Protein 6F7H (pdb70)

Foldseek 3Di:
DVLVVLLVLLLQLLLQLQLQLLLQVLQCQLVVNPRHDLLSNLLSNLVSQLVSCVSQPHLVGHDLFLLLLLLCCVVPNDPPVCSVVSLVSSLQSLLVSLVVSCVVCVVSLCVQQVQDAECDDDSHSLPSQAKAFDLVDDLVNLLVLLLALLLVLLLLSVLLVDPVHDDDDDPCRSVVSSVSSSVCCVPRCRGIGPCSGLSSHQSRLVNCCVVRHHDCSQPHNNRNNCSNVVSSNNSSVVSSVVNVVVVVVVD/DCLVVLLVLLLQLLLLLQLQLLLQVCQCLLVVNPRHDLQSNLLSNLVSQLVSQVSQVHLVGHQLFLLLLLLCVVVPNDPPVCSVVSLVSSLQSLLVSLVVSCVVCVVSLCVLQVQDAEPDDPSHSLCSQAKAFDPVDDLVNLLVLQLVLLLVLLLLSCQQPPVVHPHDPPPCNSVVSSVSSSVCCVPRCRGIGHCSGLSSHQSRLVNCCPVPHHPCSQPPNNRNNCSSVVSSNNSSVVSSVVSVVVVVVPPD/DPDPLVVQLVLLLQLLLQLQLQLLLQVLQCQLVVNPRHDLLSNLLSNLVSQLVSCVSQPHLVGHQLFLLLVLLCVVVPVDPPVCSVVSLVSSLQSLLVSLVVSCVVCVVSLCVQCVPQAECDDDRHDLPSQAKAFDPVDDLVRLLVLLLQLLLVLNLLSVLVVPPVDDDDPPPCNSVVSSVSSSVCQVPRCRGIGHCLGLSSHNSSLVNCCPVRHHPVSCPHNNRNSCSSVVSSNNSSVVSSVVNVVVVVVVD/DPDDPDPLVVQLVLLLQLLLQLQLQLLLQVLQCQLVVNPRHDLLSNLLSNLVSQLVSCVSQVHLVGHQLFLLLLLLCVVVPNDPPVCSVVSLVSSLQSLLVSLVVSCVVCVVSLCVQQVQQAECDDDRHSLCSQAKAFDPVDDLVNLLVLLLALLLVLLLLSVQQPDPVDPHDDPPCNSVVSSVSSSVSCVPRCRGIRHPLGLSSHQSSLVNCCPVRHHDVSQPHRPRNSCSSVPSSNNSSVVSSVVSVVVVVVVD

Radius of gyration: 27.77 Å; Cα contacts (8 Å, |Δi|>4): 1904; chains: 4; bounding box: 58×72×71 Å

GO terms:
  GO:0005886 plasma membrane (C, IDA)
  GO:0016324 apical plasma membrane (C, IDA)
  GO:0015793 glycerol transmembrane transport (P, IDA)
  GO:0015250 water channel activity (F, IDA)
  GO:0015254 glycerol channel activity (F, IDA)
  GO:0051289 protein homotetramerization (P, IDA)
  GO:0006833 water transport (P, IDA)
  GO:0005811 lipid droplet (C, EXP)
  GO:0005886 plasma membrane (C, EXP)
  GO:0005886 plasma membrane (C, TAS)
  GO:0005515 protein binding (F, IPI)
  GO:0009636 response to toxic substance (P, IDA)

CATH classification: 1.20.1080.10

Sequence (1012 aa):
SLLARQCLAEFLGVFVLMLLTQGAVAQAVTSGETKGNFFTMFLAGSLAVTIAIYVGGNVSGAHLNPAFSLAMCIVGRLPWVKLPIYILVQLLSAFCASGATYVLYHDALQNYTGGNLTVTGPKETASIFATYPAPYLSLNNGFLDQQVLGTGMLIVGLLAILDRRNKGVPAGLEPVVVGMLILALGLSMGANCGIPLNPARDLGPRLFTYVAGWGPEVFSAGNGWWWVPVVAPLVGATVGTATYQLLVALHHSLLARQCLAEFLGVFVLMLLTQGAVAQAVTSGETKGNFFTMFLAGSLAVTIAIYVGGNVSGAHLNPAFSLAMCIVGRLPWVKLPIYILVQLLSAFCASGATYVLYHDALQNYTGGNLTVTGPKETASIFATYPAPYLSLNNGFLDQVLGTGMLIVGLLAILDRRNKGVPAGLEPVVVGMLILALGLSMGANCGIPLNPARDLGPRLFTYVAGWGPEVFSAGNGWWWVPVVAPLVGATVGTATYQLLVALHHPIRSLLARQCLAEFLGVFVLMLLTQGAVAQAVTSGETKGNFFTMFLAGSLAVTIAIYVGGNVSGAHLNPAFSLAMCIVGRLPWVKLPIYILVQLLSAFCASGATYVLYHDALQNYTGGNLTVTGPKETASIFATYPAPYLSLNNGFLDQVLGTGMLIVGLLAILDRRNKGVPAGLEPVVVGMLILALGLSMGANCGIPLNPARDLGPRLFTYVAGWGPEVFSAGNGWWWVPVVAPLVGATVGTATYQLLVALHHHLRIRSLLARQCLAEFLGVFVLMLLTQGAVAQAVTSGETKGNFFTMFLAGSLAVTIAIYVGGNVSGAHLNPAFSLAMCIVGRLPWVKLPIYILVQLLSAFCASGATYVLYHDALQNYTGGNLTVTGPKETASIFATYPAPYLSLNNGFLDQVLGTGMLIVGLLAILDRRNKGVPAGLEPVVVGMLILALGLSMGANCGIPLNPARDLGPRLFTYVAGWGPEVFSAGNGWWWVPVVAPLVGATVGTATYQLLVALHH

Organism: Homo sapiens (NCBI:txid9606)

B-factor: mean 51.01, std 11.18, range [30.48, 110.35]

Solvent-accessible surface area: 36288 Å² total; per-residue (Å²): 120,117,64,57,132,37,21,52,22,2,58,52,0,1,50,26,13,0,2,0,21,0,0,0,20,0,0,0,31,11,23,55,98,87,78,0,40,31,26,1,46,24,22,0,12,4,16,0,25,5,22,0,19,58,67,6,46,34,8,70,31,10,21,10,10,2,0,6,0,28,0,0,4,63,50,66,114,9,72,147,114,38,24,75,60,9,41,108,24,0,36,94,0,0,70,50,0,0,20,30,0,71,74,0,0,77,13,1,8,104,95,42,15,75,54,92,45,38,7,82,46,135,105,37,0,0,34,0,0,0,12,43,19,19,145,54,10,50,58,126,10,0,54,74,1,0,30,44,0,0,8,30,8,0,39,19,15,7,36,40,29,19,233,182,67,210,34,26,31,85,11,13,33,0,32,12,1,5,40,14,12,17,0,0,0,0,0,0,2,8,0,4,29,22,7,7,11,7,1,24,0,32,0,0,0,67,21,0,97,99,30,52,13,18,98,71,0,50,74,10,31,118,19,1,94,86,0,0,28,58,0,0,50,56,0,0,64,82,2,0,59,57,19,76,86,31,38,36,35,78,176,143,93,53,82,92,54,23,38,23,2,69,42,0,2,52,17,14,0,0,0,20,0,0,1,13,0,0,3,34,8,21,51,112,87,62,0,40,36,28,2,61,23,24,0,13,4,11,0,25,1,15,0,17,31,65,6,43,32,10,65,27,10,19,10,11,3,0,5,0,26,0,0,4,57,54,66,106,11,73,143,125,40,24,90,68,7,52,100,20,0,39,87,0,0,68,50,0,0,19,26,0,62,70,0,0,84,22,0,7,95,92,39,12,67,37,98,40,38,3,106,34,134,109,33,0,0,37,0,0,0,14,40,21,18,146,54,13,48,58,128,11,0,57,69,1,0,30,44,1,0,9,28,10,0,47,19,15,9,36,40,34,23,226,161,61,213,39,23,37,87,9,18,35,0,37,18,2,4,37,16,12,17,0,0,0,0,0,1,1,6,1,4,25,30,5,6,10,8,0,24,0,33,0,0,0,61,21,0,98,102,34,48,14,18,96,90,0,50,73,11,30,121,19,2,90,91,0,0,27,61,0,0,48,56,0,0,60,79,4,0,58,56,25,77,106,38,35,59,104,85,101,176,84,243,58,102,65,37,65,48,22,40,29,2,58,55,0,2,53,25,13,0,2,0,18,0,0,0,23,0,0,0,33,9,23,52,101,86,78,0,41,25,25,1,40,23,23,0,14,4,16,0,25,9,25,0,18,59,68,8,42,36,9,71,26,12,17,11,11,3,0,6,0,28,0,0,3,68,54,62,114,7,71,148,119,39,21,83,62,8,50,108,28,0,39,86,0,0,73,51,0,0,19,30,0,68,75,0,0,83,20,0,5,90,95,37,13,54,40,108,43,56,7,80,46,139,102,41,0,0,32,1,0,1,13,42,22,18,145,53,16,50,55,128,11,0,53,69,0,0,28,42,0,0,8,32,9,0,31,19,15,8,32,45,31,21,238,162,69,207,32,24,31,85,11,12,35,0,23,11,2,3,41,14,12,15,0,0,0,1,0,0,1,10,1,3,25,27,6,5,10,8,0,28,0,31,0,0,1,62,20,0,92,99,29,51,13,18,98,72,1,52,73,12,31,131,19,2,93,89,0,0,28,59,0,0,53,57,0,0,61,81,2,0,64,54,18,91,101,26,31,64,95,74,162,242,102,98,36,184,60,101,62,42,63,48,24,40,28,2,56,52,0,1,53,24,15,0,1,0,22,0,0,0,20,0,0,0,27,10,23,53,105,82,77,0,45,32,29,1,49,27,23,0,14,5,11,0,24,2,13,0,15,34,71,6,42,29,9,74,32,8,29,8,12,2,0,6,0,27,0,2,3,54,56,66,128,9,73,145,122,37,22,83,77,7,45,101,19,0,38,85,0,0,73,49,0,0,21,30,0,64,71,1,0,89,24,0,8,97,94,37,14,63,41,95,44,34,5,85,43,136,95,39,0,0,33,0,0,0,11,38,20,21,146,52,9,47,54,123,12,0,53,74,0,0,30,47,0,0,10,34,8,0,45,18,14,10,35,32,27,22,221,184,63,210,34,22,34,86,10,18,35,0,26,17,1,4,58,15,20,18,1,0,2,0,0,0,0,5,0,2,33,21,8,7,9,9,1,23,0,34,1,0,0,73,21,0,94,104,29,49,12,20,95,73,1,49,71,11,28,114,19,2,90,88,0,0,31,60,0,0,52,56,0,0,59,82,4,0,55,57,26,77,93,38,44,56,67,97,213

Secondary structure (DSSP, 8-state):
-HHHHHHHHHHHHHHHHHHHHHHHHHHHHHTTTSS--HHHHHHHHHHHHHHHHHHTTSTTS---SHHHHHHHHHTTSS-GGGHHHHHHHHHHHHHHHHHHHHHHTHHHHHHHHTT---SSSTT--GGGTS----TT--HHHHHHHHHHHHHHHHHHHHHHH-TTS--S-TT-HHHHHHHHHHHHHHHH-TTT-----HHHHHHHHHHHIIIII-THHHHHHHHGGGHHHHHHHHHHHHHHHHHHHHHHHH-/--HHHHHHHHHHHHHHHHHHHHHHHHHHHHTTTSS--HHHHHHHHHHHHHHHHHHTTSTTS---SHHHHHHHHHTTSS-GGGHHHHHHHHHHHHHHHHHHHHHHTHHHHHHHHTT---SSSTT--GGGTS----TT--HHHHHHHHHHHHHHHHHHHHHHH-TTS--S-TT-HHHHHHHHHHHHHHHH-TTT-----HHHHHHHHHHHIIIII-THHHHHHHHGGGHHHHHHHHHHHHHHHHHHHHHHTT--/---HHHHHHHHHHHHHHHHHHHHHHHHHHHHHTTTSS--HHHHHHHHHHHHHHHHHHTTSTTS---SHHHHHHHHHTTSS-GGGHHHHHHHHHHHHHHHHHHHHHHTHHHHHHHHTT---SSSTT--GGGTS----TT--HHHHHHHHHHHHHHHHHHHHHHH-TTS--SPTT-HHHHHHHHHHHHHHHH-TTT-----HHHHHHHHHHHIIIII-THHHHHHHHGGGHHHHHHHHHHHHHHHHHHHHHHHH-/------HHHHHHHHHHHHHHHHHHHHHHHHHHHHHTTTSS--HHHHHHHHHHHHHHHHHHTTSTTS---SHHHHHHHHHTTSS-GGGHHHHHHHHHHHHHHHHHHHHHHTHHHHHHHHTT---SSSTT--GGGTS----TT--HHHHHHHHHHHHHHHHHHHHHHH-TTS--SPTTTHHHHHHHHHHHHHHHH-TTT-----HHHHHHHHHHHIIIII-THHHHHHHHGGGHHHHHHHHHHHHHHHHHHHHHTTT-

InterPro domains:
  IPR000425 Major intrinsic protein [PF00230] (20-260)
  IPR000425 Major intrinsic protein [PR00783] (22-41)
  IPR000425 Major intrinsic protein [PR00783] (62-86)
  IPR000425 Major intrinsic protein [PR00783] (99-118)
  IPR000425 Major intrinsic protein [PR00783] (162-180)
  IPR000425 Major intrinsic protein [PR00783] (195-217)
  IPR000425 Major intrinsic protein [PR00783] (243-263)
  IPR000425 Major intrinsic protein [TIGR00861] (26-260)
  IPR000425 Major intrinsic protein [cd00333] (22-263)
  IPR022357 Major intrinsic protein, conserved site [PS00221] (80-88)
  IPR023271 Aquaporin-like [G3DSA:1.20.1080.10] (18-268)
  IPR023271 Aquaporin-like [SSF81338] (21-267)
  IPR026252 Aquaporin 10 [PR02022] (125-135)
  IPR026252 Aquaporin 10 [PR02022] (150-159)
  IPR026252 Aquaporin 10 [PR02022] (178-187)
  IPR026252 Aquaporin 10 [PR02022] (251-260)
  IPR026252 Aquaporin 10 [PR02022] (282-292)
  IPR050363 Major Intrinsic Protein/Aquaporin [PTHR43829] (14-271)

Structure (mmCIF, N/CA/C/O backbone):
data_6F7H
#
_entry.id   6F7H
#
_cell.length_a   97.071
_cell.length_b   116.844
_cell.length_c   138.549
_cell.angle_alpha   90.00
_cell.angle_beta   90.00
_cell.angle_gamma   90.00
#
_symmetry.space_group_name_H-M   'P 21 21 21'
#
loop_
_entity.id
_entity.type
_entity.pdbx_description
1 polymer Aquaporin-10
2 non-polymer 'nonyl beta-D-glucopyranoside'
3 non-polymer GLYCEROL
4 water water
#
loop_
_atom_site.group_PDB
_atom_site.id
_atom_site.type_symbol
_atom_site.label_atom_id
_atom_site.label_alt_id
_atom_site.label_comp_id
_atom_site.label_asym_id
_atom_site.label_entity_id
_atom_site.label_seq_id
_atom_site.pdbx_PDB_ins_code
_atom_site.Cartn_x
_atom_site.Cartn_y
_atom_site.Cartn_z
_atom_site.occupancy
_atom_site.B_iso_or_equiv
_atom_site.auth_seq_id
_atom_site.auth_comp_id
_atom_site.auth_asym_id
_atom_site.auth_atom_id
_atom_site.pdbx_PDB_model_num
ATOM 1 N N . SER A 1 18 ? 63.343 102.112 55.318 1.00 68.91 18 SER A N 1
ATOM 2 C CA . SER A 1 18 ? 63.782 101.783 53.960 1.00 66.32 18 SER A CA 1
ATOM 3 C C . SER A 1 18 ? 63.951 100.269 53.800 1.00 62.10 18 SER A C 1
ATOM 4 O O . SER A 1 18 ? 64.764 99.662 54.511 1.00 66.98 18 SER A O 1
ATOM 7 N N . LEU A 1 19 ? 63.178 99.653 52.897 1.00 102.67 19 LEU A N 1
ATOM 8 C CA . LEU A 1 19 ? 63.246 98.201 52.724 1.00 89.84 19 LEU A CA 1
ATOM 9 C C . LEU A 1 19 ? 64.655 97.756 52.343 1.00 80.39 19 LEU A C 1
ATOM 10 O O . LEU A 1 19 ? 65.192 96.792 52.906 1.00 78.10 19 LEU A O 1
ATOM 15 N N . LEU A 1 20 ? 65.269 98.452 51.384 1.00 74.16 20 LEU A N 1
ATOM 16 C CA . LEU A 1 20 ? 66.628 98.120 50.970 1.00 68.90 20 LEU A CA 1
ATOM 17 C C . LEU A 1 20 ? 67.586 98.160 52.157 1.00 67.18 20 LEU A C 1
ATOM 18 O O . LEU A 1 20 ? 68.495 97.329 52.264 1.00 66.02 20 LEU A O 1
ATOM 23 N N . ALA A 1 21 ? 67.410 99.111 53.039 1.00 65.29 21 ALA A N 1
ATOM 24 C CA . ALA A 1 21 ? 68.298 99.190 54.155 1.00 63.86 21 ALA A CA 1
ATOM 25 C C . ALA A 1 21 ? 68.117 97.998 55.065 1.00 60.71 21 ALA A C 1
ATOM 26 O O . ALA A 1 21 ? 69.057 97.483 55.601 1.00 57.87 21 ALA A O 1
ATOM 28 N N . ARG A 1 22 ? 66.891 97.569 55.230 1.00 60.54 22 ARG A N 1
ATOM 29 C CA . ARG A 1 22 ? 66.607 96.446 56.071 1.00 60.77 22 ARG A CA 1
ATOM 30 C C . ARG A 1 22 ? 67.190 95.180 55.475 1.00 61.03 22 ARG A C 1
ATOM 31 O O . ARG A 1 22 ? 67.663 94.313 56.172 1.00 61.35 22 ARG A O 1
ATOM 39 N N . GLN A 1 23 ? 67.136 95.081 54.166 1.00 59.50 23 GLN A N 1
ATOM 40 C CA . GLN A 1 23 ? 67.638 93.922 53.496 1.00 57.43 23 GLN A CA 1
ATOM 41 C C . GLN A 1 23 ? 69.138 93.913 53.602 1.00 55.66 23 GLN A C 1
ATOM 42 O O . GLN A 1 23 ? 69.747 92.886 53.763 1.00 53.00 23 GLN A O 1
ATOM 48 N N . CYS A 1 24 ? 69.724 95.087 53.513 1.00 56.69 24 CYS A N 1
ATOM 49 C CA . CYS A 1 24 ? 71.172 95.224 53.601 1.00 57.21 24 CYS A CA 1
ATOM 50 C C . CYS A 1 24 ? 71.676 94.910 55.004 1.00 55.38 24 CYS A C 1
ATOM 51 O O . CYS A 1 24 ? 72.751 94.317 55.164 1.00 53.73 24 CYS A O 1
ATOM 54 N N . LEU A 1 25 ? 70.916 95.299 56.032 1.00 56.16 25 LEU A N 1
ATOM 55 C CA . LEU A 1 25 ? 71.299 94.953 57.393 1.00 56.58 25 LEU A CA 1
ATOM 56 C C . LEU A 1 25 ? 71.350 93.442 57.556 1.00 55.83 25 LEU A C 1
ATOM 57 O O . LEU A 1 25 ? 72.316 92.901 58.107 1.00 53.78 25 LEU A O 1
ATOM 62 N N . ALA A 1 26 ? 70.329 92.744 57.054 1.00 54.90 26 ALA A N 1
ATOM 63 C CA . ALA A 1 26 ? 70.299 91.289 57.178 1.00 52.30 26 ALA A CA 1
ATOM 64 C C . ALA A 1 26 ? 71.515 90.649 56.510 1.00 48.67 26 ALA A C 1
ATOM 65 O O . ALA A 1 26 ? 72.136 89.744 57.077 1.00 44.68 26 ALA A O 1
ATOM 67 N N . GLU A 1 27 ? 71.860 91.093 55.291 1.00 49.52 27 GLU A N 1
ATOM 68 C CA . GLU A 1 27 ? 73.045 90.544 54.629 1.00 49.25 27 GLU A CA 1
ATOM 69 C C . GLU A 1 27 ? 74.292 90.788 55.475 1.00 49.07 27 GLU A C 1
ATOM 70 O O . GLU A 1 27 ? 75.105 89.884 55.677 1.00 49.85 27 GLU A O 1
ATOM 76 N N . PHE A 1 28 ? 74.467 92.015 55.963 1.00 49.53 28 PHE A N 1
ATOM 77 C CA . PHE A 1 28 ? 75.679 92.349 56.699 1.00 49.15 28 PHE A CA 1
ATOM 78 C C . PHE A 1 28 ? 75.796 91.513 57.973 1.00 50.25 28 PHE A C 1
ATOM 79 O O . PHE A 1 28 ? 76.854 90.942 58.265 1.00 49.40 28 PHE A O 1
ATOM 87 N N . LEU A 1 29 ? 74.708 91.421 58.741 1.00 50.35 29 LEU A N 1
ATOM 88 C CA . LEU A 1 29 ? 74.735 90.643 59.975 1.00 47.76 29 LEU A CA 1
ATOM 89 C C . LEU A 1 29 ? 75.083 89.187 59.702 1.00 44.06 29 LEU A C 1
ATOM 90 O O . LEU A 1 29 ? 75.954 88.614 60.359 1.00 41.84 29 LEU A O 1
ATOM 95 N N . GLY A 1 30 ? 74.406 88.570 58.732 1.00 43.38 30 GLY A N 1
ATOM 96 C CA . GLY A 1 30 ? 74.581 87.142 58.517 1.00 40.22 30 GLY A CA 1
ATOM 97 C C . GLY A 1 30 ? 75.951 86.784 57.968 1.00 39.39 30 GLY A C 1
ATOM 98 O O . GLY A 1 30 ? 76.531 85.764 58.355 1.00 37.78 30 GLY A O 1
ATOM 99 N N . VAL A 1 31 ? 76.460 87.582 57.012 1.00 39.64 31 VAL A N 1
ATOM 100 C CA . VAL A 1 31 ? 77.789 87.332 56.468 1.00 38.95 31 VAL A CA 1
ATOM 101 C C . VAL A 1 31 ? 78.828 87.523 57.557 1.00 42.46 31 VAL A C 1
ATOM 102 O O . VAL A 1 31 ? 79.807 86.772 57.642 1.00 42.14 31 VAL A O 1
ATOM 106 N N . PHE A 1 32 ? 78.610 88.514 58.434 1.00 42.46 32 PHE A N 1
ATOM 107 C CA . PHE A 1 32 ? 79.564 88.778 59.499 1.00 42.13 32 PHE A CA 1
ATOM 108 C C . PHE A 1 32 ? 79.708 87.567 60.415 1.00 41.31 32 PHE A C 1
ATOM 109 O O . PHE A 1 32 ? 80.828 87.132 60.724 1.00 37.93 32 PHE A O 1
ATOM 117 N N . VAL A 1 33 ? 78.582 86.998 60.847 1.00 42.66 33 VAL A N 1
ATOM 118 C CA . VAL A 1 33 ? 78.646 85.836 61.731 1.00 44.33 33 VAL A CA 1
ATOM 119 C C . VAL A 1 33 ? 79.215 84.628 60.995 1.00 44.13 33 VAL A C 1
ATOM 120 O O . VAL A 1 33 ? 80.042 83.884 61.538 1.00 42.88 33 VAL A O 1
ATOM 124 N N . LEU A 1 34 ? 78.768 84.411 59.757 1.00 41.84 34 LEU A N 1
ATOM 125 C CA . LEU A 1 34 ? 79.326 83.364 58.898 1.00 40.32 34 LEU A CA 1
ATOM 126 C C . LEU A 1 34 ? 80.848 83.399 58.878 1.00 36.84 34 LEU A C 1
ATOM 127 O O . LEU A 1 34 ? 81.519 82.383 59.073 1.00 35.08 34 LEU A O 1
ATOM 132 N N . MET A 1 35 ? 81.403 84.580 58.648 1.00 38.57 35 MET A N 1
ATOM 133 C CA . MET A 1 35 ? 82.827 84.742 58.417 1.00 40.76 35 MET A CA 1
ATOM 134 C C . MET A 1 35 ? 83.633 84.622 59.709 1.00 43.43 35 MET A C 1
ATOM 135 O O . MET A 1 35 ? 84.693 83.984 59.728 1.00 42.56 35 MET A O 1
ATOM 140 N N . LEU A 1 36 ? 83.164 85.255 60.783 1.00 43.98 36 LEU A N 1
ATOM 141 C CA . LEU A 1 36 ? 83.783 85.069 62.099 1.00 44.06 36 LEU A CA 1
ATOM 142 C C . LEU A 1 36 ? 83.964 83.590 62.413 1.00 41.71 36 LEU A C 1
ATOM 143 O O . LEU A 1 36 ? 85.074 83.128 62.703 1.00 41.30 36 LEU A O 1
ATOM 148 N N . LEU A 1 37 ? 82.867 82.830 62.385 1.00 40.78 37 LEU A N 1
ATOM 149 C CA . LEU A 1 37 ? 82.942 81.422 62.769 1.00 41.01 37 LEU A CA 1
ATOM 150 C C . LEU A 1 37 ? 83.803 80.626 61.782 1.00 42.57 37 LEU A C 1
ATOM 151 O O . LEU A 1 37 ? 84.573 79.746 62.198 1.00 41.94 37 LEU A O 1
ATOM 156 N N . THR A 1 38 ? 83.664 80.904 60.466 1.00 39.02 38 THR A N 1
ATOM 157 C CA . THR A 1 38 ? 84.440 80.167 59.470 1.00 37.56 38 THR A CA 1
ATOM 158 C C . THR A 1 38 ? 85.921 80.459 59.630 1.00 36.71 38 THR A C 1
ATOM 159 O O . THR A 1 38 ? 86.731 79.535 59.760 1.00 38.61 38 THR A O 1
ATOM 163 N N . GLN A 1 39 ? 86.293 81.742 59.622 1.00 37.18 39 GLN A N 1
ATOM 164 C CA . GLN A 1 39 ? 87.698 82.108 59.764 1.00 39.79 39 GLN A CA 1
ATOM 165 C C . GLN A 1 39 ? 88.238 81.729 61.143 1.00 39.10 39 GLN A C 1
ATOM 166 O O . GLN A 1 39 ? 89.357 81.211 61.263 1.00 35.81 39 GLN A O 1
ATOM 172 N N . GLY A 1 40 ? 87.445 81.949 62.195 1.00 40.66 40 GLY A N 1
ATOM 173 C CA . GLY A 1 40 ? 87.929 81.642 63.532 1.00 39.02 40 GLY A CA 1
ATOM 174 C C . GLY A 1 40 ? 88.370 80.199 63.638 1.00 38.17 40 GLY A C 1
ATOM 175 O O . GLY A 1 40 ? 89.374 79.883 64.299 1.00 36.17 40 GLY A O 1
ATOM 176 N N . ALA A 1 41 ? 87.636 79.296 62.959 1.00 36.21 41 ALA A N 1
ATOM 177 C CA . ALA A 1 41 ? 88.004 77.880 63.031 1.00 35.72 41 ALA A CA 1
ATOM 178 C C . ALA A 1 41 ? 89.335 77.594 62.338 1.00 37.05 41 ALA A C 1
ATOM 179 O O . ALA A 1 41 ? 90.071 76.694 62.763 1.00 38.98 41 ALA A O 1
ATOM 181 N N . VAL A 1 42 ? 89.662 78.323 61.270 1.00 36.56 42 VAL A N 1
ATOM 182 C CA . VAL A 1 42 ? 90.971 78.120 60.647 1.00 37.20 42 VAL A CA 1
ATOM 183 C C . VAL A 1 42 ? 92.064 78.691 61.546 1.00 36.42 42 VAL A C 1
ATOM 184 O O . VAL A 1 42 ? 93.097 78.047 61.781 1.00 37.21 42 VAL A O 1
ATOM 188 N N . ALA A 1 43 ? 91.836 79.895 62.093 1.00 34.94 43 ALA A N 1
ATOM 189 C CA . ALA A 1 43 ? 92.810 80.499 62.990 1.00 34.85 43 ALA A CA 1
ATOM 190 C C . ALA A 1 43 ? 93.064 79.587 64.173 1.00 37.07 43 ALA A C 1
ATOM 191 O O . ALA A 1 43 ? 94.215 79.399 64.583 1.00 40.02 43 ALA A O 1
ATOM 193 N N . GLN A 1 44 ? 92.001 78.966 64.700 1.00 38.45 44 GLN A N 1
ATOM 194 C CA . GLN A 1 44 ? 92.129 78.055 65.843 1.00 38.12 44 GLN A CA 1
ATOM 195 C C . GLN A 1 44 ? 93.029 76.870 65.517 1.00 39.23 44 GLN A C 1
ATOM 196 O O . GLN A 1 44 ? 93.916 76.519 66.302 1.00 41.53 44 GLN A O 1
ATOM 202 N N . ALA A 1 45 ? 92.788 76.228 64.368 1.00 39.23 45 ALA A N 1
ATOM 203 C CA . ALA A 1 45 ? 93.617 75.112 63.904 1.00 40.29 45 ALA A CA 1
ATOM 204 C C . ALA A 1 45 ? 95.048 75.553 63.607 1.00 41.62 45 ALA A C 1
ATOM 205 O O . ALA A 1 45 ? 96.006 74.916 64.056 1.00 44.94 45 ALA A O 1
ATOM 207 N N . VAL A 1 46 ? 95.217 76.629 62.829 1.00 38.80 46 VAL A N 1
ATOM 208 C CA . VAL A 1 46 ? 96.558 77.044 62.424 1.00 40.79 46 VAL A CA 1
ATOM 209 C C . VAL A 1 46 ? 97.372 77.525 63.626 1.00 45.03 46 VAL A C 1
ATOM 210 O O . VAL A 1 46 ? 98.454 76.992 63.921 1.00 48.45 46 VAL A O 1
ATOM 214 N N . THR A 1 47 ? 96.877 78.542 64.342 1.00 45.57 47 THR A N 1
ATOM 215 C CA . THR A 1 47 ? 97.733 79.148 65.374 1.00 44.27 47 THR A CA 1
ATOM 216 C C . THR A 1 47 ? 97.941 78.255 66.582 1.00 46.27 47 THR A C 1
ATOM 217 O O . THR A 1 47 ? 98.765 78.597 67.432 1.00 52.02 47 THR A O 1
ATOM 221 N N . SER A 1 48 ? 97.212 77.151 66.703 1.00 45.42 48 SER A N 1
ATOM 222 C CA . SER A 1 48 ? 97.405 76.212 67.796 1.00 43.56 48 SER A CA 1
ATOM 223 C C . SER A 1 48 ? 98.297 75.034 67.417 1.00 44.27 48 SER A C 1
ATOM 224 O O . SER A 1 48 ? 98.453 74.097 68.206 1.00 44.25 48 SER A O 1
ATOM 227 N N . GLY A 1 49 ? 98.871 75.043 66.230 1.00 42.80 49 GLY A N 1
ATOM 228 C CA . GLY A 1 49 ? 99.647 73.890 65.846 1.00 47.79 49 GLY A CA 1
ATOM 229 C C . GLY A 1 49 ? 98.791 72.676 65.609 1.00 51.66 49 GLY A C 1
ATOM 230 O O . GLY A 1 49 ? 99.284 71.550 65.725 1.00 52.88 49 GLY A O 1
ATOM 231 N N . GLU A 1 50 ? 97.506 72.879 65.279 1.00 49.29 50 GLU A N 1
ATOM 232 C CA . GLU A 1 50 ? 96.518 71.806 65.179 1.00 48.70 50 GLU A CA 1
ATOM 233 C C . GLU A 1 50 ? 96.314 71.054 66.489 1.00 47.87 50 GLU A C 1
ATOM 234 O O . GLU A 1 50 ? 95.896 69.895 66.470 1.00 51.61 50 GLU A O 1
ATOM 240 N N . THR A 1 51 ? 96.597 71.664 67.635 1.00 44.26 51 THR A N 1
ATOM 241 C CA . THR A 1 51 ? 96.222 71.046 68.896 1.00 47.43 51 THR A CA 1
ATOM 242 C C . THR A 1 51 ? 94.806 71.419 69.348 1.00 49.49 51 THR A C 1
ATOM 243 O O . THR A 1 51 ? 94.264 70.746 70.236 1.00 51.64 51 THR A O 1
ATOM 247 N N . LYS A 1 52 ? 94.196 72.423 68.741 1.00 45.95 52 LYS A N 1
ATOM 248 C CA . LYS A 1 52 ? 92.848 72.807 69.089 1.00 44.24 52 LYS A CA 1
ATOM 249 C C . LYS A 1 52 ? 91.920 72.804 67.893 1.00 44.91 52 LYS A C 1
ATOM 250 O O . LYS A 1 52 ? 90.811 73.234 67.994 1.00 43.57 52 LYS A O 1
ATOM 256 N N . GLY A 1 53 ? 92.391 72.300 66.771 1.00 40.69 53 GLY A N 1
ATOM 257 C CA . GLY A 1 53 ? 91.627 72.268 65.527 1.00 36.82 53 GLY A CA 1
ATOM 258 C C . GLY A 1 53 ? 92.440 71.556 64.461 1.00 39.43 53 GLY A C 1
ATOM 259 O O . GLY A 1 53 ? 93.651 71.360 64.596 1.00 40.35 53 GLY A O 1
ATOM 260 N N . ASN A 1 54 ? 91.747 71.136 63.413 1.00 44.21 54 ASN A N 1
ATOM 261 C CA . ASN A 1 54 ? 92.394 70.447 62.289 1.00 43.74 54 ASN A CA 1
ATOM 262 C C . ASN A 1 54 ? 91.461 70.537 61.086 1.00 41.01 54 ASN A C 1
ATOM 263 O O . ASN A 1 54 ? 90.459 71.258 61.119 1.00 39.99 54 ASN A O 1
ATOM 268 N N . PHE A 1 55 ? 91.776 69.781 60.024 1.00 42.15 55 PHE A N 1
ATOM 269 C CA . PHE A 1 55 ? 90.983 69.854 58.795 1.00 41.29 55 PHE A CA 1
ATOM 270 C C . PHE A 1 55 ? 89.507 69.525 59.056 1.00 39.28 55 PHE A C 1
ATOM 271 O O . PHE A 1 55 ? 88.619 70.162 58.479 1.00 41.14 55 PHE A O 1
ATOM 279 N N . PHE A 1 56 ? 89.224 68.539 59.918 1.00 39.65 56 PHE A N 1
ATOM 280 C CA . PHE A 1 56 ? 87.839 68.107 60.149 1.00 42.32 56 PHE A CA 1
ATOM 281 C C . PHE A 1 56 ? 87.031 69.168 60.897 1.00 39.72 56 PHE A C 1
ATOM 282 O O . PHE A 1 56 ? 85.904 69.515 60.515 1.00 38.13 56 PHE A O 1
ATOM 290 N N . THR A 1 57 ? 87.598 69.643 61.991 1.00 36.56 57 THR A N 1
ATOM 291 C CA . THR A 1 57 ? 87.138 70.806 62.742 1.00 37.56 57 THR A CA 1
ATOM 292 C C . THR A 1 57 ? 86.859 72.017 61.840 1.00 37.65 57 THR A C 1
ATOM 293 O O . THR A 1 57 ? 85.830 72.690 61.980 1.00 36.80 57 THR A O 1
ATOM 297 N N . MET A 1 58 ? 87.772 72.321 60.912 1.00 38.24 58 MET A N 1
ATOM 298 C CA . MET A 1 58 ? 87.517 73.434 60.010 1.00 40.56 58 MET A CA 1
ATOM 299 C C . MET A 1 58 ? 86.276 73.165 59.155 1.00 39.84 58 MET A C 1
ATOM 300 O O . MET A 1 58 ? 85.431 74.050 58.986 1.00 37.82 58 MET A O 1
ATOM 305 N N . PHE A 1 59 ? 86.144 71.946 58.613 1.00 38.99 59 PHE A N 1
ATOM 306 C CA . PHE A 1 59 ? 84.975 71.662 57.783 1.00 37.94 59 PHE A CA 1
ATOM 307 C C . PHE A 1 59 ? 83.707 71.672 58.631 1.00 39.56 59 PHE A C 1
ATOM 308 O O . PHE A 1 59 ? 82.668 72.195 58.194 1.00 39.85 59 PHE A O 1
ATOM 316 N N . LEU A 1 60 ? 83.768 71.107 59.854 1.00 37.50 60 LEU A N 1
ATOM 317 C CA . LEU A 1 60 ? 82.559 71.060 60.674 1.00 37.22 60 LEU A CA 1
ATOM 318 C C . LEU A 1 60 ? 82.170 72.455 61.132 1.00 36.67 60 LEU A C 1
ATOM 319 O O . LEU A 1 60 ? 80.998 72.840 61.053 1.00 38.32 60 LEU A O 1
ATOM 324 N N . ALA A 1 61 ? 83.136 73.241 61.588 1.00 36.12 61 ALA A N 1
ATOM 325 C CA . ALA A 1 61 ? 82.783 74.588 62.018 1.00 37.37 61 ALA A CA 1
ATOM 326 C C . ALA A 1 61 ? 82.306 75.435 60.838 1.00 37.05 61 ALA A C 1
ATOM 327 O O . ALA A 1 61 ? 81.402 76.275 60.995 1.00 37.83 61 ALA A O 1
ATOM 329 N N . GLY A 1 62 ? 82.859 75.192 59.646 1.00 34.75 62 GLY A N 1
ATOM 330 C CA . GLY A 1 62 ? 82.340 75.845 58.451 1.00 33.76 62 GLY A CA 1
ATOM 331 C C . GLY A 1 62 ? 80.887 75.491 58.174 1.00 35.50 62 GLY A C 1
ATOM 332 O O . GLY A 1 62 ? 80.061 76.361 57.857 1.00 37.48 62 GLY A O 1
ATOM 333 N N . SER A 1 63 ? 80.523 74.227 58.355 1.00 33.55 63 SER A N 1
ATOM 334 C CA . SER A 1 63 ? 79.130 73.911 58.109 1.00 34.55 63 SER A CA 1
ATOM 335 C C . SER A 1 63 ? 78.222 74.428 59.239 1.00 37.60 63 SER A C 1
ATOM 336 O O . SER A 1 63 ? 77.096 74.869 58.970 1.00 39.41 63 SER A O 1
ATOM 339 N N . LEU A 1 64 ? 78.701 74.457 60.496 1.00 36.42 64 LEU A N 1
ATOM 340 C CA . LEU A 1 64 ? 77.896 75.067 61.554 1.00 35.44 64 LEU A CA 1
ATOM 341 C C . LEU A 1 64 ? 77.802 76.580 61.377 1.00 35.46 64 LEU A C 1
ATOM 342 O O . LEU A 1 64 ? 76.776 77.173 61.713 1.00 36.47 64 LEU A O 1
ATOM 347 N N . ALA A 1 65 ? 78.862 77.226 60.882 1.00 36.85 65 ALA A N 1
ATOM 348 C CA . ALA A 1 65 ? 78.785 78.660 60.585 1.00 40.85 65 ALA A CA 1
ATOM 349 C C . ALA A 1 65 ? 77.650 78.979 59.603 1.00 40.47 65 ALA A C 1
ATOM 350 O O . ALA A 1 65 ? 76.959 80.002 59.740 1.00 41.09 65 ALA A O 1
ATOM 352 N N . VAL A 1 66 ? 77.466 78.139 58.583 1.00 39.55 66 VAL A N 1
ATOM 353 C CA . VAL A 1 66 ? 76.402 78.394 57.622 1.00 39.82 66 VAL A CA 1
ATOM 354 C C . VAL A 1 66 ? 75.042 78.238 58.292 1.00 40.23 66 VAL A C 1
ATOM 355 O O . VAL A 1 66 ? 74.146 79.074 58.123 1.00 37.62 66 VAL A O 1
ATOM 359 N N . THR A 1 67 ? 74.879 77.176 59.085 1.00 42.99 67 THR A N 1
ATOM 360 C CA . THR A 1 67 ? 73.620 76.983 59.796 1.00 44.36 67 THR A CA 1
ATOM 361 C C . THR A 1 67 ? 73.274 78.208 60.631 1.00 45.58 67 THR A C 1
ATOM 362 O O . THR A 1 67 ? 72.144 78.703 60.598 1.00 47.32 67 THR A O 1
ATOM 366 N N . ILE A 1 68 ? 74.244 78.720 61.378 1.00 43.91 68 ILE A N 1
ATOM 367 C CA . ILE A 1 68 ? 73.952 79.807 62.310 1.00 45.59 68 ILE A CA 1
ATOM 368 C C . ILE A 1 68 ? 73.697 81.096 61.545 1.00 44.38 68 ILE A C 1
ATOM 369 O O . ILE A 1 68 ? 72.756 81.840 61.858 1.00 43.77 68 ILE A O 1
ATOM 374 N N . ALA A 1 69 ? 74.532 81.379 60.529 1.00 42.16 69 ALA A N 1
ATOM 375 C CA . ALA A 1 69 ? 74.363 82.596 59.737 1.00 44.21 69 ALA A CA 1
ATOM 376 C C . ALA A 1 69 ? 73.018 82.612 59.019 1.00 44.05 69 ALA A C 1
ATOM 377 O O . ALA A 1 69 ? 72.376 83.668 58.911 1.00 45.05 69 ALA A O 1
ATOM 379 N N . ILE A 1 70 ? 72.568 81.456 58.524 1.00 42.63 70 ILE A N 1
ATOM 380 C CA . ILE A 1 70 ? 71.277 81.427 57.829 1.00 41.78 70 ILE A CA 1
ATOM 381 C C . ILE A 1 70 ? 70.144 81.756 58.798 1.00 41.41 70 ILE A C 1
ATOM 382 O O . ILE A 1 70 ? 69.198 82.469 58.435 1.00 41.98 70 ILE A O 1
ATOM 387 N N . TYR A 1 71 ? 70.235 81.258 60.044 1.00 40.77 71 TYR A N 1
ATOM 388 C CA . TYR A 1 71 ? 69.312 81.647 61.116 1.00 41.88 71 TYR A CA 1
ATOM 389 C C . TYR A 1 71 ? 69.364 83.148 61.381 1.00 43.46 71 TYR A C 1
ATOM 390 O O . TYR A 1 71 ? 68.327 83.808 61.513 1.00 47.91 71 TYR A O 1
ATOM 399 N N . VAL A 1 72 ? 70.570 83.686 61.544 1.00 42.29 72 VAL A N 1
ATOM 400 C CA . VAL A 1 72 ? 70.749 85.115 61.776 1.00 44.00 72 VAL A CA 1
ATOM 401 C C . VAL A 1 72 ? 70.077 85.926 60.674 1.00 46.46 72 VAL A C 1
ATOM 402 O O . VAL A 1 72 ? 69.476 86.978 60.925 1.00 46.05 72 VAL A O 1
ATOM 406 N N . GLY A 1 73 ? 70.183 85.461 59.436 1.00 47.11 73 GLY A N 1
ATOM 407 C CA . GLY A 1 73 ? 69.593 86.176 58.329 1.00 47.35 73 GLY A CA 1
ATOM 408 C C . GLY A 1 73 ? 6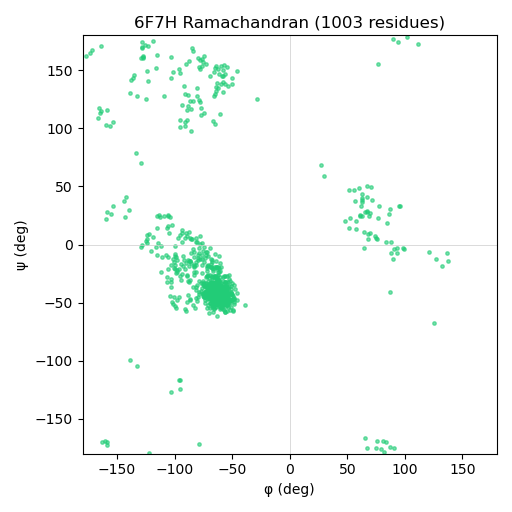8.120 85.939 58.126 1.00 47.07 73 GLY A C 1
ATOM 409 O O . GLY A 1 73 ? 67.545 86.433 57.151 1.00 47.49 73 GLY A O 1
ATOM 410 N N . GLY A 1 74 ? 67.470 85.201 59.021 1.00 45.47 74 GLY A N 1
ATOM 411 C CA . GLY A 1 74 ? 66.057 84.934 58.853 1.00 43.66 74 GLY A CA 1
ATOM 412 C C . GLY A 1 74 ? 65.747 83.729 58.000 1.00 44.74 74 GLY A C 1
ATOM 413 O O . GLY A 1 74 ? 64.703 83.703 57.330 1.00 45.74 74 GLY A O 1
ATOM 414 N N . ASN A 1 75 ? 66.627 82.722 58.004 1.00 43.82 75 ASN A N 1
ATOM 415 C CA . ASN A 1 75 ? 66.383 81.453 57.338 1.00 44.76 75 ASN A CA 1
ATOM 416 C C . ASN A 1 75 ? 66.641 81.572 55.832 1.00 45.71 75 ASN A C 1
ATOM 417 O O . ASN A 1 75 ? 67.114 82.610 55.334 1.00 44.15 75 ASN A O 1
ATOM 422 N N . VAL A 1 76 ? 66.358 80.488 55.111 1.00 45.68 76 VAL A N 1
ATOM 423 C CA . VAL A 1 76 ? 66.744 80.408 53.708 1.00 42.74 76 VAL A CA 1
ATOM 424 C C . VAL A 1 76 ? 65.993 81.451 52.902 1.00 46.45 76 VAL A C 1
ATOM 425 O O . VAL A 1 76 ? 66.553 82.062 51.983 1.00 50.35 76 VAL A O 1
ATOM 429 N N . SER A 1 77 ? 64.724 81.697 53.251 1.00 44.67 77 SER A N 1
ATOM 430 C CA . SER A 1 77 ? 63.928 82.727 52.598 1.00 46.67 77 SER A CA 1
ATOM 431 C C . SER A 1 77 ? 64.291 84.140 53.039 1.00 48.95 77 SER A C 1
ATOM 432 O O . SER A 1 77 ? 63.687 85.081 52.530 1.00 51.84 77 SER A O 1
ATOM 435 N N . GLY A 1 78 ? 65.262 84.291 53.918 1.00 49.23 78 GLY A N 1
ATOM 436 C CA . GLY A 1 78 ? 65.680 85.593 54.358 1.00 49.25 78 GLY A CA 1
ATOM 437 C C . GLY A 1 78 ? 66.853 86.128 53.591 1.00 49.73 78 GLY A C 1
ATOM 438 O O . GLY A 1 78 ? 66.773 86.353 52.422 1.00 51.08 78 GLY A O 1
ATOM 439 N N . ALA A 1 79 ? 67.956 86.336 54.270 1.00 50.67 79 ALA A N 1
ATOM 440 C CA . ALA A 1 79 ? 69.139 86.847 53.633 1.00 54.73 79 ALA A CA 1
ATOM 441 C C . ALA A 1 79 ? 69.830 85.821 52.743 1.00 56.72 79 ALA A C 1
ATOM 442 O O . ALA A 1 79 ? 69.684 84.649 52.918 1.00 70.03 79 ALA A O 1
ATOM 444 N N . HIS A 1 80 ? 70.579 86.301 51.770 1.00 54.37 80 HIS A N 1
ATOM 445 C CA . HIS A 1 80 ? 71.274 85.458 50.821 1.00 50.78 80 HIS A CA 1
ATOM 446 C C . HIS A 1 80 ? 72.622 85.019 51.313 1.00 47.14 80 HIS A C 1
ATOM 447 O O . HIS A 1 80 ? 72.952 83.872 51.231 1.00 46.95 80 HIS A O 1
ATOM 454 N N . LEU A 1 81 ? 73.388 85.971 51.814 1.00 45.55 81 LEU A N 1
ATOM 455 C CA . LEU A 1 81 ? 74.709 85.742 52.399 1.00 45.44 81 LEU A CA 1
ATOM 456 C C . LEU A 1 81 ? 75.782 85.351 51.391 1.00 46.79 81 LEU A C 1
ATOM 457 O O . LEU A 1 81 ? 76.889 84.979 51.804 1.00 45.60 81 LEU A O 1
ATOM 462 N N . ASN A 1 82 ? 75.499 85.455 50.076 1.00 46.79 82 ASN A N 1
ATOM 463 C CA . ASN A 1 82 ? 76.297 84.822 49.034 1.00 44.31 82 ASN A CA 1
ATOM 464 C C . ASN A 1 82 ? 75.954 85.439 47.679 1.00 44.04 82 ASN A C 1
ATOM 465 O O . ASN A 1 82 ? 74.818 85.323 47.209 1.00 44.81 82 ASN A O 1
ATOM 470 N N . PRO A 1 83 ? 76.900 86.122 47.033 1.00 41.70 83 PRO A N 1
ATOM 471 C CA . PRO A 1 83 ? 76.632 86.635 45.670 1.00 39.88 83 PRO A CA 1
ATOM 472 C C . PRO A 1 83 ? 76.095 85.562 44.724 1.00 44.06 83 PRO A C 1
ATOM 473 O O . PRO A 1 83 ? 75.189 85.830 43.912 1.00 42.60 83 PRO A O 1
ATOM 477 N N . ALA A 1 84 ? 76.612 84.332 44.836 1.00 44.63 84 ALA A N 1
ATOM 478 C CA . ALA A 1 84 ? 76.096 83.245 44.014 1.00 45.22 84 ALA A CA 1
ATOM 479 C C . ALA A 1 84 ? 74.599 83.049 44.237 1.00 43.61 84 ALA A C 1
ATOM 480 O O . ALA A 1 84 ? 73.827 82.934 43.274 1.00 40.59 84 ALA A O 1
ATOM 482 N N . PHE A 1 85 ? 74.161 83.024 45.504 1.00 41.04 85 PHE A N 1
ATOM 483 C CA . PHE A 1 85 ? 72.734 82.847 45.734 1.00 41.64 85 PHE A CA 1
ATOM 484 C C . PHE A 1 85 ? 71.951 84.088 45.305 1.00 43.22 85 PHE A C 1
ATOM 485 O O . PHE A 1 85 ? 70.811 83.980 44.814 1.00 42.98 85 PHE A O 1
ATOM 493 N N . SER A 1 86 ? 72.542 85.275 45.462 1.00 42.86 86 SER A N 1
ATOM 494 C CA . SER A 1 86 ? 71.858 86.472 44.997 1.00 46.34 86 SER A CA 1
ATOM 495 C C . SER A 1 86 ? 71.628 86.412 43.490 1.00 50.50 86 SER A C 1
ATOM 496 O O . SER A 1 86 ? 70.540 86.736 43.006 1.00 51.13 86 SER A O 1
ATOM 499 N N . LEU A 1 87 ? 72.653 86.003 42.736 1.00 50.88 87 LEU A N 1
ATOM 500 C CA . LEU A 1 87 ? 72.503 85.803 41.302 1.00 48.33 87 LEU A CA 1
ATOM 501 C C . LEU A 1 87 ? 71.345 84.852 41.014 1.00 46.86 87 LEU A C 1
ATOM 502 O O . LEU A 1 87 ? 70.437 85.183 40.245 1.00 46.48 87 LEU A O 1
ATOM 507 N N . ALA A 1 88 ? 71.325 83.695 41.686 1.00 46.90 88 ALA A N 1
ATOM 508 C CA . ALA A 1 88 ? 70.213 82.751 41.548 1.00 48.50 88 ALA A CA 1
ATOM 509 C C . ALA A 1 88 ? 68.849 83.416 41.761 1.00 52.20 88 ALA A C 1
ATOM 510 O O . ALA A 1 88 ? 67.892 83.135 41.017 1.00 53.49 88 ALA A O 1
ATOM 512 N N . MET A 1 89 ? 68.737 84.295 42.771 1.00 49.95 89 MET A N 1
ATOM 513 C CA . MET A 1 89 ? 67.470 84.988 43.020 1.00 49.85 89 MET A CA 1
ATOM 514 C C . MET A 1 89 ? 67.107 85.951 41.884 1.00 51.81 89 MET A C 1
ATOM 515 O O . MET A 1 89 ? 65.933 86.070 41.513 1.00 52.34 89 MET A O 1
ATOM 520 N N . CYS A 1 90 ? 68.092 86.665 41.333 1.00 51.04 90 CYS A N 1
ATOM 521 C CA . CYS A 1 90 ? 67.819 87.492 40.165 1.00 53.05 90 CYS A CA 1
ATOM 522 C C . CYS A 1 90 ? 67.337 86.647 38.990 1.00 54.45 90 CYS A C 1
ATOM 523 O O . CYS A 1 90 ? 66.380 87.021 38.302 1.00 57.03 90 CYS A O 1
ATOM 526 N N . ILE A 1 91 ? 67.978 85.496 38.759 1.00 53.02 91 ILE A N 1
ATOM 527 C CA . ILE A 1 91 ? 67.608 84.646 37.633 1.00 53.45 91 ILE A CA 1
ATOM 528 C C . ILE A 1 91 ? 66.148 84.211 37.738 1.00 54.00 91 ILE A C 1
ATOM 529 O O . ILE A 1 91 ? 65.412 84.241 36.750 1.00 53.10 91 ILE A O 1
ATOM 534 N N . VAL A 1 92 ? 65.700 83.807 38.934 1.00 53.43 92 VAL A N 1
ATOM 535 C CA . VAL A 1 92 ? 64.330 83.323 39.100 1.00 52.58 92 VAL A CA 1
ATOM 536 C C . VAL A 1 92 ? 63.349 84.453 39.354 1.00 55.75 92 VAL A C 1
ATOM 537 O O . VAL A 1 92 ? 62.157 84.195 39.554 1.00 59.70 92 VAL A O 1
ATOM 541 N N . GLY A 1 93 ? 63.787 85.701 39.310 1.00 55.46 93 GLY A N 1
ATOM 542 C CA . GLY A 1 93 ? 62.851 86.796 39.410 1.00 56.68 93 GLY A CA 1
ATOM 543 C C . GLY A 1 93 ? 62.546 87.234 40.816 1.00 59.90 93 GLY A C 1
ATOM 544 O O . GLY A 1 93 ? 61.741 88.149 41.002 1.00 63.09 93 GLY A O 1
ATOM 545 N N . ARG A 1 94 ? 63.181 86.631 41.814 1.00 59.44 94 ARG A N 1
ATOM 546 C CA . ARG A 1 94 ? 62.883 86.948 43.198 1.00 57.98 94 ARG A CA 1
ATOM 547 C C . ARG A 1 94 ? 63.691 88.130 43.734 1.00 57.35 94 ARG A C 1
ATOM 548 O O . ARG A 1 94 ? 63.328 88.675 44.777 1.00 59.57 94 ARG A O 1
ATOM 556 N N . LEU A 1 95 ? 64.756 88.568 43.047 1.00 55.92 95 LEU A N 1
ATOM 557 C CA . LEU A 1 95 ? 65.488 89.780 43.435 1.00 56.90 95 LEU A CA 1
ATOM 558 C C . LEU A 1 95 ? 65.723 90.675 42.223 1.00 58.88 95 LEU A C 1
ATOM 559 O O . LEU A 1 95 ? 66.298 90.223 41.223 1.00 59.36 95 LEU A O 1
ATOM 564 N N . PRO A 1 96 ? 65.358 91.950 42.284 1.00 60.27 96 PRO A N 1
ATOM 565 C CA . PRO A 1 96 ? 65.514 92.810 41.101 1.00 59.96 96 PRO A CA 1
ATOM 566 C C . PRO A 1 96 ? 66.979 92.982 40.705 1.00 59.55 96 PRO A C 1
ATOM 567 O O . PRO A 1 96 ? 67.855 93.215 41.542 1.00 59.66 96 PRO A O 1
ATOM 571 N N . TRP A 1 97 ? 67.236 92.871 39.399 1.00 59.49 97 TRP A N 1
ATOM 572 C CA . TRP A 1 97 ? 68.595 92.985 38.871 1.00 58.79 97 TRP A CA 1
ATOM 573 C C . TRP A 1 97 ? 69.306 94.237 39.371 1.00 59.82 97 TRP A C 1
ATOM 574 O O . TRP A 1 97 ? 70.524 94.215 39.597 1.00 58.43 97 TRP A O 1
ATOM 585 N N . VAL A 1 98 ? 68.572 95.343 39.527 1.00 61.51 98 VAL A N 1
ATOM 586 C CA . VAL A 1 98 ? 69.193 96.590 39.969 1.00 64.06 98 VAL A CA 1
ATOM 587 C C . VAL A 1 98 ? 69.701 96.506 41.410 1.00 65.43 98 VAL A C 1
ATOM 588 O O . VAL A 1 98 ? 70.589 97.283 41.802 1.00 67.19 98 VAL A O 1
ATOM 592 N N . LYS A 1 99 ? 69.163 95.594 42.215 1.00 63.07 99 LYS A N 1
ATOM 593 C CA . LYS A 1 99 ? 69.642 95.437 43.578 1.00 61.19 99 LYS A CA 1
ATOM 594 C C . LYS A 1 99 ? 70.836 94.497 43.693 1.00 59.22 99 LYS A C 1
ATOM 595 O O . LYS A 1 99 ? 71.482 94.479 44.750 1.00 60.37 99 LYS A O 1
ATOM 601 N N . LEU A 1 100 ? 71.136 93.713 42.651 1.00 55.16 100 LEU A N 1
ATOM 602 C CA . LEU A 1 100 ? 72.203 92.717 42.758 1.00 52.36 100 LEU A CA 1
ATOM 603 C C . LEU A 1 100 ? 73.548 93.339 43.114 1.00 54.91 100 LEU A C 1
ATOM 604 O O . LEU A 1 100 ? 74.242 92.804 43.993 1.00 56.86 100 LEU A O 1
ATOM 609 N N . PRO A 1 101 ? 73.991 94.419 42.476 1.00 56.08 101 PRO A N 1
ATOM 610 C CA . PRO A 1 101 ? 75.267 95.014 42.892 1.00 55.41 101 PRO A CA 1
ATOM 611 C C . PRO A 1 101 ? 75.269 95.457 44.345 1.00 55.85 101 PRO A C 1
ATOM 612 O O . PRO A 1 101 ? 76.291 95.315 45.026 1.00 55.09 101 PRO A O 1
ATOM 616 N N . ILE A 1 102 ? 74.151 95.994 44.842 1.00 55.84 102 ILE A N 1
ATOM 617 C CA . ILE A 1 102 ? 74.111 96.455 46.224 1.00 57.55 102 ILE A CA 1
ATOM 618 C C . ILE A 1 102 ? 74.300 95.280 47.174 1.00 58.36 102 ILE A C 1
ATOM 619 O O . ILE A 1 102 ? 75.104 95.345 48.109 1.00 58.13 102 ILE A O 1
ATOM 624 N N . TYR A 1 103 ? 73.565 94.186 46.952 1.00 58.26 103 TYR A N 1
ATOM 625 C CA . TYR A 1 103 ? 73.740 93.010 47.804 1.00 57.15 103 TYR A CA 1
ATOM 626 C C . TYR A 1 103 ? 75.194 92.561 47.807 1.00 57.10 103 TYR A C 1
ATOM 627 O O . TYR A 1 103 ? 75.808 92.398 48.870 1.00 56.07 103 TYR A O 1
ATOM 636 N N . ILE A 1 104 ? 75.764 92.360 46.616 1.00 55.30 104 ILE A N 1
ATOM 637 C CA . ILE A 1 104 ? 77.134 91.874 46.534 1.00 52.28 104 ILE A CA 1
ATOM 638 C C . ILE A 1 104 ? 78.081 92.847 47.225 1.00 52.70 104 ILE A C 1
ATOM 639 O O . ILE A 1 104 ? 79.004 92.436 47.937 1.00 53.19 104 ILE A O 1
ATOM 644 N N . LEU A 1 105 ? 77.847 94.148 47.058 1.00 52.35 105 LEU A N 1
ATOM 645 C CA . LEU A 1 105 ? 78.659 95.136 47.754 1.00 55.93 105 LEU A CA 1
ATOM 646 C C . LEU A 1 105 ? 78.585 94.935 49.267 1.00 55.10 105 LEU A C 1
ATOM 647 O O . LEU A 1 105 ? 79.614 94.892 49.951 1.00 51.88 105 LEU A O 1
ATOM 652 N N . VAL A 1 106 ? 77.364 94.808 49.805 1.00 54.72 106 VAL A N 1
ATOM 653 C CA . VAL A 1 106 ? 77.207 94.631 51.242 1.00 53.79 106 VAL A CA 1
ATOM 654 C C . VAL A 1 106 ? 77.863 93.332 51.691 1.00 52.70 106 VAL A C 1
ATOM 655 O O . VAL A 1 106 ? 78.622 93.314 52.665 1.00 52.44 106 VAL A O 1
ATOM 659 N N . GLN A 1 107 ? 77.613 92.232 50.972 1.00 50.28 107 GLN A N 1
ATOM 660 C CA . GLN A 1 107 ? 78.206 90.955 51.361 1.00 46.03 107 GLN A CA 1
ATOM 661 C C . GLN A 1 107 ? 79.732 91.029 51.365 1.00 48.29 107 GLN A C 1
ATOM 662 O O . GLN A 1 107 ? 80.388 90.451 52.243 1.00 50.43 107 GLN A O 1
ATOM 668 N N . LEU A 1 108 ? 80.315 91.756 50.409 1.00 48.73 108 LEU A N 1
ATOM 669 C CA . LEU A 1 108 ? 81.768 91.904 50.340 1.00 47.57 108 LEU A CA 1
ATOM 670 C C . LEU A 1 108 ? 82.309 92.688 51.526 1.00 47.72 108 LEU A C 1
ATOM 671 O O . LEU A 1 108 ? 83.293 92.282 52.167 1.00 43.59 108 LEU A O 1
ATOM 676 N N . LEU A 1 109 ? 81.715 93.859 51.768 1.00 49.37 109 LEU A N 1
ATOM 677 C CA . LEU A 1 109 ? 82.064 94.699 52.906 1.00 54.70 109 LEU A CA 1
ATOM 678 C C . LEU A 1 109 ? 81.962 93.932 54.224 1.00 55.26 109 LEU A C 1
ATOM 679 O O . LEU A 1 109 ? 82.823 94.069 55.107 1.00 56.05 109 LEU A O 1
ATOM 684 N N . SER A 1 110 ? 80.895 93.151 54.389 1.00 52.07 110 SER A N 1
ATOM 685 C CA . SER A 1 110 ? 80.715 92.414 55.628 1.00 50.93 110 SER A CA 1
ATOM 686 C C . SER A 1 110 ? 81.841 91.409 55.824 1.00 48.65 110 SER A C 1
ATOM 687 O O . SER A 1 110 ? 82.419 91.309 56.913 1.00 47.65 110 SER A O 1
ATOM 690 N N . ALA A 1 111 ? 82.187 90.679 54.765 1.00 44.32 111 ALA A N 1
ATOM 691 C CA . ALA A 1 111 ? 83.281 89.716 54.853 1.00 42.78 111 ALA A CA 1
ATOM 692 C C . ALA A 1 111 ? 84.617 90.407 55.122 1.00 45.21 111 ALA A C 1
ATOM 693 O O . ALA A 1 111 ? 85.443 89.900 55.895 1.00 44.64 111 ALA A O 1
ATOM 695 N N . PHE A 1 112 ? 84.856 91.553 54.473 1.00 45.99 112 PHE A N 1
ATOM 696 C CA . PHE A 1 112 ? 86.015 92.381 54.799 1.00 45.98 112 PHE A CA 1
ATOM 697 C C . PHE A 1 112 ? 86.040 92.722 56.296 1.00 46.98 112 PHE A C 1
ATOM 698 O O . PHE A 1 112 ? 87.066 92.547 56.961 1.00 44.25 112 PHE A O 1
ATOM 706 N N . CYS A 1 113 ? 84.894 93.154 56.853 1.00 49.13 113 CYS A N 1
ATOM 707 C CA . CYS A 1 113 ? 84.849 93.580 58.258 1.00 51.01 113 CYS A CA 1
ATOM 708 C C . CYS A 1 113 ? 85.019 92.412 59.217 1.00 50.42 113 CYS A C 1
ATOM 709 O O . CYS A 1 113 ? 85.666 92.556 60.255 1.00 52.48 113 CYS A O 1
ATOM 712 N N . ALA A 1 114 ? 84.426 91.260 58.910 1.00 49.21 114 ALA A N 1
ATOM 713 C CA . ALA A 1 114 ? 84.583 90.105 59.787 1.00 45.81 114 ALA A CA 1
ATOM 714 C C . ALA A 1 114 ? 86.034 89.650 59.840 1.00 43.88 114 ALA A C 1
ATOM 715 O O . ALA A 1 114 ? 86.497 89.160 60.876 1.00 43.56 114 ALA A O 1
ATOM 717 N N . SER A 1 115 ? 86.759 89.795 58.729 1.00 41.81 115 SER A N 1
ATOM 718 C CA . SER A 1 115 ? 88.182 89.466 58.720 1.00 41.64 115 SER A CA 1
ATOM 719 C C . SER A 1 115 ? 88.947 90.343 59.711 1.00 41.99 115 SER A C 1
ATOM 720 O O . SER A 1 115 ? 89.893 89.883 60.361 1.00 39.39 115 SER A O 1
ATOM 723 N N . GLY A 1 116 ? 88.572 91.623 59.803 1.00 41.92 116 GLY A N 1
ATOM 724 C CA . GLY A 1 116 ? 89.148 92.478 60.825 1.00 42.75 116 GLY A CA 1
ATOM 725 C C . GLY A 1 116 ? 88.833 91.980 62.221 1.00 44.14 116 GLY A C 1
ATOM 726 O O . GLY A 1 116 ? 89.720 91.887 63.072 1.00 46.02 116 GLY A O 1
ATOM 727 N N . ALA A 1 117 ? 87.557 91.648 62.476 1.00 42.20 117 ALA A N 1
ATOM 728 C CA . ALA A 1 117 ? 87.183 91.091 63.773 1.00 39.78 117 ALA A CA 1
ATOM 729 C C . ALA A 1 117 ? 87.986 89.830 64.071 1.00 40.26 117 ALA A C 1
ATOM 730 O O . ALA A 1 117 ? 88.484 89.654 65.189 1.00 40.03 117 ALA A O 1
ATOM 732 N N . THR A 1 118 ? 88.129 88.941 63.078 1.00 40.46 118 THR A N 1
ATOM 733 C CA . THR A 1 118 ? 88.939 87.736 63.256 1.00 40.14 118 THR A CA 1
ATOM 734 C C . THR A 1 118 ? 90.383 88.073 63.609 1.00 42.47 118 THR A C 1
ATOM 735 O O . THR A 1 118 ? 90.996 87.422 64.460 1.00 43.19 118 THR A O 1
ATOM 739 N N . TYR A 1 119 ? 90.966 89.026 62.882 1.00 42.26 119 TYR A N 1
ATOM 740 C CA . TYR A 1 119 ? 92.329 89.467 63.141 1.00 43.66 119 TYR A CA 1
ATOM 741 C C . TYR A 1 119 ? 92.485 89.950 64.576 1.00 44.97 119 TYR A C 1
ATOM 742 O O . TYR A 1 119 ? 93.502 89.676 65.228 1.00 45.29 119 TYR A O 1
ATOM 751 N N . VAL A 1 120 ? 91.483 90.670 65.086 1.00 45.04 120 VAL A N 1
ATOM 752 C CA . VAL A 1 120 ? 91.568 91.162 66.454 1.00 46.78 120 VAL A CA 1
ATOM 753 C C . VAL A 1 120 ? 91.321 90.028 67.446 1.00 44.15 120 VAL A C 1
ATOM 754 O O . VAL A 1 120 ? 92.032 89.898 68.448 1.00 42.24 120 VAL A O 1
ATOM 758 N N . LEU A 1 121 ? 90.323 89.181 67.176 1.00 41.15 121 LEU A N 1
ATOM 759 C CA . LEU A 1 121 ? 90.060 88.061 68.069 1.00 38.65 121 LEU A CA 1
ATOM 760 C C . LEU A 1 121 ? 91.304 87.189 68.234 1.00 41.59 121 LEU A C 1
ATOM 761 O O . LEU A 1 121 ? 91.609 86.721 69.339 1.00 41.75 121 LEU A O 1
ATOM 766 N N . TYR A 1 122 ? 92.060 86.990 67.157 1.00 40.24 122 TYR A N 1
ATOM 767 C CA . TYR A 1 122 ? 93.200 86.087 67.187 1.00 38.35 122 TYR A CA 1
ATOM 768 C C . TYR A 1 122 ? 94.519 86.840 67.200 1.00 41.72 122 TYR A C 1
ATOM 769 O O . TYR A 1 122 ? 95.543 86.310 66.765 1.00 44.07 122 TYR A O 1
ATOM 778 N N . HIS A 1 123 ? 94.518 88.079 67.696 1.00 43.05 123 HIS A N 1
ATOM 779 C CA . HIS A 1 123 ? 95.724 88.888 67.564 1.00 42.49 123 HIS A CA 1
ATOM 780 C C . HIS A 1 123 ? 96.900 88.225 68.266 1.00 42.62 123 HIS A C 1
ATOM 781 O O . HIS A 1 123 ? 97.932 87.946 67.637 1.00 40.50 123 HIS A O 1
ATOM 788 N N . ASP A 1 124 ? 96.747 87.917 69.566 1.00 42.66 124 ASP A N 1
ATOM 789 C CA . ASP A 1 124 ? 97.863 87.339 70.310 1.00 41.43 124 ASP A CA 1
ATOM 790 C C . ASP A 1 124 ? 98.287 85.991 69.731 1.00 40.82 124 ASP A C 1
ATOM 791 O O . ASP A 1 124 ? 99.489 85.729 69.597 1.00 40.51 124 ASP A O 1
ATOM 796 N N . ALA A 1 125 ? 97.318 85.118 69.393 1.00 39.23 125 ALA A N 1
ATOM 797 C CA . ALA A 1 125 ? 97.656 83.830 68.776 1.00 39.31 125 ALA A CA 1
ATOM 798 C C . ALA A 1 125 ? 98.402 84.011 67.442 1.00 40.20 125 ALA A C 1
ATOM 799 O O . ALA A 1 125 ? 99.356 83.273 67.145 1.00 40.33 125 ALA A O 1
ATOM 801 N N . LEU A 1 126 ? 97.983 84.980 66.624 1.00 39.87 126 LEU A N 1
ATOM 802 C CA . LEU A 1 126 ? 98.660 85.214 65.349 1.00 41.06 126 LEU A CA 1
ATOM 803 C C . LEU A 1 126 ? 100.084 85.710 65.580 1.00 43.22 126 LEU A C 1
ATOM 804 O O . LEU A 1 126 ? 101.039 85.253 64.929 1.00 42.83 126 LEU A O 1
ATOM 809 N N . GLN A 1 127 ? 100.235 86.653 66.514 1.00 43.84 127 GLN A N 1
ATOM 810 C CA . GLN A 1 127 ? 101.544 87.189 66.844 1.00 46.59 127 GLN A CA 1
ATOM 811 C C . GLN A 1 127 ? 102.448 86.093 67.387 1.00 45.89 127 GLN A C 1
ATOM 812 O O . GLN A 1 127 ? 103.632 86.014 67.043 1.00 49.20 127 GLN A O 1
ATOM 818 N N . ASN A 1 128 ? 101.888 85.210 68.199 1.00 43.89 128 ASN A N 1
ATOM 819 C CA . ASN A 1 128 ? 102.666 84.141 68.793 1.00 43.89 128 ASN A CA 1
ATOM 820 C C . ASN A 1 128 ? 103.121 83.144 67.743 1.00 42.88 128 ASN A C 1
ATOM 821 O O . ASN A 1 128 ? 104.232 82.609 67.824 1.00 42.73 128 ASN A O 1
ATOM 826 N N . TYR A 1 129 ? 102.248 82.844 66.786 1.00 42.20 129 TYR A N 1
ATOM 827 C CA . TYR A 1 129 ? 102.565 81.873 65.745 1.00 42.73 129 TYR A CA 1
ATOM 828 C C . TYR A 1 129 ? 103.570 82.413 64.732 1.00 42.73 129 TYR A C 1
ATOM 829 O O . TYR A 1 129 ? 104.369 81.646 64.189 1.00 46.70 129 TYR A O 1
ATOM 838 N N . THR A 1 130 ? 103.531 83.715 64.429 1.00 40.18 130 THR A N 1
ATOM 839 C CA . THR A 1 130 ? 104.301 84.258 63.302 1.00 40.67 130 THR A CA 1
ATOM 840 C C . THR A 1 130 ? 105.470 85.153 63.703 1.00 42.11 130 THR A C 1
ATOM 841 O O . THR A 1 130 ? 106.284 85.506 62.831 1.00 40.43 130 THR A O 1
ATOM 845 N N . GLY A 1 131 ? 105.563 85.550 64.979 1.00 40.79 131 GLY A N 1
ATOM 846 C CA . GLY A 1 131 ? 106.492 86.597 65.353 1.00 43.18 131 GLY A CA 1
ATOM 847 C C . GLY A 1 131 ? 106.265 87.898 64.619 1.00 45.78 131 GLY A C 1
ATOM 848 O O . GLY A 1 131 ? 107.128 88.776 64.658 1.00 47.50 131 GLY A O 1
ATOM 849 N N . GLY A 1 132 ? 105.122 88.051 63.945 1.00 46.39 132 GLY A N 1
ATOM 850 C CA . GLY A 1 132 ? 104.828 89.221 63.148 1.00 46.57 132 GLY A CA 1
ATOM 851 C C . GLY A 1 132 ? 105.079 89.063 61.663 1.00 47.78 132 GLY A C 1
ATOM 852 O O . GLY A 1 132 ? 104.822 90.009 60.909 1.00 48.98 132 GLY A O 1
ATOM 853 N N . ASN A 1 133 ? 105.589 87.908 61.224 1.00 47.65 133 ASN A N 1
ATOM 854 C CA . ASN A 1 133 ? 105.881 87.618 59.809 1.00 46.66 133 ASN A CA 1
ATOM 855 C C . ASN A 1 133 ? 104.627 87.086 59.102 1.00 43.77 133 ASN A C 1
ATOM 856 O O . ASN A 1 133 ? 104.321 85.897 59.175 1.00 43.21 133 ASN A O 1
ATOM 861 N N . LEU A 1 134 ? 103.904 87.951 58.396 1.00 45.95 134 LEU A N 1
ATOM 862 C CA . LEU A 1 134 ? 102.671 87.563 57.701 1.00 45.59 134 LEU A CA 1
ATOM 863 C C . LEU A 1 134 ? 102.987 87.092 56.276 1.00 47.47 134 LEU A C 1
ATOM 864 O O . LEU A 1 134 ? 103.457 87.877 55.442 1.00 48.87 134 LEU A O 1
ATOM 869 N N . THR A 1 135 ? 102.718 85.814 55.996 1.00 46.22 135 THR A N 1
ATOM 870 C CA . THR A 1 135 ? 103.074 85.203 54.724 1.00 47.65 135 THR A CA 1
ATOM 871 C C . THR A 1 135 ? 101.869 84.495 54.112 1.00 47.90 135 THR A C 1
ATOM 872 O O . THR A 1 135 ? 100.881 84.162 54.789 1.00 46.03 135 THR A O 1
ATOM 876 N N . VAL A 1 136 ? 101.977 84.273 52.803 1.00 46.53 136 VAL A N 1
ATOM 877 C CA . VAL A 1 136 ? 100.928 83.646 52.012 1.00 46.52 136 VAL A CA 1
ATOM 878 C C . VAL A 1 136 ? 101.256 82.188 51.708 1.00 46.72 136 VAL A C 1
ATOM 879 O O . VAL A 1 136 ? 100.372 81.327 51.719 1.00 48.07 136 VAL A O 1
ATOM 883 N N . THR A 1 137 ? 102.522 81.890 51.472 1.00 46.37 137 THR A N 1
ATOM 884 C CA . THR A 1 137 ? 102.979 80.532 51.230 1.00 50.72 137 THR A CA 1
ATOM 885 C C . THR A 1 137 ? 104.044 80.211 52.257 1.00 53.60 137 THR A C 1
ATOM 886 O O . THR A 1 137 ? 104.490 81.078 53.008 1.00 57.42 137 THR A O 1
ATOM 890 N N . GLY A 1 138 ? 104.447 78.952 52.301 1.00 54.52 138 GLY A N 1
ATOM 891 C CA . GLY A 1 138 ? 105.446 78.535 53.256 1.00 55.36 138 GLY A CA 1
ATOM 892 C C . GLY A 1 138 ? 104.814 77.988 54.510 1.00 55.05 138 GLY A C 1
ATOM 893 O O . GLY A 1 138 ? 103.594 78.063 54.706 1.00 51.43 138 GLY A O 1
ATOM 894 N N . PRO A 1 139 ? 105.660 77.459 55.406 1.00 57.02 139 PRO A N 1
ATOM 895 C CA . PRO A 1 139 ? 105.157 76.673 56.550 1.00 53.27 139 PRO A CA 1
ATOM 896 C C . PRO A 1 139 ? 104.452 77.473 57.635 1.00 54.79 139 PRO A C 1
ATOM 897 O O . PRO A 1 139 ? 103.740 76.860 58.443 1.00 56.87 139 PRO A O 1
ATOM 901 N N . LYS A 1 140 ? 104.650 78.788 57.738 1.00 53.52 140 LYS A N 1
ATOM 902 C CA . LYS A 1 140 ? 103.961 79.563 58.770 1.00 53.57 140 LYS A CA 1
ATOM 903 C C . LYS A 1 140 ? 102.940 80.535 58.186 1.00 48.40 140 LYS A C 1
ATOM 904 O O . LYS A 1 140 ? 102.603 81.538 58.823 1.00 48.10 140 LYS A O 1
ATOM 910 N N . GLU A 1 141 ? 102.439 80.256 56.990 1.00 43.77 141 GLU A N 1
ATOM 911 C CA . GLU A 1 141 ? 101.577 81.213 56.317 1.00 46.37 141 GLU A CA 1
ATOM 912 C C . GLU A 1 141 ? 100.252 81.304 57.049 1.00 44.96 141 GLU A C 1
ATOM 913 O O . GLU A 1 141 ? 99.750 80.309 57.557 1.00 47.67 141 GLU A O 1
ATOM 919 N N . THR A 1 142 ? 99.679 82.503 57.079 1.00 42.71 142 THR A N 1
ATOM 920 C CA . THR A 1 142 ? 98.403 82.756 57.735 1.00 40.82 142 THR A CA 1
ATOM 921 C C . THR A 1 142 ? 97.393 83.379 56.785 1.00 39.93 142 THR A C 1
ATOM 922 O O . THR A 1 142 ? 96.291 83.730 57.208 1.00 39.61 142 THR A O 1
ATOM 926 N N . ALA A 1 143 ? 97.738 83.516 55.498 1.00 41.61 143 ALA A N 1
ATOM 927 C CA . ALA A 1 143 ? 96.786 84.080 54.554 1.00 39.81 143 ALA A CA 1
ATOM 928 C C . ALA A 1 143 ? 95.535 83.216 54.441 1.00 39.94 143 ALA A C 1
ATOM 929 O O . ALA A 1 143 ? 94.436 83.743 54.266 1.00 40.13 143 ALA A O 1
ATOM 931 N N . SER A 1 144 ? 95.667 81.903 54.577 1.00 39.37 144 SER A N 1
ATOM 932 C CA . SER A 1 144 ? 94.517 81.040 54.360 1.00 39.84 144 SER A CA 1
ATOM 933 C C . SER A 1 144 ? 93.584 80.965 55.559 1.00 39.92 144 SER A C 1
ATOM 934 O O . SER A 1 144 ? 92.598 80.235 55.500 1.00 38.95 144 SER A O 1
ATOM 937 N N . ILE A 1 145 ? 93.859 81.699 56.639 1.00 43.26 145 ILE A N 1
ATOM 938 C CA . ILE A 1 145 ? 92.862 81.872 57.688 1.00 41.18 145 ILE A CA 1
ATOM 939 C C . ILE A 1 145 ? 91.676 82.648 57.130 1.00 43.01 145 ILE A C 1
ATOM 940 O O . ILE A 1 145 ? 90.515 82.380 57.480 1.00 42.77 145 ILE A O 1
ATOM 945 N N . PHE A 1 146 ? 91.940 83.601 56.233 1.00 43.91 146 PHE A N 1
ATOM 946 C CA . PHE A 1 146 ? 90.938 84.555 55.778 1.00 44.29 146 PHE A CA 1
ATOM 947 C C . PHE A 1 146 ? 90.298 84.174 54.448 1.00 45.80 146 PHE A C 1
ATOM 948 O O . PHE A 1 146 ? 89.068 84.190 54.345 1.00 43.49 146 PHE A O 1
ATOM 956 N N . ALA A 1 147 ? 91.100 83.809 53.439 1.00 46.19 147 ALA A N 1
ATOM 957 C CA . ALA A 1 147 ? 90.599 83.455 52.119 1.00 47.16 147 ALA A CA 1
ATOM 958 C C . ALA A 1 147 ? 91.175 82.099 51.711 1.00 49.42 147 ALA A C 1
ATOM 959 O O . ALA A 1 147 ? 92.097 81.586 52.346 1.00 51.64 147 ALA A O 1
ATOM 961 N N . THR A 1 148 ? 90.645 81.516 50.632 1.00 49.06 148 THR A N 1
ATOM 962 C CA . THR A 1 148 ? 91.066 80.186 50.210 1.00 49.13 148 THR A CA 1
ATOM 963 C C . THR A 1 148 ? 92.234 80.242 49.226 1.00 47.80 148 THR A C 1
ATOM 964 O O . THR A 1 148 ? 92.453 81.238 48.528 1.00 48.74 148 THR A O 1
ATOM 968 N N . TYR A 1 149 ? 92.998 79.140 49.196 1.00 45.80 149 TYR A N 1
ATOM 969 C CA . TYR A 1 149 ? 94.115 78.885 48.291 1.00 45.87 149 TYR A CA 1
ATOM 970 C C . TYR A 1 149 ? 94.004 77.433 47.837 1.00 47.54 149 TYR A C 1
ATOM 971 O O . TYR A 1 149 ? 93.576 76.574 48.618 1.00 47.09 149 TYR A O 1
ATOM 980 N N . PRO A 1 150 ? 94.308 77.141 46.571 1.00 44.55 150 PRO A N 1
ATOM 981 C CA . PRO A 1 150 ? 94.137 75.778 46.052 1.00 43.89 150 PRO A CA 1
ATOM 982 C C . PRO A 1 150 ? 95.251 74.859 46.537 1.00 44.10 150 PRO A C 1
ATOM 983 O O . PRO A 1 150 ? 96.341 75.302 46.869 1.00 43.14 150 PRO A O 1
ATOM 987 N N . ALA A 1 151 ? 94.983 73.553 46.499 1.00 44.80 151 ALA A N 1
ATOM 988 C CA . ALA A 1 151 ? 96.041 72.581 46.732 1.00 44.13 151 ALA A CA 1
ATOM 989 C C . ALA A 1 151 ? 97.176 72.774 45.724 1.00 48.07 151 ALA A C 1
ATOM 990 O O . ALA A 1 151 ? 96.945 73.211 44.598 1.00 49.26 151 ALA A O 1
ATOM 992 N N . PRO A 1 152 ? 98.415 72.446 46.105 1.00 48.04 152 PRO A N 1
ATOM 993 C CA . PRO A 1 152 ? 99.549 72.655 45.184 1.00 48.19 152 PRO A CA 1
ATOM 994 C C . PRO A 1 152 ? 99.411 71.965 43.840 1.00 50.91 152 PRO A C 1
ATOM 995 O O . PRO A 1 152 ? 99.926 72.486 42.846 1.00 54.36 152 PRO A O 1
ATOM 999 N N . TYR A 1 153 ? 98.751 70.806 43.769 1.00 49.76 153 TYR A N 1
ATOM 1000 C CA . TYR A 1 153 ? 98.638 70.082 42.506 1.00 51.35 153 TYR A CA 1
ATOM 1001 C C . TYR A 1 153 ? 97.556 70.651 41.583 1.00 52.25 153 TYR A C 1
ATOM 1002 O O . TYR A 1 153 ? 97.463 70.233 40.425 1.00 55.14 153 TYR A O 1
ATOM 1011 N N . LEU A 1 154 ? 96.731 71.579 42.051 1.00 49.97 154 LEU A N 1
ATOM 1012 C CA . LEU A 1 154 ? 95.477 71.896 41.364 1.00 49.79 154 LEU A CA 1
ATOM 1013 C C . LEU A 1 154 ? 95.684 72.903 40.229 1.00 48.91 154 LEU A C 1
ATOM 1014 O O . LEU A 1 154 ? 96.125 74.030 40.465 1.00 48.01 154 LEU A O 1
ATOM 1019 N N . SER A 1 155 ? 95.287 72.531 39.016 1.00 50.94 155 SER A N 1
ATOM 1020 C CA . SER A 1 155 ? 95.245 73.476 37.897 1.00 50.10 155 SER A CA 1
ATOM 1021 C C . SER A 1 155 ? 94.042 74.423 38.018 1.00 49.89 155 SER A C 1
ATOM 1022 O O . SER A 1 155 ? 93.050 74.118 38.685 1.00 48.42 155 SER A O 1
ATOM 1025 N N . LEU A 1 156 ? 94.148 75.589 37.365 1.00 49.75 156 LEU A N 1
ATOM 1026 C CA . LEU A 1 156 ? 93.011 76.507 37.272 1.00 50.53 156 LEU A CA 1
ATOM 1027 C C . LEU A 1 156 ? 91.767 75.820 36.698 1.00 49.88 156 LEU A C 1
ATOM 1028 O O . LEU A 1 156 ? 90.649 76.039 37.178 1.00 49.21 156 LEU A O 1
ATOM 1033 N N . ASN A 1 157 ? 91.934 75.000 35.655 1.00 47.98 157 ASN A N 1
ATOM 1034 C CA . ASN A 1 157 ? 90.772 74.342 35.059 1.00 50.32 157 ASN A CA 1
ATOM 1035 C C . ASN A 1 157 ? 90.098 73.396 36.059 1.00 48.16 157 ASN A C 1
ATOM 1036 O O . ASN A 1 157 ? 88.872 73.378 36.189 1.00 43.52 157 ASN A O 1
ATOM 1041 N N . ASN A 1 158 ? 90.883 72.557 36.736 1.00 48.96 158 ASN A N 1
ATOM 1042 C CA . ASN A 1 158 ? 90.294 71.623 37.690 1.00 45.36 158 ASN A CA 1
ATOM 1043 C C . ASN A 1 158 ? 89.658 72.382 38.846 1.00 44.28 158 ASN A C 1
ATOM 1044 O O . ASN A 1 158 ? 88.532 72.060 39.266 1.00 43.24 158 ASN A O 1
ATOM 1049 N N . GLY A 1 159 ? 90.353 73.420 39.354 1.00 43.71 159 GLY A N 1
ATOM 1050 C CA . GLY A 1 159 ? 89.783 74.256 40.411 1.00 38.39 159 GLY A CA 1
ATOM 1051 C C . GLY A 1 159 ? 88.502 74.955 39.974 1.00 42.93 159 GLY A C 1
ATOM 1052 O O . GLY A 1 159 ? 87.553 75.079 40.750 1.00 42.81 159 GLY A O 1
ATOM 1053 N N . PHE A 1 160 ? 88.443 75.395 38.705 1.00 45.38 160 PHE A N 1
ATOM 1054 C CA . PHE A 1 160 ? 87.238 76.049 38.204 1.00 45.21 160 PHE A CA 1
ATOM 1055 C C . PHE A 1 160 ? 86.076 75.062 38.166 1.00 45.01 160 PHE A C 1
ATOM 1056 O O . PHE A 1 160 ? 84.956 75.379 38.594 1.00 44.44 160 PHE A O 1
ATOM 1064 N N . LEU A 1 161 ? 86.359 73.852 37.750 1.00 43.04 161 LEU A N 1
ATOM 1065 C CA . LEU A 1 161 ? 85.364 72.835 37.710 1.00 45.08 161 LEU A CA 1
ATOM 1066 C C . LEU A 1 161 ? 84.851 72.459 39.088 1.00 45.25 161 LEU A C 1
ATOM 1067 O O . LEU A 1 161 ? 83.687 72.251 39.269 1.00 45.43 161 LEU A O 1
ATOM 1072 N N . ASP A 1 162 ? 85.744 72.390 40.054 1.00 43.52 162 ASP A N 1
ATOM 1073 C CA . ASP A 1 162 ? 85.410 72.033 41.412 1.00 43.90 162 ASP A CA 1
ATOM 1074 C C . ASP A 1 162 ? 84.357 72.947 42.031 1.00 43.13 162 ASP A C 1
ATOM 1075 O O . ASP A 1 162 ? 83.435 72.477 42.640 1.00 41.03 162 ASP A O 1
ATOM 1080 N N . GLN A 1 163 ? 84.498 74.249 41.859 1.00 43.36 163 GLN A N 1
ATOM 1081 C CA A GLN A 1 163 ? 83.744 75.231 42.357 0.50 43.01 163 GLN A CA 1
ATOM 1082 C CA B GLN A 1 163 ? 83.759 75.257 42.333 0.50 43.03 163 GLN A CA 1
ATOM 1083 C C . GLN A 1 163 ? 82.472 76.004 41.434 1.00 42.77 163 GLN A C 1
ATOM 1084 O O . GLN A 1 163 ? 81.813 75.317 42.147 1.00 42.37 163 GLN A O 1
ATOM 1095 N N . VAL A 1 164 ? 82.438 75.193 40.261 1.00 42.00 164 VAL A N 1
ATOM 1096 C CA . VAL A 1 164 ? 81.193 75.152 39.492 1.00 43.07 164 VAL A CA 1
ATOM 1097 C C . VAL A 1 164 ? 80.305 74.044 40.027 1.00 43.93 164 VAL A C 1
ATOM 1098 O O . VAL A 1 164 ? 79.116 74.250 40.300 1.00 46.94 164 VAL A O 1
ATOM 1102 N N . LEU A 1 165 ? 80.874 72.847 40.188 1.00 41.00 165 LEU A N 1
ATOM 1103 C CA . LEU A 1 165 ? 80.082 71.710 40.641 1.00 44.90 165 LEU A CA 1
ATOM 1104 C C . LEU A 1 165 ? 79.594 71.917 42.073 1.00 48.17 165 LEU A C 1
ATOM 1105 O O . LEU A 1 165 ? 78.394 71.823 42.348 1.00 49.76 165 LEU A O 1
ATOM 1110 N N . GLY A 1 166 ? 80.521 72.191 42.999 1.00 45.64 166 GLY A N 1
ATOM 1111 C CA . GLY A 1 166 ? 80.139 72.377 44.388 1.00 43.05 166 GLY A CA 1
ATOM 1112 C C . GLY A 1 166 ? 79.084 73.449 44.565 1.00 40.85 166 GLY A C 1
ATOM 1113 O O . GLY A 1 166 ? 78.100 73.247 45.281 1.00 38.08 166 GLY A O 1
ATOM 1114 N N . THR A 1 167 ? 79.270 74.606 43.904 1.00 41.94 167 THR A N 1
ATOM 1115 C CA . THR A 1 167 ? 78.327 75.706 44.094 1.00 42.24 167 THR A CA 1
ATOM 1116 C C . THR A 1 167 ? 76.998 75.416 43.410 1.00 42.48 167 THR A C 1
ATOM 1117 O O . THR A 1 167 ? 75.955 75.834 43.903 1.00 42.99 167 THR A O 1
ATOM 1121 N N . GLY A 1 168 ? 77.017 74.713 42.278 1.00 43.23 168 GLY A N 1
ATOM 1122 C CA . GLY A 1 168 ? 75.767 74.339 41.641 1.00 42.71 168 GLY A CA 1
ATOM 1123 C C . GLY A 1 168 ? 74.984 73.346 42.479 1.00 42.57 168 GLY A C 1
ATOM 1124 O O . GLY A 1 168 ? 73.753 73.415 42.557 1.00 41.59 168 GLY A O 1
ATOM 1125 N N . MET A 1 169 ? 75.678 72.394 43.099 1.00 43.13 169 MET A N 1
ATOM 1126 C CA . MET A 1 169 ? 74.995 71.510 44.040 1.00 47.72 169 MET A CA 1
ATOM 1127 C C . MET A 1 169 ? 74.390 72.312 45.183 1.00 47.02 169 MET A C 1
ATOM 1128 O O . MET A 1 169 ? 73.178 72.247 45.427 1.00 47.06 169 MET A O 1
ATOM 1133 N N . LEU A 1 170 ? 75.207 73.133 45.846 1.00 43.02 170 LEU A N 1
ATOM 1134 C CA . LEU A 1 170 ? 74.666 73.991 46.892 1.00 44.02 170 LEU A CA 1
ATOM 1135 C C . LEU A 1 170 ? 73.408 74.723 46.418 1.00 44.06 170 LEU A C 1
ATOM 1136 O O . LEU A 1 170 ? 72.359 74.656 47.070 1.00 43.86 170 LEU A O 1
ATOM 1141 N N . ILE A 1 171 ? 73.485 75.382 45.250 1.00 42.17 171 ILE A N 1
ATOM 1142 C CA . ILE A 1 171 ? 72.405 76.253 44.785 1.00 40.92 171 ILE A CA 1
ATOM 1143 C C . ILE A 1 171 ? 71.141 75.449 44.510 1.00 41.60 171 ILE A C 1
ATOM 1144 O O . ILE A 1 171 ? 70.022 75.908 44.771 1.00 43.71 171 ILE A O 1
ATOM 1149 N N . VAL A 1 172 ? 71.290 74.246 43.960 1.00 40.99 172 VAL A N 1
ATOM 1150 C CA . VAL A 1 172 ? 70.107 73.445 43.696 1.00 43.27 172 VAL A CA 1
ATOM 1151 C C . VAL A 1 172 ? 69.483 73.017 45.006 1.00 44.20 172 VAL A C 1
ATOM 1152 O O . VAL A 1 172 ? 68.252 72.983 45.134 1.00 46.22 172 VAL A O 1
ATOM 1156 N N . GLY A 1 173 ? 70.316 72.739 46.018 1.00 41.60 173 GLY A N 1
ATOM 1157 C CA . GLY A 1 173 ? 69.781 72.379 47.319 1.00 40.59 173 GLY A CA 1
ATOM 1158 C C . GLY A 1 173 ? 69.040 73.527 47.989 1.00 40.55 173 GLY A C 1
ATOM 1159 O O . GLY A 1 173 ? 67.933 73.352 48.509 1.00 42.66 173 GLY A O 1
ATOM 1160 N N . LEU A 1 174 ? 69.648 74.713 47.986 1.00 39.83 174 LEU A N 1
ATOM 1161 C CA . LEU A 1 174 ? 69.009 75.913 48.518 1.00 40.22 174 LEU A CA 1
ATOM 1162 C C . LEU A 1 174 ? 67.697 76.218 47.808 1.00 42.45 174 LEU A C 1
ATOM 1163 O O . LEU A 1 174 ? 66.691 76.518 48.456 1.00 45.04 174 LEU A O 1
ATOM 1168 N N . LEU A 1 175 ? 67.690 76.186 46.466 1.00 42.61 175 LEU A N 1
ATOM 1169 C CA . LEU A 1 175 ? 66.459 76.508 45.746 1.00 42.91 175 LEU A CA 1
ATOM 1170 C C . LEU A 1 175 ? 65.363 75.504 46.061 1.00 42.49 175 LEU A C 1
ATOM 1171 O O . LEU A 1 175 ? 64.185 75.871 46.160 1.00 45.14 175 LEU A O 1
ATOM 1176 N N . ALA A 1 176 ? 65.721 74.225 46.169 1.00 41.03 176 ALA A N 1
ATOM 1177 C CA . ALA A 1 176 ? 64.719 73.215 46.490 1.00 42.89 176 ALA A CA 1
ATOM 1178 C C . ALA A 1 176 ? 64.194 73.379 47.925 1.00 44.07 176 ALA A C 1
ATOM 1179 O O . ALA A 1 176 ? 63.023 73.094 48.196 1.00 43.26 176 ALA A O 1
ATOM 1181 N N . ILE A 1 177 ? 65.041 73.853 48.843 1.00 46.30 177 ILE A N 1
ATOM 1182 C CA . ILE A 1 177 ? 64.580 74.133 50.201 1.00 49.94 177 ILE A CA 1
ATOM 1183 C C . ILE A 1 177 ? 63.720 75.387 50.227 1.00 52.24 177 ILE A C 1
ATOM 1184 O O . ILE A 1 177 ? 62.629 75.389 50.795 1.00 53.29 177 ILE A O 1
ATOM 1189 N N . LEU A 1 178 ? 64.158 76.420 49.552 1.00 53.17 178 LEU A N 1
ATOM 1190 C CA . LEU A 1 178 ? 63.409 77.639 49.480 1.00 51.72 178 LEU A CA 1
ATOM 1191 C C . LEU A 1 178 ? 62.053 77.457 48.826 1.00 55.48 178 LEU A C 1
ATOM 1192 O O . LEU A 1 178 ? 61.120 78.138 49.163 1.00 57.83 178 LEU A O 1
ATOM 1197 N N . ASP A 1 179 ? 61.955 76.537 47.889 1.00 56.18 179 ASP A N 1
ATOM 1198 C CA . ASP A 1 179 ? 60.721 76.280 47.181 1.00 56.35 179 ASP A CA 1
ATOM 1199 C C . ASP A 1 179 ? 59.652 75.714 48.082 1.00 59.14 179 ASP A C 1
ATOM 1200 O O . ASP A 1 179 ? 59.697 74.569 48.457 1.00 56.60 179 ASP A O 1
ATOM 1205 N N . ARG A 1 180 ? 58.679 76.545 48.407 1.00 64.24 180 ARG A N 1
ATOM 1206 C CA . ARG A 1 180 ? 57.588 76.171 49.285 1.00 65.81 180 ARG A CA 1
ATOM 1207 C C . ARG A 1 180 ? 56.711 75.046 48.808 1.00 64.70 180 ARG A C 1
ATOM 1208 O O . ARG A 1 180 ? 56.032 74.450 49.599 1.00 62.98 180 ARG A O 1
ATOM 1216 N N . ARG A 1 181 ? 56.710 74.749 47.525 1.00 62.88 181 ARG A N 1
ATOM 1217 C CA . ARG A 1 181 ? 55.867 73.665 47.054 1.00 60.84 181 ARG A CA 1
ATOM 1218 C C . ARG A 1 181 ? 56.479 72.288 47.193 1.00 55.98 181 ARG A C 1
ATOM 1219 O O . ARG A 1 181 ? 55.866 71.293 46.914 1.00 53.46 181 ARG A O 1
ATOM 1227 N N . ASN A 1 182 ? 57.716 72.286 47.640 1.00 56.52 182 ASN A N 1
ATOM 1228 C CA . ASN A 1 182 ? 58.451 71.069 47.838 1.00 61.31 182 ASN A CA 1
ATOM 1229 C C . ASN A 1 182 ? 58.239 70.634 49.244 1.00 67.08 182 ASN A C 1
ATOM 1230 O O . ASN A 1 182 ? 58.241 71.436 50.135 1.00 66.64 182 ASN A O 1
ATOM 1235 N N . LYS A 1 183 ? 58.005 69.361 49.448 1.00 76.41 183 LYS A N 1
ATOM 1236 C CA . LYS A 1 183 ? 57.865 68.876 50.789 1.00 80.91 183 LYS A CA 1
ATOM 1237 C C . LYS A 1 183 ? 59.289 68.467 51.019 1.00 82.74 183 LYS A C 1
ATOM 1238 O O . LYS A 1 183 ? 59.837 67.657 50.283 1.00 85.92 183 LYS A O 1
ATOM 1244 N N . GLY A 1 184 ? 59.927 69.056 52.004 1.00 79.36 184 GLY A N 1
ATOM 1245 C CA . GLY A 1 184 ? 61.302 68.704 52.214 1.00 77.28 184 GLY A CA 1
ATOM 1246 C C . GLY A 1 184 ? 61.619 68.562 53.654 1.00 76.07 184 GLY A C 1
ATOM 1247 O O . GLY A 1 184 ? 61.366 67.557 54.253 1.00 82.18 184 GLY A O 1
ATOM 1248 N N . VAL A 1 185 ? 62.203 69.596 54.194 1.00 68.57 185 VAL A N 1
ATOM 1249 C CA . VAL A 1 185 ? 62.572 69.603 55.564 1.00 65.34 185 VAL A CA 1
ATOM 1250 C C . VAL A 1 185 ? 61.578 70.429 56.319 1.00 57.79 185 VAL A C 1
ATOM 1251 O O . VAL A 1 185 ? 60.881 71.243 55.767 1.00 53.20 185 VAL A O 1
ATOM 1255 N N . PRO A 1 186 ? 61.535 70.237 57.610 1.00 57.31 186 PRO A N 1
ATOM 1256 C CA . PRO A 1 186 ? 60.565 70.925 58.437 1.00 56.63 186 PRO A CA 1
ATOM 1257 C C . PRO A 1 186 ? 60.833 72.333 58.851 1.00 54.30 186 PRO A C 1
ATOM 1258 O O . PRO A 1 186 ? 61.920 72.688 59.197 1.00 50.37 186 PRO A O 1
ATOM 1262 N N . ALA A 1 187 ? 59.810 73.150 58.735 1.00 57.15 187 ALA A N 1
ATOM 1263 C CA . ALA A 1 187 ? 59.848 74.468 59.284 1.00 55.05 187 ALA A CA 1
ATOM 1264 C C . ALA A 1 187 ? 60.719 74.631 60.489 1.00 49.54 187 ALA A C 1
ATOM 1265 O O . ALA A 1 187 ? 60.584 73.951 61.459 1.00 48.38 187 ALA A O 1
ATOM 1267 N N . GLY A 1 188 ? 61.624 75.574 60.383 1.00 47.94 188 GLY A N 1
ATOM 1268 C CA . GLY A 1 188 ? 62.512 75.924 61.473 1.00 43.56 188 GLY A CA 1
ATOM 1269 C C . GLY A 1 188 ? 63.798 75.129 61.545 1.00 43.16 188 GLY A C 1
ATOM 1270 O O . GLY A 1 188 ? 64.660 75.454 62.382 1.00 43.60 188 GLY A O 1
ATOM 1271 N N . LEU A 1 189 ? 63.959 74.095 60.713 1.00 42.71 189 LEU A N 1
ATOM 1272 C CA . LEU A 1 189 ? 65.183 73.291 60.654 1.00 41.40 189 LEU A CA 1
ATOM 1273 C C . LEU A 1 189 ? 65.931 73.425 59.332 1.00 41.67 189 LEU A C 1
ATOM 1274 O O . LEU A 1 189 ? 66.964 72.751 59.151 1.00 41.21 189 LEU A O 1
ATOM 1279 N N . GLU A 1 190 ? 65.443 74.248 58.392 1.00 40.53 190 GLU A N 1
ATOM 1280 C CA . GLU A 1 190 ? 66.097 74.334 57.080 1.00 40.08 190 GLU A CA 1
ATOM 1281 C C . GLU A 1 190 ? 67.570 74.697 57.185 1.00 42.73 190 GLU A C 1
ATOM 1282 O O . GLU A 1 190 ? 68.379 74.100 56.448 1.00 43.07 190 GLU A O 1
ATOM 1288 N N . PRO A 1 191 ? 67.989 75.621 58.069 1.00 43.50 191 PRO A N 1
ATOM 1289 C CA . PRO A 1 191 ? 69.425 75.937 58.157 1.00 42.78 191 PRO A CA 1
ATOM 1290 C C . PRO A 1 191 ? 70.245 74.762 58.640 1.00 41.71 191 PRO A C 1
ATOM 1291 O O . PRO A 1 191 ? 71.438 74.663 58.308 1.00 41.70 191 PRO A O 1
ATOM 1295 N N . VAL A 1 192 ? 69.637 73.859 59.409 1.00 40.05 192 VAL A N 1
ATOM 1296 C CA . VAL A 1 192 ? 70.358 72.677 59.885 1.00 40.00 192 VAL A CA 1
ATOM 1297 C C . VAL A 1 192 ? 70.650 71.731 58.728 1.00 43.73 192 VAL A C 1
ATOM 1298 O O . VAL A 1 192 ? 71.767 71.217 58.601 1.00 45.77 192 VAL A O 1
ATOM 1302 N N . VAL A 1 193 ? 69.673 71.514 57.838 1.00 45.94 193 VAL A N 1
ATOM 1303 C CA . VAL A 1 193 ? 69.923 70.635 56.704 1.00 43.58 193 VAL A CA 1
ATOM 1304 C C . VAL A 1 193 ? 70.907 71.282 55.733 1.00 39.85 193 VAL A C 1
ATOM 1305 O O . VAL A 1 193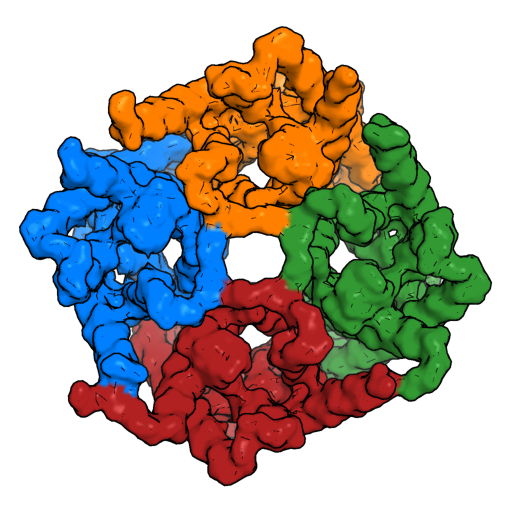 ? 71.750 70.600 55.136 1.00 37.11 193 VAL A O 1
ATOM 1309 N N . VAL A 1 194 ? 70.838 72.605 55.579 1.00 38.25 194 VAL A N 1
ATOM 1310 C CA . VAL A 1 194 ? 71.843 73.261 54.759 1.00 35.63 194 VAL A CA 1
ATOM 1311 C C . VAL A 1 194 ? 73.223 73.008 55.345 1.00 36.92 194 VAL A C 1
ATOM 1312 O O . VAL A 1 194 ? 74.170 72.710 54.609 1.00 37.10 194 VAL A O 1
ATOM 1316 N N . GLY A 1 195 ? 73.345 73.086 56.688 1.00 38.44 195 GLY A N 1
ATOM 1317 C CA . GLY A 1 195 ? 74.608 72.779 57.336 1.00 36.03 195 GLY A CA 1
ATOM 1318 C C . GLY A 1 195 ? 75.084 71.370 57.034 1.00 37.79 195 GLY A C 1
ATOM 1319 O O . GLY A 1 195 ? 76.270 71.151 56.760 1.00 37.88 195 GLY A O 1
ATOM 1320 N N . MET A 1 196 ? 74.160 70.399 57.052 1.00 37.75 196 MET A N 1
ATOM 1321 C CA . MET A 1 196 ? 74.497 69.034 56.642 1.00 39.03 196 MET A CA 1
ATOM 1322 C C . MET A 1 196 ? 75.099 68.996 55.239 1.00 39.14 196 MET A C 1
ATOM 1323 O O . MET A 1 196 ? 76.092 68.289 54.999 1.00 40.30 196 MET A O 1
ATOM 1328 N N . LEU A 1 197 ? 74.500 69.731 54.291 1.00 38.59 197 LEU A N 1
ATOM 1329 C CA . LEU A 1 197 ? 75.005 69.720 52.913 1.00 39.58 197 LEU A CA 1
ATOM 1330 C C . LEU A 1 197 ? 76.390 70.356 52.839 1.00 39.26 197 LEU A C 1
ATOM 1331 O O . LEU A 1 197 ? 77.279 69.867 52.129 1.00 39.08 197 LEU A O 1
ATOM 1336 N N . ILE A 1 198 ? 76.592 71.444 53.581 1.00 37.78 198 ILE A N 1
ATOM 1337 C CA . ILE A 1 198 ? 77.901 72.085 53.621 1.00 38.58 198 ILE A CA 1
ATOM 1338 C C . ILE A 1 198 ? 78.945 71.109 54.144 1.00 39.64 198 ILE A C 1
ATOM 1339 O O . ILE A 1 198 ? 80.058 71.030 53.614 1.00 40.04 198 ILE A O 1
ATOM 1344 N N . LEU A 1 199 ? 78.596 70.349 55.193 1.00 37.78 199 LEU A N 1
ATOM 1345 C CA . LEU A 1 199 ? 79.506 69.348 55.749 1.00 38.21 199 LEU A CA 1
ATOM 1346 C C . LEU A 1 199 ? 79.827 68.279 54.712 1.00 40.14 199 LEU A C 1
ATOM 1347 O O . LEU A 1 199 ? 80.993 67.883 54.536 1.00 38.73 199 LEU A O 1
ATOM 1352 N N . ALA A 1 200 ? 78.778 67.754 54.063 1.00 37.99 200 ALA A N 1
ATOM 1353 C CA . ALA A 1 200 ? 78.961 66.763 53.009 1.00 35.61 200 ALA A CA 1
ATOM 1354 C C . ALA A 1 200 ? 79.865 67.306 51.904 1.00 34.87 200 ALA A C 1
ATOM 1355 O O . ALA A 1 200 ? 80.849 66.668 51.509 1.00 37.18 200 ALA A O 1
ATOM 1357 N N . LEU A 1 201 ? 79.578 68.504 51.417 1.00 36.04 201 LEU A N 1
ATOM 1358 C CA . LEU A 1 201 ? 80.450 69.061 50.394 1.00 38.38 201 LEU A CA 1
ATOM 1359 C C . LEU A 1 201 ? 81.874 69.230 50.926 1.00 40.02 201 LEU A C 1
ATOM 1360 O O . LEU A 1 201 ? 82.844 69.006 50.188 1.00 33.88 201 LEU A O 1
ATOM 1365 N N . GLY A 1 202 ? 82.020 69.640 52.201 1.00 36.18 202 GLY A N 1
ATOM 1366 C CA . GLY A 1 202 ? 83.353 69.899 52.728 1.00 35.54 202 GLY A CA 1
ATOM 1367 C C . GLY A 1 202 ? 84.201 68.638 52.798 1.00 37.86 202 GLY A C 1
ATOM 1368 O O . GLY A 1 202 ? 85.398 68.654 52.472 1.00 35.65 202 GLY A O 1
ATOM 1369 N N . LEU A 1 203 ? 83.571 67.511 53.164 1.00 38.42 203 LEU A N 1
ATOM 1370 C CA . LEU A 1 203 ? 84.246 66.239 53.346 1.00 38.73 203 LEU A CA 1
ATOM 1371 C C . LEU A 1 203 ? 84.388 65.449 52.046 1.00 43.41 203 LEU A C 1
ATOM 1372 O O . LEU A 1 203 ? 85.211 64.534 51.987 1.00 45.74 203 LEU A O 1
ATOM 1377 N N . SER A 1 204 ? 83.642 65.796 50.993 1.00 44.78 204 SER A N 1
ATOM 1378 C CA . SER A 1 204 ? 83.700 65.082 49.718 1.00 44.57 204 SER A CA 1
ATOM 1379 C C . SER A 1 204 ? 84.292 65.889 48.585 1.00 43.98 204 SER A C 1
ATOM 1380 O O . SER A 1 204 ? 84.762 65.291 47.610 1.00 45.31 204 SER A O 1
ATOM 1383 N N . MET A 1 205 ? 84.251 67.223 48.673 1.00 44.04 205 MET A N 1
ATOM 1384 C CA . MET A 1 205 ? 84.706 68.128 47.616 1.00 47.03 205 MET A CA 1
ATOM 1385 C C . MET A 1 205 ? 85.451 69.317 48.197 1.00 47.30 205 MET A C 1
ATOM 1386 O O . MET A 1 205 ? 85.421 70.411 47.622 1.00 48.78 205 MET A O 1
ATOM 1391 N N . GLY A 1 206 ? 86.111 69.128 49.332 1.00 43.06 206 GLY A N 1
ATOM 1392 C CA . GLY A 1 206 ? 86.760 70.250 49.969 1.00 44.25 206 GLY A CA 1
ATOM 1393 C C . GLY A 1 206 ? 88.260 70.203 49.809 1.00 44.30 206 GLY A C 1
ATOM 1394 O O . GLY A 1 206 ? 88.931 71.191 50.080 1.00 46.66 206 GLY A O 1
ATOM 1395 N N . ALA A 1 207 ? 88.788 69.075 49.334 1.00 43.73 207 ALA A N 1
ATOM 1396 C CA . ALA A 1 207 ? 90.236 68.879 49.298 1.00 46.41 207 ALA A CA 1
ATOM 1397 C C . ALA A 1 207 ? 90.931 69.744 48.243 1.00 48.06 207 ALA A C 1
ATOM 1398 O O . ALA A 1 207 ? 92.072 70.165 48.451 1.00 49.10 207 ALA A O 1
ATOM 1400 N N . ASN A 1 208 ? 90.299 69.962 47.080 1.00 49.45 208 ASN A N 1
ATOM 1401 C CA . ASN A 1 208 ? 90.962 70.705 46.004 1.00 47.88 208 ASN A CA 1
ATOM 1402 C C . ASN A 1 208 ? 91.239 72.146 46.425 1.00 48.58 208 ASN A C 1
ATOM 1403 O O . ASN A 1 208 ? 92.339 72.680 46.199 1.00 48.12 208 ASN A O 1
ATOM 1408 N N . CYS A 1 209 ? 90.246 72.800 47.031 1.00 47.25 209 CYS A N 1
ATOM 1409 C CA . CYS A 1 209 ? 90.463 74.208 47.369 1.00 51.54 209 CYS A CA 1
ATOM 1410 C C . CYS A 1 209 ? 89.528 74.723 48.455 1.00 50.86 209 CYS A C 1
ATOM 1411 O O . CYS A 1 209 ? 89.322 75.940 48.518 1.00 53.03 209 CYS A O 1
ATOM 1414 N N . GLY A 1 210 ? 88.945 73.867 49.290 1.00 48.26 210 GLY A N 1
ATOM 1415 C CA . GLY A 1 210 ? 88.264 74.342 50.474 1.00 51.50 210 GLY A CA 1
ATOM 1416 C C . GLY A 1 210 ? 86.885 74.953 50.299 1.00 53.30 210 GLY A C 1
ATOM 1417 O O . GLY A 1 210 ? 86.541 75.869 51.058 1.00 54.62 210 GLY A O 1
ATOM 1418 N N . ILE A 1 211 ? 86.090 74.472 49.337 1.00 48.42 211 ILE A N 1
ATOM 1419 C CA . ILE A 1 211 ? 84.686 74.868 49.134 1.00 44.84 211 ILE A CA 1
ATOM 1420 C C . ILE A 1 211 ? 84.408 76.305 49.576 1.00 40.30 211 ILE A C 1
ATOM 1421 O O . ILE A 1 211 ? 83.572 76.543 50.460 1.00 36.65 211 ILE A O 1
ATOM 1426 N N . PRO A 1 212 ? 85.090 77.298 49.011 1.00 39.68 212 PRO A N 1
ATOM 1427 C CA . PRO A 1 212 ? 84.665 78.675 49.295 1.00 42.05 212 PRO A CA 1
ATOM 1428 C C . PRO A 1 212 ? 83.183 78.865 48.977 1.00 44.49 212 PRO A C 1
ATOM 1429 O O . PRO A 1 212 ? 82.431 79.317 49.838 1.00 43.56 212 PRO A O 1
ATOM 1433 N N . LEU A 1 213 ? 82.734 78.503 47.762 1.00 48.35 213 LEU A N 1
ATOM 1434 C CA . LEU A 1 213 ? 81.320 78.393 47.393 1.00 46.26 213 LEU A CA 1
ATOM 1435 C C . LEU A 1 213 ? 80.607 79.734 47.357 1.00 46.12 213 LEU A C 1
ATOM 1436 O O . LEU A 1 213 ? 79.385 79.782 47.190 1.00 48.96 213 LEU A O 1
ATOM 1441 N N . ASN A 1 214 ? 81.331 80.815 47.471 1.00 45.21 214 ASN A N 1
ATOM 1442 C CA . ASN A 1 214 ? 80.768 82.083 47.880 1.00 45.27 214 ASN A CA 1
ATOM 1443 C C . ASN A 1 214 ? 81.811 83.148 47.585 1.00 48.76 214 ASN A C 1
ATOM 1444 O O . ASN A 1 214 ? 82.859 83.209 48.245 1.00 47.10 214 ASN A O 1
ATOM 1449 N N . PRO A 1 215 ? 81.571 83.986 46.576 1.00 46.25 215 PRO A N 1
ATOM 1450 C CA . PRO A 1 215 ? 82.621 84.923 46.162 1.00 46.91 215 PRO A CA 1
ATOM 1451 C C . PRO A 1 215 ? 82.891 86.002 47.180 1.00 44.94 215 PRO A C 1
ATOM 1452 O O . PRO A 1 215 ? 84.037 86.446 47.292 1.00 45.24 215 PRO A O 1
ATOM 1456 N N . ALA A 1 216 ? 81.878 86.460 47.917 1.00 45.70 216 ALA A N 1
ATOM 1457 C CA . ALA A 1 216 ? 82.149 87.428 48.974 1.00 44.02 216 ALA A CA 1
ATOM 1458 C C . ALA A 1 216 ? 82.965 86.791 50.091 1.00 44.06 216 ALA A C 1
ATOM 1459 O O . ALA A 1 216 ? 83.934 87.386 50.568 1.00 45.25 216 ALA A O 1
ATOM 1461 N N . ARG A 1 217 ? 82.614 85.563 50.483 1.00 44.82 217 ARG A N 1
ATOM 1462 C CA . ARG A 1 217 ? 83.375 84.821 51.484 1.00 46.29 217 ARG A CA 1
ATOM 1463 C C . ARG A 1 217 ? 84.856 84.748 51.132 1.00 48.45 217 ARG A C 1
ATOM 1464 O O . ARG A 1 217 ? 85.708 84.597 52.024 1.00 45.29 217 ARG A O 1
ATOM 1472 N N . ASP A 1 218 ? 85.185 84.829 49.840 1.00 47.51 218 ASP A N 1
ATOM 1473 C CA . ASP A 1 218 ? 86.576 84.668 49.447 1.00 48.62 218 ASP A CA 1
ATOM 1474 C C . ASP A 1 218 ? 87.263 85.987 49.095 1.00 51.45 218 ASP A C 1
ATOM 1475 O O . ASP A 1 218 ? 88.403 86.227 49.530 1.00 52.16 218 ASP A O 1
ATOM 1480 N N . LEU A 1 219 ? 86.591 86.855 48.328 1.00 47.27 219 LEU A N 1
ATOM 1481 C CA . LEU A 1 219 ? 87.245 88.078 47.864 1.00 46.18 219 LEU A CA 1
ATOM 1482 C C . LEU A 1 219 ? 87.332 89.132 48.965 1.00 44.64 219 LEU A C 1
ATOM 1483 O O . LEU A 1 219 ? 88.345 89.830 49.078 1.00 43.38 219 LEU A O 1
ATOM 1488 N N . GLY A 1 220 ? 86.284 89.279 49.769 1.00 46.02 220 GLY A N 1
ATOM 1489 C CA . GLY A 1 220 ? 86.285 90.246 50.846 1.00 46.45 220 GLY A CA 1
ATOM 1490 C C . GLY A 1 220 ? 87.477 90.069 51.769 1.00 45.27 220 GLY A C 1
ATOM 1491 O O . GLY A 1 220 ? 88.242 91.010 52.013 1.00 47.28 220 GLY A O 1
ATOM 1492 N N . PRO A 1 221 ? 87.682 88.838 52.260 1.00 43.06 221 PRO A N 1
ATOM 1493 C CA . PRO A 1 221 ? 88.840 88.589 53.142 1.00 43.33 221 PRO A CA 1
ATOM 1494 C C . PRO A 1 221 ? 90.176 88.655 52.414 1.00 44.88 221 PRO A C 1
ATOM 1495 O O . PRO A 1 221 ? 91.176 89.106 53.004 1.00 44.28 221 PRO A O 1
ATOM 1499 N N . ARG A 1 222 ? 90.232 88.226 51.145 1.00 43.24 222 ARG A N 1
ATOM 1500 C CA . ARG A 1 222 ? 91.483 88.372 50.410 1.00 43.51 222 ARG A CA 1
ATOM 1501 C C . ARG A 1 222 ? 91.884 89.836 50.343 1.00 44.02 222 ARG A C 1
ATOM 1502 O O . ARG A 1 222 ? 93.049 90.189 50.593 1.00 46.31 222 ARG A O 1
ATOM 1510 N N . LEU A 1 223 ? 90.919 90.709 50.040 1.00 43.61 223 LEU A N 1
ATOM 1511 C CA . LEU A 1 223 ? 91.206 92.137 50.032 1.00 45.40 223 LEU A CA 1
ATOM 1512 C C . LEU A 1 223 ? 91.652 92.598 51.413 1.00 47.71 223 LEU A C 1
ATOM 1513 O O . LEU A 1 223 ? 92.584 93.401 51.535 1.00 47.98 223 LEU A O 1
ATOM 1518 N N . PHE A 1 224 ? 91.015 92.080 52.475 1.00 48.54 224 PHE A N 1
ATOM 1519 C CA . PHE A 1 224 ? 91.467 92.431 53.817 1.00 46.49 224 PHE A CA 1
ATOM 1520 C C . PHE A 1 224 ? 92.938 92.086 54.009 1.00 44.05 224 PHE A C 1
ATOM 1521 O O . PHE A 1 224 ? 93.724 92.922 54.456 1.00 47.19 224 PHE A O 1
ATOM 1529 N N . THR A 1 225 ? 93.339 90.863 53.661 1.00 43.11 225 THR A N 1
ATOM 1530 C CA . THR A 1 225 ? 94.741 90.490 53.848 1.00 44.73 225 THR A CA 1
ATOM 1531 C C . THR A 1 225 ? 95.671 91.240 52.889 1.00 47.83 225 THR A C 1
ATOM 1532 O O . THR A 1 225 ? 96.857 91.440 53.200 1.00 47.28 225 THR A O 1
ATOM 1536 N N . TYR A 1 226 ? 95.168 91.669 51.728 1.00 47.23 226 TYR A N 1
ATOM 1537 C CA . TYR A 1 226 ? 96.015 92.475 50.865 1.00 47.79 226 TYR A CA 1
ATOM 1538 C C . TYR A 1 226 ? 96.444 93.751 51.570 1.00 51.11 226 TYR A C 1
ATOM 1539 O O . TYR A 1 226 ? 97.606 94.157 51.480 1.00 55.79 226 TYR A O 1
ATOM 1548 N N . VAL A 1 227 ? 95.535 94.397 52.292 1.00 49.24 227 VAL A N 1
ATOM 1549 C CA . VAL A 1 227 ? 95.857 95.703 52.847 1.00 48.47 227 VAL A CA 1
ATOM 1550 C C . VAL A 1 227 ? 96.272 95.647 54.313 1.00 48.50 227 VAL A C 1
ATOM 1551 O O . VAL A 1 227 ? 96.757 96.657 54.843 1.00 49.08 227 VAL A O 1
ATOM 1555 N N . ALA A 1 228 ? 96.097 94.514 54.983 1.00 47.20 228 ALA A N 1
ATOM 1556 C CA . ALA A 1 228 ? 96.336 94.416 56.414 1.00 48.59 228 ALA A CA 1
ATOM 1557 C C . ALA A 1 228 ? 97.663 93.745 56.743 1.00 51.00 228 ALA A C 1
ATOM 1558 O O . ALA A 1 228 ? 97.862 93.335 57.886 1.00 52.98 228 ALA A O 1
ATOM 1560 N N . GLY A 1 229 ? 98.581 93.641 55.774 1.00 50.92 229 GLY A N 1
ATOM 1561 C CA . GLY A 1 229 ? 99.908 93.133 56.071 1.00 50.31 229 GLY A CA 1
ATOM 1562 C C . GLY A 1 229 ? 100.433 91.985 55.228 1.00 50.72 229 GLY A C 1
ATOM 1563 O O . GLY A 1 229 ? 101.624 91.676 55.299 1.00 52.13 229 GLY A O 1
ATOM 1564 N N . TRP A 1 230 ? 99.579 91.331 54.443 1.00 50.57 230 TRP A N 1
ATOM 1565 C CA . TRP A 1 230 ? 100.017 90.168 53.682 1.00 49.19 230 TRP A CA 1
ATOM 1566 C C . TRP A 1 230 ? 100.471 90.527 52.269 1.00 50.30 230 TRP A C 1
ATOM 1567 O O . TRP A 1 230 ? 101.272 89.791 51.683 1.00 50.19 230 TRP A O 1
ATOM 1578 N N . GLY A 1 231 ? 99.979 91.630 51.709 1.00 50.83 231 GLY A N 1
ATOM 1579 C CA . GLY A 1 231 ? 100.522 92.168 50.482 1.00 51.56 231 GLY A CA 1
ATOM 1580 C C . GLY A 1 231 ? 99.984 91.540 49.205 1.00 52.37 231 GLY A C 1
ATOM 1581 O O . GLY A 1 231 ? 99.038 90.745 49.218 1.00 50.39 231 GLY A O 1
ATOM 1582 N N . PRO A 1 232 ? 100.619 91.868 48.066 1.00 50.58 232 PRO A N 1
ATOM 1583 C CA . PRO A 1 232 ? 100.062 91.449 46.775 1.00 47.78 232 PRO A CA 1
ATOM 1584 C C . PRO A 1 232 ? 100.124 89.963 46.533 1.00 47.07 232 PRO A C 1
ATOM 1585 O O . PRO A 1 232 ? 99.351 89.467 45.711 1.00 47.84 232 PRO A O 1
ATOM 1589 N N . GLU A 1 233 ? 100.971 89.215 47.236 1.00 49.02 233 GLU A N 1
ATOM 1590 C CA . GLU A 1 233 ? 101.019 87.788 46.946 1.00 51.31 233 GLU A CA 1
ATOM 1591 C C . GLU A 1 233 ? 99.677 87.083 47.174 1.00 49.89 233 GLU A C 1
ATOM 1592 O O . GLU A 1 233 ? 99.497 85.963 46.677 1.00 49.63 233 GLU A O 1
ATOM 1598 N N . VAL A 1 234 ? 98.725 87.702 47.885 1.00 47.34 234 VAL A N 1
ATOM 1599 C CA . VAL A 1 234 ? 97.416 87.063 48.021 1.00 47.52 234 VAL A CA 1
ATOM 1600 C C . VAL A 1 234 ? 96.700 86.989 46.677 1.00 46.84 234 VAL A C 1
ATOM 1601 O O . VAL A 1 234 ? 95.786 86.170 46.526 1.00 46.99 234 VAL A O 1
ATOM 1605 N N . PHE A 1 235 ? 97.099 87.815 45.691 1.00 46.16 235 PHE A N 1
ATOM 1606 C CA . PHE A 1 235 ? 96.519 87.799 44.348 1.00 49.32 235 PHE A CA 1
ATOM 1607 C C . PHE A 1 235 ? 97.347 87.032 43.325 1.00 52.53 235 PHE A C 1
ATOM 1608 O O . PHE A 1 235 ? 96.782 86.548 42.344 1.00 57.19 235 PHE A O 1
ATOM 1616 N N . SER A 1 236 ? 98.651 86.890 43.524 1.00 52.37 236 SER A N 1
ATOM 1617 C CA . SER A 1 236 ? 99.437 86.084 42.607 1.00 52.96 236 SER A CA 1
ATOM 1618 C C . SER A 1 236 ? 99.568 84.631 43.049 1.00 52.70 236 SER A C 1
ATOM 1619 O O . SER A 1 236 ? 99.899 83.779 42.219 1.00 56.99 236 SER A O 1
ATOM 1622 N N . ALA A 1 237 ? 99.317 84.324 44.317 1.00 49.75 237 ALA A N 1
ATOM 1623 C CA . ALA A 1 237 ? 99.512 82.960 44.807 1.00 47.75 237 ALA A CA 1
ATOM 1624 C C . ALA A 1 237 ? 98.593 81.975 44.085 1.00 47.88 237 ALA A C 1
ATOM 1625 O O . ALA A 1 237 ? 97.474 82.313 43.672 1.00 44.54 237 ALA A O 1
ATOM 1627 N N . GLY A 1 238 ? 99.061 80.733 43.994 1.00 48.21 238 GLY A N 1
ATOM 1628 C CA . GLY A 1 238 ? 98.293 79.679 43.357 1.00 50.77 238 GLY A CA 1
ATOM 1629 C C . GLY A 1 238 ? 98.027 79.942 41.891 1.00 52.99 238 GLY A C 1
ATOM 1630 O O . GLY A 1 238 ? 96.930 79.658 41.411 1.00 51.66 238 GLY A O 1
ATOM 1631 N N . ASN A 1 239 ? 99.000 80.511 41.173 1.00 57.39 239 ASN A N 1
ATOM 1632 C CA . ASN A 1 239 ? 98.842 80.848 39.754 1.00 60.05 239 ASN A CA 1
ATOM 1633 C C . ASN A 1 239 ? 97.706 81.845 39.536 1.00 57.41 239 ASN A C 1
ATOM 1634 O O . ASN A 1 239 ? 96.857 81.657 38.662 1.00 57.49 239 ASN A O 1
ATOM 1639 N N . GLY A 1 240 ? 97.697 82.918 40.326 1.00 53.54 240 GLY A N 1
ATOM 1640 C CA . GLY A 1 240 ? 96.634 83.906 40.181 1.00 52.08 240 GLY A CA 1
ATOM 1641 C C . GLY A 1 240 ? 95.276 83.363 40.582 1.00 50.69 240 GLY A C 1
ATOM 1642 O O . GLY A 1 240 ? 94.265 83.664 39.940 1.00 48.25 240 GLY A O 1
ATOM 1643 N N . TRP A 1 241 ? 95.230 82.586 41.661 1.00 49.87 241 TRP A N 1
ATOM 1644 C CA . TRP A 1 241 ? 94.033 81.841 41.998 1.00 48.45 241 TRP A CA 1
ATOM 1645 C C . TRP A 1 241 ? 92.830 82.736 42.299 1.00 48.63 241 TRP A C 1
ATOM 1646 O O . TRP A 1 241 ? 91.691 82.275 42.168 1.00 49.90 241 TRP A O 1
ATOM 1657 N N . TRP A 1 242 ? 93.051 84.007 42.648 1.00 46.24 242 TRP A N 1
ATOM 1658 C CA . TRP A 1 242 ? 92.020 84.811 43.307 1.00 44.35 242 TRP A CA 1
ATOM 1659 C C . TRP A 1 242 ? 90.690 84.831 42.559 1.00 47.54 242 TRP A C 1
ATOM 1660 O O . TRP A 1 242 ? 89.630 84.904 43.192 1.00 47.22 242 TRP A O 1
ATOM 1671 N N . TRP A 1 243 ? 90.716 84.817 41.209 1.00 46.30 243 TRP A N 1
ATOM 1672 C CA . TRP A 1 243 ? 89.481 85.058 40.468 1.00 45.62 243 TRP A CA 1
ATOM 1673 C C . TRP A 1 243 ? 88.626 83.805 40.326 1.00 44.89 243 TRP A C 1
ATOM 1674 O O . TRP A 1 243 ? 87.428 83.915 40.044 1.00 45.42 243 TRP A O 1
ATOM 1685 N N . VAL A 1 244 ? 89.187 82.622 40.528 1.00 42.28 244 VAL A N 1
ATOM 1686 C CA . VAL A 1 244 ? 88.394 81.399 40.408 1.00 44.57 244 VAL A CA 1
ATOM 1687 C C . VAL A 1 244 ? 87.267 81.355 41.449 1.00 46.36 244 VAL A C 1
ATOM 1688 O O . VAL A 1 244 ? 86.111 81.122 41.068 1.00 46.71 244 VAL A O 1
ATOM 1692 N N . PRO A 1 245 ? 87.532 81.571 42.746 1.00 46.04 245 PRO A N 1
ATOM 1693 C CA . PRO A 1 245 ? 86.423 81.594 43.736 1.00 44.96 245 PRO A CA 1
ATOM 1694 C C . PRO A 1 245 ? 85.435 82.726 43.515 1.00 46.68 245 PRO A C 1
ATOM 1695 O O . PRO A 1 245 ? 84.361 82.725 44.128 1.00 48.66 245 PRO A O 1
ATOM 1699 N N . VAL A 1 246 ? 85.780 83.719 42.706 1.00 47.44 246 VAL A N 1
ATOM 1700 C CA . VAL A 1 246 ? 84.825 84.743 42.323 1.00 45.57 246 VAL A CA 1
ATOM 1701 C C . VAL A 1 246 ? 83.943 84.261 41.174 1.00 46.60 246 VAL A C 1
ATOM 1702 O O . VAL A 1 246 ? 82.714 84.272 41.279 1.00 47.98 246 VAL A O 1
ATOM 1706 N N . VAL A 1 247 ? 84.558 83.810 40.069 1.00 45.66 247 VAL A N 1
ATOM 1707 C CA . VAL A 1 247 ? 83.832 83.545 38.815 1.00 43.60 247 VAL A CA 1
ATOM 1708 C C . VAL A 1 247 ? 83.126 82.190 38.858 1.00 44.23 247 VAL A C 1
ATOM 1709 O O . VAL A 1 247 ? 81.938 82.083 38.535 1.00 44.45 247 VAL A O 1
ATOM 1713 N N . ALA A 1 248 ? 83.841 81.133 39.261 1.00 43.35 248 ALA A N 1
ATOM 1714 C CA . ALA A 1 248 ? 83.266 79.787 39.237 1.00 43.03 248 ALA A CA 1
ATOM 1715 C C . ALA A 1 248 ? 81.967 79.665 40.026 1.00 44.51 248 ALA A C 1
ATOM 1716 O O . ALA A 1 248 ? 80.998 79.117 39.483 1.00 48.38 248 ALA A O 1
ATOM 1718 N N . PRO A 1 249 ? 81.868 80.113 41.284 1.00 42.24 249 PRO A N 1
ATOM 1719 C CA . PRO A 1 249 ? 80.563 80.038 41.961 1.00 41.03 249 PRO A CA 1
ATOM 1720 C C . PRO A 1 249 ? 79.444 80.744 41.199 1.00 43.53 249 PRO A C 1
ATOM 1721 O O . PRO A 1 249 ? 78.291 80.291 41.250 1.00 44.08 249 PRO A O 1
ATOM 1725 N N . LEU A 1 250 ? 79.744 81.849 40.501 1.00 43.83 250 LEU A N 1
ATOM 1726 C CA . LEU A 1 250 ? 78.717 82.516 39.711 1.00 47.54 250 LEU A CA 1
ATOM 1727 C C . LEU A 1 250 ? 78.269 81.641 38.539 1.00 48.58 250 LEU A C 1
ATOM 1728 O O . LEU A 1 250 ? 77.067 81.533 38.258 1.00 45.96 250 LEU A O 1
ATOM 1733 N N . VAL A 1 251 ? 79.223 80.994 37.858 1.00 50.50 251 VAL A N 1
ATOM 1734 C CA . VAL A 1 251 ? 78.887 80.005 36.835 1.00 49.37 251 VAL A CA 1
ATOM 1735 C C . VAL A 1 251 ? 78.101 78.849 37.447 1.00 48.19 251 VAL A C 1
ATOM 1736 O O . VAL A 1 251 ? 77.097 78.390 36.883 1.00 46.53 251 VAL A O 1
ATOM 1740 N N . GLY A 1 252 ? 78.502 78.400 38.642 1.00 48.07 252 GLY A N 1
ATOM 1741 C CA . GLY A 1 252 ? 77.782 77.303 39.279 1.00 45.31 252 GLY A CA 1
ATOM 1742 C C . GLY A 1 252 ? 76.357 77.648 39.646 1.00 45.41 252 GLY A C 1
ATOM 1743 O O . GLY A 1 252 ? 75.470 76.794 39.582 1.00 45.46 252 GLY A O 1
ATOM 1744 N N . ALA A 1 253 ? 76.115 78.901 40.034 1.00 46.24 253 ALA A N 1
ATOM 1745 C CA . ALA A 1 253 ? 74.769 79.334 40.382 1.00 45.99 253 ALA A CA 1
ATOM 1746 C C . ALA A 1 253 ? 73.868 79.416 39.148 1.00 49.30 253 ALA A C 1
ATOM 1747 O O . ALA A 1 253 ? 72.670 79.104 39.224 1.00 50.41 253 ALA A O 1
ATOM 1749 N N . THR A 1 254 ? 74.418 79.867 38.013 1.00 48.26 254 THR A N 1
ATOM 1750 C CA . THR A 1 254 ? 73.639 79.945 36.782 1.00 48.50 254 THR A CA 1
ATOM 1751 C C . THR A 1 254 ? 73.228 78.556 36.318 1.00 48.13 254 THR A C 1
ATOM 1752 O O . THR A 1 254 ? 72.047 78.291 36.062 1.00 49.93 254 THR A O 1
ATOM 1756 N N . VAL A 1 255 ? 74.200 77.649 36.236 1.00 48.13 255 VAL A N 1
ATOM 1757 C CA . VAL A 1 255 ? 73.936 76.279 35.820 1.00 50.34 255 VAL A CA 1
ATOM 1758 C C . VAL A 1 255 ? 73.023 75.574 36.819 1.00 50.04 255 VAL A C 1
ATOM 1759 O O . VAL A 1 255 ? 72.137 74.798 36.434 1.00 50.82 255 VAL A O 1
ATOM 1763 N N . GLY A 1 256 ? 73.224 75.827 38.117 1.00 45.84 256 GLY A N 1
ATOM 1764 C CA . GLY A 1 256 ? 72.349 75.241 39.121 1.00 40.33 256 GLY A CA 1
ATOM 1765 C C . GLY A 1 256 ? 70.939 75.798 39.074 1.00 39.64 256 GLY A C 1
ATOM 1766 O O . GLY A 1 256 ? 69.961 75.061 39.226 1.00 40.30 256 GLY A O 1
ATOM 1767 N N . THR A 1 257 ? 70.802 77.104 38.873 1.00 38.78 257 THR A N 1
ATOM 1768 C CA . THR A 1 257 ? 69.452 77.633 38.759 1.00 42.64 257 THR A CA 1
ATOM 1769 C C . THR A 1 257 ? 68.738 77.077 37.524 1.00 46.60 257 THR A C 1
ATOM 1770 O O . THR A 1 257 ? 67.558 76.714 37.595 1.00 48.91 257 THR A O 1
ATOM 1774 N N . ALA A 1 258 ? 69.429 77.021 36.383 1.00 44.68 258 ALA A N 1
ATOM 1775 C CA . ALA A 1 258 ? 68.826 76.455 35.174 1.00 47.54 258 ALA A CA 1
ATOM 1776 C C . ALA A 1 258 ? 68.426 75.002 35.386 1.00 49.02 258 ALA A C 1
ATOM 1777 O O . ALA A 1 258 ? 67.331 74.589 34.990 1.00 51.21 258 ALA A O 1
ATOM 1779 N N . THR A 1 259 ? 69.310 74.210 35.998 1.00 47.51 259 THR A N 1
ATOM 1780 C CA . THR A 1 259 ? 68.982 72.823 36.299 1.00 46.68 259 THR A CA 1
ATOM 1781 C C . THR A 1 259 ? 67.729 72.738 37.154 1.00 47.66 259 THR A C 1
ATOM 1782 O O . THR A 1 259 ? 66.837 71.918 36.890 1.00 48.44 259 THR A O 1
ATOM 1786 N N . TYR A 1 260 ? 67.644 73.584 38.188 1.00 46.41 260 TYR A N 1
ATOM 1787 C CA . TYR A 1 260 ? 66.501 73.518 39.091 1.00 44.77 260 TYR A CA 1
ATOM 1788 C C . TYR A 1 260 ? 65.219 73.950 38.383 1.00 46.24 260 TYR A C 1
ATOM 1789 O O . TYR A 1 260 ? 64.182 73.290 38.507 1.00 48.66 260 TYR A O 1
ATOM 1798 N N . GLN A 1 261 ? 65.263 75.078 37.669 1.00 46.67 261 GLN A N 1
ATOM 1799 C CA . GLN A 1 261 ? 64.116 75.497 36.864 1.00 49.41 261 GLN A CA 1
ATOM 1800 C C . GLN A 1 261 ? 63.686 74.405 35.886 1.00 47.88 261 GLN A C 1
ATOM 1801 O O . GLN A 1 261 ? 62.489 74.168 35.706 1.00 49.71 261 GLN A O 1
ATOM 1807 N N . LEU A 1 262 ? 64.638 73.725 35.246 1.00 46.26 262 LEU A N 1
ATOM 1808 C CA . LEU A 1 262 ? 64.250 72.660 34.324 1.00 47.97 262 LEU A CA 1
ATOM 1809 C C . LEU A 1 262 ? 63.538 71.540 35.082 1.00 48.12 262 LEU A C 1
ATOM 1810 O O . LEU A 1 262 ? 62.444 71.097 34.682 1.00 50.08 262 LEU A O 1
ATOM 1815 N N . LEU A 1 263 ? 64.135 71.085 36.195 1.00 42.15 263 LEU A N 1
ATOM 1816 C CA . LEU A 1 263 ? 63.518 70.018 36.984 1.00 43.46 263 LEU A CA 1
ATOM 1817 C C . LEU A 1 263 ? 62.095 70.389 37.389 1.00 44.17 263 LEU A C 1
ATOM 1818 O O . LEU A 1 263 ? 61.185 69.558 37.330 1.00 46.42 263 LEU A O 1
ATOM 1823 N N . VAL A 1 264 ? 61.886 71.632 37.811 1.00 42.29 264 VAL A N 1
ATOM 1824 C CA . VAL A 1 264 ? 60.533 72.058 38.118 1.00 44.78 264 VAL A CA 1
ATOM 1825 C C . VAL A 1 264 ? 59.658 71.952 36.879 1.00 45.95 264 VAL A C 1
ATOM 1826 O O . VAL A 1 264 ? 58.513 71.494 36.954 1.00 45.01 264 VAL A O 1
ATOM 1830 N N . ALA A 1 265 ? 60.176 72.380 35.716 1.00 46.24 265 ALA A N 1
ATOM 1831 C CA . ALA A 1 265 ? 59.333 72.356 34.518 1.00 45.86 265 ALA A CA 1
ATOM 1832 C C . ALA A 1 265 ? 58.997 70.915 34.129 1.00 48.49 265 ALA A C 1
ATOM 1833 O O . ALA A 1 265 ? 57.900 70.640 33.639 1.00 51.59 265 ALA A O 1
ATOM 1835 N N . LEU A 1 266 ? 59.896 69.994 34.365 1.00 47.44 266 LEU A N 1
ATOM 1836 C CA . LEU A 1 266 ? 59.608 68.640 34.012 1.00 48.27 266 LEU A CA 1
ATOM 1837 C C . LEU A 1 266 ? 58.591 68.036 34.933 1.00 53.23 266 LEU A C 1
ATOM 1838 O O . LEU A 1 266 ? 58.000 67.037 34.618 1.00 52.47 266 LEU A O 1
ATOM 1843 N N . HIS A 1 267 ? 58.396 68.643 36.089 1.00 58.68 267 HIS A N 1
ATOM 1844 C CA . HIS A 1 267 ? 57.488 68.079 37.062 1.00 65.77 267 HIS A CA 1
ATOM 1845 C C . HIS A 1 267 ? 56.129 68.721 37.181 1.00 80.58 267 HIS A C 1
ATOM 1846 O O . HIS A 1 267 ? 55.233 68.122 37.703 1.00 94.15 267 HIS A O 1
ATOM 1853 N N . HIS A 1 268 ? 55.981 69.927 36.672 1.00 86.19 268 HIS A N 1
ATOM 1854 C CA . HIS A 1 268 ? 54.712 70.638 36.656 1.00 88.63 268 HIS A CA 1
ATOM 1855 C C . HIS A 1 268 ? 54.881 72.105 36.354 1.00 89.09 268 HIS A C 1
ATOM 1856 O O . HIS A 1 268 ? 54.900 72.490 35.198 1.00 90.68 268 HIS A O 1
ATOM 1863 N N . SER B 1 18 ? 54.387 80.208 95.656 1.00 66.50 18 SER B N 1
ATOM 1864 C CA . SER B 1 18 ? 55.722 80.785 95.425 1.00 68.23 18 SER B CA 1
ATOM 1865 C C . SER B 1 18 ? 56.688 79.753 94.823 1.00 65.00 18 SER B C 1
ATOM 1866 O O . SER B 1 18 ? 56.880 78.665 95.375 1.00 71.48 18 SER B O 1
ATOM 1869 N N . LEU B 1 19 ? 57.311 80.094 93.700 1.00 94.21 19 LEU B N 1
ATOM 1870 C CA . LEU B 1 19 ? 58.139 79.137 92.987 1.00 81.27 19 LEU B CA 1
ATOM 1871 C C . LEU B 1 19 ? 59.640 79.404 93.132 1.00 69.79 19 LEU B C 1
ATOM 1872 O O . LEU B 1 19 ? 60.434 78.804 92.407 1.00 64.50 19 LEU B O 1
ATOM 1877 N N . LEU B 1 20 ? 60.050 80.251 94.081 1.00 66.19 20 LEU B N 1
ATOM 1878 C CA . LEU B 1 20 ? 61.477 80.520 94.254 1.00 61.54 20 LEU B CA 1
ATOM 1879 C C . LEU B 1 20 ? 62.266 79.244 94.537 1.00 58.53 20 LEU B C 1
ATOM 1880 O O . LEU B 1 20 ? 63.357 79.046 93.991 1.00 55.42 20 LEU B O 1
ATOM 1885 N N . ALA B 1 21 ? 61.746 78.370 95.400 1.00 58.01 21 ALA B N 1
ATOM 1886 C CA . ALA B 1 21 ? 62.508 77.173 95.736 1.00 54.32 21 ALA B CA 1
ATOM 1887 C C . ALA B 1 21 ? 62.616 76.237 94.526 1.00 51.01 21 ALA B C 1
ATOM 1888 O O . ALA B 1 21 ? 63.688 75.672 94.264 1.00 49.70 21 ALA B O 1
ATOM 1890 N N . ARG B 1 22 ? 61.533 76.089 93.755 1.00 49.66 22 ARG B N 1
ATOM 1891 C CA . ARG B 1 22 ? 61.592 75.264 92.545 1.00 49.69 22 ARG B CA 1
ATOM 1892 C C . ARG B 1 22 ? 62.506 75.873 91.484 1.00 47.15 22 ARG B C 1
ATOM 1893 O O . ARG B 1 22 ? 63.195 75.147 90.756 1.00 46.42 22 ARG B O 1
ATOM 1901 N N . GLN B 1 23 ? 62.511 77.198 91.369 1.00 46.40 23 GLN B N 1
ATOM 1902 C CA . GLN B 1 23 ? 63.421 77.846 90.439 1.00 47.37 23 GLN B CA 1
ATOM 1903 C C . GLN B 1 23 ? 64.869 77.587 90.824 1.00 48.40 23 GLN B C 1
ATOM 1904 O O . GLN B 1 23 ? 65.718 77.393 89.949 1.00 49.27 23 GLN B O 1
ATOM 1910 N N . CYS B 1 24 ? 65.157 77.572 92.142 1.00 47.82 24 CYS B N 1
ATOM 1911 C CA . CYS B 1 24 ? 66.498 77.300 92.652 1.00 45.80 24 CYS B CA 1
ATOM 1912 C C . CYS B 1 24 ? 66.895 75.854 92.430 1.00 44.12 24 CYS B C 1
ATOM 1913 O O . CYS B 1 24 ? 68.064 75.561 92.132 1.00 43.42 24 CYS B O 1
ATOM 1916 N N . LEU B 1 25 ? 65.945 74.935 92.612 1.00 41.68 25 LEU B N 1
ATOM 1917 C CA . LEU B 1 25 ? 66.224 73.528 92.371 1.00 43.29 25 LEU B CA 1
ATOM 1918 C C . LEU B 1 25 ? 66.589 73.286 90.905 1.00 45.83 25 LEU B C 1
ATOM 1919 O O . LEU B 1 25 ? 67.513 72.524 90.604 1.00 48.27 25 LEU B O 1
ATOM 1924 N N . ALA B 1 26 ? 65.871 73.932 89.981 1.00 44.59 26 ALA B N 1
ATOM 1925 C CA . ALA B 1 26 ? 66.141 73.750 88.559 1.00 44.90 26 ALA B CA 1
ATOM 1926 C C . ALA B 1 26 ? 67.520 74.288 88.202 1.00 44.73 26 ALA B C 1
ATOM 1927 O O . ALA B 1 26 ? 68.279 73.635 87.474 1.00 42.94 26 ALA B O 1
ATOM 1929 N N . GLU B 1 27 ? 67.869 75.479 88.720 1.00 43.32 27 GLU B N 1
ATOM 1930 C CA . GLU B 1 27 ? 69.222 75.985 88.520 1.00 42.62 27 GLU B CA 1
ATOM 1931 C C . GLU B 1 27 ? 70.233 74.964 89.023 1.00 43.92 27 GLU B C 1
ATOM 1932 O O . GLU B 1 27 ? 71.222 74.676 88.355 1.00 41.86 27 GLU B O 1
ATOM 1938 N N . PHE B 1 28 ? 69.990 74.399 90.208 1.00 45.89 28 PHE B N 1
ATOM 1939 C CA . PHE B 1 28 ? 70.983 73.526 90.822 1.00 44.24 28 PHE B CA 1
ATOM 1940 C C . PHE B 1 28 ? 71.150 72.241 90.021 1.00 41.38 28 PHE B C 1
ATOM 1941 O O . PHE B 1 28 ? 72.276 71.817 89.744 1.00 39.43 28 PHE B O 1
ATOM 1949 N N . LEU B 1 29 ? 70.032 71.597 89.671 1.00 43.57 29 LEU B N 1
ATOM 1950 C CA . LEU B 1 29 ? 70.068 70.383 88.856 1.00 48.06 29 LEU B CA 1
ATOM 1951 C C . LEU B 1 29 ? 70.773 70.610 87.518 1.00 44.72 29 LEU B C 1
ATOM 1952 O O . LEU B 1 29 ? 71.651 69.832 87.129 1.00 42.18 29 LEU B O 1
ATOM 1957 N N . GLY B 1 30 ? 70.365 71.650 86.783 1.00 44.51 30 GLY B N 1
ATOM 1958 C CA . GLY B 1 30 ? 70.900 71.857 85.448 1.00 41.26 30 GLY B CA 1
ATOM 1959 C C . GLY B 1 30 ? 72.385 72.150 85.476 1.00 44.23 30 GLY B C 1
ATOM 1960 O O . GLY B 1 30 ? 73.169 71.528 84.758 1.00 42.06 30 GLY B O 1
ATOM 1961 N N . VAL B 1 31 ? 72.802 73.084 86.342 1.00 43.94 31 VAL B N 1
ATOM 1962 C CA . VAL B 1 31 ? 74.224 73.386 86.426 1.00 41.78 31 VAL B CA 1
ATOM 1963 C C . VAL B 1 31 ? 74.990 72.118 86.787 1.00 42.19 31 VAL B C 1
ATOM 1964 O O . VAL B 1 31 ? 76.112 71.876 86.300 1.00 37.85 31 VAL B O 1
ATOM 1968 N N . PHE B 1 32 ? 74.390 71.287 87.649 1.00 41.29 32 PHE B N 1
ATOM 1969 C CA . PHE B 1 32 ? 75.109 70.124 88.147 1.00 41.73 32 PHE B CA 1
ATOM 1970 C C . PHE B 1 32 ? 75.381 69.136 87.015 1.00 39.70 32 PHE B C 1
ATOM 1971 O O . PHE B 1 32 ? 76.512 68.670 86.848 1.00 38.40 32 PHE B O 1
ATOM 1979 N N . VAL B 1 33 ? 74.360 68.822 86.211 1.00 40.23 33 VAL B N 1
ATOM 1980 C CA . VAL B 1 33 ? 74.580 67.997 85.018 1.00 43.46 33 VAL B CA 1
ATOM 1981 C C . VAL B 1 33 ? 75.550 68.684 84.055 1.00 41.07 33 VAL B C 1
ATOM 1982 O O . VAL B 1 33 ? 76.459 68.051 83.503 1.00 38.98 33 VAL B O 1
ATOM 1986 N N . LEU B 1 34 ? 75.372 69.991 83.842 1.00 42.86 34 LEU B N 1
ATOM 1987 C CA . LEU B 1 34 ? 76.275 70.757 82.977 1.00 42.32 34 LEU B CA 1
ATOM 1988 C C . LEU B 1 34 ? 77.732 70.527 83.343 1.00 43.52 34 LEU B C 1
ATOM 1989 O O . LEU B 1 34 ? 78.576 70.280 82.476 1.00 46.54 34 LEU B O 1
ATOM 1994 N N . MET B 1 35 ? 78.045 70.616 84.635 1.00 42.47 35 MET B N 1
ATOM 1995 C CA . MET B 1 35 ? 79.427 70.636 85.081 1.00 38.12 35 MET B CA 1
ATOM 1996 C C . MET B 1 35 ? 80.038 69.239 85.093 1.00 37.60 35 MET B C 1
ATOM 1997 O O . MET B 1 35 ? 81.194 69.069 84.677 1.00 38.56 35 MET B O 1
ATOM 2002 N N . LEU B 1 36 ? 79.286 68.240 85.574 1.00 34.86 36 LEU B N 1
ATOM 2003 C CA . LEU B 1 36 ? 79.744 66.852 85.536 1.00 37.98 36 LEU B CA 1
ATOM 2004 C C . LEU B 1 36 ? 80.177 66.466 84.125 1.00 39.74 36 LEU B C 1
ATOM 2005 O O . LEU B 1 36 ? 81.317 66.035 83.902 1.00 43.19 36 LEU B O 1
ATOM 2010 N N . LEU B 1 37 ? 79.260 66.618 83.153 1.00 36.29 37 LEU B N 1
ATOM 2011 C CA . LEU B 1 37 ? 79.590 66.272 81.772 1.00 37.81 37 LEU B CA 1
ATOM 2012 C C . LEU B 1 37 ? 80.764 67.110 81.262 1.00 36.74 37 LEU B C 1
ATOM 2013 O O . LEU B 1 37 ? 81.711 66.575 80.691 1.00 38.48 37 LEU B O 1
ATOM 2018 N N . THR B 1 38 ? 80.751 68.416 81.503 1.00 36.61 38 THR B N 1
ATOM 2019 C CA . THR B 1 38 ? 81.815 69.259 80.965 1.00 36.05 38 THR B CA 1
ATOM 2020 C C . THR B 1 38 ? 83.165 68.895 81.566 1.00 39.91 38 THR B C 1
ATOM 2021 O O . THR B 1 38 ? 84.138 68.650 80.836 1.00 40.13 38 THR B O 1
ATOM 2025 N N . GLN B 1 39 ? 83.255 68.883 82.909 1.00 40.69 39 GLN B N 1
ATOM 2026 C CA . GLN B 1 39 ? 84.530 68.620 83.564 1.00 38.37 39 GLN B CA 1
ATOM 2027 C C . GLN B 1 39 ? 84.977 67.183 83.316 1.00 37.31 39 GLN B C 1
ATOM 2028 O O . GLN B 1 39 ? 86.177 66.919 83.122 1.00 39.10 39 GLN B O 1
ATOM 2034 N N . GLY B 1 40 ? 84.032 66.236 83.351 1.00 35.73 40 GLY B N 1
ATOM 2035 C CA . GLY B 1 40 ? 84.399 64.846 83.139 1.00 35.51 40 GLY B CA 1
ATOM 2036 C C . GLY B 1 40 ? 85.121 64.653 81.824 1.00 37.77 40 GLY B C 1
ATOM 2037 O O . GLY B 1 40 ? 86.101 63.903 81.742 1.00 40.67 40 GLY B O 1
ATOM 2038 N N . ALA B 1 41 ? 84.661 65.349 80.781 1.00 35.71 41 ALA B N 1
ATOM 2039 C CA . ALA B 1 41 ? 85.263 65.172 79.462 1.00 37.99 41 ALA B CA 1
ATOM 2040 C C . ALA B 1 41 ? 86.702 65.683 79.456 1.00 39.25 41 ALA B C 1
ATOM 2041 O O . ALA B 1 41 ? 87.569 65.076 78.824 1.00 39.23 41 ALA B O 1
ATOM 2043 N N . VAL B 1 42 ? 86.982 66.777 80.185 1.00 38.33 42 VAL B N 1
ATOM 2044 C CA . VAL B 1 42 ? 88.369 67.239 80.318 1.00 36.72 42 VAL B CA 1
ATOM 2045 C C . VAL B 1 42 ? 89.179 66.211 81.097 1.00 39.22 42 VAL B C 1
ATOM 2046 O O . VAL B 1 42 ? 90.290 65.829 80.695 1.00 40.50 42 VAL B O 1
ATOM 2050 N N . ALA B 1 43 ? 88.618 65.726 82.221 1.00 37.25 43 ALA B N 1
ATOM 2051 C CA . ALA B 1 43 ? 89.353 64.762 83.039 1.00 38.55 43 ALA B CA 1
ATOM 2052 C C . ALA B 1 43 ? 89.633 63.487 82.252 1.00 42.31 43 ALA B C 1
ATOM 2053 O O . ALA B 1 43 ? 90.723 62.906 82.355 1.00 45.31 43 ALA B O 1
ATOM 2055 N N . GLN B 1 44 ? 88.648 63.026 81.480 1.00 40.27 44 GLN B N 1
ATOM 2056 C CA . GLN B 1 44 ? 88.831 61.841 80.648 1.00 41.15 44 GLN B CA 1
ATOM 2057 C C . GLN B 1 44 ? 89.969 62.036 79.657 1.00 40.52 44 GLN B C 1
ATOM 2058 O O . GLN B 1 44 ? 90.816 61.149 79.492 1.00 42.58 44 GLN B O 1
ATOM 2064 N N . ALA B 1 45 ? 90.006 63.199 78.996 1.00 39.70 45 ALA B N 1
ATOM 2065 C CA . ALA B 1 45 ? 91.082 63.497 78.044 1.00 41.13 45 ALA B CA 1
ATOM 2066 C C . ALA B 1 45 ? 92.441 63.614 78.748 1.00 43.92 45 ALA B C 1
ATOM 2067 O O . ALA B 1 45 ? 93.399 62.914 78.393 1.00 46.05 45 ALA B O 1
ATOM 2069 N N . VAL B 1 46 ? 92.546 64.498 79.748 1.00 42.64 46 VAL B N 1
ATOM 2070 C CA . VAL B 1 46 ? 93.841 64.760 80.390 1.00 45.81 46 VAL B CA 1
ATOM 2071 C C . VAL B 1 46 ? 94.370 63.489 81.042 1.00 48.62 46 VAL B C 1
ATOM 2072 O O . VAL B 1 46 ? 95.550 63.115 80.919 1.00 49.49 46 VAL B O 1
ATOM 2076 N N . THR B 1 47 ? 93.488 62.813 81.755 1.00 48.49 47 THR B N 1
ATOM 2077 C CA . THR B 1 47 ? 93.876 61.748 82.656 1.00 49.05 47 THR B CA 1
ATOM 2078 C C . THR B 1 47 ? 94.218 60.475 81.899 1.00 47.39 47 THR B C 1
ATOM 2079 O O . THR B 1 47 ? 94.991 59.649 82.391 1.00 47.29 47 THR B O 1
ATOM 2083 N N . SER B 1 48 ? 93.674 60.308 80.693 1.00 45.08 48 SER B N 1
ATOM 2084 C CA . SER B 1 48 ? 93.978 59.138 79.892 1.00 44.85 48 SER B CA 1
ATOM 2085 C C . SER B 1 48 ? 95.190 59.359 79.011 1.00 47.56 48 SER B C 1
ATOM 2086 O O . SER B 1 48 ? 95.500 58.496 78.179 1.00 52.85 48 SER B O 1
ATOM 2089 N N . GLY B 1 49 ? 95.884 60.483 79.177 1.00 45.25 49 GLY B N 1
ATOM 2090 C CA . GLY B 1 49 ? 96.952 60.835 78.256 1.00 42.25 49 GLY B CA 1
ATOM 2091 C C . GLY B 1 49 ? 96.411 61.008 76.856 1.00 47.41 49 GLY B C 1
ATOM 2092 O O . GLY B 1 49 ? 97.093 60.670 75.883 1.00 48.10 49 GLY B O 1
ATOM 2093 N N . GLU B 1 50 ? 95.174 61.500 76.735 1.00 51.04 50 GLU B N 1
ATOM 2094 C CA . GLU B 1 50 ? 94.503 61.690 75.439 1.00 54.38 50 GLU B CA 1
ATOM 2095 C C . GLU B 1 50 ? 94.287 60.384 74.676 1.00 51.78 50 GLU B C 1
ATOM 2096 O O . GLU B 1 50 ? 94.169 60.401 73.464 1.00 51.20 50 GLU B O 1
ATOM 2102 N N . THR B 1 51 ? 94.225 59.245 75.366 1.00 52.67 51 THR B N 1
ATOM 2103 C CA . THR B 1 51 ? 93.814 57.982 74.753 1.00 48.49 51 THR B CA 1
ATOM 2104 C C . THR B 1 51 ? 92.307 57.755 74.778 1.00 47.72 51 THR B C 1
ATOM 2105 O O . THR B 1 51 ? 91.823 56.894 74.037 1.00 49.40 51 THR B O 1
ATOM 2109 N N . LYS B 1 52 ? 91.552 58.464 75.633 1.00 45.07 52 LYS B N 1
ATOM 2110 C CA . LYS B 1 52 ? 90.092 58.355 75.664 1.00 46.23 52 LYS B CA 1
ATOM 2111 C C . LYS B 1 52 ? 89.401 59.694 75.442 1.00 44.62 52 LYS B C 1
ATOM 2112 O O . LYS B 1 52 ? 88.188 59.789 75.645 1.00 45.73 52 LYS B O 1
ATOM 2118 N N . GLY B 1 53 ? 90.143 60.733 75.079 1.00 44.03 53 GLY B N 1
ATOM 2119 C CA . GLY B 1 53 ? 89.571 62.054 74.839 1.00 41.74 53 GLY B CA 1
ATOM 2120 C C . GLY B 1 53 ? 90.666 62.952 74.295 1.00 43.05 53 GLY B C 1
ATOM 2121 O O . GLY B 1 53 ? 91.856 62.621 74.366 1.00 42.79 53 GLY B O 1
ATOM 2122 N N . ASN B 1 54 ? 90.239 64.084 73.723 1.00 40.62 54 ASN B N 1
ATOM 2123 C CA . ASN B 1 54 ? 91.181 65.078 73.204 1.00 40.93 54 ASN B CA 1
ATOM 2124 C C . ASN B 1 54 ? 90.468 66.423 73.123 1.00 40.24 54 ASN B C 1
ATOM 2125 O O . ASN B 1 54 ? 89.346 66.583 73.623 1.00 41.02 54 ASN B O 1
ATOM 2130 N N . PHE B 1 55 ? 91.141 67.410 72.517 1.00 42.01 55 PHE B N 1
ATOM 2131 C CA . PHE B 1 55 ? 90.534 68.728 72.348 1.00 42.37 55 PHE B CA 1
ATOM 2132 C C . PHE B 1 55 ? 89.147 68.618 71.727 1.00 38.94 55 PHE B C 1
ATOM 2133 O O . PHE B 1 55 ? 88.218 69.312 72.149 1.00 36.61 55 PHE B O 1
ATOM 2141 N N . PHE B 1 56 ? 88.978 67.727 70.742 1.00 41.09 56 PHE B N 1
ATOM 2142 C CA . PHE B 1 56 ? 87.710 67.694 70.012 1.00 40.89 56 PHE B CA 1
ATOM 2143 C C . PHE B 1 56 ? 86.600 67.063 70.832 1.00 38.09 56 PHE B C 1
ATOM 2144 O O . PHE B 1 56 ? 85.480 67.590 70.866 1.00 36.29 56 PHE B O 1
ATOM 2152 N N . THR B 1 57 ? 86.875 65.936 71.486 1.00 37.64 57 THR B N 1
ATOM 2153 C CA . THR B 1 57 ? 85.858 65.370 72.373 1.00 39.13 57 THR B CA 1
ATOM 2154 C C . THR B 1 57 ? 85.558 66.300 73.549 1.00 39.31 57 THR B C 1
ATOM 2155 O O . THR B 1 57 ? 84.439 66.295 74.069 1.00 41.05 57 THR B O 1
ATOM 2159 N N . MET B 1 58 ? 86.517 67.118 73.969 1.00 39.29 58 MET B N 1
ATOM 2160 C CA . MET B 1 58 ? 86.211 68.077 75.033 1.00 39.25 58 MET B CA 1
ATOM 2161 C C . MET B 1 58 ? 85.217 69.126 74.548 1.00 38.71 58 MET B C 1
ATOM 2162 O O . MET B 1 58 ? 84.217 69.410 75.226 1.00 39.24 58 MET B O 1
ATOM 2167 N N . PHE B 1 59 ? 85.472 69.709 73.365 1.00 36.61 59 PHE B N 1
ATOM 2168 C CA . PHE B 1 59 ? 84.522 70.663 72.784 1.00 37.06 59 PHE B CA 1
ATOM 2169 C C . PHE B 1 59 ? 83.164 70.005 72.490 1.00 37.57 59 PHE B C 1
ATOM 2170 O O . PHE B 1 59 ? 82.105 70.603 72.723 1.00 36.71 59 PHE B O 1
ATOM 2178 N N . LEU B 1 60 ? 83.166 68.782 71.952 1.00 37.75 60 LEU B N 1
ATOM 2179 C CA . LEU B 1 60 ? 81.891 68.130 71.669 1.00 36.62 60 LEU B CA 1
ATOM 2180 C C . LEU B 1 60 ? 81.165 67.758 72.968 1.00 37.00 60 LEU B C 1
ATOM 2181 O O . LEU B 1 60 ? 79.945 67.952 73.095 1.00 38.23 60 LEU B O 1
ATOM 2186 N N . ALA B 1 61 ? 81.895 67.227 73.947 1.00 35.91 61 ALA B N 1
ATOM 2187 C CA . ALA B 1 61 ? 81.252 66.916 75.222 1.00 35.35 61 ALA B CA 1
ATOM 2188 C C . ALA B 1 61 ? 80.656 68.172 75.862 1.00 37.11 61 ALA B C 1
ATOM 2189 O O . ALA B 1 61 ? 79.552 68.132 76.415 1.00 36.88 61 ALA B O 1
ATOM 2191 N N . GLY B 1 62 ? 81.358 69.311 75.789 1.00 39.03 62 GLY B N 1
ATOM 2192 C CA . GLY B 1 62 ? 80.777 70.525 76.349 1.00 37.19 62 GLY B CA 1
ATOM 2193 C C . GLY B 1 62 ? 79.500 70.945 75.652 1.00 38.81 62 GLY B C 1
ATOM 2194 O O . GLY B 1 62 ? 78.607 71.528 76.281 1.00 40.75 62 GLY B O 1
ATOM 2195 N N . SER B 1 63 ? 79.397 70.657 74.342 1.00 36.82 63 SER B N 1
ATOM 2196 C CA . SER B 1 63 ? 78.166 70.901 73.583 1.00 36.12 63 SER B CA 1
ATOM 2197 C C . SER B 1 63 ? 77.046 70.007 74.048 1.00 34.21 63 SER B C 1
ATOM 2198 O O . SER B 1 63 ? 75.921 70.467 74.237 1.00 35.60 63 SER B O 1
ATOM 2201 N N . LEU B 1 64 ? 77.305 68.698 74.086 1.00 33.14 64 LEU B N 1
ATOM 2202 C CA . LEU B 1 64 ? 76.299 67.768 74.563 1.00 35.33 64 LEU B CA 1
ATOM 2203 C C . LEU B 1 64 ? 75.856 68.144 75.962 1.00 37.95 64 LEU B C 1
ATOM 2204 O O . LEU B 1 64 ? 74.664 68.111 76.267 1.00 42.66 64 LEU B O 1
ATOM 2209 N N . ALA B 1 65 ? 76.804 68.520 76.824 1.00 35.75 65 ALA B N 1
ATOM 2210 C CA . ALA B 1 65 ? 76.457 68.859 78.195 1.00 36.86 65 ALA B CA 1
ATOM 2211 C C . ALA B 1 65 ? 75.446 70.004 78.243 1.00 38.67 65 ALA B C 1
ATOM 2212 O O . ALA B 1 65 ? 74.478 69.956 79.022 1.00 40.89 65 ALA B O 1
ATOM 2214 N N . VAL B 1 66 ? 75.634 71.031 77.404 1.00 34.74 66 VAL B N 1
ATOM 2215 C CA . VAL B 1 66 ? 74.697 72.150 77.411 1.00 35.16 66 VAL B CA 1
ATOM 2216 C C . VAL B 1 66 ? 73.324 71.686 76.937 1.00 36.15 66 VAL B C 1
ATOM 2217 O O . VAL B 1 66 ? 72.297 72.076 77.496 1.00 38.21 66 VAL B O 1
ATOM 2221 N N . THR B 1 67 ? 73.281 70.836 75.906 1.00 36.75 67 THR B N 1
ATOM 2222 C CA . THR B 1 67 ? 72.005 70.310 75.425 1.00 35.08 67 THR B CA 1
ATOM 2223 C C . THR B 1 67 ? 71.299 69.508 76.508 1.00 37.44 67 THR B C 1
ATOM 2224 O O . THR B 1 67 ? 70.106 69.714 76.763 1.00 39.59 67 THR B O 1
ATOM 2228 N N . ILE B 1 68 ? 72.013 68.559 77.138 1.00 38.17 68 ILE B N 1
ATOM 2229 C CA . ILE B 1 68 ? 71.406 67.754 78.205 1.00 40.58 68 ILE B CA 1
ATOM 2230 C C . ILE B 1 68 ? 70.951 68.649 79.367 1.00 37.62 68 ILE B C 1
ATOM 2231 O O . ILE B 1 68 ? 69.800 68.571 79.814 1.00 37.37 68 ILE B O 1
ATOM 2236 N N . ALA B 1 69 ? 71.834 69.539 79.847 1.00 35.24 69 ALA B N 1
ATOM 2237 C CA . ALA B 1 69 ? 71.488 70.386 81.002 1.00 34.21 69 ALA B CA 1
ATOM 2238 C C . ALA B 1 69 ? 70.277 71.269 80.731 1.00 36.09 69 ALA B C 1
ATOM 2239 O O . ALA B 1 69 ? 69.494 71.549 81.639 1.00 38.32 69 ALA B O 1
ATOM 2241 N N . ILE B 1 70 ? 70.118 71.747 79.503 1.00 36.33 70 ILE B N 1
ATOM 2242 C CA . ILE B 1 70 ? 68.991 72.620 79.205 1.00 37.51 70 ILE B CA 1
ATOM 2243 C C . ILE B 1 70 ? 67.675 71.831 79.158 1.00 38.44 70 ILE B C 1
ATOM 2244 O O . ILE B 1 70 ? 66.630 72.327 79.592 1.00 40.54 70 ILE B O 1
ATOM 2249 N N . TYR B 1 71 ? 67.678 70.625 78.579 1.00 36.45 71 TYR B N 1
ATOM 2250 C CA . TYR B 1 71 ? 66.507 69.756 78.719 1.00 38.43 71 TYR B CA 1
ATOM 2251 C C . TYR B 1 71 ? 66.164 69.553 80.196 1.00 40.80 71 TYR B C 1
ATOM 2252 O O . TYR B 1 71 ? 65.005 69.676 80.602 1.00 39.41 71 TYR B O 1
ATOM 2261 N N . VAL B 1 72 ? 67.182 69.225 81.002 1.00 37.84 72 VAL B N 1
ATOM 2262 C CA . VAL B 1 72 ? 66.990 68.957 82.417 1.00 40.63 72 VAL B CA 1
ATOM 2263 C C . VAL B 1 72 ? 66.388 70.177 83.107 1.00 43.42 72 VAL B C 1
ATOM 2264 O O . VAL B 1 72 ? 65.496 70.053 83.945 1.00 41.59 72 VAL B O 1
ATOM 2268 N N . GLY B 1 73 ? 66.846 71.371 82.748 1.00 43.53 73 GLY B N 1
ATOM 2269 C CA . GLY B 1 73 ? 66.336 72.595 83.322 1.00 42.21 73 GLY B CA 1
ATOM 2270 C C . GLY B 1 73 ? 65.009 73.070 82.792 1.00 43.46 73 GLY B C 1
ATOM 2271 O O . GLY B 1 73 ? 64.561 74.160 83.164 1.00 44.31 73 GLY B O 1
ATOM 2272 N N . GLY B 1 74 ? 64.343 72.270 81.958 1.00 42.63 74 GLY B N 1
ATOM 2273 C CA . GLY B 1 74 ? 63.068 72.662 81.397 1.00 44.15 74 GLY B CA 1
ATOM 2274 C C . GLY B 1 74 ? 63.158 73.480 80.125 1.00 44.97 74 GLY B C 1
ATOM 2275 O O . GLY B 1 74 ? 62.240 74.262 79.832 1.00 45.33 74 GLY B O 1
ATOM 2276 N N . ASN B 1 75 ? 64.238 73.329 79.355 1.00 43.28 75 ASN B N 1
ATOM 2277 C CA . ASN B 1 75 ? 64.355 73.979 78.053 1.00 41.10 75 ASN B CA 1
ATOM 2278 C C . ASN B 1 75 ? 64.803 75.421 78.233 1.00 41.60 75 ASN B C 1
ATOM 2279 O O . ASN B 1 75 ? 65.067 75.854 79.363 1.00 42.54 75 ASN B O 1
ATOM 2284 N N . VAL B 1 76 ? 64.933 76.159 77.132 1.00 40.36 76 VAL B N 1
ATOM 2285 C CA . VAL B 1 76 ? 65.554 77.484 77.180 1.00 40.45 76 VAL B CA 1
ATOM 2286 C C . VAL B 1 76 ? 64.753 78.443 78.048 1.00 41.59 76 VAL B C 1
ATOM 2287 O O . VAL B 1 76 ? 65.325 79.339 78.680 1.00 42.83 76 VAL B O 1
ATOM 2291 N N . SER B 1 77 ? 63.433 78.271 78.128 1.00 42.34 77 SER B N 1
ATOM 2292 C CA . SER B 1 77 ? 62.642 79.154 78.971 1.00 42.76 77 SER B CA 1
ATOM 2293 C C . SER B 1 77 ? 62.605 78.690 80.429 1.00 43.03 77 SER B C 1
ATOM 2294 O O . SER B 1 77 ? 61.936 79.330 81.246 1.00 40.50 77 SER B O 1
ATOM 2297 N N . GLY B 1 78 ? 63.344 77.633 80.777 1.00 45.33 78 GLY B N 1
ATOM 2298 C CA . GLY B 1 78 ? 63.414 77.129 82.146 1.00 46.16 78 GLY B CA 1
ATOM 2299 C C . GLY B 1 78 ? 64.599 77.676 82.923 1.00 45.59 78 GLY B C 1
ATOM 2300 O O . GLY B 1 78 ? 64.766 78.897 83.008 1.00 47.77 78 GLY B O 1
ATOM 2301 N N . ALA B 1 79 ? 65.437 76.793 83.476 1.00 42.53 79 ALA B N 1
ATOM 2302 C CA . ALA B 1 79 ? 66.604 77.212 84.249 1.00 40.04 79 ALA B CA 1
ATOM 2303 C C . ALA B 1 79 ? 67.562 78.022 83.389 1.00 42.97 79 ALA B C 1
ATOM 2304 O O . ALA B 1 79 ? 67.728 77.758 82.194 1.00 44.58 79 ALA B O 1
ATOM 2306 N N . HIS B 1 80 ? 68.238 78.985 84.028 1.00 42.46 80 HIS B N 1
ATOM 2307 C CA . HIS B 1 80 ? 69.180 79.851 83.330 1.00 43.33 80 HIS B CA 1
ATOM 2308 C C . HIS B 1 80 ? 70.543 79.185 83.143 1.00 44.46 80 HIS B C 1
ATOM 2309 O O . HIS B 1 80 ? 71.136 79.256 82.052 1.00 43.61 80 HIS B O 1
ATOM 2316 N N . LEU B 1 81 ? 71.062 78.564 84.209 1.00 42.20 81 LEU B N 1
ATOM 2317 C CA . LEU B 1 81 ? 72.275 77.749 84.218 1.00 43.79 81 LEU B CA 1
ATOM 2318 C C . LEU B 1 81 ? 73.547 78.568 84.140 1.00 43.30 81 LEU B C 1
ATOM 2319 O O . LEU B 1 81 ? 74.618 77.985 84.031 1.00 43.56 81 LEU B O 1
ATOM 2324 N N . ASN B 1 82 ? 73.463 79.905 84.191 1.00 42.71 82 ASN B N 1
ATOM 2325 C CA . ASN B 1 82 ? 74.568 80.762 83.757 1.00 39.90 82 ASN B CA 1
ATOM 2326 C C . ASN B 1 82 ? 74.315 82.179 84.253 1.00 40.60 82 ASN B C 1
ATOM 2327 O O . ASN B 1 82 ? 73.296 82.790 83.886 1.00 42.24 82 ASN B O 1
ATOM 2332 N N . PRO B 1 83 ? 75.196 82.710 85.114 1.00 37.71 83 PRO B N 1
ATOM 2333 C CA . PRO B 1 83 ? 75.005 84.077 85.620 1.00 36.73 83 PRO B CA 1
ATOM 2334 C C . PRO B 1 83 ? 74.829 85.082 84.526 1.00 41.44 83 PRO B C 1
ATOM 2335 O O . PRO B 1 83 ? 74.098 86.063 84.707 1.00 42.95 83 PRO B O 1
ATOM 2339 N N . ALA B 1 84 ? 75.485 84.857 83.374 1.00 42.38 84 ALA B N 1
ATOM 2340 C CA . ALA B 1 84 ? 75.396 85.783 82.257 1.00 40.42 84 ALA B CA 1
ATOM 2341 C C . ALA B 1 84 ? 74.015 85.745 81.616 1.00 38.14 84 ALA B C 1
ATOM 2342 O O . ALA B 1 84 ? 73.492 86.786 81.208 1.00 39.90 84 ALA B O 1
ATOM 2344 N N . PHE B 1 85 ? 73.406 84.564 81.500 1.00 34.50 85 PHE B N 1
ATOM 2345 C CA . PHE B 1 85 ? 72.024 84.546 81.024 1.00 37.51 85 PHE B CA 1
ATOM 2346 C C . PHE B 1 85 ? 71.067 85.151 82.057 1.00 40.33 85 PHE B C 1
ATOM 2347 O O . PHE B 1 85 ? 70.138 85.880 81.696 1.00 43.79 85 PHE B O 1
ATOM 2355 N N . SER B 1 86 ? 71.275 84.868 83.346 1.00 39.97 86 SER B N 1
ATOM 2356 C CA . SER B 1 86 ? 70.438 85.483 84.382 1.00 41.60 86 SER B CA 1
ATOM 2357 C C . SER B 1 86 ? 70.513 87.004 84.317 1.00 41.54 86 SER B C 1
ATOM 2358 O O . SER B 1 86 ? 69.488 87.690 84.395 1.00 44.90 86 SER B O 1
ATOM 2361 N N . LEU B 1 87 ? 71.730 87.550 84.197 1.00 39.61 87 LEU B N 1
ATOM 2362 C CA . LEU B 1 87 ? 71.880 88.987 83.977 1.00 39.68 87 LEU B CA 1
ATOM 2363 C C . LEU B 1 87 ? 71.060 89.456 82.771 1.00 37.73 87 LEU B C 1
ATOM 2364 O O . LEU B 1 87 ? 70.386 90.490 82.830 1.00 39.30 87 LEU B O 1
ATOM 2369 N N . ALA B 1 88 ? 71.109 88.708 81.668 1.00 35.14 88 ALA B N 1
ATOM 2370 C CA . ALA B 1 88 ? 70.338 89.084 80.487 1.00 37.87 88 ALA B CA 1
ATOM 2371 C C . ALA B 1 88 ? 68.843 89.033 80.776 1.00 42.01 88 ALA B C 1
ATOM 2372 O O . ALA B 1 88 ? 68.091 89.914 80.336 1.00 45.45 88 ALA B O 1
ATOM 2374 N N . MET B 1 89 ? 68.397 88.028 81.533 1.00 41.25 89 MET B N 1
ATOM 2375 C CA . MET B 1 89 ? 66.985 87.982 81.915 1.00 44.97 89 MET B CA 1
ATOM 2376 C C . MET B 1 89 ? 66.569 89.206 82.735 1.00 47.13 89 MET B C 1
ATOM 2377 O O . MET B 1 89 ? 65.467 89.734 82.541 1.00 47.56 89 MET B O 1
ATOM 2382 N N . CYS B 1 90 ? 67.442 89.701 83.635 1.00 45.57 90 CYS B N 1
ATOM 2383 C CA . CYS B 1 90 ? 67.108 90.940 84.342 1.00 45.87 90 CYS B CA 1
ATOM 2384 C C . CYS B 1 90 ? 67.027 92.129 83.386 1.00 44.70 90 CYS B C 1
ATOM 2385 O O . CYS B 1 90 ? 66.063 92.897 83.416 1.00 46.36 90 CYS B O 1
ATOM 2388 N N . ILE B 1 91 ? 68.043 92.322 82.547 1.00 44.37 91 ILE B N 1
ATOM 2389 C CA . ILE B 1 91 ? 68.031 93.477 81.649 1.00 44.87 91 ILE B CA 1
ATOM 2390 C C . ILE B 1 91 ? 66.727 93.528 80.842 1.00 45.49 91 ILE B C 1
ATOM 2391 O O . ILE B 1 91 ? 66.107 94.585 80.698 1.00 44.14 91 ILE B O 1
ATOM 2396 N N . VAL B 1 92 ? 66.309 92.397 80.263 1.00 45.57 92 VAL B N 1
ATOM 2397 C CA . VAL B 1 92 ? 65.093 92.421 79.453 1.00 45.74 92 VAL B CA 1
ATOM 2398 C C . VAL B 1 92 ? 63.834 92.341 80.292 1.00 46.62 92 VAL B C 1
ATOM 2399 O O . VAL B 1 92 ? 62.737 92.323 79.730 1.00 47.18 92 VAL B O 1
ATOM 2403 N N . GLY B 1 93 ? 63.946 92.304 81.616 1.00 45.78 93 GLY B N 1
ATOM 2404 C CA . GLY B 1 93 ? 62.777 92.416 82.466 1.00 46.15 93 GLY B CA 1
ATOM 2405 C C . GLY B 1 93 ? 62.051 91.116 82.708 1.00 49.30 93 GLY B C 1
ATOM 2406 O O . GLY B 1 93 ? 60.870 91.139 83.074 1.00 50.07 93 GLY B O 1
ATOM 2407 N N . ARG B 1 94 ? 62.701 89.978 82.477 1.00 50.56 94 ARG B N 1
ATOM 2408 C CA . ARG B 1 94 ? 62.075 88.692 82.758 1.00 50.49 94 ARG B CA 1
ATOM 2409 C C . ARG B 1 94 ? 62.429 88.135 84.135 1.00 53.43 94 ARG B C 1
ATOM 2410 O O . ARG B 1 94 ? 61.615 87.410 84.722 1.00 58.26 94 ARG B O 1
ATOM 2418 N N . LEU B 1 95 ? 63.624 88.436 84.664 1.00 50.39 95 LEU B N 1
ATOM 2419 C CA . LEU B 1 95 ? 63.936 88.090 86.046 1.00 48.47 95 LEU B CA 1
ATOM 2420 C C . LEU B 1 95 ? 63.992 89.351 86.888 1.00 50.27 95 LEU B C 1
ATOM 2421 O O . LEU B 1 95 ? 64.681 90.309 86.512 1.00 51.80 95 LEU B O 1
ATOM 2426 N N . PRO B 1 96 ? 63.258 89.401 88.003 1.00 49.62 96 PRO B N 1
ATOM 2427 C CA . PRO B 1 96 ? 63.424 90.505 88.959 1.00 50.60 96 PRO B CA 1
ATOM 2428 C C . PRO B 1 96 ? 64.876 90.668 89.390 1.00 51.08 96 PRO B C 1
ATOM 2429 O O . PRO B 1 96 ? 65.562 89.692 89.704 1.00 52.20 96 PRO B O 1
ATOM 2433 N N . TRP B 1 97 ? 65.339 91.920 89.442 1.00 50.96 97 TRP B N 1
ATOM 2434 C CA . TRP B 1 97 ? 66.704 92.173 89.909 1.00 53.02 97 TRP B CA 1
ATOM 2435 C C . TRP B 1 97 ? 66.980 91.548 91.280 1.00 52.71 97 TRP B C 1
ATOM 2436 O O . TRP B 1 97 ? 68.076 91.024 91.509 1.00 49.60 97 TRP B O 1
ATOM 2447 N N . VAL B 1 98 ? 66.006 91.567 92.198 1.00 54.82 98 VAL B N 1
ATOM 2448 C CA . VAL B 1 98 ? 66.286 91.024 93.525 1.00 58.15 98 VAL B CA 1
ATOM 2449 C C . VAL B 1 98 ? 66.498 89.517 93.519 1.00 56.74 98 VAL B C 1
ATOM 2450 O O . VAL B 1 98 ? 67.055 88.985 94.477 1.00 57.60 98 VAL B O 1
ATOM 2454 N N . LYS B 1 99 ? 66.124 88.808 92.463 1.00 55.43 99 LYS B N 1
ATOM 2455 C CA . LYS B 1 99 ? 66.440 87.388 92.437 1.00 52.53 99 LYS B CA 1
ATOM 2456 C C . LYS B 1 99 ? 67.818 87.091 91.851 1.00 48.66 99 LYS B C 1
ATOM 2457 O O . LYS B 1 99 ? 68.324 85.979 92.040 1.00 48.36 99 LYS B O 1
ATOM 2463 N N . LEU B 1 100 ? 68.447 88.057 91.175 1.00 46.56 100 LEU B N 1
ATOM 2464 C CA . LEU B 1 100 ? 69.723 87.786 90.519 1.00 45.63 100 LEU B CA 1
ATOM 2465 C C . LEU B 1 100 ? 70.774 87.253 91.489 1.00 47.26 100 LEU B C 1
ATOM 2466 O O . LEU B 1 100 ? 71.435 86.254 91.155 1.00 46.75 100 LEU B O 1
ATOM 2471 N N . PRO B 1 101 ? 70.976 87.831 92.686 1.00 46.63 101 PRO B N 1
ATOM 2472 C CA . PRO B 1 101 ? 71.982 87.258 93.601 1.00 47.27 101 PRO B CA 1
ATOM 2473 C C . PRO B 1 101 ? 71.650 85.842 94.056 1.00 46.25 101 PRO B C 1
ATOM 2474 O O . PRO B 1 101 ? 72.569 85.051 94.279 1.00 44.61 101 PRO B O 1
ATOM 2478 N N . ILE B 1 102 ? 70.372 85.475 94.152 1.00 46.61 102 ILE B N 1
ATOM 2479 C CA . ILE B 1 102 ? 70.027 84.108 94.535 1.00 47.03 102 ILE B CA 1
ATOM 2480 C C . ILE B 1 102 ? 70.399 83.125 93.427 1.00 46.05 102 ILE B C 1
ATOM 2481 O O . ILE B 1 102 ? 71.055 82.108 93.677 1.00 48.58 102 ILE B O 1
ATOM 2486 N N . TYR B 1 103 ? 69.987 83.411 92.193 1.00 43.02 103 TYR B N 1
ATOM 2487 C CA . TYR B 1 103 ? 70.314 82.529 91.060 1.00 43.42 103 TYR B CA 1
ATOM 2488 C C . TYR B 1 103 ? 71.822 82.326 90.915 1.00 41.79 103 TYR B C 1
ATOM 2489 O O . TYR B 1 103 ? 72.298 81.198 90.743 1.00 41.72 103 TYR B O 1
ATOM 2498 N N . ILE B 1 104 ? 72.586 83.415 90.949 1.00 40.50 104 ILE B N 1
ATOM 2499 C CA . ILE B 1 104 ? 74.029 83.318 90.779 1.00 39.46 104 ILE B CA 1
ATOM 2500 C C . ILE B 1 104 ? 74.636 82.487 91.910 1.00 44.28 104 ILE B C 1
ATOM 2501 O O . ILE B 1 104 ? 75.483 81.612 91.675 1.00 42.49 104 ILE B O 1
ATOM 2506 N N . LEU B 1 105 ? 74.176 82.716 93.149 1.00 45.84 105 LEU B N 1
ATOM 2507 C CA . LEU B 1 105 ? 74.672 81.929 94.281 1.00 49.11 105 LEU B CA 1
ATOM 2508 C C . LEU B 1 105 ? 74.362 80.446 94.097 1.00 45.90 105 LEU B C 1
ATOM 2509 O O . LEU B 1 105 ? 75.236 79.603 94.313 1.00 45.17 105 LEU B O 1
ATOM 2514 N N . VAL B 1 106 ? 73.134 80.107 93.672 1.00 41.05 106 VAL B N 1
ATOM 2515 C CA . VAL B 1 106 ? 72.799 78.702 93.473 1.00 40.26 106 VAL B CA 1
ATOM 2516 C C . VAL B 1 106 ? 73.635 78.102 92.343 1.00 41.91 106 VAL B C 1
ATOM 2517 O O . VAL B 1 106 ? 74.162 76.988 92.464 1.00 41.92 106 VAL B O 1
ATOM 2521 N N . GLN B 1 107 ? 73.796 78.850 91.244 1.00 42.10 107 GLN B N 1
ATOM 2522 C CA . GLN B 1 107 ? 74.613 78.392 90.127 1.00 42.09 107 GLN B CA 1
ATOM 2523 C C . GLN B 1 107 ? 76.061 78.175 90.559 1.00 43.31 107 GLN B C 1
ATOM 2524 O O . GLN B 1 107 ? 76.682 77.164 90.207 1.00 41.34 107 GLN B O 1
ATOM 2530 N N . LEU B 1 108 ? 76.598 79.102 91.348 1.00 44.94 108 LEU B N 1
ATOM 2531 C CA . LEU B 1 108 ? 77.971 78.990 91.829 1.00 45.79 108 LEU B CA 1
ATOM 2532 C C . LEU B 1 108 ? 78.143 77.785 92.761 1.00 45.94 108 LEU B C 1
ATOM 2533 O O . LEU B 1 108 ? 79.131 77.041 92.667 1.00 45.11 108 LEU B O 1
ATOM 2538 N N . LEU B 1 109 ? 77.158 77.544 93.627 1.00 44.28 109 LEU B N 1
ATOM 2539 C CA . LEU B 1 109 ? 77.244 76.433 94.568 1.00 45.49 109 LEU B CA 1
ATOM 2540 C C . LEU B 1 109 ? 77.131 75.088 93.843 1.00 43.40 109 LEU B C 1
ATOM 2541 O O . LEU B 1 109 ? 77.886 74.149 94.126 1.00 41.59 109 LEU B O 1
ATOM 2546 N N . SER B 1 110 ? 76.196 74.980 92.895 1.00 42.50 110 SER B N 1
ATOM 2547 C CA . SER B 1 110 ? 76.066 73.738 92.133 1.00 44.79 110 SER B CA 1
ATOM 2548 C C . SER B 1 110 ? 77.348 73.411 91.359 1.00 41.93 110 SER B C 1
ATOM 2549 O O . SER B 1 110 ? 77.808 72.264 91.366 1.00 38.96 110 SER B O 1
ATOM 2552 N N . ALA B 1 111 ? 77.953 74.412 90.708 1.00 39.88 111 ALA B N 1
ATOM 2553 C CA . ALA B 1 111 ? 79.210 74.179 89.999 1.00 37.87 111 ALA B CA 1
ATOM 2554 C C . ALA B 1 111 ? 80.317 73.724 90.955 1.00 41.52 111 ALA B C 1
ATOM 2555 O O . ALA B 1 111 ? 81.118 72.836 90.612 1.00 43.56 111 ALA B O 1
ATOM 2557 N N . PHE B 1 112 ? 80.380 74.324 92.157 1.00 40.84 112 PHE B N 1
ATOM 2558 C CA . PHE B 1 112 ? 81.345 73.907 93.180 1.00 41.86 112 PHE B CA 1
ATOM 2559 C C . PHE B 1 112 ? 81.106 72.458 93.620 1.00 43.00 112 PHE B C 1
ATOM 2560 O O . PHE B 1 112 ? 82.048 71.657 93.685 1.00 45.80 112 PHE B O 1
ATOM 2568 N N . CYS B 1 113 ? 79.854 72.097 93.903 1.00 39.74 113 CYS B N 1
ATOM 2569 C CA . CYS B 1 113 ? 79.544 70.716 94.276 1.00 43.20 113 CYS B CA 1
ATOM 2570 C C . CYS B 1 113 ? 79.831 69.737 93.140 1.00 42.63 113 CYS B C 1
ATOM 2571 O O . CYS B 1 113 ? 80.406 68.668 93.370 1.00 44.17 113 CYS B O 1
ATOM 2574 N N . ALA B 1 114 ? 79.413 70.062 91.908 1.00 38.62 114 ALA B N 1
ATOM 2575 C CA . ALA B 1 114 ? 79.701 69.159 90.793 1.00 37.35 114 ALA B CA 1
ATOM 2576 C C . ALA B 1 114 ? 81.206 68.928 90.630 1.00 40.36 114 ALA B C 1
ATOM 2577 O O . ALA B 1 114 ? 81.625 67.834 90.216 1.00 40.13 114 ALA B O 1
ATOM 2579 N N . SER B 1 115 ? 82.041 69.926 90.962 1.00 42.57 115 SER B N 1
ATOM 2580 C CA . SER B 1 115 ? 83.487 69.700 90.892 1.00 39.91 115 SER B CA 1
ATOM 2581 C C . SER B 1 115 ? 83.906 68.665 91.921 1.00 40.79 115 SER B C 1
ATOM 2582 O O . SER B 1 115 ? 84.763 67.820 91.650 1.00 41.09 115 SER B O 1
ATOM 2585 N N . GLY B 1 116 ? 83.274 68.686 93.098 1.00 41.47 116 GLY B N 1
ATOM 2586 C CA . GLY B 1 116 ? 83.518 67.626 94.067 1.00 38.02 116 GLY B CA 1
ATOM 2587 C C . GLY B 1 116 ? 83.178 66.263 93.501 1.00 38.86 116 GLY B C 1
ATOM 2588 O O . GLY B 1 116 ? 83.929 65.303 93.681 1.00 41.34 116 GLY B O 1
ATOM 2589 N N . ALA B 1 117 ? 82.035 66.160 92.809 1.00 38.50 117 ALA B N 1
ATOM 2590 C CA . ALA B 1 117 ? 81.636 64.891 92.208 1.00 40.15 117 ALA B CA 1
ATOM 2591 C C . ALA B 1 117 ? 82.650 64.422 91.164 1.00 42.69 117 ALA B C 1
ATOM 2592 O O . ALA B 1 117 ? 83.004 63.234 91.125 1.00 41.27 117 ALA B O 1
ATOM 2594 N N . THR B 1 118 ? 83.122 65.341 90.299 1.00 42.83 118 THR B N 1
ATOM 2595 C CA . THR B 1 118 ? 84.149 64.998 89.309 1.00 40.97 118 THR B CA 1
ATOM 2596 C C . THR B 1 118 ? 85.413 64.480 89.979 1.00 43.88 118 THR B C 1
ATOM 2597 O O . THR B 1 118 ? 86.016 63.483 89.540 1.00 44.15 118 THR B O 1
ATOM 2601 N N . TYR B 1 119 ? 85.874 65.199 90.998 1.00 44.37 119 TYR B N 1
ATOM 2602 C CA . TYR B 1 119 ? 87.042 64.759 91.740 1.00 48.16 119 TYR B CA 1
ATOM 2603 C C . TYR B 1 119 ? 86.874 63.324 92.257 1.00 46.59 119 TYR B C 1
ATOM 2604 O O . TYR B 1 119 ? 87.789 62.500 92.137 1.00 45.26 119 TYR B O 1
ATOM 2613 N N . VAL B 1 120 ? 85.699 62.995 92.800 1.00 44.98 120 VAL B N 1
ATOM 2614 C CA . VAL B 1 120 ? 85.474 61.643 93.308 1.00 45.88 120 VAL B CA 1
ATOM 2615 C C . VAL B 1 120 ? 85.388 60.644 92.161 1.00 42.46 120 VAL B C 1
ATOM 2616 O O . VAL B 1 120 ? 86.003 59.576 92.203 1.00 41.48 120 VAL B O 1
ATOM 2620 N N . LEU B 1 121 ? 84.617 60.974 91.131 1.00 41.63 121 LEU B N 1
ATOM 2621 C CA . LEU B 1 121 ? 84.547 60.146 89.929 1.00 44.44 121 LEU B CA 1
ATOM 2622 C C . LEU B 1 121 ? 85.942 59.782 89.412 1.00 42.93 121 LEU B C 1
ATOM 2623 O O . LEU B 1 121 ? 86.210 58.621 89.095 1.00 39.97 121 LEU B O 1
ATOM 2628 N N . TYR B 1 122 ? 86.849 60.764 89.325 1.00 43.44 122 TYR B N 1
ATOM 2629 C CA . TYR B 1 122 ? 88.168 60.554 88.731 1.00 45.63 122 TYR B CA 1
ATOM 2630 C C . TYR B 1 122 ? 89.282 60.435 89.763 1.00 49.43 122 TYR B C 1
ATOM 2631 O O . TYR B 1 122 ? 90.458 60.649 89.437 1.00 52.68 122 TYR B O 1
ATOM 2640 N N . HIS B 1 123 ? 88.937 60.056 90.989 1.00 49.32 123 HIS B N 1
ATOM 2641 C CA . HIS B 1 123 ? 89.912 59.970 92.069 1.00 51.00 123 HIS B CA 1
ATOM 2642 C C . HIS B 1 123 ? 91.110 59.088 91.697 1.00 49.64 123 HIS B C 1
ATOM 2643 O O . HIS B 1 123 ? 92.265 59.531 91.746 1.00 49.68 123 HIS B O 1
ATOM 2650 N N . ASP B 1 124 ? 90.858 57.824 91.333 1.00 47.18 124 ASP B N 1
ATOM 2651 C CA . ASP B 1 124 ? 91.970 56.932 91.012 1.00 46.11 124 ASP B CA 1
ATOM 2652 C C . ASP B 1 124 ? 92.759 57.442 89.800 1.00 48.13 124 ASP B C 1
ATOM 2653 O O . ASP B 1 124 ? 93.990 57.345 89.780 1.00 48.74 124 ASP B O 1
ATOM 2658 N N . ALA B 1 125 ? 92.066 58.014 88.788 1.00 46.32 125 ALA B N 1
ATOM 2659 C CA . ALA B 1 125 ? 92.749 58.471 87.572 1.00 48.26 125 ALA B CA 1
ATOM 2660 C C . ALA B 1 125 ? 93.608 59.704 87.838 1.00 49.17 125 ALA B C 1
ATOM 2661 O O . ALA B 1 125 ? 94.696 59.844 87.271 1.00 47.70 125 ALA B O 1
ATOM 2663 N N . LEU B 1 126 ? 93.120 60.618 88.675 1.00 53.08 126 LEU B N 1
ATOM 2664 C CA . LEU B 1 126 ? 93.931 61.754 89.108 1.00 52.16 126 LEU B CA 1
ATOM 2665 C C . LEU B 1 126 ? 95.198 61.284 89.795 1.00 52.68 126 LEU B C 1
ATOM 2666 O O . LEU B 1 126 ? 96.302 61.735 89.462 1.00 52.56 126 LEU B O 1
ATOM 2671 N N . GLN B 1 127 ? 95.062 60.367 90.757 1.00 55.95 127 GLN B N 1
ATOM 2672 C CA . GLN B 1 127 ? 96.241 59.876 91.462 1.00 58.32 127 GLN B CA 1
ATOM 2673 C C . GLN B 1 127 ? 97.198 59.203 90.498 1.00 55.79 127 GLN B C 1
ATOM 2674 O O . GLN B 1 127 ? 98.412 59.359 90.620 1.00 58.33 127 GLN B O 1
ATOM 2680 N N . ASN B 1 128 ? 96.677 58.434 89.545 1.00 52.02 128 ASN B N 1
ATOM 2681 C CA . ASN B 1 128 ? 97.553 57.777 88.575 1.00 52.76 128 ASN B CA 1
ATOM 2682 C C . ASN B 1 128 ? 98.208 58.792 87.643 1.00 53.69 128 ASN B C 1
ATOM 2683 O O . ASN B 1 128 ? 99.381 58.657 87.290 1.00 55.65 128 ASN B O 1
ATOM 2688 N N . TYR B 1 129 ? 97.470 59.817 87.231 1.00 52.51 129 TYR B N 1
ATOM 2689 C CA . TYR B 1 129 ? 98.065 60.828 86.370 1.00 51.60 129 TYR B CA 1
ATOM 2690 C C . TYR B 1 129 ? 99.069 61.682 87.122 1.00 52.83 129 TYR B C 1
ATOM 2691 O O . TYR B 1 129 ? 100.095 62.073 86.565 1.00 55.47 129 TYR B O 1
ATOM 2700 N N . THR B 1 130 ? 98.791 62.007 88.378 1.00 53.86 130 THR B N 1
ATOM 2701 C CA . THR B 1 130 ? 99.540 63.050 89.056 1.00 57.29 130 THR B CA 1
ATOM 2702 C C . THR B 1 130 ? 100.496 62.533 90.120 1.00 60.72 130 THR B C 1
ATOM 2703 O O . THR B 1 130 ? 101.265 63.333 90.665 1.00 62.29 130 THR B O 1
ATOM 2707 N N . GLY B 1 131 ? 100.436 61.243 90.461 1.00 61.33 131 GLY B N 1
ATOM 2708 C CA . GLY B 1 131 ? 101.102 60.710 91.640 1.00 59.88 131 GLY B CA 1
ATOM 2709 C C . GLY B 1 131 ? 100.781 61.450 92.924 1.00 59.89 131 GLY B C 1
ATOM 2710 O O . GLY B 1 131 ? 101.556 61.405 93.869 1.00 64.10 131 GLY B O 1
ATOM 2711 N N . GLY B 1 132 ? 99.650 62.141 92.980 1.00 60.46 132 GLY B N 1
ATOM 2712 C CA . GLY B 1 132 ? 99.276 62.918 94.140 1.00 59.26 132 GLY B CA 1
ATOM 2713 C C . GLY B 1 132 ? 99.682 64.378 94.089 1.00 62.03 132 GLY B C 1
ATOM 2714 O O . GLY B 1 132 ? 99.277 65.153 94.973 1.00 63.58 132 GLY B O 1
ATOM 2715 N N . ASN B 1 133 ? 100.454 64.786 93.081 1.00 61.87 133 ASN B N 1
ATOM 2716 C CA . ASN B 1 133 ? 100.929 66.161 92.969 1.00 65.19 133 ASN B CA 1
ATOM 2717 C C . ASN B 1 133 ? 99.917 67.004 92.176 1.00 63.17 133 ASN B C 1
ATOM 2718 O O . ASN B 1 133 ? 99.799 66.872 90.947 1.00 59.20 133 ASN B O 1
ATOM 2723 N N . LEU B 1 134 ? 99.191 67.883 92.886 1.00 59.59 134 LEU B N 1
ATOM 2724 C CA . LEU B 1 134 ? 98.122 68.686 92.306 1.00 54.57 134 LEU B CA 1
ATOM 2725 C C . LEU B 1 134 ? 98.663 70.056 91.914 1.00 57.10 134 LEU B C 1
ATOM 2726 O O . LEU B 1 134 ? 98.937 70.893 92.786 1.00 59.55 134 LEU B O 1
ATOM 2731 N N . THR B 1 135 ? 98.820 70.281 90.629 1.00 53.22 135 THR B N 1
ATOM 2732 C CA . THR B 1 135 ? 99.363 71.534 90.180 1.00 51.36 135 THR B CA 1
ATOM 2733 C C . THR B 1 135 ? 98.526 72.282 89.172 1.00 50.34 135 THR B C 1
ATOM 2734 O O . THR B 1 135 ? 97.575 71.793 88.648 1.00 48.66 135 THR B O 1
ATOM 2738 N N . VAL B 1 136 ? 98.954 73.493 88.918 1.00 51.32 136 VAL B N 1
ATOM 2739 C CA . VAL B 1 136 ? 98.397 74.397 87.968 1.00 51.70 136 VAL B CA 1
ATOM 2740 C C . VAL B 1 136 ? 99.615 74.677 87.105 1.00 56.41 136 VAL B C 1
ATOM 2741 O O . VAL B 1 136 ? 100.706 74.782 87.625 1.00 57.97 136 VAL B O 1
ATOM 2745 N N . THR B 1 137 ? 99.487 74.783 85.802 1.00 60.03 137 THR B N 1
ATOM 2746 C CA . THR B 1 137 ? 100.671 75.108 84.952 1.00 62.29 137 THR B CA 1
ATOM 2747 C C . THR B 1 137 ? 101.682 74.101 84.352 1.00 66.14 137 THR B C 1
ATOM 2748 O O . THR B 1 137 ? 102.082 74.313 83.214 1.00 68.08 137 THR B O 1
ATOM 2752 N N . GLY B 1 138 ? 102.122 73.063 85.050 1.00 67.84 138 GLY B N 1
ATOM 2753 C CA . GLY B 1 138 ? 103.100 72.158 84.450 1.00 72.19 138 GLY B CA 1
ATOM 2754 C C . GLY B 1 138 ? 102.623 71.109 83.463 1.00 72.69 138 GLY B C 1
ATOM 2755 O O . GLY B 1 138 ? 101.483 71.119 83.056 1.00 70.98 138 GLY B O 1
ATOM 2756 N N . PRO B 1 139 ? 103.511 70.204 83.069 1.00 72.33 139 PRO B N 1
ATOM 2757 C CA . PRO B 1 139 ? 103.125 69.074 82.209 1.00 70.32 139 PRO B CA 1
ATOM 2758 C C . PRO B 1 139 ? 102.126 68.095 82.840 1.00 67.44 139 PRO B C 1
ATOM 2759 O O . PRO B 1 139 ? 101.494 67.338 82.094 1.00 69.33 139 PRO B O 1
ATOM 2763 N N . LYS B 1 140 ? 101.967 68.060 84.164 1.00 62.25 140 LYS B N 1
ATOM 2764 C CA . LYS B 1 140 ? 100.947 67.218 84.787 1.00 59.05 140 LYS B CA 1
ATOM 2765 C C . LYS B 1 140 ? 99.868 68.048 85.470 1.00 54.11 140 LYS B C 1
ATOM 2766 O O . LYS B 1 140 ? 99.224 67.599 86.421 1.00 52.34 140 LYS B O 1
ATOM 2772 N N . GLU B 1 141 ? 99.684 69.268 85.012 1.00 54.00 141 GLU B N 1
ATOM 2773 C CA . GLU B 1 141 ? 98.708 70.170 85.592 1.00 53.46 141 GLU B CA 1
ATOM 2774 C C . GLU B 1 141 ? 97.298 69.587 85.438 1.00 50.21 141 GLU B C 1
ATOM 2775 O O . GLU B 1 141 ? 96.929 69.088 84.370 1.00 50.28 141 GLU B O 1
ATOM 2781 N N . THR B 1 142 ? 96.505 69.634 86.513 1.00 47.18 142 THR B N 1
ATOM 2782 C CA . THR B 1 142 ? 95.128 69.146 86.474 1.00 43.25 142 THR B CA 1
ATOM 2783 C C . THR B 1 142 ? 94.128 70.199 86.918 1.00 40.90 142 THR B C 1
ATOM 2784 O O . THR B 1 142 ? 92.933 69.902 87.026 1.00 39.62 142 THR B O 1
ATOM 2788 N N . ALA B 1 143 ? 94.584 71.413 87.214 1.00 43.33 143 ALA B N 1
ATOM 2789 C CA . ALA B 1 143 ? 93.655 72.456 87.613 1.00 41.85 143 ALA B CA 1
ATOM 2790 C C . ALA B 1 143 ? 92.663 72.778 86.501 1.00 40.59 143 ALA B C 1
ATOM 2791 O O . ALA B 1 143 ? 91.504 73.106 86.789 1.00 43.96 143 ALA B O 1
ATOM 2793 N N . SER B 1 144 ? 93.077 72.674 85.227 1.00 39.42 144 SER B N 1
ATOM 2794 C CA . SER B 1 144 ? 92.173 73.057 84.137 1.00 42.72 144 SER B CA 1
ATOM 2795 C C . SER B 1 144 ? 91.120 71.992 83.844 1.00 42.44 144 SER B C 1
ATOM 2796 O O . SER B 1 144 ? 90.274 72.202 82.963 1.00 41.08 144 SER B O 1
ATOM 2799 N N . ILE B 1 145 ? 91.129 70.872 84.579 1.00 43.55 145 ILE B N 1
ATOM 2800 C CA . ILE B 1 145 ? 89.980 69.973 84.546 1.00 43.17 145 ILE B CA 1
ATOM 2801 C C . ILE B 1 145 ? 88.735 70.706 85.033 1.00 41.78 145 ILE B C 1
ATOM 2802 O O . ILE B 1 145 ? 87.623 70.528 84.496 1.00 42.26 145 ILE B O 1
ATOM 2807 N N . PHE B 1 146 ? 88.911 71.595 86.009 1.00 39.67 146 PHE B N 1
ATOM 2808 C CA . PHE B 1 146 ? 87.786 72.182 86.713 1.00 37.54 146 PHE B CA 1
ATOM 2809 C C . PHE B 1 146 ? 87.427 73.572 86.213 1.00 37.82 146 PHE B C 1
ATOM 2810 O O . PHE B 1 146 ? 86.260 73.822 85.907 1.00 40.02 146 PHE B O 1
ATOM 2818 N N . ALA B 1 147 ? 88.389 74.479 86.153 1.00 40.37 147 ALA B N 1
ATOM 2819 C CA . ALA B 1 147 ? 88.206 75.845 85.682 1.00 42.66 147 ALA B CA 1
ATOM 2820 C C . ALA B 1 147 ? 89.090 76.069 84.450 1.00 43.41 147 ALA B C 1
ATOM 2821 O O . ALA B 1 147 ? 89.886 75.203 84.067 1.00 44.17 147 ALA B O 1
ATOM 2823 N N . THR B 1 148 ? 88.971 77.244 83.834 1.00 40.34 148 THR B N 1
ATOM 2824 C CA . THR B 1 148 ? 89.665 77.521 82.582 1.00 43.23 148 THR B CA 1
ATOM 2825 C C . THR B 1 148 ? 90.882 78.398 82.801 1.00 46.96 148 THR B C 1
ATOM 2826 O O . THR B 1 148 ? 90.876 79.308 83.641 1.00 50.49 148 THR B O 1
ATOM 2830 N N . TYR B 1 149 ? 91.925 78.113 82.031 1.00 46.81 149 TYR B N 1
ATOM 2831 C CA . TYR B 1 149 ? 93.131 78.910 82.030 1.00 47.98 149 TYR B CA 1
ATOM 2832 C C . TYR B 1 149 ? 93.429 79.377 80.607 1.00 50.07 149 TYR B C 1
ATOM 2833 O O . TYR B 1 149 ? 93.058 78.712 79.638 1.00 51.34 149 TYR B O 1
ATOM 2842 N N . PRO B 1 150 ? 94.048 80.537 80.451 1.00 48.17 150 PRO B N 1
ATOM 2843 C CA . PRO B 1 150 ? 94.292 81.068 79.109 1.00 44.57 150 PRO B CA 1
ATOM 2844 C C . PRO B 1 150 ? 95.490 80.397 78.466 1.00 45.94 150 PRO B C 1
ATOM 2845 O O . PRO B 1 150 ? 96.318 79.777 79.126 1.00 47.32 150 PRO B O 1
ATOM 2849 N N . ALA B 1 151 ? 95.546 80.503 77.144 1.00 45.79 151 ALA B N 1
ATOM 2850 C CA . ALA B 1 151 ? 96.725 80.074 76.425 1.00 45.23 151 ALA B CA 1
ATOM 2851 C C . ALA B 1 151 ? 97.908 80.877 76.940 1.00 44.36 151 ALA B C 1
ATOM 2852 O O . ALA B 1 151 ? 97.757 82.063 77.242 1.00 47.47 151 ALA B O 1
ATOM 2854 N N . PRO B 1 152 ? 99.091 80.284 77.021 1.00 43.49 152 PRO B N 1
ATOM 2855 C CA . PRO B 1 152 ? 100.281 81.039 77.482 1.00 44.48 152 PRO B CA 1
ATOM 2856 C C . PRO B 1 152 ? 100.519 82.353 76.748 1.00 47.26 152 PRO B C 1
ATOM 2857 O O . PRO B 1 152 ? 101.092 83.275 77.346 1.00 47.96 152 PRO B O 1
ATOM 2861 N N . TYR B 1 153 ? 100.162 82.460 75.454 1.00 45.38 153 TYR B N 1
ATOM 2862 C CA . TYR B 1 153 ? 100.412 83.695 74.716 1.00 46.01 153 TYR B CA 1
ATOM 2863 C C . TYR B 1 153 ? 99.361 84.776 75.012 1.00 46.40 153 TYR B C 1
ATOM 2864 O O . TYR B 1 153 ? 99.580 85.946 74.689 1.00 50.80 153 TYR B O 1
ATOM 2873 N N . LEU B 1 154 ? 98.256 84.441 75.666 1.00 41.62 154 LEU B N 1
ATOM 2874 C CA . LEU B 1 154 ? 97.091 85.323 75.688 1.00 43.24 154 LEU B CA 1
ATOM 2875 C C . LEU B 1 154 ? 97.266 86.470 76.678 1.00 49.15 154 LEU B C 1
ATOM 2876 O O . LEU B 1 154 ? 97.514 86.238 77.863 1.00 50.88 154 LEU B O 1
ATOM 2881 N N . SER B 1 155 ? 97.136 87.707 76.204 1.00 51.56 155 SER B N 1
ATOM 2882 C CA . SER B 1 155 ? 97.077 88.856 77.102 1.00 48.63 155 SER B CA 1
ATOM 2883 C C . SER B 1 155 ? 95.691 88.962 77.707 1.00 48.63 155 SER B C 1
ATOM 2884 O O . SER B 1 155 ? 94.716 88.439 77.164 1.00 48.12 155 SER B O 1
ATOM 2887 N N . LEU B 1 156 ? 95.603 89.654 78.847 1.00 51.11 156 LEU B N 1
ATOM 2888 C CA . LEU B 1 156 ? 94.303 89.833 79.486 1.00 48.69 156 LEU B CA 1
ATOM 2889 C C . LEU B 1 156 ? 93.344 90.592 78.568 1.00 45.40 156 LEU B C 1
ATOM 2890 O O . LEU B 1 156 ? 92.150 90.274 78.514 1.00 43.55 156 LEU B O 1
ATOM 2895 N N . ASN B 1 157 ? 93.850 91.572 77.814 1.00 45.36 157 ASN B N 1
ATOM 2896 C CA . ASN B 1 157 ? 93.019 92.275 76.837 1.00 47.78 157 ASN B CA 1
ATOM 2897 C C . ASN B 1 157 ? 92.399 91.309 75.823 1.00 46.91 157 ASN B C 1
ATOM 2898 O O . ASN B 1 157 ? 91.178 91.291 75.632 1.00 43.92 157 ASN B O 1
ATOM 2903 N N . ASN B 1 158 ? 93.229 90.522 75.131 1.00 47.38 158 ASN B N 1
ATOM 2904 C CA . ASN B 1 158 ? 92.686 89.588 74.146 1.00 43.25 158 ASN B CA 1
ATOM 2905 C C . ASN B 1 158 ? 91.719 88.608 74.801 1.00 42.02 158 ASN B C 1
ATOM 2906 O O . ASN B 1 158 ? 90.645 88.323 74.253 1.00 41.93 158 ASN B O 1
ATOM 2911 N N . GLY B 1 159 ? 92.053 88.110 75.993 1.00 42.94 159 GLY B N 1
ATOM 2912 C CA . GLY B 1 159 ? 91.177 87.139 76.628 1.00 39.15 159 GLY B CA 1
ATOM 2913 C C . GLY B 1 159 ? 89.837 87.745 77.013 1.00 41.74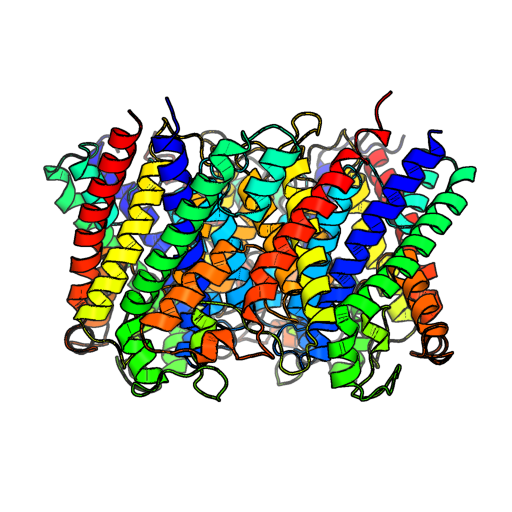 159 GLY B C 1
ATOM 2914 O O . GLY B 1 159 ? 88.787 87.101 76.884 1.00 42.81 159 GLY B O 1
ATOM 2915 N N . PHE B 1 160 ? 89.857 88.989 77.487 1.00 41.92 160 PHE B N 1
ATOM 2916 C CA . PHE B 1 160 ? 88.624 89.703 77.796 1.00 42.33 160 PHE B CA 1
ATOM 2917 C C . PHE B 1 160 ? 87.761 89.865 76.542 1.00 39.76 160 PHE B C 1
ATOM 2918 O O . PHE B 1 160 ? 86.563 89.537 76.549 1.00 40.42 160 PHE B O 1
ATOM 2926 N N . LEU B 1 161 ? 88.355 90.348 75.444 1.00 39.95 161 LEU B N 1
ATOM 2927 C CA . LEU B 1 161 ? 87.582 90.487 74.208 1.00 42.77 161 LEU B CA 1
ATOM 2928 C C . LEU B 1 161 ? 87.057 89.136 73.722 1.00 43.99 161 LEU B C 1
ATOM 2929 O O . LEU B 1 161 ? 85.898 89.022 73.299 1.00 43.46 161 LEU B O 1
ATOM 2934 N N . ASP B 1 162 ? 87.845 88.096 73.833 1.00 43.97 162 ASP B N 1
ATOM 2935 C CA . ASP B 1 162 ? 87.411 86.779 73.438 1.00 44.65 162 ASP B CA 1
ATOM 2936 C C . ASP B 1 162 ? 86.145 86.307 74.161 1.00 43.38 162 ASP B C 1
ATOM 2937 O O . ASP B 1 162 ? 85.268 85.747 73.561 1.00 42.42 162 ASP B O 1
ATOM 2942 N N . GLN B 1 163 ? 86.061 86.550 75.452 1.00 41.95 163 GLN B N 1
ATOM 2943 C CA . GLN B 1 163 ? 84.909 86.146 76.224 1.00 42.33 163 GLN B CA 1
ATOM 2944 C C . GLN B 1 163 ? 83.705 87.052 76.017 1.00 40.25 163 GLN B C 1
ATOM 2945 O O . GLN B 1 163 ? 82.603 86.607 76.040 1.00 38.40 163 GLN B O 1
ATOM 2951 N N . VAL B 1 164 ? 83.952 88.328 75.797 1.00 39.32 164 VAL B N 1
ATOM 2952 C CA . VAL B 1 164 ? 82.906 89.274 75.555 1.00 37.70 164 VAL B CA 1
ATOM 2953 C C . VAL B 1 164 ? 82.208 88.912 74.264 1.00 39.36 164 VAL B C 1
ATOM 2954 O O . VAL B 1 164 ? 81.022 88.961 74.198 1.00 41.36 164 VAL B O 1
ATOM 2958 N N . LEU B 1 165 ? 82.966 88.547 73.250 1.00 41.06 165 LEU B N 1
ATOM 2959 C CA . LEU B 1 165 ? 82.405 88.195 71.945 1.00 42.36 165 LEU B CA 1
ATOM 2960 C C . LEU B 1 165 ? 81.676 86.855 71.996 1.00 43.10 165 LEU B C 1
ATOM 2961 O O . LEU B 1 165 ? 80.501 86.756 71.607 1.00 45.42 165 LEU B O 1
ATOM 2966 N N . GLY B 1 166 ? 82.341 85.817 72.511 1.00 41.58 166 GLY B N 1
ATOM 2967 C CA . GLY B 1 166 ? 81.688 84.520 72.612 1.00 39.39 166 GLY B CA 1
ATOM 2968 C C . GLY B 1 166 ? 80.414 84.567 73.440 1.00 40.73 166 GLY B C 1
ATOM 2969 O O . GLY B 1 166 ? 79.364 84.061 73.023 1.00 39.97 166 GLY B O 1
ATOM 2970 N N . THR B 1 167 ? 80.489 85.149 74.645 1.00 39.62 167 THR B N 1
ATOM 2971 C CA . THR B 1 167 ? 79.288 85.191 75.472 1.00 40.49 167 THR B CA 1
ATOM 2972 C C . THR B 1 167 ? 78.217 86.042 74.809 1.00 40.38 167 THR B C 1
ATOM 2973 O O . THR B 1 167 ? 77.039 85.661 74.808 1.00 42.42 167 THR B O 1
ATOM 2977 N N . GLY B 1 168 ? 78.609 87.196 74.240 1.00 37.83 168 GLY B N 1
ATOM 2978 C CA . GLY B 1 168 ? 77.652 88.011 73.511 1.00 39.02 168 GLY B CA 1
ATOM 2979 C C . GLY B 1 168 ? 76.953 87.234 72.406 1.00 41.97 168 GLY B C 1
ATOM 2980 O O . GLY B 1 168 ? 75.743 87.367 72.205 1.00 46.60 168 GLY B O 1
ATOM 2981 N N . MET B 1 169 ? 77.690 86.383 71.703 1.00 40.62 169 MET B N 1
ATOM 2982 C CA . MET B 1 169 ? 77.057 85.605 70.648 1.00 40.60 169 MET B CA 1
ATOM 2983 C C . MET B 1 169 ? 76.122 84.562 71.237 1.00 41.03 169 MET B C 1
ATOM 2984 O O . MET B 1 169 ? 75.015 84.354 70.729 1.00 41.67 169 MET B O 1
ATOM 2989 N N . LEU B 1 170 ? 76.542 83.901 72.313 1.00 40.94 170 LEU B N 1
ATOM 2990 C CA . LEU B 1 170 ? 75.674 82.914 72.941 1.00 40.65 170 LEU B CA 1
ATOM 2991 C C . LEU B 1 170 ? 74.363 83.560 73.377 1.00 42.25 170 LEU B C 1
ATOM 2992 O O . LEU B 1 170 ? 73.277 82.987 73.199 1.00 42.26 170 LEU B O 1
ATOM 2997 N N . ILE B 1 171 ? 74.459 84.762 73.946 1.00 42.59 171 ILE B N 1
ATOM 2998 C CA . ILE B 1 171 ? 73.307 85.411 74.564 1.00 43.05 171 ILE B CA 1
ATOM 2999 C C . ILE B 1 171 ? 72.332 85.894 73.490 1.00 44.78 171 ILE B C 1
ATOM 3000 O O . ILE B 1 171 ? 71.115 85.701 73.607 1.00 46.37 171 ILE B O 1
ATOM 3005 N N . VAL B 1 172 ? 72.852 86.487 72.402 1.00 40.84 172 VAL B N 1
ATOM 3006 C CA . VAL B 1 172 ? 71.987 86.867 71.290 1.00 36.52 172 VAL B CA 1
ATOM 3007 C C . VAL B 1 172 ? 71.267 85.637 70.770 1.00 40.53 172 VAL B C 1
ATOM 3008 O O . VAL B 1 172 ? 70.061 85.675 70.483 1.00 42.37 172 VAL B O 1
ATOM 3012 N N . GLY B 1 173 ? 71.985 84.515 70.664 1.00 42.60 173 GLY B N 1
ATOM 3013 C CA . GLY B 1 173 ? 71.346 83.289 70.214 1.00 40.32 173 GLY B CA 1
ATOM 3014 C C . GLY B 1 173 ? 70.236 82.836 71.149 1.00 40.14 173 GLY B C 1
ATOM 3015 O O . GLY B 1 173 ? 69.148 82.463 70.702 1.00 39.25 173 GLY B O 1
ATOM 3016 N N . LEU B 1 174 ? 70.485 82.894 72.468 1.00 39.46 174 LEU B N 1
ATOM 3017 C CA . LEU B 1 174 ? 69.473 82.449 73.421 1.00 39.24 174 LEU B CA 1
ATOM 3018 C C . LEU B 1 174 ? 68.283 83.396 73.433 1.00 40.02 174 LEU B C 1
ATOM 3019 O O . LEU B 1 174 ? 67.135 82.948 73.516 1.00 40.89 174 LEU B O 1
ATOM 3024 N N . LEU B 1 175 ? 68.538 84.708 73.342 1.00 38.55 175 LEU B N 1
ATOM 3025 C CA . LEU B 1 175 ? 67.440 85.664 73.273 1.00 39.84 175 LEU B CA 1
ATOM 3026 C C . LEU B 1 175 ? 66.555 85.396 72.062 1.00 40.64 175 LEU B C 1
ATOM 3027 O O . LEU B 1 175 ? 65.317 85.410 72.178 1.00 38.54 175 LEU B O 1
ATOM 3032 N N . ALA B 1 176 ? 67.177 85.152 70.887 1.00 38.56 176 ALA B N 1
ATOM 3033 C CA . ALA B 1 176 ? 66.410 84.992 69.654 1.00 39.54 176 ALA B CA 1
ATOM 3034 C C . ALA B 1 176 ? 65.553 83.732 69.718 1.00 42.17 176 ALA B C 1
ATOM 3035 O O . ALA B 1 176 ? 64.410 83.731 69.252 1.00 44.42 176 ALA B O 1
ATOM 3037 N N . ILE B 1 177 ? 66.101 82.652 70.279 1.00 44.39 177 ILE B N 1
ATOM 3038 C CA . ILE B 1 177 ? 65.346 81.417 70.485 1.00 46.08 177 ILE B CA 1
ATOM 3039 C C . ILE B 1 177 ? 64.186 81.645 71.444 1.00 44.86 177 ILE B C 1
ATOM 3040 O O . ILE B 1 177 ? 63.085 81.134 71.232 1.00 45.31 177 ILE B O 1
ATOM 3045 N N . LEU B 1 178 ? 64.428 82.377 72.536 1.00 45.59 178 LEU B N 1
ATOM 3046 C CA . LEU B 1 178 ? 63.411 82.578 73.568 1.00 44.24 178 LEU B CA 1
ATOM 3047 C C . LEU B 1 178 ? 62.304 83.531 73.105 1.00 46.18 178 LEU B C 1
ATOM 3048 O O . LEU B 1 178 ? 61.163 83.434 73.562 1.00 45.14 178 LEU B O 1
ATOM 3053 N N . ASP B 1 179 ? 62.621 84.446 72.192 1.00 48.58 179 ASP B N 1
ATOM 3054 C CA . ASP B 1 179 ? 61.732 85.548 71.852 1.00 48.23 179 ASP B CA 1
ATOM 3055 C C . ASP B 1 179 ? 60.620 85.020 70.947 1.00 48.58 179 ASP B C 1
ATOM 3056 O O . ASP B 1 179 ? 60.868 84.653 69.796 1.00 47.71 179 ASP B O 1
ATOM 3061 N N . ARG B 1 180 ? 59.391 84.980 71.465 1.00 50.91 180 ARG B N 1
ATOM 3062 C CA . ARG B 1 180 ? 58.287 84.361 70.738 1.00 49.82 180 ARG B CA 1
ATOM 3063 C C . ARG B 1 180 ? 57.818 85.183 69.537 1.00 46.40 180 ARG B C 1
ATOM 3064 O O . ARG B 1 180 ? 56.957 84.710 68.793 1.00 44.81 180 ARG B O 1
ATOM 3072 N N . ARG B 1 181 ? 58.344 86.397 69.338 1.00 46.36 181 ARG B N 1
ATOM 3073 C CA . ARG B 1 181 ? 58.096 87.117 68.095 1.00 49.28 181 ARG B CA 1
ATOM 3074 C C . ARG B 1 181 ? 58.898 86.546 66.927 1.00 55.43 181 ARG B C 1
ATOM 3075 O O . ARG B 1 181 ? 58.594 86.865 65.772 1.00 59.89 181 ARG B O 1
ATOM 3083 N N . ASN B 1 182 ? 59.916 85.725 67.186 1.00 52.53 182 ASN B N 1
ATOM 3084 C CA . ASN B 1 182 ? 60.581 85.048 66.086 1.00 51.50 182 ASN B CA 1
ATOM 3085 C C . ASN B 1 182 ? 59.833 83.755 65.806 1.00 53.39 182 ASN B C 1
ATOM 3086 O O . ASN B 1 182 ? 59.095 83.254 66.655 1.00 55.45 182 ASN B O 1
ATOM 3091 N N . LYS B 1 183 ? 59.994 83.244 64.583 1.00 53.76 183 LYS B N 1
ATOM 3092 C CA . LYS B 1 183 ? 59.242 82.066 64.156 1.00 56.69 183 LYS B CA 1
ATOM 3093 C C . LYS B 1 183 ? 59.670 80.824 64.923 1.00 56.37 183 LYS B C 1
ATOM 3094 O O . LYS B 1 183 ? 58.888 79.875 65.066 1.00 56.10 183 LYS B O 1
ATOM 3100 N N . GLY B 1 184 ? 60.905 80.792 65.395 1.00 54.02 184 GLY B N 1
ATOM 3101 C CA . GLY B 1 184 ? 61.304 79.738 66.294 1.00 53.28 184 GLY B CA 1
ATOM 3102 C C . GLY B 1 184 ? 61.869 78.507 65.615 1.00 56.07 184 GLY B C 1
ATOM 3103 O O . GLY B 1 184 ? 61.950 78.366 64.388 1.00 53.05 184 GLY B O 1
ATOM 3104 N N . VAL B 1 185 ? 62.279 77.591 66.482 1.00 56.79 185 VAL B N 1
ATOM 3105 C CA . VAL B 1 185 ? 62.903 76.327 66.124 1.00 53.69 185 VAL B CA 1
ATOM 3106 C C . VAL B 1 185 ? 61.894 75.305 66.629 1.00 51.39 185 VAL B C 1
ATOM 3107 O O . VAL B 1 185 ? 61.125 75.631 67.538 1.00 54.76 185 VAL B O 1
ATOM 3111 N N . PRO B 1 186 ? 61.773 74.114 66.054 1.00 50.11 186 PRO B N 1
ATOM 3112 C CA . PRO B 1 186 ? 60.661 73.248 66.468 1.00 46.34 186 PRO B CA 1
ATOM 3113 C C . PRO B 1 186 ? 60.696 73.008 67.977 1.00 48.71 186 PRO B C 1
ATOM 3114 O O . PRO B 1 186 ? 61.763 72.972 68.607 1.00 49.87 186 PRO B O 1
ATOM 3118 N N . ALA B 1 187 ? 59.498 72.879 68.550 1.00 48.17 187 ALA B N 1
ATOM 3119 C CA . ALA B 1 187 ? 59.355 72.768 69.990 1.00 49.32 187 ALA B CA 1
ATOM 3120 C C . ALA B 1 187 ? 60.022 71.482 70.458 1.00 51.29 187 ALA B C 1
ATOM 3121 O O . ALA B 1 187 ? 59.812 70.414 69.868 1.00 53.57 187 ALA B O 1
ATOM 3123 N N . GLY B 1 188 ? 60.844 71.589 71.508 1.00 45.93 188 GLY B N 1
ATOM 3124 C CA . GLY B 1 188 ? 61.564 70.440 72.023 1.00 45.13 188 GLY B CA 1
ATOM 3125 C C . GLY B 1 188 ? 62.856 70.138 71.298 1.00 47.34 188 GLY B C 1
ATOM 3126 O O . GLY B 1 188 ? 63.514 69.148 71.633 1.00 50.25 188 GLY B O 1
ATOM 3127 N N . LEU B 1 189 ? 63.242 70.953 70.305 1.00 44.03 189 LEU B N 1
ATOM 3128 C CA . LEU B 1 189 ? 64.588 70.910 69.738 1.00 42.61 189 LEU B CA 1
ATOM 3129 C C . LEU B 1 189 ? 65.420 72.156 70.049 1.00 41.20 189 LEU B C 1
ATOM 3130 O O . LEU B 1 189 ? 66.592 72.224 69.647 1.00 39.42 189 LEU B O 1
ATOM 3135 N N . GLU B 1 190 ? 64.862 73.138 70.759 1.00 42.68 190 GLU B N 1
ATOM 3136 C CA . GLU B 1 190 ? 65.663 74.291 71.165 1.00 42.04 190 GLU B CA 1
ATOM 3137 C C . GLU B 1 190 ? 66.980 73.875 71.793 1.00 40.71 190 GLU B C 1
ATOM 3138 O O . GLU B 1 190 ? 68.023 74.421 71.394 1.00 39.83 190 GLU B O 1
ATOM 3144 N N . PRO B 1 191 ? 67.012 72.919 72.737 1.00 37.44 191 PRO B N 1
ATOM 3145 C CA . PRO B 1 191 ? 68.288 72.583 73.399 1.00 36.93 191 PRO B CA 1
ATOM 3146 C C . PRO B 1 191 ? 69.325 72.039 72.438 1.00 39.45 191 PRO B C 1
ATOM 3147 O O . PRO B 1 191 ? 70.518 72.342 72.599 1.00 38.09 191 PRO B O 1
ATOM 3151 N N . VAL B 1 192 ? 68.897 71.252 71.433 1.00 38.64 192 VAL B N 1
ATOM 3152 C CA . VAL B 1 192 ? 69.824 70.698 70.443 1.00 38.68 192 VAL B CA 1
ATOM 3153 C C . VAL B 1 192 ? 70.447 71.817 69.612 1.00 39.03 192 VAL B C 1
ATOM 3154 O O . VAL B 1 192 ? 71.649 71.802 69.325 1.00 39.42 192 VAL B O 1
ATOM 3158 N N . VAL B 1 193 ? 69.664 72.836 69.271 1.00 38.12 193 VAL B N 1
ATOM 3159 C CA . VAL B 1 193 ? 70.214 73.924 68.463 1.00 41.88 193 VAL B CA 1
ATOM 3160 C C . VAL B 1 193 ? 71.183 74.775 69.280 1.00 39.12 193 VAL B C 1
ATOM 3161 O O . VAL B 1 193 ? 72.187 75.284 68.747 1.00 38.55 193 VAL B O 1
ATOM 3165 N N . VAL B 1 194 ? 70.883 74.981 70.571 1.00 37.88 194 VAL B N 1
ATOM 3166 C CA . VAL B 1 194 ? 71.840 75.670 71.449 1.00 40.08 194 VAL B CA 1
ATOM 3167 C C . VAL B 1 194 ? 73.154 74.905 71.507 1.00 39.55 194 VAL B C 1
ATOM 3168 O O . VAL B 1 194 ? 74.230 75.495 71.399 1.00 40.54 194 VAL B O 1
ATOM 3172 N N . GLY B 1 195 ? 73.086 73.585 71.680 1.00 39.22 195 GLY B N 1
ATOM 3173 C CA . GLY B 1 195 ? 74.291 72.771 71.665 1.00 38.70 195 GLY B CA 1
ATOM 3174 C C . GLY B 1 195 ? 75.119 72.936 70.399 1.00 39.92 195 GLY B C 1
ATOM 3175 O O . GLY B 1 195 ? 76.359 72.925 70.464 1.00 38.42 195 GLY B O 1
ATOM 3176 N N . MET B 1 196 ? 74.456 73.094 69.230 1.00 39.44 196 MET B N 1
ATOM 3177 C CA . MET B 1 196 ? 75.195 73.321 67.974 1.00 38.88 196 MET B CA 1
ATOM 3178 C C . MET B 1 196 ? 75.917 74.666 67.982 1.00 34.64 196 MET B C 1
ATOM 3179 O O . MET B 1 196 ? 77.009 74.786 67.422 1.00 35.04 196 MET B O 1
ATOM 3184 N N . LEU B 1 197 ? 75.314 75.691 68.597 1.00 36.00 197 LEU B N 1
ATOM 3185 C CA . LEU B 1 197 ? 75.986 76.982 68.773 1.00 35.98 197 LEU B CA 1
ATOM 3186 C C . LEU B 1 197 ? 77.209 76.854 69.677 1.00 36.71 197 LEU B C 1
ATOM 3187 O O . LEU B 1 197 ? 78.264 77.451 69.402 1.00 38.01 197 LEU B O 1
ATOM 3192 N N . ILE B 1 198 ? 77.078 76.088 70.778 1.00 35.97 198 ILE B N 1
ATOM 3193 C CA . ILE B 1 198 ? 78.200 75.905 71.697 1.00 34.37 198 ILE B CA 1
ATOM 3194 C C . ILE B 1 198 ? 79.311 75.148 70.997 1.00 35.63 198 ILE B C 1
ATOM 3195 O O . ILE B 1 198 ? 80.497 75.463 71.161 1.00 37.51 198 ILE B O 1
ATOM 3200 N N . LEU B 1 199 ? 78.946 74.158 70.171 1.00 31.29 199 LEU B N 1
ATOM 3201 C CA . LEU B 1 199 ? 79.967 73.457 69.403 1.00 31.24 199 LEU B CA 1
ATOM 3202 C C . LEU B 1 199 ? 80.634 74.419 68.424 1.00 36.52 199 LEU B C 1
ATOM 3203 O O . LEU B 1 199 ? 81.862 74.416 68.267 1.00 36.22 199 LEU B O 1
ATOM 3208 N N . ALA B 1 200 ? 79.844 75.290 67.797 1.00 34.05 200 ALA B N 1
ATOM 3209 C CA . ALA B 1 200 ? 80.430 76.198 66.826 1.00 35.49 200 ALA B CA 1
ATOM 3210 C C . ALA B 1 200 ? 81.362 77.178 67.532 1.00 34.12 200 ALA B C 1
ATOM 3211 O O . ALA B 1 200 ? 82.480 77.453 67.054 1.00 35.62 200 ALA B O 1
ATOM 3213 N N . LEU B 1 201 ? 80.930 77.693 68.684 1.00 35.14 201 LEU B N 1
ATOM 3214 C CA . LEU B 1 201 ? 81.784 78.603 69.445 1.00 33.18 201 LEU B CA 1
ATOM 3215 C C . LEU B 1 201 ? 83.057 77.906 69.899 1.00 33.98 201 LEU B C 1
ATOM 3216 O O . LEU B 1 201 ? 84.139 78.493 69.841 1.00 34.94 201 LEU B O 1
ATOM 3221 N N . GLY B 1 202 ? 82.963 76.635 70.305 1.00 35.70 202 GLY B N 1
ATOM 3222 C CA . GLY B 1 202 ? 84.159 75.941 70.783 1.00 36.24 202 GLY B CA 1
ATOM 3223 C C . GLY B 1 202 ? 85.189 75.684 69.690 1.00 36.26 202 GLY B C 1
ATOM 3224 O O . GLY B 1 202 ? 86.407 75.715 69.941 1.00 32.74 202 GLY B O 1
ATOM 3225 N N . LEU B 1 203 ? 84.719 75.418 68.463 1.00 32.83 203 LEU B N 1
ATOM 3226 C CA . LEU B 1 203 ? 85.623 75.105 67.358 1.00 34.76 203 LEU B CA 1
ATOM 3227 C C . LEU B 1 203 ? 86.190 76.351 66.682 1.00 38.14 203 LEU B C 1
ATOM 3228 O O . LEU B 1 203 ? 87.267 76.270 66.082 1.00 39.78 203 LEU B O 1
ATOM 3233 N N . SER B 1 204 ? 85.510 77.500 66.788 1.00 36.84 204 SER B N 1
ATOM 3234 C CA . SER B 1 204 ? 85.929 78.722 66.110 1.00 36.23 204 SER B CA 1
ATOM 3235 C C . SER B 1 204 ? 86.592 79.719 67.044 1.00 40.52 204 SER B C 1
ATOM 3236 O O . SER B 1 204 ? 87.423 80.519 66.595 1.00 42.73 204 SER B O 1
ATOM 3239 N N . MET B 1 205 ? 86.216 79.721 68.324 1.00 41.01 205 MET B N 1
ATOM 3240 C CA . MET B 1 205 ? 86.819 80.622 69.286 1.00 43.57 205 MET B CA 1
ATOM 3241 C C . MET B 1 205 ? 86.994 79.944 70.647 1.00 41.87 205 MET B C 1
ATOM 3242 O O . MET B 1 205 ? 86.799 80.567 71.691 1.00 43.71 205 MET B O 1
ATOM 3247 N N . GLY B 1 206 ? 87.413 78.679 70.658 1.00 40.58 206 GLY B N 1
ATOM 3248 C CA . GLY B 1 206 ? 87.726 77.996 71.908 1.00 44.46 206 GLY B CA 1
ATOM 3249 C C . GLY B 1 206 ? 89.213 77.973 72.248 1.00 47.98 206 GLY B C 1
ATOM 3250 O O . GLY B 1 206 ? 89.580 77.687 73.387 1.00 52.24 206 GLY B O 1
ATOM 3251 N N . ALA B 1 207 ? 90.074 78.317 71.280 1.00 44.88 207 ALA B N 1
ATOM 3252 C CA . ALA B 1 207 ? 91.523 78.149 71.449 1.00 43.42 207 ALA B CA 1
ATOM 3253 C C . ALA B 1 207 ? 92.136 79.135 72.446 1.00 42.05 207 ALA B C 1
ATOM 3254 O O . ALA B 1 207 ? 93.169 78.828 73.049 1.00 45.68 207 ALA B O 1
ATOM 3256 N N . ASN B 1 208 ? 91.589 80.323 72.559 1.00 39.53 208 ASN B N 1
ATOM 3257 C CA . ASN B 1 208 ? 92.155 81.312 73.430 1.00 40.50 208 ASN B CA 1
ATOM 3258 C C . ASN B 1 208 ? 92.101 80.971 74.896 1.00 43.51 208 ASN B C 1
ATOM 3259 O O . ASN B 1 208 ? 93.092 81.073 75.568 1.00 44.85 208 ASN B O 1
ATOM 3264 N N . CYS B 1 209 ? 90.952 80.556 75.393 1.00 45.14 209 CYS B N 1
ATOM 3265 C CA . CYS B 1 209 ? 90.848 80.223 76.799 1.00 51.99 209 CYS B CA 1
ATOM 3266 C C . CYS B 1 209 ? 89.753 79.257 77.108 1.00 51.18 209 CYS B C 1
ATOM 3267 O O . CYS B 1 209 ? 89.255 79.219 78.195 1.00 51.01 209 CYS B O 1
ATOM 3270 N N . GLY B 1 210 ? 89.405 78.461 76.135 1.00 49.42 210 GLY B N 1
ATOM 3271 C CA . GLY B 1 210 ? 88.340 77.529 76.302 1.00 50.64 210 GLY B CA 1
ATOM 3272 C C . GLY B 1 210 ? 87.208 78.479 76.073 1.00 53.81 210 GLY B C 1
ATOM 3273 O O . GLY B 1 210 ? 87.384 79.593 75.640 1.00 56.09 210 GLY B O 1
ATOM 3274 N N . ILE B 1 211 ? 86.018 78.065 76.354 1.00 48.95 211 ILE B N 1
ATOM 3275 C CA . ILE B 1 211 ? 84.928 78.972 76.150 1.00 47.74 211 ILE B CA 1
ATOM 3276 C C . ILE B 1 211 ? 84.167 78.834 77.406 1.00 43.19 211 ILE B C 1
ATOM 3277 O O . ILE B 1 211 ? 83.211 78.123 77.445 1.00 41.29 211 ILE B O 1
ATOM 3282 N N . PRO B 1 212 ? 84.686 79.529 78.485 1.00 42.75 212 PRO B N 1
ATOM 3283 C CA . PRO B 1 212 ? 83.897 79.399 79.710 1.00 41.40 212 PRO B CA 1
ATOM 3284 C C . PRO B 1 212 ? 82.475 79.912 79.433 1.00 42.24 212 PRO B C 1
ATOM 3285 O O . PRO B 1 212 ? 81.555 79.179 79.682 1.00 40.38 212 PRO B O 1
ATOM 3289 N N . LEU B 1 213 ? 82.314 81.122 78.909 1.00 41.49 213 LEU B N 1
ATOM 3290 C CA . LEU B 1 213 ? 80.981 81.612 78.556 1.00 41.84 213 LEU B CA 1
ATOM 3291 C C . LEU B 1 213 ? 80.037 81.783 79.766 1.00 42.23 213 LEU B C 1
ATOM 3292 O O . LEU B 1 213 ? 78.896 82.249 79.614 1.00 42.36 213 LEU B O 1
ATOM 3297 N N . ASN B 1 214 ? 80.507 81.420 80.979 1.00 39.92 214 ASN B N 1
ATOM 3298 C CA . ASN B 1 214 ? 79.623 81.201 82.125 1.00 40.29 214 ASN B CA 1
ATOM 3299 C C . ASN B 1 214 ? 80.402 81.457 83.419 1.00 41.69 214 ASN B C 1
ATOM 3300 O O . ASN B 1 214 ? 81.251 80.641 83.797 1.00 42.13 214 ASN B O 1
ATOM 3305 N N . PRO B 1 215 ? 80.169 82.579 84.111 1.00 36.96 215 PRO B N 1
ATOM 3306 C CA . PRO B 1 215 ? 80.962 82.8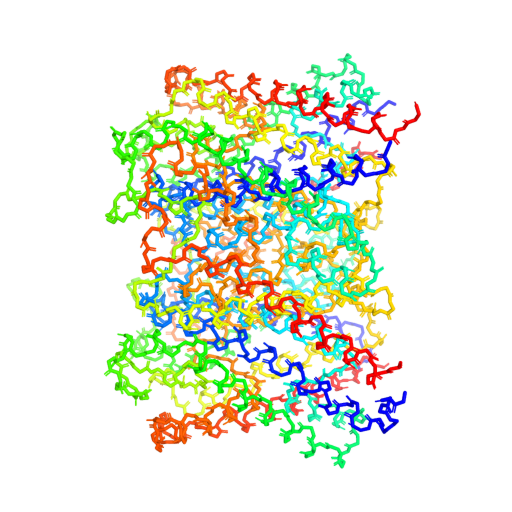56 85.335 1.00 41.65 215 PRO B CA 1
ATOM 3307 C C . PRO B 1 215 ? 80.890 81.765 86.389 1.00 43.66 215 PRO B C 1
ATOM 3308 O O . PRO B 1 215 ? 81.891 81.527 87.083 1.00 45.59 215 PRO B O 1
ATOM 3312 N N . ALA B 1 216 ? 79.734 81.124 86.562 1.00 42.73 216 ALA B N 1
ATOM 3313 C CA . ALA B 1 216 ? 79.629 80.114 87.610 1.00 43.66 216 ALA B CA 1
ATOM 3314 C C . ALA B 1 216 ? 80.370 78.845 87.221 1.00 42.94 216 ALA B C 1
ATOM 3315 O O . ALA B 1 216 ? 80.995 78.206 88.069 1.00 43.90 216 ALA B O 1
ATOM 3317 N N . ARG B 1 217 ? 80.340 78.491 85.942 1.00 40.41 217 ARG B N 1
ATOM 3318 C CA . ARG B 1 217 ? 81.072 77.327 85.464 1.00 39.02 217 ARG B CA 1
ATOM 3319 C C . ARG B 1 217 ? 82.582 77.505 85.632 1.00 39.80 217 ARG B C 1
ATOM 3320 O O . ARG B 1 217 ? 83.337 76.524 85.588 1.00 39.32 217 ARG B O 1
ATOM 3328 N N . ASP B 1 218 ? 83.045 78.738 85.781 1.00 36.62 218 ASP B N 1
ATOM 3329 C CA . ASP B 1 218 ? 84.460 78.920 85.982 1.00 40.09 218 ASP B CA 1
ATOM 3330 C C . ASP B 1 218 ? 84.830 79.188 87.432 1.00 42.00 218 ASP B C 1
ATOM 3331 O O . ASP B 1 218 ? 85.763 78.571 87.942 1.00 46.73 218 ASP B O 1
ATOM 3336 N N . LEU B 1 219 ? 84.151 80.130 88.088 1.00 40.00 219 LEU B N 1
ATOM 3337 C CA . LEU B 1 219 ? 84.571 80.522 89.429 1.00 39.83 219 LEU B CA 1
ATOM 3338 C C . LEU B 1 219 ? 84.225 79.443 90.460 1.00 42.56 219 LEU B C 1
ATOM 3339 O O . LEU B 1 219 ? 85.030 79.149 91.353 1.00 42.93 219 LEU B O 1
ATOM 3344 N N . GLY B 1 220 ? 83.041 78.838 90.353 1.00 42.24 220 GLY B N 1
ATOM 3345 C CA . GLY B 1 220 ? 82.657 77.768 91.247 1.00 40.64 220 GLY B CA 1
ATOM 3346 C C . GLY B 1 220 ? 83.738 76.708 91.363 1.00 41.36 220 GLY B C 1
ATOM 3347 O O . GLY B 1 220 ? 84.225 76.393 92.452 1.00 43.98 220 GLY B O 1
ATOM 3348 N N . PRO B 1 221 ? 84.137 76.133 90.227 1.00 38.48 221 PRO B N 1
ATOM 3349 C CA . PRO B 1 221 ? 85.162 75.086 90.278 1.00 37.29 221 PRO B CA 1
ATOM 3350 C C . PRO B 1 221 ? 86.540 75.613 90.636 1.00 37.54 221 PRO B C 1
ATOM 3351 O O . PRO B 1 221 ? 87.351 74.869 91.207 1.00 40.05 221 PRO B O 1
ATOM 3355 N N . ARG B 1 222 ? 86.853 76.866 90.309 1.00 35.13 222 ARG B N 1
ATOM 3356 C CA . ARG B 1 222 ? 88.146 77.385 90.726 1.00 37.31 222 ARG B CA 1
ATOM 3357 C C . ARG B 1 222 ? 88.219 77.481 92.257 1.00 39.64 222 ARG B C 1
ATOM 3358 O O . ARG B 1 222 ? 89.238 77.120 92.861 1.00 41.90 222 ARG B O 1
ATOM 3366 N N . LEU B 1 223 ? 87.132 77.934 92.893 1.00 39.86 223 LEU B N 1
ATOM 3367 C CA . LEU B 1 223 ? 87.046 77.903 94.353 1.00 44.40 223 LEU B CA 1
ATOM 3368 C C . LEU B 1 223 ? 87.205 76.489 94.871 1.00 41.64 223 LEU B C 1
ATOM 3369 O O . LEU B 1 223 ? 87.904 76.267 95.847 1.00 40.70 223 LEU B O 1
ATOM 3374 N N . PHE B 1 224 ? 86.603 75.511 94.204 1.00 40.21 224 PHE B N 1
ATOM 3375 C CA . PHE B 1 224 ? 86.769 74.151 94.687 1.00 41.16 224 PHE B CA 1
ATOM 3376 C C . PHE B 1 224 ? 88.240 73.739 94.662 1.00 42.68 224 PHE B C 1
ATOM 3377 O O . PHE B 1 224 ? 88.771 73.239 95.671 1.00 43.01 224 PHE B O 1
ATOM 3385 N N . THR B 1 225 ? 88.927 73.953 93.521 1.00 39.41 225 THR B N 1
ATOM 3386 C CA . THR B 1 225 ? 90.335 73.554 93.457 1.00 43.19 225 THR B CA 1
ATOM 3387 C C . THR B 1 225 ? 91.192 74.355 94.425 1.00 44.27 225 THR B C 1
ATOM 3388 O O . THR B 1 225 ? 92.217 73.851 94.902 1.00 46.11 225 THR B O 1
ATOM 3392 N N . TYR B 1 226 ? 90.795 75.593 94.736 1.00 45.32 226 TYR B N 1
ATOM 3393 C CA . TYR B 1 226 ? 91.516 76.357 95.746 1.00 47.48 226 TYR B CA 1
ATOM 3394 C C . TYR B 1 226 ? 91.534 75.622 97.080 1.00 48.59 226 TYR B C 1
ATOM 3395 O O . TYR B 1 226 ? 92.589 75.521 97.725 1.00 49.88 226 TYR B O 1
ATOM 3404 N N . VAL B 1 227 ? 90.382 75.090 97.513 1.00 47.56 227 VAL B N 1
ATOM 3405 C CA . VAL B 1 227 ? 90.340 74.463 98.837 1.00 50.73 227 VAL B CA 1
ATOM 3406 C C . VAL B 1 227 ? 90.566 72.955 98.794 1.00 52.01 227 VAL B C 1
ATOM 3407 O O . VAL B 1 227 ? 90.853 72.358 99.834 1.00 52.27 227 VAL B O 1
ATOM 3411 N N . ALA B 1 228 ? 90.445 72.313 97.629 1.00 51.41 228 ALA B N 1
ATOM 3412 C CA . ALA B 1 228 ? 90.542 70.859 97.590 1.00 51.57 228 ALA B CA 1
ATOM 3413 C C . ALA B 1 228 ? 91.940 70.353 97.250 1.00 53.81 228 ALA B C 1
ATOM 3414 O O . ALA B 1 228 ? 92.115 69.148 97.042 1.00 56.63 228 ALA B O 1
ATOM 3416 N N . GLY B 1 229 ? 92.938 71.226 97.197 1.00 52.51 229 GLY B N 1
ATOM 3417 C CA . GLY B 1 229 ? 94.292 70.731 97.072 1.00 53.32 229 GLY B CA 1
ATOM 3418 C C . GLY B 1 229 ? 95.212 71.445 96.098 1.00 53.65 229 GLY B C 1
ATOM 3419 O O . GLY B 1 229 ? 96.409 71.139 96.068 1.00 56.69 229 GLY B O 1
ATOM 3420 N N . TRP B 1 230 ? 94.701 72.385 95.294 1.00 48.12 230 TRP B N 1
ATOM 3421 C CA . TRP B 1 230 ? 95.577 73.022 94.312 1.00 49.31 230 TRP B CA 1
ATOM 3422 C C . TRP B 1 230 ? 96.165 74.338 94.813 1.00 51.20 230 TRP B C 1
ATOM 3423 O O . TRP B 1 230 ? 97.241 74.749 94.355 1.00 49.56 230 TRP B O 1
ATOM 3434 N N . GLY B 1 231 ? 95.480 75.024 95.722 1.00 53.13 231 GLY B N 1
ATOM 3435 C CA . GLY B 1 231 ? 96.077 76.158 96.377 1.00 57.27 231 GLY B CA 1
ATOM 3436 C C . GLY B 1 231 ? 95.893 77.455 95.619 1.00 57.45 231 GLY B C 1
ATOM 3437 O O . GLY B 1 231 ? 95.207 77.531 94.596 1.00 53.78 231 GLY B O 1
ATOM 3438 N N . PRO B 1 232 ? 96.532 78.513 96.131 1.00 58.26 232 PRO B N 1
ATOM 3439 C CA . PRO B 1 232 ? 96.258 79.869 95.625 1.00 54.64 232 PRO B CA 1
ATOM 3440 C C . PRO B 1 232 ? 96.737 80.107 94.198 1.00 52.05 232 PRO B C 1
ATOM 3441 O O . PRO B 1 232 ? 96.345 81.113 93.597 1.00 49.20 232 PRO B O 1
ATOM 3445 N N . GLU B 1 233 ? 97.551 79.217 93.638 1.00 54.81 233 GLU B N 1
ATOM 3446 C CA . GLU B 1 233 ? 97.975 79.378 92.256 1.00 58.15 233 GLU B CA 1
ATOM 3447 C C . GLU B 1 233 ? 96.782 79.507 91.311 1.00 55.09 233 GLU B C 1
ATOM 3448 O O . GLU B 1 233 ? 96.877 80.208 90.295 1.00 53.38 233 GLU B O 1
ATOM 3454 N N . VAL B 1 234 ? 95.660 78.846 91.622 1.00 51.02 234 VAL B N 1
ATOM 3455 C CA . VAL B 1 234 ? 94.531 78.893 90.714 1.00 49.84 234 VAL B CA 1
ATOM 3456 C C . VAL B 1 234 ? 94.065 80.320 90.523 1.00 48.87 234 VAL B C 1
ATOM 3457 O O . VAL B 1 234 ? 93.358 80.601 89.551 1.00 48.35 234 VAL B O 1
ATOM 3461 N N . PHE B 1 235 ? 94.421 81.231 91.444 1.00 48.05 235 PHE B N 1
ATOM 3462 C CA . PHE B 1 235 ? 94.066 82.640 91.304 1.00 49.50 235 PHE B CA 1
ATOM 3463 C C . PHE B 1 235 ? 95.187 83.523 90.771 1.00 52.72 235 PHE B C 1
ATOM 3464 O O . PHE B 1 235 ? 94.899 84.618 90.278 1.00 56.61 235 PHE B O 1
ATOM 3472 N N . SER B 1 236 ? 96.447 83.109 90.875 1.00 49.75 236 SER B N 1
ATOM 3473 C CA . SER B 1 236 ? 97.500 83.935 90.321 1.00 49.24 236 SER B CA 1
ATOM 3474 C C . SER B 1 236 ? 97.939 83.480 88.934 1.00 48.36 236 SER B C 1
ATOM 3475 O O . SER B 1 236 ? 98.529 84.280 88.190 1.00 50.87 236 SER B O 1
ATOM 3478 N N . ALA B 1 237 ? 97.692 82.221 88.575 1.00 46.47 237 ALA B N 1
ATOM 3479 C CA . ALA B 1 237 ? 98.080 81.733 87.251 1.00 47.62 237 ALA B CA 1
ATOM 3480 C C . ALA B 1 237 ? 97.447 82.588 86.153 1.00 48.00 237 ALA B C 1
ATOM 3481 O O . ALA B 1 237 ? 96.397 83.210 86.348 1.00 47.81 237 ALA B O 1
ATOM 3483 N N . GLY B 1 238 ? 98.096 82.600 84.992 1.00 47.52 238 GLY B N 1
ATOM 3484 C CA . GLY B 1 238 ? 97.624 83.358 83.839 1.00 48.07 238 GLY B CA 1
ATOM 3485 C C . GLY B 1 238 ? 97.581 84.855 84.053 1.00 51.44 238 GLY B C 1
ATOM 3486 O O . GLY B 1 238 ? 96.658 85.515 83.573 1.00 51.10 238 GLY B O 1
ATOM 3487 N N . ASN B 1 239 ? 98.543 85.409 84.787 1.00 55.94 239 ASN B N 1
ATOM 3488 C CA . ASN B 1 239 ? 98.511 86.824 85.168 1.00 58.67 239 ASN B CA 1
ATOM 3489 C C . ASN B 1 239 ? 97.222 87.183 85.910 1.00 54.67 239 ASN B C 1
ATOM 3490 O O . ASN B 1 239 ? 96.574 88.196 85.631 1.00 53.82 239 ASN B O 1
ATOM 3495 N N . GLY B 1 240 ? 96.850 86.353 86.880 1.00 52.32 240 GLY B N 1
ATOM 3496 C CA . GLY B 1 240 ? 95.645 86.641 87.633 1.00 50.32 240 GLY B CA 1
ATOM 3497 C C . GLY B 1 240 ? 94.427 86.503 86.745 1.00 47.86 240 GLY B C 1
ATOM 3498 O O . GLY B 1 240 ? 93.566 87.380 86.692 1.00 49.74 240 GLY B O 1
ATOM 3499 N N . TRP B 1 241 ? 94.354 85.378 86.048 1.00 45.24 241 TRP B N 1
ATOM 3500 C CA . TRP B 1 241 ? 93.356 85.191 85.003 1.00 44.59 241 TRP B CA 1
ATOM 3501 C C . TRP B 1 241 ? 91.937 85.155 85.569 1.00 45.26 241 TRP B C 1
ATOM 3502 O O . TRP B 1 241 ? 90.984 85.569 84.889 1.00 44.39 241 TRP B O 1
ATOM 3513 N N . TRP B 1 242 ? 91.798 84.726 86.831 1.00 43.41 242 TRP B N 1
ATOM 3514 C CA . TRP B 1 242 ? 90.524 84.225 87.354 1.00 42.70 242 TRP B CA 1
ATOM 3515 C C . TRP B 1 242 ? 89.375 85.210 87.175 1.00 40.45 242 TRP B C 1
ATOM 3516 O O . TRP B 1 242 ? 88.222 84.785 87.066 1.00 41.41 242 TRP B O 1
ATOM 3527 N N . TRP B 1 243 ? 89.623 86.521 87.248 1.00 40.77 243 TRP B N 1
ATOM 3528 C CA . TRP B 1 243 ? 88.481 87.440 87.165 1.00 41.75 243 TRP B CA 1
ATOM 3529 C C . TRP B 1 243 ? 87.930 87.605 85.745 1.00 43.87 243 TRP B C 1
ATOM 3530 O O . TRP B 1 243 ? 86.786 88.043 85.595 1.00 46.25 243 TRP B O 1
ATOM 3541 N N . VAL B 1 244 ? 88.686 87.243 84.709 1.00 42.73 244 VAL B N 1
ATOM 3542 C CA . VAL B 1 244 ? 88.257 87.450 83.323 1.00 39.59 244 VAL B CA 1
ATOM 3543 C C . VAL B 1 244 ? 87.038 86.593 82.996 1.00 41.12 244 VAL B C 1
ATOM 3544 O O . VAL B 1 244 ? 86.056 87.118 82.456 1.00 40.05 244 VAL B O 1
ATOM 3548 N N . PRO B 1 245 ? 87.043 85.281 83.273 1.00 43.86 245 PRO B N 1
ATOM 3549 C CA . PRO B 1 245 ? 85.820 84.492 83.037 1.00 40.28 245 PRO B CA 1
ATOM 3550 C C . PRO B 1 245 ? 84.665 84.902 83.924 1.00 40.68 245 PRO B C 1
ATOM 3551 O O . PRO B 1 245 ? 83.533 84.440 83.699 1.00 42.04 245 PRO B O 1
ATOM 3555 N N . VAL B 1 246 ? 84.891 85.776 84.897 1.00 40.79 246 VAL B N 1
ATOM 3556 C CA . VAL B 1 246 ? 83.795 86.271 85.716 1.00 45.05 246 VAL B CA 1
ATOM 3557 C C . VAL B 1 246 ? 83.220 87.539 85.099 1.00 46.46 246 VAL B C 1
ATOM 3558 O O . VAL B 1 246 ? 82.011 87.615 84.853 1.00 47.70 246 VAL B O 1
ATOM 3562 N N . VAL B 1 247 ? 84.075 88.545 84.873 1.00 44.28 247 VAL B N 1
ATOM 3563 C CA . VAL B 1 247 ? 83.606 89.838 84.382 1.00 42.61 247 VAL B CA 1
ATOM 3564 C C . VAL B 1 247 ? 83.322 89.818 82.863 1.00 41.77 247 VAL B C 1
ATOM 3565 O O . VAL B 1 247 ? 82.330 90.402 82.400 1.00 41.60 247 VAL B O 1
ATOM 3569 N N . ALA B 1 248 ? 84.171 89.170 82.061 1.00 38.40 248 ALA B N 1
ATOM 3570 C CA . ALA B 1 248 ? 83.992 89.282 80.611 1.00 41.27 248 ALA B CA 1
ATOM 3571 C C . ALA B 1 248 ? 82.665 88.707 80.137 1.00 42.25 248 ALA B C 1
ATOM 3572 O O . ALA B 1 248 ? 82.003 89.354 79.305 1.00 43.80 248 ALA B O 1
ATOM 3574 N N . PRO B 1 249 ? 82.212 87.535 80.599 1.00 41.73 249 PRO B N 1
ATOM 3575 C CA . PRO B 1 249 ? 80.878 87.058 80.163 1.00 43.58 249 PRO B CA 1
ATOM 3576 C C . PRO B 1 249 ? 79.730 87.976 80.585 1.00 45.27 249 PRO B C 1
ATOM 3577 O O . PRO B 1 249 ? 78.732 88.095 79.858 1.00 46.51 249 PRO B O 1
ATOM 3581 N N . LEU B 1 250 ? 79.852 88.639 81.736 1.00 43.65 250 LEU B N 1
ATOM 3582 C CA . LEU B 1 250 ? 78.825 89.579 82.162 1.00 43.42 250 LEU B CA 1
ATOM 3583 C C . LEU B 1 250 ? 78.769 90.791 81.241 1.00 43.71 250 LEU B C 1
ATOM 3584 O O . LEU B 1 250 ? 77.683 91.269 80.900 1.00 43.83 250 LEU B O 1
ATOM 3589 N N . VAL B 1 251 ? 79.932 91.334 80.870 1.00 44.09 251 VAL B N 1
ATOM 3590 C CA . VAL B 1 251 ? 79.956 92.413 79.886 1.00 44.21 251 VAL B CA 1
ATOM 3591 C C . VAL B 1 251 ? 79.396 91.918 78.545 1.00 44.34 251 VAL B C 1
ATOM 3592 O O . VAL B 1 251 ? 78.635 92.623 77.876 1.00 42.66 251 VAL B O 1
ATOM 3596 N N . GLY B 1 252 ? 79.734 90.686 78.157 1.00 46.42 252 GLY B N 1
ATOM 3597 C CA . GLY B 1 252 ? 79.193 90.128 76.924 1.00 46.85 252 GLY B CA 1
ATOM 3598 C C . GLY B 1 252 ? 77.683 89.961 76.964 1.00 47.80 252 GLY B C 1
ATOM 3599 O O . GLY B 1 252 ? 76.991 90.249 75.981 1.00 45.88 252 GLY B O 1
ATOM 3600 N N . ALA B 1 253 ? 77.1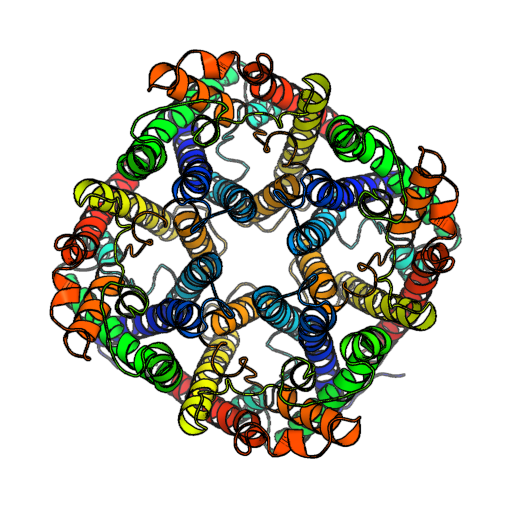46 89.525 78.112 1.00 45.63 253 ALA B N 1
ATOM 3601 C CA . ALA B 1 253 ? 75.695 89.425 78.258 1.00 43.01 253 ALA B CA 1
ATOM 3602 C C . ALA B 1 253 ? 75.043 90.787 78.075 1.00 42.52 253 ALA B C 1
ATOM 3603 O O . ALA B 1 253 ? 74.016 90.915 77.398 1.00 43.62 253 ALA B O 1
ATOM 3605 N N . THR B 1 254 ? 75.611 91.804 78.720 1.00 42.42 254 THR B N 1
ATOM 3606 C CA . THR B 1 254 ? 75.097 93.164 78.632 1.00 45.00 254 THR B CA 1
ATOM 3607 C C . THR B 1 254 ? 75.180 93.688 77.201 1.00 46.09 254 THR B C 1
ATOM 3608 O O . THR B 1 254 ? 74.223 94.276 76.692 1.00 49.87 254 THR B O 1
ATOM 3612 N N . VAL B 1 255 ? 76.315 93.473 76.528 1.00 44.42 255 VAL B N 1
ATOM 3613 C CA . VAL B 1 255 ? 76.477 94.025 75.187 1.00 47.65 255 VAL B CA 1
ATOM 3614 C C . VAL B 1 255 ? 75.616 93.249 74.193 1.00 49.78 255 VAL B C 1
ATOM 3615 O O . VAL B 1 255 ? 74.992 93.834 73.302 1.00 51.89 255 VAL B O 1
ATOM 3619 N N . GLY B 1 256 ? 75.560 91.920 74.330 1.00 47.44 256 GLY B N 1
ATOM 3620 C CA . GLY B 1 256 ? 74.708 91.143 73.449 1.00 44.50 256 GLY B CA 1
ATOM 3621 C C . GLY B 1 256 ? 73.241 91.503 73.609 1.00 46.16 256 GLY B C 1
ATOM 3622 O O . GLY B 1 256 ? 72.518 91.663 72.608 1.00 45.03 256 GLY B O 1
ATOM 3623 N N . THR B 1 257 ? 72.784 91.652 74.872 1.00 40.81 257 THR B N 1
ATOM 3624 C CA . THR B 1 257 ? 71.387 91.979 75.140 1.00 41.22 257 THR B CA 1
ATOM 3625 C C . THR B 1 257 ? 71.029 93.346 74.571 1.00 42.90 257 THR B C 1
ATOM 3626 O O . THR B 1 257 ? 69.971 93.520 73.958 1.00 45.84 257 THR B O 1
ATOM 3630 N N . ALA B 1 258 ? 71.875 94.345 74.824 1.00 42.67 258 ALA B N 1
ATOM 3631 C CA . ALA B 1 258 ? 71.618 95.669 74.276 1.00 43.14 258 ALA B CA 1
ATOM 3632 C C . ALA B 1 258 ? 71.580 95.626 72.754 1.00 43.96 258 ALA B C 1
ATOM 3633 O O . ALA B 1 258 ? 70.799 96.350 72.136 1.00 48.12 258 ALA B O 1
ATOM 3635 N N . THR B 1 259 ? 72.391 94.758 72.139 1.00 42.06 259 THR B N 1
ATOM 3636 C CA . THR B 1 259 ? 72.392 94.617 70.683 1.00 44.26 259 THR B CA 1
ATOM 3637 C C . THR B 1 259 ? 71.135 93.911 70.187 1.00 45.96 259 THR B C 1
ATOM 3638 O O . THR B 1 259 ? 70.507 94.352 69.216 1.00 46.50 259 THR B O 1
ATOM 3642 N N . TYR B 1 260 ? 70.756 92.793 70.819 1.00 45.31 260 TYR B N 1
ATOM 3643 C CA . TYR B 1 260 ? 69.507 92.156 70.422 1.00 43.72 260 TYR B CA 1
ATOM 3644 C C . TYR B 1 260 ? 68.331 93.126 70.545 1.00 46.43 260 TYR B C 1
ATOM 3645 O O . TYR B 1 260 ? 67.492 93.200 69.637 1.00 44.74 260 TYR B O 1
ATOM 3654 N N . GLN B 1 261 ? 68.284 93.929 71.624 1.00 43.64 261 GLN B N 1
ATOM 3655 C CA . GLN B 1 261 ? 67.147 94.839 71.811 1.00 44.21 261 GLN B CA 1
ATOM 3656 C C . GLN B 1 261 ? 67.172 96.004 70.817 1.00 48.89 261 GLN B C 1
ATOM 3657 O O . GLN B 1 261 ? 66.115 96.450 70.345 1.00 51.28 261 GLN B O 1
ATOM 3663 N N . LEU B 1 262 ? 68.352 96.534 70.500 1.00 49.32 262 LEU B N 1
ATOM 3664 C CA . LEU B 1 262 ? 68.411 97.541 69.449 1.00 52.02 262 LEU B CA 1
ATOM 3665 C C . LEU B 1 262 ? 67.930 96.952 68.119 1.00 52.92 262 LEU B C 1
ATOM 3666 O O . LEU B 1 262 ? 67.097 97.547 67.426 1.00 54.05 262 LEU B O 1
ATOM 3671 N N . LEU B 1 263 ? 68.451 95.798 67.759 1.00 50.56 263 LEU B N 1
ATOM 3672 C CA . LEU B 1 263 ? 68.008 95.140 66.572 1.00 51.54 263 LEU B CA 1
ATOM 3673 C C . LEU B 1 263 ? 66.807 94.579 67.228 1.00 53.08 263 LEU B C 1
ATOM 3674 O O . LEU B 1 263 ? 66.941 93.977 68.274 1.00 55.58 263 LEU B O 1
ATOM 3679 N N . VAL B 1 264 ? 65.653 94.781 66.644 1.00 51.96 264 VAL B N 1
ATOM 3680 C CA . VAL B 1 264 ? 64.353 94.363 67.154 1.00 52.45 264 VAL B CA 1
ATOM 3681 C C . VAL B 1 264 ? 63.666 95.691 67.125 1.00 54.33 264 VAL B C 1
ATOM 3682 O O . VAL B 1 264 ? 62.784 95.894 66.347 1.00 57.67 264 VAL B O 1
ATOM 3686 N N . ALA B 1 265 ? 64.101 96.599 67.972 1.00 49.49 265 ALA B N 1
ATOM 3687 C CA . ALA B 1 265 ? 63.527 97.916 67.986 1.00 49.61 265 ALA B CA 1
ATOM 3688 C C . ALA B 1 265 ? 63.637 98.491 66.595 1.00 55.18 265 ALA B C 1
ATOM 3689 O O . ALA B 1 265 ? 62.746 99.153 66.143 1.00 59.47 265 ALA B O 1
ATOM 3691 N N . LEU B 1 266 ? 64.735 98.218 65.916 1.00 57.96 266 LEU B N 1
ATOM 3692 C CA . LEU B 1 266 ? 64.898 98.719 64.576 1.00 62.86 266 LEU B CA 1
ATOM 3693 C C . LEU B 1 266 ? 63.883 98.201 63.585 1.00 65.87 266 LEU B C 1
ATOM 3694 O O . LEU B 1 266 ? 63.708 98.775 62.540 1.00 67.37 266 LEU B O 1
ATOM 3699 N N . HIS B 1 267 ? 63.240 97.100 63.908 1.00 69.61 267 HIS B N 1
ATOM 3700 C CA . HIS B 1 267 ? 62.271 96.497 63.033 1.00 76.12 267 HIS B CA 1
ATOM 3701 C C . HIS B 1 267 ? 60.868 96.731 63.532 1.00 93.16 267 HIS B C 1
ATOM 3702 O O . HIS B 1 267 ? 59.940 96.094 63.096 1.00 107.20 267 HIS B O 1
ATOM 3709 N N . HIS B 1 268 ? 60.714 97.667 64.441 1.00 80.00 268 HIS B N 1
ATOM 3710 C CA . HIS B 1 268 ? 59.408 97.992 64.952 1.00 80.00 268 HIS B CA 1
ATOM 3711 C C . HIS B 1 268 ? 59.164 99.454 64.702 1.00 80.00 268 HIS B C 1
ATOM 3712 O O . HIS B 1 268 ? 60.009 100.127 64.138 1.00 80.00 268 HIS B O 1
ATOM 3719 N N . PRO B 1 269 ? 57.949 99.951 65.144 1.00 80.00 269 PRO B N 1
ATOM 3720 C CA . PRO B 1 269 ? 57.740 101.378 64.874 1.00 80.00 269 PRO B CA 1
ATOM 3721 C C . PRO B 1 269 ? 58.355 102.268 65.940 1.00 80.00 269 PRO B C 1
ATOM 3722 O O . PRO B 1 269 ? 58.340 101.870 67.097 1.00 80.00 269 PRO B O 1
ATOM 3726 N N . ILE C 1 16 ? 51.305 35.264 68.153 1.00 60.24 16 ILE C N 1
ATOM 3727 C CA . ILE C 1 16 ? 51.634 35.088 69.562 1.00 60.23 16 ILE C CA 1
ATOM 3728 C C . ILE C 1 16 ? 50.527 35.688 70.428 1.00 59.13 16 ILE C C 1
ATOM 3729 O O . ILE C 1 16 ? 50.409 36.913 70.510 1.00 66.33 16 ILE C O 1
ATOM 3734 N N . ARG C 1 17 ? 49.685 34.861 71.047 1.00 107.96 17 ARG C N 1
ATOM 3735 C CA . ARG C 1 17 ? 48.639 35.429 71.883 1.00 98.74 17 ARG C CA 1
ATOM 3736 C C . ARG C 1 17 ? 49.143 35.813 73.271 1.00 89.88 17 ARG C C 1
ATOM 3737 O O . ARG C 1 17 ? 48.491 36.616 73.943 1.00 89.16 17 ARG C O 1
ATOM 3745 N N . SER C 1 18 ? 50.295 35.294 73.697 1.00 83.45 18 SER C N 1
ATOM 3746 C CA . SER C 1 18 ? 50.802 35.518 75.051 1.00 78.98 18 SER C CA 1
ATOM 3747 C C . SER C 1 18 ? 51.439 36.901 75.188 1.00 74.16 18 SER C C 1
ATOM 3748 O O . SER C 1 18 ? 52.402 37.224 74.478 1.00 72.15 18 SER C O 1
ATOM 3751 N N . LEU C 1 19 ? 50.923 37.703 76.127 1.00 71.00 19 LEU C N 1
ATOM 3752 C CA . LEU C 1 19 ? 51.482 39.034 76.355 1.00 67.20 19 LEU C CA 1
ATOM 3753 C C . LEU C 1 19 ? 52.929 38.952 76.822 1.00 65.50 19 LEU C C 1
ATOM 3754 O O . LEU C 1 19 ? 53.788 39.731 76.376 1.00 65.20 19 LEU C O 1
ATOM 3759 N N . LEU C 1 20 ? 53.214 38.026 77.735 1.00 63.98 20 LEU C N 1
ATOM 3760 C CA . LEU C 1 20 ? 54.583 37.851 78.197 1.00 61.78 20 LEU C CA 1
ATOM 3761 C C . LEU C 1 20 ? 55.492 37.401 77.056 1.00 60.11 20 LEU C C 1
ATOM 3762 O O . LEU C 1 20 ? 56.636 37.865 76.943 1.00 57.56 20 LEU C O 1
ATOM 3767 N N . ALA C 1 21 ? 54.994 36.511 76.194 1.00 61.03 21 ALA C N 1
ATOM 3768 C CA . ALA C 1 21 ? 55.733 36.121 74.993 1.00 60.14 21 ALA C CA 1
ATOM 3769 C C . ALA C 1 21 ? 56.138 37.336 74.155 1.00 58.21 21 ALA C C 1
ATOM 3770 O O . ALA C 1 21 ? 57.308 37.480 73.777 1.00 55.28 21 ALA C O 1
ATOM 3772 N N . ARG C 1 22 ? 55.185 38.217 73.832 1.00 59.78 22 ARG C N 1
ATOM 3773 C CA . ARG C 1 22 ? 55.535 39.361 72.988 1.00 59.49 22 ARG C CA 1
ATOM 3774 C C . ARG C 1 22 ? 56.512 40.288 73.702 1.00 59.99 22 ARG C C 1
ATOM 3775 O O . ARG C 1 22 ? 57.413 40.855 73.072 1.00 61.53 22 ARG C O 1
ATOM 3783 N N . GLN C 1 23 ? 56.369 40.433 75.020 1.00 59.23 23 GLN C N 1
ATOM 3784 C CA . GLN C 1 23 ? 57.286 41.284 75.767 1.00 57.14 23 GLN C CA 1
ATOM 3785 C C . GLN C 1 23 ? 58.694 40.706 75.765 1.00 54.91 23 GLN C C 1
ATOM 3786 O O . GLN C 1 23 ? 59.678 41.441 75.589 1.00 54.08 23 GLN C O 1
ATOM 3792 N N . CYS C 1 24 ? 58.811 39.391 75.925 1.00 51.90 24 CYS C N 1
ATOM 3793 C CA . CYS C 1 24 ? 60.129 38.783 75.865 1.00 53.81 24 CYS C CA 1
ATOM 3794 C C . CYS C 1 24 ? 60.750 38.932 74.478 1.00 54.82 24 CYS C C 1
ATOM 3795 O O . CYS C 1 24 ? 61.945 39.234 74.359 1.00 52.85 24 CYS C O 1
ATOM 3798 N N . LEU C 1 25 ? 59.952 38.741 73.416 1.00 55.32 25 LEU C N 1
ATOM 3799 C CA . LEU C 1 25 ? 60.473 38.917 72.066 1.00 53.35 25 LEU C CA 1
ATOM 3800 C C . LEU C 1 25 ? 61.035 40.320 71.879 1.00 52.84 25 LEU C C 1
ATOM 3801 O O . LEU C 1 25 ? 62.103 40.499 71.277 1.00 53.09 25 LEU C O 1
ATOM 3806 N N . ALA C 1 26 ? 60.333 41.328 72.392 1.00 52.66 26 ALA C N 1
ATOM 3807 C CA . ALA C 1 26 ? 60.805 42.698 72.233 1.00 51.63 26 ALA C CA 1
ATOM 3808 C C . ALA C 1 26 ? 62.148 42.893 72.924 1.00 54.10 26 ALA C C 1
ATOM 3809 O O . ALA C 1 26 ? 63.045 43.551 72.385 1.00 54.16 26 ALA C O 1
ATOM 3811 N N . GLU C 1 27 ? 62.304 42.326 74.129 1.00 55.31 27 GLU C N 1
ATOM 3812 C CA . GLU C 1 27 ? 63.563 42.458 74.852 1.00 53.06 27 GLU C CA 1
ATOM 3813 C C . GLU C 1 27 ? 64.696 41.766 74.101 1.00 49.82 27 GLU C C 1
ATOM 3814 O O . GLU C 1 27 ? 65.811 42.294 74.017 1.00 47.86 27 GLU C O 1
ATOM 3820 N N . PHE C 1 28 ? 64.437 40.566 73.571 1.00 49.21 28 PHE C N 1
ATOM 3821 C CA . PHE C 1 28 ? 65.480 39.842 72.848 1.00 51.15 28 PHE C CA 1
ATOM 3822 C C . PHE C 1 28 ? 65.948 40.626 71.626 1.00 49.16 28 PHE C C 1
ATOM 3823 O O . PHE C 1 28 ? 67.155 40.801 71.410 1.00 47.01 28 PHE C O 1
ATOM 3831 N N . LEU C 1 29 ? 64.998 41.128 70.835 1.00 48.82 29 LEU C N 1
ATOM 3832 C CA . LEU C 1 29 ? 65.337 41.804 69.592 1.00 49.48 29 LEU C CA 1
ATOM 3833 C C . LEU C 1 29 ? 66.074 43.102 69.869 1.00 48.07 29 LEU C C 1
ATOM 3834 O O . LEU C 1 29 ? 67.119 43.375 69.272 1.00 49.30 29 LEU C O 1
ATOM 3839 N N . GLY C 1 30 ? 65.557 43.908 70.795 1.00 47.94 30 GLY C N 1
ATOM 3840 C CA . GLY C 1 30 ? 66.238 45.150 71.141 1.00 45.02 30 GLY C CA 1
ATOM 3841 C C . GLY C 1 30 ? 67.657 44.938 71.646 1.00 44.05 30 GLY C C 1
ATOM 3842 O O . GLY C 1 30 ? 68.586 45.628 71.227 1.00 43.05 30 GLY C O 1
ATOM 3843 N N . VAL C 1 31 ? 67.844 43.994 72.571 1.00 47.66 31 VAL C N 1
ATOM 3844 C CA . VAL C 1 31 ? 69.171 43.804 73.144 1.00 48.38 31 VAL C CA 1
ATOM 3845 C C . VAL C 1 31 ? 70.120 43.251 72.099 1.00 49.10 31 VAL C C 1
ATOM 3846 O O . VAL C 1 31 ? 71.321 43.577 72.088 1.00 47.59 31 VAL C O 1
ATOM 3850 N N . PHE C 1 32 ? 69.605 42.376 71.228 1.00 49.79 32 PHE C N 1
ATOM 3851 C CA . PHE C 1 32 ? 70.431 41.777 70.184 1.00 48.77 32 PHE C CA 1
ATOM 3852 C C . PHE C 1 32 ? 71.014 42.852 69.268 1.00 48.33 32 PHE C C 1
ATOM 3853 O O . PHE C 1 32 ? 72.219 42.860 68.978 1.00 49.01 32 PHE C O 1
ATOM 3861 N N . VAL C 1 33 ? 70.180 43.798 68.839 1.00 46.24 33 VAL C N 1
ATOM 3862 C CA . VAL C 1 33 ? 70.669 44.872 67.987 1.00 46.99 33 VAL C CA 1
ATOM 3863 C C . VAL C 1 33 ? 71.637 45.759 68.757 1.00 44.64 33 VAL C C 1
ATOM 3864 O O . VAL C 1 33 ? 72.688 46.159 68.236 1.00 43.41 33 VAL C O 1
ATOM 3868 N N . LEU C 1 34 ? 71.302 46.081 70.005 1.00 45.85 34 LEU C N 1
ATOM 3869 C CA . LEU C 1 34 ? 72.191 46.890 70.832 1.00 42.98 34 LEU C CA 1
ATOM 3870 C C . LEU C 1 34 ? 73.583 46.284 70.865 1.00 42.85 34 LEU C C 1
ATOM 3871 O O . LEU C 1 34 ? 74.588 46.986 70.714 1.00 43.44 34 LEU C O 1
ATOM 3876 N N . MET C 1 35 ? 73.655 44.970 71.084 1.00 43.69 35 MET C N 1
ATOM 3877 C CA . MET C 1 35 ? 74.935 44.317 71.299 1.00 44.94 35 MET C CA 1
ATOM 3878 C C . MET C 1 35 ? 75.714 44.175 70.000 1.00 46.87 35 MET C C 1
ATOM 3879 O O . MET C 1 35 ? 76.921 44.439 69.970 1.00 45.78 35 MET C O 1
ATOM 3884 N N . LEU C 1 36 ? 75.049 43.739 68.918 1.00 48.97 36 LEU C N 1
ATOM 3885 C CA . LEU C 1 36 ? 75.740 43.625 67.630 1.00 49.81 36 LEU C CA 1
ATOM 3886 C C . LEU C 1 36 ? 76.447 44.931 67.297 1.00 46.56 36 LEU C C 1
ATOM 3887 O O . LEU C 1 36 ? 77.646 44.954 66.994 1.00 44.06 36 LEU C O 1
ATOM 3892 N N . LEU C 1 37 ? 75.711 46.039 67.382 1.00 45.09 37 LEU C N 1
ATOM 3893 C CA . LEU C 1 37 ? 76.273 47.325 66.993 1.00 42.88 37 LEU C CA 1
ATOM 3894 C C . LEU C 1 37 ? 77.352 47.779 67.973 1.00 44.80 37 LEU C C 1
ATOM 3895 O O . LEU C 1 37 ? 78.367 48.352 67.563 1.00 47.19 37 LEU C O 1
ATOM 3900 N N . THR C 1 38 ? 77.154 47.516 69.267 1.00 43.03 38 THR C N 1
ATOM 3901 C CA . THR C 1 38 ? 78.088 47.980 70.295 1.00 43.02 38 THR C CA 1
ATOM 3902 C C . THR C 1 38 ? 79.411 47.224 70.200 1.00 43.55 38 THR C C 1
ATOM 3903 O O . THR C 1 38 ? 80.481 47.830 70.019 1.00 44.70 38 THR C O 1
ATOM 3907 N N . GLN C 1 39 ? 79.343 45.887 70.333 1.00 41.73 39 GLN C N 1
ATOM 3908 C CA . GLN C 1 39 ? 80.509 45.028 70.151 1.00 43.23 39 GLN C CA 1
ATOM 3909 C C . GLN C 1 39 ? 81.105 45.175 68.750 1.00 42.85 39 GLN C C 1
ATOM 3910 O O . GLN C 1 39 ? 82.333 45.155 68.579 1.00 40.43 39 GLN C O 1
ATOM 3916 N N . GLY C 1 40 ? 80.244 45.320 67.733 1.00 42.14 40 GLY C N 1
ATOM 3917 C CA . GLY C 1 40 ? 80.742 45.418 66.372 1.00 42.85 40 GLY C CA 1
ATOM 3918 C C . GLY C 1 40 ? 81.769 46.519 66.231 1.00 43.31 40 GLY C C 1
ATOM 3919 O O . GLY C 1 40 ? 82.816 46.335 65.605 1.00 46.96 40 GLY C O 1
ATOM 3920 N N . ALA C 1 41 ? 81.486 47.676 66.838 1.00 39.90 41 ALA C N 1
ATOM 3921 C CA . ALA C 1 41 ? 82.395 48.817 66.785 1.00 39.58 41 ALA C CA 1
ATOM 3922 C C . ALA C 1 41 ? 83.711 48.560 67.525 1.00 41.10 41 ALA C C 1
ATOM 3923 O O . ALA C 1 41 ? 84.759 49.066 67.106 1.00 42.76 41 ALA C O 1
ATOM 3925 N N . VAL C 1 42 ? 83.687 47.806 68.629 1.00 38.77 42 VAL C N 1
ATOM 3926 C CA . VAL C 1 42 ? 84.943 47.474 69.295 1.00 40.99 42 VAL C CA 1
ATOM 3927 C C . VAL C 1 42 ? 85.761 46.502 68.435 1.00 41.74 42 VAL C C 1
ATOM 3928 O O . VAL C 1 42 ? 86.973 46.668 68.273 1.00 42.86 42 VAL C O 1
ATOM 3932 N N . ALA C 1 43 ? 85.121 45.485 67.847 1.00 41.67 43 ALA C N 1
ATOM 3933 C CA . ALA C 1 43 ? 85.862 44.595 66.957 1.00 41.87 43 ALA C CA 1
ATOM 3934 C C . ALA C 1 43 ? 86.456 45.363 65.771 1.00 46.96 43 ALA C C 1
ATOM 3935 O O . ALA C 1 43 ? 87.582 45.075 65.321 1.00 47.73 43 ALA C O 1
ATOM 3937 N N . GLN C 1 44 ? 85.695 46.328 65.226 1.00 45.23 44 GLN C N 1
ATOM 3938 C CA . GLN C 1 44 ? 86.184 47.089 64.080 1.00 44.77 44 GLN C CA 1
ATOM 3939 C C . GLN C 1 44 ? 87.425 47.873 64.464 1.00 45.37 44 GLN C C 1
ATOM 3940 O O . GLN C 1 44 ? 88.377 47.981 63.677 1.00 48.03 44 GLN C O 1
ATOM 3946 N N . ALA C 1 45 ? 87.425 48.444 65.668 1.00 41.78 45 ALA C N 1
ATOM 3947 C CA . ALA C 1 45 ? 88.573 49.231 66.093 1.00 44.78 45 ALA C CA 1
ATOM 3948 C C . ALA C 1 45 ? 89.760 48.331 66.428 1.00 47.66 45 ALA C C 1
ATOM 3949 O O . ALA C 1 45 ? 90.892 48.617 66.023 1.00 49.25 45 ALA C O 1
ATOM 3951 N N . VAL C 1 46 ? 89.515 47.228 67.140 1.00 45.50 46 VAL C N 1
ATOM 3952 C CA . VAL C 1 46 ? 90.614 46.401 67.623 1.00 47.11 46 VAL C CA 1
ATOM 3953 C C . VAL C 1 46 ? 91.229 45.610 66.482 1.00 49.91 46 VAL C C 1
ATOM 3954 O O . VAL C 1 46 ? 92.447 45.631 66.282 1.00 53.82 46 VAL C O 1
ATOM 3958 N N . THR C 1 47 ? 90.408 44.916 65.702 1.00 50.46 47 THR C N 1
ATOM 3959 C CA . THR C 1 47 ? 90.989 44.016 64.708 1.00 51.60 47 THR C CA 1
ATOM 3960 C C . THR C 1 47 ? 91.540 44.745 63.479 1.00 55.03 47 THR C C 1
ATOM 3961 O O . THR C 1 47 ? 92.245 44.124 62.680 1.00 61.09 47 THR C O 1
ATOM 3965 N N . SER C 1 48 ? 91.237 46.030 63.296 1.00 52.04 48 SER C N 1
ATOM 3966 C CA . SER C 1 48 ? 91.853 46.851 62.262 1.00 49.38 48 SER C CA 1
ATOM 3967 C C . SER C 1 48 ? 93.106 47.562 62.744 1.00 51.89 48 SER C C 1
ATOM 3968 O O . SER C 1 48 ? 93.647 48.386 62.008 1.00 50.36 48 SER C O 1
ATOM 3971 N N . GLY C 1 49 ? 93.554 47.290 63.966 1.00 55.55 49 GLY C N 1
ATOM 3972 C CA . GLY C 1 49 ? 94.650 48.068 64.525 1.00 56.80 49 GLY C CA 1
ATOM 3973 C C . GLY C 1 49 ? 94.341 49.544 64.555 1.00 58.79 49 GLY C C 1
ATOM 3974 O O . GLY C 1 49 ? 95.214 50.375 64.273 1.00 61.26 49 GLY C O 1
ATOM 3975 N N . GLU C 1 50 ? 93.085 49.888 64.853 1.00 57.26 50 GLU C N 1
ATOM 3976 C CA . GLU C 1 50 ? 92.602 51.274 64.919 1.00 54.50 50 GLU C CA 1
ATOM 3977 C C . GLU C 1 50 ? 92.723 52.031 63.591 1.00 51.26 50 GLU C C 1
ATOM 3978 O O . GLU C 1 50 ? 92.774 53.260 63.574 1.00 50.19 50 GLU C O 1
ATOM 3984 N N . THR C 1 51 ? 92.730 51.332 62.459 1.00 51.39 51 THR C N 1
ATOM 3985 C CA . THR C 1 51 ? 92.626 52.010 61.174 1.00 53.45 51 THR C CA 1
ATOM 3986 C C . THR C 1 51 ? 91.186 52.130 60.675 1.00 56.07 51 THR C C 1
ATOM 3987 O O . THR C 1 51 ? 90.934 52.908 59.744 1.00 58.32 51 THR C O 1
ATOM 3991 N N . LYS C 1 52 ? 90.250 51.456 61.317 1.00 53.70 52 LYS C N 1
ATOM 3992 C CA . LYS C 1 52 ? 88.866 51.572 60.939 1.00 53.68 52 LYS C CA 1
ATOM 3993 C C . LYS C 1 52 ? 87.975 52.008 62.084 1.00 53.08 52 LYS C C 1
ATOM 3994 O O . LYS C 1 52 ? 86.795 52.135 61.909 1.00 50.57 52 LYS C O 1
ATOM 4000 N N . GLY C 1 53 ? 88.554 52.243 63.246 1.00 51.25 53 GLY C N 1
ATOM 4001 C CA . GLY C 1 53 ? 87.843 52.710 64.429 1.00 49.19 53 GLY C CA 1
ATOM 4002 C C . GLY C 1 53 ? 88.843 53.055 65.515 1.00 50.51 53 GLY C C 1
ATOM 4003 O O . GLY C 1 53 ? 90.026 52.718 65.415 1.00 51.26 53 GLY C O 1
ATOM 4004 N N . ASN C 1 54 ? 88.356 53.742 66.558 1.00 48.04 54 ASN C N 1
ATOM 4005 C CA . ASN C 1 54 ? 89.174 54.131 67.724 1.00 46.10 54 ASN C CA 1
ATOM 4006 C C . ASN C 1 54 ? 88.251 54.403 68.917 1.00 43.40 54 ASN C C 1
ATOM 4007 O O . ASN C 1 54 ? 87.048 54.132 68.860 1.00 44.09 54 ASN C O 1
ATOM 4012 N N . PHE C 1 55 ? 88.808 54.960 70.004 1.00 45.03 55 PHE C N 1
ATOM 4013 C CA . PHE C 1 55 ? 87.998 55.186 71.209 1.00 45.29 55 PHE C CA 1
ATOM 4014 C C . PHE C 1 55 ? 86.750 56.035 70.895 1.00 43.38 55 PHE C C 1
ATOM 4015 O O . PHE C 1 55 ? 85.667 55.775 71.433 1.00 44.38 55 PHE C O 1
ATOM 4023 N N . PHE C 1 56 ? 86.888 57.054 70.038 1.00 39.00 56 PHE C N 1
ATOM 4024 C CA . PHE C 1 56 ? 85.768 57.948 69.743 1.00 42.14 56 PHE C CA 1
ATOM 4025 C C . PHE C 1 56 ? 84.658 57.222 68.980 1.00 42.81 56 PHE C C 1
ATOM 4026 O O . PHE C 1 56 ? 83.477 57.300 69.328 1.00 44.46 56 PHE C O 1
ATOM 4034 N N . THR C 1 57 ? 85.035 56.572 67.894 1.00 40.91 57 THR C N 1
ATOM 4035 C CA . THR C 1 57 ? 84.191 55.635 67.158 1.00 40.75 57 THR C CA 1
ATOM 4036 C C . THR C 1 57 ? 83.458 54.641 68.070 1.00 40.54 57 THR C C 1
ATOM 4037 O O . THR C 1 57 ? 82.256 54.395 67.901 1.00 41.67 57 THR C O 1
ATOM 4041 N N . MET C 1 58 ? 84.169 54.021 69.013 1.00 38.34 58 MET C N 1
ATOM 4042 C CA . MET C 1 58 ? 83.493 53.074 69.905 1.00 39.94 58 MET C CA 1
ATOM 4043 C C . MET C 1 58 ? 82.423 53.783 70.741 1.00 40.11 58 MET C C 1
ATOM 4044 O O . MET C 1 58 ? 81.293 53.284 70.883 1.00 40.07 58 MET C O 1
ATOM 4049 N N . PHE C 1 59 ? 82.736 54.975 71.252 1.00 39.23 59 PHE C N 1
ATOM 4050 C CA . PHE C 1 59 ? 81.744 55.710 72.036 1.00 40.14 59 PHE C CA 1
ATOM 4051 C C . PHE C 1 59 ? 80.573 56.141 71.160 1.00 40.77 59 PHE C C 1
ATOM 4052 O O . PHE C 1 59 ? 79.403 55.956 71.526 1.00 42.06 59 PHE C O 1
ATOM 4060 N N . LEU C 1 60 ? 80.872 56.719 69.993 1.00 39.87 60 LEU C N 1
ATOM 4061 C CA . LEU C 1 60 ? 79.821 57.174 69.076 1.00 36.98 60 LEU C CA 1
ATOM 4062 C C . LEU C 1 60 ? 78.936 56.014 68.632 1.00 37.50 60 LEU C C 1
ATOM 4063 O O . LEU C 1 60 ? 77.711 56.130 68.624 1.00 41.18 60 LEU C O 1
ATOM 4068 N N . ALA C 1 61 ? 79.541 54.895 68.219 1.00 39.02 61 ALA C N 1
ATOM 4069 C CA . ALA C 1 61 ? 78.732 53.757 67.783 1.00 39.63 61 ALA C CA 1
ATOM 4070 C C . ALA C 1 61 ? 77.950 53.176 68.951 1.00 39.44 61 ALA C C 1
ATOM 4071 O O . ALA C 1 61 ? 76.799 52.740 68.786 1.00 37.41 61 ALA C O 1
ATOM 4073 N N . GLY C 1 62 ? 78.543 53.195 70.148 1.00 39.70 62 GLY C N 1
ATOM 4074 C CA . GLY C 1 62 ? 77.794 52.782 71.313 1.00 35.98 62 GLY C CA 1
ATOM 4075 C C . GLY C 1 62 ? 76.563 53.637 71.509 1.00 37.23 62 GLY C C 1
ATOM 4076 O O . GLY C 1 62 ? 75.476 53.130 71.788 1.00 39.85 62 GLY C O 1
ATOM 4077 N N . SER C 1 63 ? 76.691 54.941 71.309 1.00 37.24 63 SER C N 1
ATOM 4078 C CA . SER C 1 63 ? 75.502 55.749 71.546 1.00 40.89 63 SER C CA 1
ATOM 4079 C C . SER C 1 63 ? 74.488 55.594 70.410 1.00 39.93 63 SER C C 1
ATOM 4080 O O . SER C 1 63 ? 73.268 55.631 70.652 1.00 40.47 63 SER C O 1
ATOM 4083 N N . LEU C 1 64 ? 74.966 55.359 69.184 1.00 37.77 64 LEU C N 1
ATOM 4084 C CA . LEU C 1 64 ? 74.052 55.105 68.071 1.00 37.32 64 LEU C CA 1
ATOM 4085 C C . LEU C 1 64 ? 73.356 53.770 68.240 1.00 37.37 64 LEU C C 1
ATOM 4086 O O . LEU C 1 64 ? 72.174 53.635 67.904 1.00 37.81 64 LEU C O 1
ATOM 4091 N N . ALA C 1 65 ? 74.081 52.766 68.750 1.00 37.32 65 ALA C N 1
ATOM 4092 C CA . ALA C 1 65 ? 73.472 51.460 68.985 1.00 38.59 65 ALA C CA 1
ATOM 4093 C C . ALA C 1 65 ? 72.298 51.575 69.935 1.00 39.84 65 ALA C C 1
ATOM 4094 O O . ALA C 1 65 ? 71.284 50.876 69.783 1.00 39.01 65 ALA C O 1
ATOM 4096 N N . VAL C 1 66 ? 72.423 52.439 70.944 1.00 42.49 66 VAL C N 1
ATOM 4097 C CA . VAL C 1 66 ? 71.356 52.516 71.929 1.00 40.91 66 VAL C CA 1
ATOM 4098 C C . VAL C 1 66 ? 70.122 53.149 71.304 1.00 37.92 66 VAL C C 1
ATOM 4099 O O . VAL C 1 66 ? 69.003 52.649 71.475 1.00 37.45 66 VAL C O 1
ATOM 4103 N N . THR C 1 67 ? 70.294 54.219 70.528 1.00 38.75 67 THR C N 1
ATOM 4104 C CA . THR C 1 67 ? 69.092 54.812 69.950 1.00 40.83 67 THR C CA 1
ATOM 4105 C C . THR C 1 67 ? 68.456 53.870 68.928 1.00 43.11 67 THR C C 1
ATOM 4106 O O . THR C 1 67 ? 67.225 53.766 68.862 1.00 43.56 67 THR C O 1
ATOM 4110 N N . ILE C 1 68 ? 69.263 53.123 68.167 1.00 43.50 68 ILE C N 1
ATOM 4111 C CA . ILE C 1 68 ? 68.670 52.167 67.234 1.00 42.11 68 ILE C CA 1
ATOM 4112 C C . ILE C 1 68 ? 67.958 51.063 67.989 1.00 43.62 68 ILE C C 1
ATOM 4113 O O . ILE C 1 68 ? 66.829 50.688 67.645 1.00 45.36 68 ILE C O 1
ATOM 4118 N N . ALA C 1 69 ? 68.606 50.508 69.019 1.00 44.20 69 ALA C N 1
ATOM 4119 C CA . ALA C 1 69 ? 67.978 49.419 69.756 1.00 44.64 69 ALA C CA 1
ATOM 4120 C C . ALA C 1 69 ? 66.730 49.900 70.476 1.00 44.57 69 ALA C C 1
ATOM 4121 O O . ALA C 1 69 ? 65.761 49.145 70.603 1.00 43.28 69 ALA C O 1
ATOM 4123 N N . ILE C 1 70 ? 66.721 51.153 70.938 1.00 45.13 70 ILE C N 1
ATOM 4124 C CA . ILE C 1 70 ? 65.532 51.642 71.630 1.00 44.93 70 ILE C CA 1
ATOM 4125 C C . ILE C 1 70 ? 64.373 51.801 70.651 1.00 46.61 70 ILE C C 1
ATOM 4126 O O . ILE C 1 70 ? 63.210 51.555 71.006 1.00 45.49 70 ILE C O 1
ATOM 4131 N N . TYR C 1 71 ? 64.667 52.228 69.405 1.00 43.79 71 TYR C N 1
ATOM 4132 C CA . TYR C 1 71 ? 63.649 52.191 68.356 1.00 43.09 71 TYR C CA 1
ATOM 4133 C C . TYR C 1 71 ? 63.166 50.764 68.148 1.00 44.95 71 TYR C C 1
ATOM 4134 O O . TYR C 1 71 ? 61.964 50.489 68.162 1.00 48.68 71 TYR C O 1
ATOM 4143 N N . VAL C 1 72 ? 64.105 49.841 67.958 1.00 44.06 72 VAL C N 1
ATOM 4144 C CA . VAL C 1 72 ? 63.767 48.439 67.750 1.00 47.24 72 VAL C CA 1
ATOM 4145 C C . VAL C 1 72 ? 62.799 47.967 68.828 1.00 49.01 72 VAL C C 1
ATOM 4146 O O . VAL C 1 72 ? 61.807 47.286 68.541 1.00 48.81 72 VAL C O 1
ATOM 4150 N N . GLY C 1 73 ? 63.059 48.342 70.085 1.00 48.83 73 GLY C N 1
ATOM 4151 C CA . GLY C 1 73 ? 62.229 47.930 71.214 1.00 47.49 73 GLY C CA 1
ATOM 4152 C C . GLY C 1 73 ? 60.876 48.609 71.286 1.00 47.94 73 GLY C C 1
ATOM 4153 O O . GLY C 1 73 ? 60.029 48.181 72.079 1.00 48.91 73 GLY C O 1
ATOM 4154 N N . GLY C 1 74 ? 60.637 49.616 70.453 1.00 46.66 74 GLY C N 1
ATOM 4155 C CA . GLY C 1 74 ? 59.406 50.366 70.532 1.00 46.31 74 GLY C CA 1
ATOM 4156 C C . GLY C 1 74 ? 59.484 51.636 71.348 1.00 44.51 74 GLY C C 1
ATOM 4157 O O . GLY C 1 74 ? 58.477 52.014 71.975 1.00 41.83 74 GLY C O 1
ATOM 4158 N N . ASN C 1 75 ? 60.641 52.312 71.338 1.00 41.44 75 ASN C N 1
ATOM 4159 C CA . ASN C 1 75 ? 60.860 53.572 72.028 1.00 41.53 75 ASN C CA 1
ATOM 4160 C C . ASN C 1 75 ? 60.998 53.359 73.544 1.00 44.09 75 ASN C C 1
ATOM 4161 O O . ASN C 1 75 ? 60.994 52.216 74.035 1.00 41.31 75 ASN C O 1
ATOM 4166 N N . VAL C 1 76 ? 61.107 54.460 74.288 1.00 44.05 76 VAL C N 1
ATOM 4167 C CA . VAL C 1 76 ? 61.460 54.335 75.698 1.00 46.76 76 VAL C CA 1
ATOM 4168 C C . VAL C 1 76 ? 60.348 53.660 76.494 1.00 46.52 76 VAL C C 1
ATOM 4169 O O . VAL C 1 76 ? 60.627 53.004 77.502 1.00 48.50 76 VAL C O 1
ATOM 4173 N N . SER C 1 77 ? 59.089 53.782 76.057 1.00 44.56 77 SER C N 1
ATOM 4174 C CA . SER C 1 77 ? 57.957 53.136 76.708 1.00 49.84 77 SER C CA 1
ATOM 4175 C C . SER C 1 77 ? 57.720 51.724 76.202 1.00 52.34 77 SER C C 1
ATOM 4176 O O . SER C 1 77 ? 56.673 51.141 76.505 1.00 55.55 77 SER C O 1
ATOM 4179 N N . GLY C 1 78 ? 58.651 51.174 75.429 1.00 51.01 78 GLY C N 1
ATOM 4180 C CA . GLY C 1 78 ? 58.572 49.797 74.990 1.00 48.81 78 GLY C CA 1
ATOM 4181 C C . GLY C 1 78 ? 59.503 48.903 75.783 1.00 47.78 78 GLY C C 1
ATOM 4182 O O . GLY C 1 78 ? 59.450 48.903 77.005 1.00 50.08 78 GLY C O 1
ATOM 4183 N N . ALA C 1 79 ? 60.356 48.139 75.108 1.00 49.55 79 ALA C N 1
ATOM 4184 C CA . ALA C 1 79 ? 61.260 47.225 75.804 1.00 49.96 79 ALA C CA 1
ATOM 4185 C C . ALA C 1 79 ? 62.255 47.976 76.696 1.00 48.64 79 ALA C C 1
ATOM 4186 O O . ALA C 1 79 ? 62.584 49.144 76.462 1.00 48.82 79 ALA C O 1
ATOM 4188 N N . HIS C 1 80 ? 62.722 47.288 77.738 1.00 45.43 80 HIS C N 1
ATOM 4189 C CA . HIS C 1 80 ? 63.619 47.886 78.723 1.00 44.87 80 HIS C CA 1
ATOM 4190 C C . HIS C 1 80 ? 65.077 47.748 78.328 1.00 42.87 80 HIS C C 1
ATOM 4191 O O . HIS C 1 80 ? 65.850 48.698 78.482 1.00 42.83 80 HIS C O 1
ATOM 4198 N N . LEU C 1 81 ? 65.486 46.573 77.846 1.00 44.25 81 LEU C N 1
ATOM 4199 C CA . LEU C 1 81 ? 66.802 46.384 77.237 1.00 47.54 81 LEU C CA 1
ATOM 4200 C C . LEU C 1 81 ? 67.942 46.357 78.255 1.00 49.65 81 LEU C C 1
ATOM 4201 O O . LEU C 1 81 ? 69.126 46.341 77.858 1.00 51.56 81 LEU C O 1
ATOM 4206 N N . ASN C 1 82 ? 67.635 46.352 79.542 1.00 45.99 82 ASN C N 1
ATOM 4207 C CA . ASN C 1 82 ? 68.637 46.679 80.545 1.00 46.04 82 ASN C CA 1
ATOM 4208 C C . ASN C 1 82 ? 68.114 46.232 81.901 1.00 45.45 82 ASN C C 1
ATOM 4209 O O . ASN C 1 82 ? 67.102 46.776 82.374 1.00 43.80 82 ASN C O 1
ATOM 4214 N N . PRO C 1 83 ? 68.747 45.227 82.541 1.00 47.36 83 PRO C N 1
ATOM 4215 C CA . PRO C 1 83 ? 68.308 44.828 83.904 1.00 45.41 83 PRO C CA 1
ATOM 4216 C C . PRO C 1 83 ? 68.124 46.015 84.828 1.00 44.08 83 PRO C C 1
ATOM 4217 O O . PRO C 1 83 ? 67.162 46.045 85.603 1.00 44.83 83 PRO C O 1
ATOM 4221 N N . ALA C 1 84 ? 69.000 47.017 84.725 1.00 42.95 84 ALA C N 1
ATOM 4222 C CA . ALA C 1 84 ? 68.902 48.200 85.577 1.00 45.42 84 ALA C CA 1
ATOM 4223 C C . ALA C 1 84 ? 67.608 48.980 85.325 1.00 47.72 84 ALA C C 1
ATOM 4224 O O . ALA C 1 84 ? 66.989 49.502 86.267 1.00 48.86 84 ALA C O 1
ATOM 4226 N N . PHE C 1 85 ? 67.201 49.111 84.060 1.00 45.21 85 PHE C N 1
ATOM 4227 C CA . PHE C 1 85 ? 65.986 49.866 83.774 1.00 46.14 85 PHE C CA 1
ATOM 4228 C C . PHE C 1 85 ? 64.742 49.078 84.176 1.00 45.82 85 PHE C C 1
ATOM 4229 O O . PHE C 1 85 ? 63.745 49.660 84.624 1.00 47.75 85 PHE C O 1
ATOM 4237 N N . SER C 1 86 ? 64.775 47.759 84.006 1.00 43.70 86 SER C N 1
ATOM 4238 C CA . SER C 1 86 ? 63.666 46.935 84.463 1.00 47.51 86 SER C CA 1
ATOM 4239 C C . SER C 1 86 ? 63.513 47.000 85.986 1.00 48.11 86 SER C C 1
ATOM 4240 O O . SER C 1 86 ? 62.388 47.010 86.505 1.00 48.25 86 SER C O 1
ATOM 4243 N N . LEU C 1 87 ? 64.627 47.005 86.723 1.00 44.89 87 LEU C N 1
ATOM 4244 C CA . LEU C 1 87 ? 64.519 47.198 88.163 1.00 45.00 87 LEU C CA 1
ATOM 4245 C C . LEU C 1 87 ? 63.840 48.530 88.469 1.00 45.41 87 LEU C C 1
ATOM 4246 O O . LEU C 1 87 ? 62.905 48.586 89.270 1.00 47.15 87 LEU C O 1
ATOM 4251 N N . ALA C 1 88 ? 64.252 49.604 87.795 1.00 43.28 88 ALA C N 1
ATOM 4252 C CA . ALA C 1 88 ? 63.566 50.885 87.970 1.00 44.59 88 ALA C CA 1
ATOM 4253 C C . ALA C 1 88 ? 62.068 50.769 87.688 1.00 47.79 88 ALA C C 1
ATOM 4254 O O . ALA C 1 88 ? 61.255 51.372 88.394 1.00 48.73 88 ALA C O 1
ATOM 4256 N N . MET C 1 89 ? 61.688 50.022 86.639 1.00 50.72 89 MET C N 1
ATOM 4257 C CA . MET C 1 89 ? 60.275 49.851 86.298 1.00 52.51 89 MET C CA 1
ATOM 4258 C C . MET C 1 89 ? 59.527 49.075 87.382 1.00 55.56 89 MET C C 1
ATOM 4259 O O . MET C 1 89 ? 58.357 49.357 87.666 1.00 56.40 89 MET C O 1
ATOM 4264 N N . CYS C 1 90 ? 60.176 48.083 87.994 1.00 56.80 90 CYS C N 1
ATOM 4265 C CA . CYS C 1 90 ? 59.546 47.389 89.112 1.00 58.79 90 CYS C CA 1
ATOM 4266 C C . CYS C 1 90 ? 59.343 48.335 90.291 1.00 57.67 90 CYS C C 1
ATOM 4267 O O . CYS C 1 90 ? 58.269 48.359 90.900 1.00 57.72 90 CYS C O 1
ATOM 4270 N N . ILE C 1 91 ? 60.361 49.139 90.609 1.00 55.28 91 ILE C N 1
ATOM 4271 C CA . ILE C 1 91 ? 60.279 50.043 91.745 1.00 56.96 91 ILE C CA 1
ATOM 4272 C C . ILE C 1 91 ? 59.133 51.028 91.574 1.00 58.20 91 ILE C C 1
ATOM 4273 O O . ILE C 1 91 ? 58.467 51.382 92.548 1.00 59.49 91 ILE C O 1
ATOM 4278 N N . VAL C 1 92 ? 58.861 51.476 90.351 1.00 57.82 92 VAL C N 1
ATOM 4279 C CA . VAL C 1 92 ? 57.773 52.432 90.176 1.00 59.69 92 VAL C CA 1
ATOM 4280 C C . VAL C 1 92 ? 56.489 51.675 89.839 1.00 61.54 92 VAL C C 1
ATOM 4281 O O . VAL C 1 92 ? 55.471 52.285 89.496 1.00 62.87 92 VAL C O 1
ATOM 4285 N N . GLY C 1 93 ? 56.517 50.344 89.958 1.00 60.89 93 GLY C N 1
ATOM 4286 C CA . GLY C 1 93 ? 55.327 49.528 89.784 1.00 62.12 93 GLY C CA 1
ATOM 4287 C C . GLY C 1 93 ? 54.878 49.326 88.350 1.00 64.38 93 GLY C C 1
ATOM 4288 O O . GLY C 1 93 ? 53.833 48.700 88.127 1.00 70.58 93 GLY C O 1
ATOM 4289 N N . ARG C 1 94 ? 55.633 49.820 87.375 1.00 59.38 94 ARG C N 1
ATOM 4290 C CA . ARG C 1 94 ? 55.248 49.706 85.974 1.00 61.55 94 ARG C CA 1
ATOM 4291 C C . ARG C 1 94 ? 55.539 48.328 85.403 1.00 61.99 94 ARG C C 1
ATOM 4292 O O . ARG C 1 94 ? 55.123 48.045 84.281 1.00 65.54 94 ARG C O 1
ATOM 4300 N N . LEU C 1 95 ? 56.222 47.464 86.150 1.00 58.93 95 LEU C N 1
ATOM 4301 C CA . LEU C 1 95 ? 56.493 46.112 85.732 1.00 57.88 95 LEU C CA 1
ATOM 4302 C C . LEU C 1 95 ? 56.303 45.202 86.946 1.00 58.58 95 LEU C C 1
ATOM 4303 O O . LEU C 1 95 ? 56.872 45.483 88.013 1.00 59.62 95 LEU C O 1
ATOM 4308 N N . PRO C 1 96 ? 55.540 44.112 86.834 1.00 58.74 96 PRO C N 1
ATOM 4309 C CA . PRO C 1 96 ? 55.392 43.214 87.988 1.00 61.46 96 PRO C CA 1
ATOM 4310 C C . PRO C 1 96 ? 56.745 42.653 88.423 1.00 64.47 96 PRO C C 1
ATOM 4311 O O . PRO C 1 96 ? 57.579 42.283 87.592 1.00 66.37 96 PRO C O 1
ATOM 4315 N N . TRP C 1 97 ? 56.956 42.611 89.746 1.00 62.55 97 TRP C N 1
ATOM 4316 C CA . TRP C 1 97 ? 58.195 42.066 90.298 1.00 62.27 97 TRP C CA 1
ATOM 4317 C C . TRP C 1 97 ? 58.440 40.642 89.823 1.00 62.79 97 TRP C C 1
ATOM 4318 O O . TRP C 1 97 ? 59.588 40.239 89.617 1.00 64.15 97 TRP C O 1
ATOM 4329 N N . VAL C 1 98 ? 57.379 39.848 89.679 1.00 62.48 98 VAL C N 1
ATOM 4330 C CA . VAL C 1 98 ? 57.579 38.453 89.328 1.00 65.55 98 VAL C CA 1
ATOM 4331 C C . VAL C 1 98 ? 58.049 38.315 87.879 1.00 69.82 98 VAL C C 1
ATOM 4332 O O . VAL C 1 98 ? 58.621 37.281 87.507 1.00 73.64 98 VAL C O 1
ATOM 4336 N N . LYS C 1 99 ? 57.846 39.344 87.053 1.00 65.79 99 LYS C N 1
ATOM 4337 C CA . LYS C 1 99 ? 58.367 39.344 85.699 1.00 62.00 99 LYS C CA 1
ATOM 4338 C C . LYS C 1 99 ? 59.817 39.797 85.625 1.00 60.98 99 LYS C C 1
ATOM 4339 O O . LYS C 1 99 ? 60.443 39.635 84.577 1.00 60.05 99 LYS C O 1
ATOM 4345 N N . LEU C 1 100 ? 60.369 40.341 86.707 1.00 59.62 100 LEU C N 1
ATOM 4346 C CA . LEU C 1 100 ? 61.733 40.859 86.650 1.00 56.88 100 LEU C CA 1
ATOM 4347 C C . LEU C 1 100 ? 62.769 39.776 86.359 1.00 55.64 100 LEU C C 1
ATOM 4348 O O . LEU C 1 100 ? 63.629 39.992 85.492 1.00 51.94 100 LEU C O 1
ATOM 4353 N N . PRO C 1 101 ? 62.768 38.617 87.025 1.00 58.30 101 PRO C N 1
ATOM 4354 C CA . PRO C 1 101 ? 63.759 37.589 86.656 1.00 57.65 101 PRO C CA 1
ATOM 4355 C C . PRO C 1 101 ? 63.607 37.115 85.218 1.00 59.01 101 PRO C C 1
ATOM 4356 O O . PRO C 1 101 ? 64.603 36.733 84.583 1.00 57.53 101 PRO C O 1
ATOM 4360 N N . ILE C 1 102 ? 62.387 37.126 84.680 1.00 59.88 102 ILE C N 1
ATOM 4361 C CA . ILE C 1 102 ? 62.197 36.720 83.290 1.00 59.42 102 ILE C CA 1
ATOM 4362 C C . ILE C 1 102 ? 62.854 37.731 82.354 1.00 56.30 102 ILE C C 1
ATOM 4363 O O . ILE C 1 102 ? 63.690 37.373 81.516 1.00 56.81 102 ILE C O 1
ATOM 4368 N N . TYR C 1 103 ? 62.509 39.014 82.492 1.00 53.97 103 TYR C N 1
ATOM 4369 C CA . TYR C 1 103 ? 63.132 40.024 81.637 1.00 53.54 103 TYR C CA 1
ATOM 4370 C C . TYR C 1 103 ? 64.651 39.941 81.703 1.00 53.27 103 TYR C C 1
ATOM 4371 O O . TYR C 1 103 ? 65.329 39.917 80.674 1.00 52.70 103 TYR C O 1
ATOM 4380 N N . ILE C 1 104 ? 65.208 39.915 82.914 1.00 54.96 104 ILE C N 1
ATOM 4381 C CA . ILE C 1 104 ? 66.660 39.915 83.050 1.00 50.88 104 ILE C CA 1
ATOM 4382 C C . ILE C 1 104 ? 67.255 38.706 82.349 1.00 51.09 104 ILE C C 1
ATOM 4383 O O . ILE C 1 104 ? 68.290 38.803 81.679 1.00 49.81 104 ILE C O 1
ATOM 4388 N N . LEU C 1 105 ? 66.602 37.550 82.476 1.00 53.14 105 LEU C N 1
ATOM 4389 C CA . LEU C 1 105 ? 67.128 36.348 81.847 1.00 55.80 105 LEU C CA 1
ATOM 4390 C C . LEU C 1 105 ? 67.127 36.478 80.323 1.00 55.24 105 LEU C C 1
ATOM 4391 O O . LEU C 1 105 ? 68.076 36.057 79.659 1.00 57.41 105 LEU C O 1
ATOM 4396 N N . VAL C 1 106 ? 66.086 37.082 79.754 1.00 52.79 106 VAL C N 1
ATOM 4397 C CA . VAL C 1 106 ? 66.020 37.220 78.301 1.00 53.34 106 VAL C CA 1
ATOM 4398 C C . VAL C 1 106 ? 67.050 38.235 77.810 1.00 52.19 106 VAL C C 1
ATOM 4399 O O . VAL C 1 106 ? 67.752 37.998 76.821 1.00 53.08 106 VAL C O 1
ATOM 4403 N N . GLN C 1 107 ? 67.145 39.383 78.483 1.00 50.67 107 GLN C N 1
ATOM 4404 C CA . GLN C 1 107 ? 68.210 40.341 78.193 1.00 50.61 107 GLN C CA 1
ATOM 4405 C C . GLN C 1 107 ? 69.582 39.664 78.242 1.00 51.11 107 GLN C C 1
ATOM 4406 O O . GLN C 1 107 ? 70.410 39.829 77.336 1.00 49.73 107 GLN C O 1
ATOM 4412 N N . LEU C 1 108 ? 69.820 38.875 79.288 1.00 52.07 108 LEU C N 1
ATOM 4413 C CA . LEU C 1 108 ? 71.090 38.174 79.440 1.00 54.21 108 LEU C CA 1
ATOM 4414 C C . LEU C 1 108 ? 71.348 37.232 78.265 1.00 55.42 108 LEU C C 1
ATOM 4415 O O . LEU C 1 108 ? 72.457 37.192 77.712 1.00 54.04 108 LEU C O 1
ATOM 4420 N N . LEU C 1 109 ? 70.331 36.468 77.863 1.00 57.31 109 LEU C N 1
ATOM 4421 C CA . LEU C 1 109 ? 70.534 35.476 76.813 1.00 58.71 109 LEU C CA 1
ATOM 4422 C C . LEU C 1 109 ? 70.632 36.129 75.433 1.00 55.98 109 LEU C C 1
ATOM 4423 O O . LEU C 1 109 ? 71.377 35.649 74.565 1.00 52.31 109 LEU C O 1
ATOM 4428 N N . SER C 1 110 ? 69.909 37.230 75.218 1.00 55.43 110 SER C N 1
ATOM 4429 C CA . SER C 1 110 ? 70.071 37.978 73.979 1.00 54.38 110 SER C CA 1
ATOM 4430 C C . SER C 1 110 ? 71.506 38.466 73.820 1.00 52.87 110 SER C C 1
ATOM 4431 O O . SER C 1 110 ? 72.100 38.325 72.745 1.00 52.09 110 SER C O 1
ATOM 4434 N N . ALA C 1 111 ? 72.085 39.031 74.891 1.00 50.94 111 ALA C N 1
ATOM 4435 C CA . ALA C 1 111 ? 73.458 39.529 74.826 1.00 49.01 111 ALA C CA 1
ATOM 4436 C C . ALA C 1 111 ? 74.451 38.395 74.567 1.00 52.14 111 ALA C C 1
ATOM 4437 O O . ALA C 1 111 ? 75.418 38.563 73.809 1.00 55.04 111 ALA C O 1
ATOM 4439 N N . PHE C 1 112 ? 74.228 37.236 75.187 1.00 52.11 112 PHE C N 1
ATOM 4440 C CA . PHE C 1 112 ? 75.052 36.058 74.918 1.00 52.55 112 PHE C CA 1
ATOM 4441 C C . PHE C 1 112 ? 74.949 35.638 73.446 1.00 54.66 112 PHE C C 1
ATOM 4442 O O . PHE C 1 112 ? 75.965 35.383 72.786 1.00 53.23 112 PHE C O 1
ATOM 4450 N N . CYS C 1 113 ? 73.727 35.599 72.901 1.00 56.09 113 CYS C N 1
ATOM 4451 C CA . CYS C 1 113 ? 73.564 35.229 71.493 1.00 55.50 113 CYS C CA 1
ATOM 4452 C C . CYS C 1 113 ? 74.159 36.279 70.559 1.00 54.02 113 CYS C C 1
ATOM 4453 O O . CYS C 1 113 ? 74.834 35.936 69.581 1.00 52.52 113 CYS C O 1
ATOM 4456 N N . ALA C 1 114 ? 73.921 37.563 70.845 1.00 51.84 114 ALA C N 1
ATOM 4457 C CA . ALA C 1 114 ? 74.511 38.617 70.029 1.00 48.03 114 ALA C CA 1
ATOM 4458 C C . ALA C 1 114 ? 76.034 38.507 69.990 1.00 50.48 114 ALA C C 1
ATOM 4459 O O . ALA C 1 114 ? 76.653 38.773 68.952 1.00 51.09 114 ALA C O 1
ATOM 4461 N N . SER C 1 115 ? 76.661 38.102 71.105 1.00 49.17 115 SER C N 1
ATOM 4462 C CA . SER C 1 115 ? 78.119 37.987 71.116 1.00 48.89 115 SER C CA 1
ATOM 4463 C C . SER C 1 115 ? 78.600 36.920 70.129 1.00 51.97 115 SER C C 1
ATOM 4464 O O . SER C 1 115 ? 79.620 37.107 69.452 1.00 55.49 115 SER C O 1
ATOM 4467 N N . GLY C 1 116 ? 77.876 35.805 70.023 1.00 49.30 116 GLY C N 1
ATOM 4468 C CA . GLY C 1 116 ? 78.191 34.829 68.993 1.00 49.13 116 GLY C CA 1
ATOM 4469 C C . GLY C 1 116 ? 78.021 35.381 67.584 1.00 51.20 116 GLY C C 1
ATOM 4470 O O . GLY C 1 116 ? 78.833 35.101 66.698 1.00 53.35 116 GLY C O 1
ATOM 4471 N N . ALA C 1 117 ? 76.965 36.168 67.348 1.00 49.45 117 ALA C N 1
ATOM 4472 C CA . ALA C 1 117 ? 76.838 36.811 66.044 1.00 48.33 117 ALA C CA 1
ATOM 4473 C C . ALA C 1 117 ? 78.038 37.708 65.777 1.00 49.71 117 ALA C C 1
ATOM 4474 O O . ALA C 1 117 ? 78.551 37.753 64.651 1.00 49.21 117 ALA C O 1
ATOM 4476 N N . THR C 1 118 ? 78.526 38.405 66.811 1.00 47.45 118 THR C N 1
ATOM 4477 C CA . THR C 1 118 ? 79.700 39.252 66.642 1.00 46.68 118 THR C CA 1
ATOM 4478 C C . THR C 1 118 ? 80.918 38.412 66.285 1.00 50.75 118 THR C C 1
ATOM 4479 O O . THR C 1 118 ? 81.685 38.751 65.380 1.00 52.45 118 THR C O 1
ATOM 4483 N N . TYR C 1 119 ? 81.115 37.314 67.013 1.00 51.05 119 TYR C N 1
ATOM 4484 C CA . TYR C 1 119 ? 82.241 36.431 66.757 1.00 53.82 119 TYR C CA 1
ATOM 4485 C C . TYR C 1 119 ? 82.233 35.911 65.307 1.00 55.50 119 TYR C C 1
ATOM 4486 O O . TYR C 1 119 ? 83.289 35.795 64.672 1.00 55.24 119 TYR C O 1
ATOM 4495 N N . VAL C 1 120 ? 81.049 35.602 64.769 1.00 54.36 120 VAL C N 1
ATOM 4496 C CA . VAL C 1 120 ? 80.945 35.112 63.399 1.00 54.22 120 VAL C CA 1
ATOM 4497 C C . VAL C 1 120 ? 81.212 36.243 62.411 1.00 53.06 120 VAL C C 1
ATOM 4498 O O . VAL C 1 120 ? 82.096 36.149 61.553 1.00 52.03 120 VAL C O 1
ATOM 4502 N N . LEU C 1 121 ? 80.471 37.343 62.545 1.00 50.94 121 LEU C N 1
ATOM 4503 C CA . LEU C 1 121 ? 80.691 38.508 61.702 1.00 51.18 121 LEU C CA 1
ATOM 4504 C C . LEU C 1 121 ? 82.170 38.867 61.589 1.00 52.82 121 LEU C C 1
ATOM 4505 O O . LEU C 1 121 ? 82.653 39.233 60.504 1.00 52.72 121 LEU C O 1
ATOM 4510 N N . TYR C 1 122 ? 82.906 38.794 62.700 1.00 50.33 122 TYR C N 1
ATOM 4511 C CA . TYR C 1 122 ? 84.308 39.189 62.702 1.00 47.39 122 TYR C CA 1
ATOM 4512 C C . TYR C 1 122 ? 85.248 37.999 62.756 1.00 48.87 122 TYR C C 1
ATOM 4513 O O . TYR C 1 122 ? 86.408 38.150 63.157 1.00 47.55 122 TYR C O 1
ATOM 4522 N N . HIS C 1 123 ? 84.793 36.826 62.309 1.00 50.06 123 HIS C N 1
ATOM 4523 C CA . HIS C 1 123 ? 85.618 35.638 62.460 1.00 53.70 123 HIS C CA 1
ATOM 4524 C C . HIS C 1 123 ? 86.973 35.816 61.782 1.00 56.30 123 HIS C C 1
ATOM 4525 O O . HIS C 1 123 ? 88.020 35.690 62.430 1.00 56.84 123 HIS C O 1
ATOM 4532 N N . ASP C 1 124 ? 86.971 36.152 60.479 1.00 56.34 124 ASP C N 1
ATOM 4533 C CA . ASP C 1 124 ? 88.226 36.298 59.738 1.00 56.13 124 ASP C CA 1
ATOM 4534 C C . ASP C 1 124 ? 89.101 37.409 60.316 1.00 53.48 124 ASP C C 1
ATOM 4535 O O . ASP C 1 124 ? 90.322 37.240 60.448 1.00 55.04 124 ASP C O 1
ATOM 4540 N N . ALA C 1 125 ? 88.504 38.558 60.648 1.00 49.44 125 ALA C N 1
ATOM 4541 C CA . ALA C 1 125 ? 89.270 39.627 61.290 1.00 48.11 125 ALA C CA 1
ATOM 4542 C C . ALA C 1 125 ? 89.865 39.168 62.620 1.00 51.22 125 ALA C C 1
ATOM 4543 O O . ALA C 1 125 ? 90.978 39.576 62.981 1.00 53.92 125 ALA C O 1
ATOM 4545 N N . LEU C 1 126 ? 89.136 38.333 63.373 1.00 50.77 126 LEU C N 1
ATOM 4546 C CA . LEU C 1 126 ? 89.620 37.923 64.695 1.00 52.59 126 LEU C CA 1
ATOM 4547 C C . LEU C 1 126 ? 90.797 36.964 64.563 1.00 54.19 126 LEU C C 1
ATOM 4548 O O . LEU C 1 126 ? 91.815 37.118 65.246 1.00 51.49 126 LEU C O 1
ATOM 4553 N N . GLN C 1 127 ? 90.688 35.984 63.652 1.00 58.08 127 GLN C N 1
ATOM 4554 C CA . GLN C 1 127 ? 91.808 35.087 63.391 1.00 62.19 127 GLN C CA 1
ATOM 4555 C C . GLN C 1 127 ? 93.024 35.870 62.915 1.00 60.62 127 GLN C C 1
ATOM 4556 O O . GLN C 1 127 ? 94.145 35.642 63.384 1.00 62.41 127 GLN C O 1
ATOM 4562 N N . ASN C 1 128 ? 92.819 36.833 62.022 1.00 58.36 128 ASN C N 1
ATOM 4563 C CA . ASN C 1 128 ? 93.956 37.575 61.493 1.00 57.22 128 ASN C CA 1
ATOM 4564 C C . ASN C 1 128 ? 94.657 38.352 62.599 1.00 58.61 128 ASN C C 1
ATOM 4565 O O . ASN C 1 128 ? 95.888 38.462 62.618 1.00 61.14 128 ASN C O 1
ATOM 4570 N N . TYR C 1 129 ? 93.888 38.875 63.544 1.00 57.10 129 TYR C N 1
ATOM 4571 C CA . TYR C 1 129 ? 94.454 39.767 64.542 1.00 56.17 129 TYR C CA 1
ATOM 4572 C C . TYR C 1 129 ? 95.133 38.995 65.671 1.00 57.21 129 TYR C C 1
ATOM 4573 O O . TYR C 1 129 ? 96.167 39.431 66.189 1.00 57.11 129 TYR C O 1
ATOM 4582 N N . THR C 1 130 ? 94.566 37.848 66.056 1.00 56.28 130 THR C N 1
ATOM 4583 C CA . THR C 1 130 ? 95.060 37.073 67.186 1.00 57.03 130 THR C CA 1
ATOM 4584 C C . THR C 1 130 ? 95.931 35.909 66.765 1.00 59.33 130 THR C C 1
ATOM 4585 O O . THR C 1 130 ? 96.625 35.334 67.605 1.00 58.70 130 THR C O 1
ATOM 4589 N N . GLY C 1 131 ? 95.861 35.517 65.501 1.00 64.09 131 GLY C N 1
ATOM 4590 C CA . GLY C 1 131 ? 96.474 34.284 65.071 1.00 66.11 131 GLY C CA 1
ATOM 4591 C C . GLY C 1 131 ? 95.796 33.111 65.736 1.00 67.67 131 GLY C C 1
ATOM 4592 O O . GLY C 1 131 ? 96.287 31.984 65.671 1.00 72.81 131 GLY C O 1
ATOM 4593 N N . GLY C 1 132 ? 94.671 33.362 66.392 1.00 64.39 132 GLY C N 1
ATOM 4594 C CA . GLY C 1 132 ? 93.927 32.311 67.035 1.00 63.13 132 GLY C CA 1
ATOM 4595 C C . GLY C 1 132 ? 94.152 32.174 68.521 1.00 63.82 132 GLY C C 1
ATOM 4596 O O . GLY C 1 132 ? 93.487 31.332 69.139 1.00 62.68 132 GLY C O 1
ATOM 4597 N N . ASN C 1 133 ? 95.060 32.968 69.113 1.00 65.74 133 ASN C N 1
ATOM 4598 C CA . ASN C 1 133 ? 95.286 32.979 70.567 1.00 68.82 133 ASN C CA 1
ATOM 4599 C C . ASN C 1 133 ? 94.391 34.038 71.208 1.00 64.85 133 ASN C C 1
ATOM 4600 O O . ASN C 1 133 ? 94.693 35.237 71.174 1.00 61.86 133 ASN C O 1
ATOM 4605 N N . LEU C 1 134 ? 93.301 33.584 71.817 1.00 65.23 134 LEU C N 1
ATOM 4606 C CA . LEU C 1 134 ? 92.325 34.449 72.473 1.00 63.02 134 LEU C CA 1
ATOM 4607 C C . LEU C 1 134 ? 92.793 34.715 73.903 1.00 62.39 134 LEU C C 1
ATOM 4608 O O . LEU C 1 134 ? 92.908 33.785 74.703 1.00 64.07 134 LEU C O 1
ATOM 4613 N N . THR C 1 135 ? 93.077 35.977 74.223 1.00 59.91 135 THR C N 1
ATOM 4614 C CA . THR C 1 135 ? 93.592 36.347 75.535 1.00 59.75 135 THR C CA 1
ATOM 4615 C C . THR C 1 135 ? 92.747 37.464 76.141 1.00 57.38 135 THR C C 1
ATOM 4616 O O . THR C 1 135 ? 91.975 38.142 75.456 1.00 54.46 135 THR C O 1
ATOM 4620 N N . VAL C 1 136 ? 92.882 37.630 77.457 1.00 57.61 136 VAL C N 1
ATOM 4621 C CA . VAL C 1 136 ? 92.057 38.590 78.189 1.00 57.72 136 VAL C CA 1
ATOM 4622 C C . VAL C 1 136 ? 92.877 39.838 78.506 1.00 56.98 136 VAL C C 1
ATOM 4623 O O . VAL C 1 136 ? 92.353 40.951 78.540 1.00 54.39 136 VAL C O 1
ATOM 4627 N N . THR C 1 137 ? 94.173 39.660 78.719 1.00 61.88 137 THR C N 1
ATOM 4628 C CA . THR C 1 137 ? 95.078 40.753 79.027 1.00 66.20 137 THR C CA 1
ATOM 4629 C C . THR C 1 137 ? 96.257 40.692 78.068 1.00 72.08 137 THR C C 1
ATOM 4630 O O . THR C 1 137 ? 96.505 39.670 77.422 1.00 76.57 137 THR C O 1
ATOM 4634 N N . GLY C 1 138 ? 96.967 41.805 77.944 1.00 72.76 138 GLY C N 1
ATOM 4635 C CA . GLY C 1 138 ? 98.139 41.828 77.100 1.00 74.56 138 GLY C CA 1
ATOM 4636 C C . GLY C 1 138 ? 97.908 42.494 75.755 1.00 74.54 138 GLY C C 1
ATOM 4637 O O . GLY C 1 138 ? 96.802 42.934 75.423 1.00 74.11 138 GLY C O 1
ATOM 4638 N N . PRO C 1 139 ? 98.970 42.567 74.951 1.00 73.02 139 PRO C N 1
ATOM 4639 C CA . PRO C 1 139 ? 98.918 43.361 73.714 1.00 69.41 139 PRO C CA 1
ATOM 4640 C C . PRO C 1 139 ? 97.818 42.986 72.741 1.00 66.96 139 PRO C C 1
ATOM 4641 O O . PRO C 1 139 ? 97.335 43.877 72.033 1.00 68.28 139 PRO C O 1
ATOM 4645 N N . LYS C 1 140 ? 97.436 41.712 72.620 1.00 64.08 140 LYS C N 1
ATOM 4646 C CA . LYS C 1 140 ? 96.483 41.330 71.577 1.00 61.94 140 LYS C CA 1
ATOM 4647 C C . LYS C 1 140 ? 95.170 40.812 72.157 1.00 59.64 140 LYS C C 1
ATOM 4648 O O . LYS C 1 140 ? 94.463 40.042 71.487 1.00 58.21 140 LYS C O 1
ATOM 4654 N N . GLU C 1 141 ? 94.828 41.211 73.388 1.00 57.08 141 GLU C N 1
ATOM 4655 C CA . GLU C 1 141 ? 93.638 40.662 74.025 1.00 55.29 141 GLU C CA 1
ATOM 4656 C C . GLU C 1 141 ? 92.401 41.038 73.229 1.00 51.90 141 GLU C C 1
ATOM 4657 O O . GLU C 1 141 ? 92.275 42.161 72.739 1.00 50.44 141 GLU C O 1
ATOM 4663 N N . THR C 1 142 ? 91.489 40.088 73.097 1.00 49.33 142 THR C N 1
ATOM 4664 C CA . THR C 1 142 ? 90.244 40.345 72.413 1.00 47.94 142 THR C CA 1
ATOM 4665 C C . THR C 1 142 ? 89.021 40.220 73.310 1.00 49.54 142 THR C C 1
ATOM 4666 O O . THR C 1 142 ? 87.902 40.481 72.847 1.00 52.05 142 THR C O 1
ATOM 4670 N N . ALA C 1 143 ? 89.203 39.848 74.578 1.00 48.09 143 ALA C N 1
ATOM 4671 C CA . ALA C 1 143 ? 88.078 39.704 75.492 1.00 45.82 143 ALA C CA 1
ATOM 4672 C C . ALA C 1 143 ? 87.215 40.961 75.561 1.00 46.33 143 ALA C C 1
ATOM 4673 O O . ALA C 1 143 ? 85.989 40.867 75.705 1.00 45.58 143 ALA C O 1
ATOM 4675 N N . SER C 1 144 ? 87.828 42.146 75.489 1.00 46.73 144 SER C N 1
ATOM 4676 C CA . SER C 1 144 ? 87.087 43.391 75.690 1.00 46.77 144 SER C CA 1
ATOM 4677 C C . SER C 1 144 ? 86.288 43.827 74.467 1.00 48.02 144 SER C C 1
ATOM 4678 O O . SER C 1 144 ? 85.569 44.825 74.535 1.00 48.77 144 SER C O 1
ATOM 4681 N N . ILE C 1 145 ? 86.372 43.104 73.356 1.00 49.16 145 ILE C N 1
ATOM 4682 C CA . ILE C 1 145 ? 85.392 43.306 72.298 1.00 47.90 145 ILE C CA 1
ATOM 4683 C C . ILE C 1 145 ? 83.984 43.029 72.822 1.00 49.78 145 ILE C C 1
ATOM 4684 O O . ILE C 1 145 ? 83.021 43.732 72.477 1.00 50.90 145 ILE C O 1
ATOM 4689 N N . PHE C 1 146 ? 83.848 42.015 73.673 1.00 48.38 146 PHE C N 1
ATOM 4690 C CA . PHE C 1 146 ? 82.557 41.477 74.080 1.00 48.16 146 PHE C CA 1
ATOM 4691 C C . PHE C 1 146 ? 82.051 42.042 75.405 1.00 46.64 146 PHE C C 1
ATOM 4692 O O . PHE C 1 146 ? 80.881 42.425 75.498 1.00 45.39 146 PHE C O 1
ATOM 4700 N N . ALA C 1 147 ? 82.914 42.132 76.422 1.00 46.78 147 ALA C N 1
ATOM 4701 C CA . ALA C 1 147 ? 82.550 42.671 77.727 1.00 46.89 147 ALA C CA 1
ATOM 4702 C C . ALA C 1 147 ? 83.564 43.744 78.125 1.00 51.36 147 ALA C C 1
ATOM 4703 O O . ALA C 1 147 ? 84.569 43.950 77.443 1.00 54.73 147 ALA C O 1
ATOM 4705 N N . THR C 1 148 ? 83.306 44.424 79.242 1.00 51.53 148 THR C N 1
ATOM 4706 C CA . THR C 1 148 ? 84.111 45.567 79.665 1.00 52.05 148 THR C CA 1
ATOM 4707 C C . THR C 1 148 ? 85.175 45.154 80.679 1.00 52.01 148 THR C C 1
ATOM 4708 O O . THR C 1 148 ? 85.006 44.194 81.443 1.00 53.62 148 THR C O 1
ATOM 4712 N N . TYR C 1 149 ? 86.280 45.904 80.677 1.00 50.45 149 TYR C N 1
ATOM 4713 C CA . TYR C 1 149 ? 87.394 45.724 81.592 1.00 50.85 149 TYR C CA 1
ATOM 4714 C C . TYR C 1 149 ? 87.841 47.088 82.103 1.00 49.61 149 TYR C C 1
ATOM 4715 O O . TYR C 1 149 ? 87.788 48.073 81.356 1.00 47.07 149 TYR C O 1
ATOM 4724 N N . PRO C 1 150 ? 88.251 47.185 83.372 1.00 46.83 150 PRO C N 1
ATOM 4725 C CA . PRO C 1 150 ? 88.565 48.503 83.951 1.00 46.41 150 PRO C CA 1
ATOM 4726 C C . PRO C 1 150 ? 89.927 49.020 83.511 1.00 44.84 150 PRO C C 1
ATOM 4727 O O . PRO C 1 150 ? 90.854 48.253 83.258 1.00 43.44 150 PRO C O 1
ATOM 4731 N N . ALA C 1 151 ? 90.058 50.340 83.462 1.00 44.94 151 ALA C N 1
ATOM 4732 C CA . ALA C 1 151 ? 91.391 50.911 83.313 1.00 45.78 151 ALA C CA 1
ATOM 4733 C C . ALA C 1 151 ? 92.328 50.296 84.352 1.00 48.15 151 ALA C C 1
ATOM 4734 O O . ALA C 1 151 ? 91.914 50.054 85.490 1.00 48.94 151 ALA C O 1
ATOM 4736 N N . PRO C 1 152 ? 93.592 50.051 84.009 1.00 49.60 152 PRO C N 1
ATOM 4737 C CA . PRO C 1 152 ? 94.513 49.428 84.984 1.00 50.00 152 PRO C CA 1
ATOM 4738 C C . PRO C 1 152 ? 94.664 50.176 86.310 1.00 51.89 152 PRO C C 1
ATOM 4739 O O . PRO C 1 152 ? 94.980 49.535 87.321 1.00 52.83 152 PRO C O 1
ATOM 4743 N N . TYR C 1 153 ? 94.466 51.495 86.359 1.00 52.87 153 TYR C N 1
ATOM 4744 C CA . TYR C 1 153 ? 94.673 52.235 87.610 1.00 53.57 153 TYR C CA 1
ATOM 4745 C C . TYR C 1 153 ? 93.460 52.195 88.551 1.00 53.44 153 TYR C C 1
ATOM 4746 O O . TYR C 1 153 ? 93.551 52.689 89.678 1.00 55.76 153 TYR C O 1
ATOM 4755 N N . LEU C 1 154 ? 92.330 51.635 88.121 1.00 52.06 154 LEU C N 1
ATOM 4756 C CA . LEU C 1 154 ? 91.048 51.820 88.799 1.00 49.09 154 LEU C CA 1
ATOM 4757 C C . LEU C 1 154 ? 90.838 50.767 89.892 1.00 51.65 154 LEU C C 1
ATOM 4758 O O . LEU C 1 154 ? 90.963 49.564 89.638 1.00 53.52 154 LEU C O 1
ATOM 4763 N N . SER C 1 155 ? 90.510 51.221 91.097 1.00 49.84 155 SER C N 1
ATOM 4764 C CA . SER C 1 155 ? 90.083 50.311 92.145 1.00 49.60 155 SER C CA 1
ATOM 4765 C C . SER C 1 155 ? 88.655 49.824 91.881 1.00 48.85 155 SER C C 1
ATOM 4766 O O . SER C 1 155 ? 87.890 50.421 91.122 1.00 45.87 155 SER C O 1
ATOM 4769 N N . LEU C 1 156 ? 88.296 48.725 92.543 1.00 52.19 156 LEU C N 1
ATOM 4770 C CA . LEU C 1 156 ? 86.911 48.266 92.521 1.00 49.86 156 LEU C CA 1
ATOM 4771 C C . LEU C 1 156 ? 85.965 49.332 93.055 1.00 47.34 156 LEU C C 1
ATOM 4772 O O . LEU C 1 156 ? 84.889 49.560 92.482 1.00 45.78 156 LEU C O 1
ATOM 4777 N N . ASN C 1 157 ? 86.343 49.987 94.164 1.00 48.56 157 ASN C N 1
ATOM 4778 C CA . ASN C 1 157 ? 85.469 50.980 94.787 1.00 47.11 157 ASN C CA 1
ATOM 4779 C C . ASN C 1 157 ? 85.192 52.118 93.811 1.00 46.19 157 ASN C C 1
ATOM 4780 O O . ASN C 1 157 ? 84.038 52.501 93.609 1.00 45.16 157 ASN C O 1
ATOM 4785 N N . ASN C 1 158 ? 86.251 52.656 93.177 1.00 45.59 158 ASN C N 1
ATOM 4786 C CA . ASN C 1 158 ? 86.090 53.760 92.224 1.00 44.68 158 ASN C CA 1
ATOM 4787 C C . ASN C 1 158 ? 85.277 53.317 91.005 1.00 45.79 158 ASN C C 1
ATOM 4788 O O . ASN C 1 158 ? 84.419 54.062 90.514 1.00 46.90 158 ASN C O 1
ATOM 4793 N N . GLY C 1 159 ? 85.509 52.096 90.512 1.00 43.48 159 GLY C N 1
ATOM 4794 C CA . GLY C 1 159 ? 84.694 51.604 89.406 1.00 40.42 159 GLY C CA 1
ATOM 4795 C C . GLY C 1 159 ? 83.232 51.424 89.797 1.00 42.98 159 GLY C C 1
ATOM 4796 O O . GLY C 1 159 ? 82.329 51.697 89.003 1.00 39.67 159 GLY C O 1
ATOM 4797 N N . PHE C 1 160 ? 82.980 50.983 91.044 1.00 46.50 160 PHE C N 1
ATOM 4798 C CA . PHE C 1 160 ? 81.611 50.827 91.523 1.00 46.33 160 PHE C CA 1
ATOM 4799 C C . PHE C 1 160 ? 80.905 52.174 91.562 1.00 46.30 160 PHE C C 1
ATOM 4800 O O . PHE C 1 160 ? 79.756 52.298 91.110 1.00 47.79 160 PHE C O 1
ATOM 4808 N N . LEU C 1 161 ? 81.587 53.196 92.092 1.00 44.36 161 LEU C N 1
ATOM 4809 C CA . LEU C 1 161 ? 81.024 54.541 92.116 1.00 47.23 161 LEU C CA 1
ATOM 4810 C C . LEU C 1 161 ? 80.766 55.053 90.707 1.00 49.22 161 LEU C C 1
ATOM 4811 O O . LEU C 1 161 ? 79.721 55.661 90.437 1.00 49.72 161 LEU C O 1
ATOM 4816 N N . ASP C 1 162 ? 81.727 54.816 89.797 1.00 50.45 162 ASP C N 1
ATOM 4817 C CA . ASP C 1 162 ? 81.616 55.271 88.417 1.00 48.29 162 ASP C CA 1
ATOM 4818 C C . ASP C 1 162 ? 80.357 54.717 87.771 1.00 45.22 162 ASP C C 1
ATOM 4819 O O . ASP C 1 162 ? 79.622 55.455 87.113 1.00 44.38 162 ASP C O 1
ATOM 4824 N N . GLN C 1 163 ? 80.043 53.442 88.023 1.00 43.14 163 GLN C N 1
ATOM 4825 C CA . GLN C 1 163 ? 78.874 52.841 87.395 1.00 44.65 163 GLN C CA 1
ATOM 4826 C C . GLN C 1 163 ? 77.582 53.151 88.139 1.00 47.72 163 GLN C C 1
ATOM 4827 O O . GLN C 1 163 ? 76.516 53.146 87.511 1.00 48.99 163 GLN C O 1
ATOM 4833 N N . VAL C 1 164 ? 77.636 53.416 89.459 1.00 48.80 164 VAL C N 1
ATOM 4834 C CA . VAL C 1 164 ? 76.443 53.903 90.157 1.00 46.00 164 VAL C CA 1
ATOM 4835 C C . VAL C 1 164 ? 76.045 55.271 89.598 1.00 44.83 164 VAL C C 1
ATOM 4836 O O . VAL C 1 164 ? 74.890 55.499 89.225 1.00 43.67 164 VAL C O 1
ATOM 4840 N N . LEU C 1 165 ? 77.011 56.180 89.465 1.00 44.66 165 LEU C N 1
ATOM 4841 C CA . LEU C 1 165 ? 76.690 57.531 89.015 1.00 43.93 165 LEU C CA 1
ATOM 4842 C C . LEU C 1 165 ? 76.238 57.542 87.551 1.00 43.43 165 LEU C C 1
ATOM 4843 O O . LEU C 1 165 ? 75.186 58.106 87.222 1.00 42.23 165 LEU C O 1
ATOM 4848 N N . GLY C 1 166 ? 77.019 56.915 86.662 1.00 42.40 166 GLY C N 1
ATOM 4849 C CA . GLY C 1 166 ? 76.631 56.856 85.266 1.00 44.14 166 GLY C CA 1
ATOM 4850 C C . GLY C 1 166 ? 75.250 56.259 85.060 1.00 46.26 166 GLY C C 1
ATOM 4851 O O . GLY C 1 166 ? 74.432 56.801 84.307 1.00 44.73 166 GLY C O 1
ATOM 4852 N N . THR C 1 167 ? 74.973 55.126 85.723 1.00 47.48 167 THR C N 1
ATOM 4853 C CA . THR C 1 167 ? 73.672 54.479 85.548 1.00 47.08 167 THR C CA 1
ATOM 4854 C C . THR C 1 167 ? 72.572 55.292 86.215 1.00 45.98 167 THR C C 1
ATOM 4855 O O . THR C 1 167 ? 71.477 55.441 85.658 1.00 45.91 167 THR C O 1
ATOM 4859 N N . GLY C 1 168 ? 72.828 55.809 87.417 1.00 44.69 168 GLY C N 1
ATOM 4860 C CA . GLY C 1 168 ? 71.833 56.658 88.050 1.00 43.76 168 GLY C CA 1
ATOM 4861 C C . GLY C 1 168 ? 71.428 57.828 87.170 1.00 41.35 168 GLY C C 1
ATOM 4862 O O . GLY C 1 168 ? 70.251 58.167 87.086 1.00 42.46 168 GLY C O 1
ATOM 4863 N N . MET C 1 169 ? 72.398 58.472 86.518 1.00 39.77 169 MET C N 1
ATOM 4864 C CA . MET C 1 169 ? 72.060 59.568 85.607 1.00 45.72 169 MET C CA 1
ATOM 4865 C C . MET C 1 169 ? 71.260 59.075 84.400 1.00 44.87 169 MET C C 1
ATOM 4866 O O . MET C 1 169 ? 70.292 59.726 83.986 1.00 44.78 169 MET C O 1
ATOM 4871 N N . LEU C 1 170 ? 71.660 57.946 83.807 1.00 42.17 170 LEU C N 1
ATOM 4872 C CA . LEU C 1 170 ? 70.895 57.389 82.699 1.00 43.55 170 LEU C CA 1
ATOM 4873 C C . LEU C 1 170 ? 69.458 57.136 83.114 1.00 45.70 170 LEU C C 1
ATOM 4874 O O . LEU C 1 170 ? 68.515 57.507 82.405 1.00 46.31 170 LEU C O 1
ATOM 4879 N N . ILE C 1 171 ? 69.276 56.521 84.285 1.00 45.58 171 ILE C N 1
ATOM 4880 C CA . ILE C 1 171 ? 67.947 56.123 84.734 1.00 43.77 171 ILE C CA 1
ATOM 4881 C C . ILE C 1 171 ? 67.091 57.348 85.001 1.00 41.56 171 ILE C C 1
ATOM 4882 O O . ILE C 1 171 ? 65.899 57.367 84.686 1.00 40.66 171 ILE C O 1
ATOM 4887 N N . VAL C 1 172 ? 67.686 58.400 85.563 1.00 40.63 172 VAL C N 1
ATOM 4888 C CA . VAL C 1 172 ? 66.908 59.607 85.807 1.00 41.85 172 VAL C CA 1
ATOM 4889 C C . VAL C 1 172 ? 66.477 60.229 84.481 1.00 44.67 172 VAL C C 1
ATOM 4890 O O . VAL C 1 172 ? 65.321 60.641 84.317 1.00 46.58 172 VAL C O 1
ATOM 4894 N N . GLY C 1 173 ? 67.383 60.278 83.502 1.00 44.99 173 GLY C N 1
ATOM 4895 C CA . GLY C 1 173 ? 66.995 60.767 82.195 1.00 42.15 173 GLY C CA 1
ATOM 4896 C C . GLY C 1 173 ? 65.864 59.954 81.588 1.00 42.68 173 GLY C C 1
ATOM 4897 O O . GLY C 1 173 ? 64.923 60.512 81.010 1.00 41.40 173 GLY C O 1
ATOM 4898 N N . LEU C 1 174 ? 65.947 58.619 81.700 1.00 43.82 174 LEU C N 1
ATOM 4899 C CA . LEU C 1 174 ? 64.947 57.749 81.081 1.00 43.79 174 LEU C CA 1
ATOM 4900 C C . LEU C 1 174 ? 63.601 57.901 81.775 1.00 45.14 174 LEU C C 1
ATOM 4901 O O . LEU C 1 174 ? 62.567 58.035 81.110 1.00 47.27 174 LEU C O 1
ATOM 4906 N N . LEU C 1 175 ? 63.593 57.938 83.112 1.00 40.65 175 LEU C N 1
ATOM 4907 C CA . LEU C 1 175 ? 62.335 58.164 83.808 1.00 42.28 175 LEU C CA 1
ATOM 4908 C C . LEU C 1 175 ? 61.747 59.508 83.410 1.00 44.25 175 LEU C C 1
ATOM 4909 O O . LEU C 1 175 ? 60.526 59.639 83.236 1.00 48.75 175 LEU C O 1
ATOM 4914 N N . ALA C 1 176 ? 62.595 60.528 83.295 1.00 39.87 176 ALA C N 1
ATOM 4915 C CA . ALA C 1 176 ? 62.079 61.850 82.995 1.00 43.83 176 ALA C CA 1
ATOM 4916 C C . ALA C 1 176 ? 61.432 61.870 81.608 1.00 48.58 176 ALA C C 1
ATOM 4917 O O . ALA C 1 176 ? 60.415 62.547 81.395 1.00 48.82 176 ALA C O 1
ATOM 4919 N N . ILE C 1 177 ? 61.990 61.096 80.671 1.00 48.66 177 ILE C N 1
ATOM 4920 C CA . ILE C 1 177 ? 61.428 61.017 79.323 1.00 48.97 177 ILE C CA 1
ATOM 4921 C C . ILE C 1 177 ? 60.160 60.169 79.305 1.00 50.14 177 ILE C C 1
ATOM 4922 O O . ILE C 1 177 ? 59.181 60.523 78.647 1.00 52.15 177 ILE C O 1
ATOM 4927 N N . LEU C 1 178 ? 60.158 59.034 80.011 1.00 50.21 178 LEU C N 1
ATOM 4928 C CA . LEU C 1 178 ? 58.934 58.253 80.149 1.00 53.85 178 LEU C CA 1
ATOM 4929 C C . LEU C 1 178 ? 57.823 59.071 80.781 1.00 55.54 178 LEU C C 1
ATOM 4930 O O . LEU C 1 178 ? 56.652 58.902 80.439 1.00 58.39 178 LEU C O 1
ATOM 4935 N N . ASP C 1 179 ? 58.158 59.938 81.736 1.00 58.56 179 ASP C N 1
ATOM 4936 C CA . ASP C 1 179 ? 57.117 60.620 82.500 1.00 58.82 179 ASP C CA 1
ATOM 4937 C C . ASP C 1 179 ? 56.306 61.528 81.569 1.00 61.52 179 ASP C C 1
ATOM 4938 O O . ASP C 1 179 ? 56.765 62.608 81.168 1.00 59.94 179 ASP C O 1
ATOM 4943 N N . ARG C 1 180 ? 55.102 61.086 81.205 1.00 65.14 180 ARG C N 1
ATOM 4944 C CA . ARG C 1 180 ? 54.301 61.843 80.250 1.00 71.08 180 ARG C CA 1
ATOM 4945 C C . ARG C 1 180 ? 53.947 63.239 80.751 1.00 69.74 180 ARG C C 1
ATOM 4946 O O . ARG C 1 180 ? 53.443 64.050 79.970 1.00 70.79 180 ARG C O 1
ATOM 4954 N N . ARG C 1 181 ? 54.211 63.548 82.017 1.00 66.06 181 ARG C N 1
ATOM 4955 C CA . ARG C 1 181 ? 53.974 64.889 82.525 1.00 62.55 181 ARG C CA 1
ATOM 4956 C C . ARG C 1 181 ? 55.078 65.877 82.150 1.00 62.10 181 ARG C C 1
ATOM 4957 O O . ARG C 1 181 ? 54.877 67.089 82.295 1.00 61.47 181 ARG C O 1
ATOM 4965 N N . ASN C 1 182 ? 56.228 65.405 81.670 1.00 61.34 182 ASN C N 1
ATOM 4966 C CA . ASN C 1 182 ? 57.329 66.295 81.333 1.00 64.75 182 ASN C CA 1
ATOM 4967 C C . ASN C 1 182 ? 57.245 66.726 79.873 1.00 72.26 182 ASN C C 1
ATOM 4968 O O . ASN C 1 182 ? 57.072 65.887 78.980 1.00 74.42 182 ASN C O 1
ATOM 4973 N N . LYS C 1 183 ? 57.338 68.038 79.633 1.00 77.16 183 LYS C N 1
ATOM 4974 C CA . LYS C 1 183 ? 57.677 68.521 78.296 1.00 83.75 183 LYS C CA 1
ATOM 4975 C C . LYS C 1 183 ? 59.167 68.275 78.071 1.00 90.50 183 LYS C C 1
ATOM 4976 O O . LYS C 1 183 ? 60.020 68.849 78.761 1.00 94.90 183 LYS C O 1
ATOM 4982 N N . GLY C 1 184 ? 59.486 67.384 77.146 1.00 92.00 184 GLY C N 1
ATOM 4983 C CA . GLY C 1 184 ? 60.871 67.042 76.942 1.00 83.02 184 GLY C CA 1
ATOM 4984 C C . GLY C 1 184 ? 61.232 67.051 75.479 1.00 74.88 184 GLY C C 1
ATOM 4985 O O . GLY C 1 184 ? 61.377 68.114 74.870 1.00 73.23 184 GLY C O 1
ATOM 4986 N N . VAL C 1 185 ? 61.359 65.856 74.915 1.00 70.73 185 VAL C N 1
ATOM 4987 C CA . VAL C 1 185 ? 61.761 65.647 73.527 1.00 65.52 185 VAL C CA 1
ATOM 4988 C C . VAL C 1 185 ? 60.529 65.487 72.640 1.00 59.22 185 VAL C C 1
ATOM 4989 O O . VAL C 1 185 ? 59.508 64.953 73.089 1.00 58.08 185 VAL C O 1
ATOM 4993 N N . PRO C 1 186 ? 60.579 65.932 71.386 1.00 54.94 186 PRO C N 1
ATOM 4994 C CA . PRO C 1 186 ? 59.460 65.680 70.459 1.00 51.48 186 PRO C CA 1
ATOM 4995 C C . PRO C 1 186 ? 59.186 64.191 70.303 1.00 47.54 186 PRO C C 1
ATOM 4996 O O . PRO C 1 186 ? 60.104 63.371 70.249 1.00 45.35 186 PRO C O 1
ATOM 5000 N N . ALA C 1 187 ? 57.903 63.843 70.250 1.00 48.01 187 ALA C N 1
ATOM 5001 C CA . ALA C 1 187 ? 57.523 62.470 69.959 1.00 49.05 187 ALA C CA 1
ATOM 5002 C C . ALA C 1 187 ? 58.260 61.988 68.710 1.00 50.12 187 ALA C C 1
ATOM 5003 O O . ALA C 1 187 ? 58.415 62.729 67.735 1.00 49.89 187 ALA C O 1
ATOM 5005 N N . GLY C 1 188 ? 58.750 60.747 68.763 1.00 49.43 188 GLY C N 1
ATOM 5006 C CA . GLY C 1 188 ? 59.515 60.186 67.678 1.00 48.02 188 GLY C CA 1
ATOM 5007 C C . GLY C 1 188 ? 61.010 60.416 67.748 1.00 48.76 188 GLY C C 1
ATOM 5008 O O . GLY C 1 188 ? 61.742 59.779 66.991 1.00 51.77 188 GLY C O 1
ATOM 5009 N N . LEU C 1 189 ? 61.501 61.300 68.615 1.00 45.17 189 LEU C N 1
ATOM 5010 C CA . LEU C 1 189 ? 62.940 61.519 68.717 1.00 44.31 189 LEU C CA 1
ATOM 5011 C C . LEU C 1 189 ? 63.510 61.189 70.095 1.00 46.62 189 LEU C C 1
ATOM 5012 O O . LEU C 1 189 ? 64.694 61.472 70.341 1.00 45.76 189 LEU C O 1
ATOM 5017 N N . GLU C 1 190 ? 62.701 60.615 71.003 1.00 47.26 190 GLU C N 1
ATOM 5018 C CA . GLU C 1 190 ? 63.204 60.272 72.336 1.00 43.50 190 GLU C CA 1
ATOM 5019 C C . GLU C 1 190 ? 64.441 59.369 72.270 1.00 45.27 190 GLU C C 1
ATOM 5020 O O . GLU C 1 190 ? 65.410 59.625 73.008 1.00 44.29 190 GLU C O 1
ATOM 5026 N N . PRO C 1 191 ? 64.503 58.356 71.404 1.00 44.47 191 PRO C N 1
ATOM 5027 C CA . PRO C 1 191 ? 65.713 57.527 71.349 1.00 43.04 191 PRO C CA 1
ATOM 5028 C C . PRO C 1 191 ? 66.934 58.286 70.863 1.00 42.32 191 PRO C C 1
ATOM 5029 O O . PRO C 1 191 ? 68.069 57.900 71.191 1.00 42.62 191 PRO C O 1
ATOM 5033 N N . VAL C 1 192 ? 66.741 59.339 70.059 1.00 39.88 192 VAL C N 1
ATOM 5034 C CA . VAL C 1 192 ? 67.864 60.148 69.597 1.00 38.52 192 VAL C CA 1
ATOM 5035 C C . VAL C 1 192 ? 68.445 60.955 70.758 1.00 40.22 192 VAL C C 1
ATOM 5036 O O . VAL C 1 192 ? 69.673 61.064 70.910 1.00 39.27 192 VAL C O 1
ATOM 5040 N N . VAL C 1 193 ? 67.581 61.518 71.614 1.00 39.23 193 VAL C N 1
ATOM 5041 C CA . VAL C 1 193 ? 68.105 62.272 72.747 1.00 41.60 193 VAL C CA 1
ATOM 5042 C C . VAL C 1 193 ? 68.742 61.332 73.765 1.00 40.69 193 VAL C C 1
ATOM 5043 O O . VAL C 1 193 ? 69.773 61.665 74.365 1.00 39.65 193 VAL C O 1
ATOM 5047 N N . VAL C 1 194 ? 68.174 60.132 73.956 1.00 41.92 194 VAL C N 1
ATOM 5048 C CA . VAL C 1 194 ? 68.846 59.159 74.822 1.00 40.95 194 VAL C CA 1
ATOM 5049 C C . VAL C 1 194 ? 70.239 58.847 74.279 1.00 41.85 194 VAL C C 1
ATOM 5050 O O . VAL C 1 194 ? 71.208 58.754 75.043 1.00 40.51 194 VAL C O 1
ATOM 5054 N N . GLY C 1 195 ? 70.364 58.727 72.943 1.00 40.59 195 GLY C N 1
ATOM 5055 C CA . GLY C 1 195 ? 71.660 58.468 72.335 1.00 34.02 195 GLY C CA 1
ATOM 5056 C C . GLY C 1 195 ? 72.646 59.607 72.512 1.00 33.50 195 GLY C C 1
ATOM 5057 O O . GLY C 1 195 ? 73.838 59.377 72.724 1.00 33.30 195 GLY C O 1
ATOM 5058 N N . MET C 1 196 ? 72.172 60.847 72.419 1.00 34.57 196 MET C N 1
ATOM 5059 C CA . MET C 1 196 ? 72.993 61.973 72.857 1.00 39.66 196 MET C CA 1
ATOM 5060 C C . MET C 1 196 ? 73.473 61.805 74.302 1.00 41.17 196 MET C C 1
ATOM 5061 O O . MET C 1 196 ? 74.643 62.083 74.605 1.00 39.15 196 MET C O 1
ATOM 5066 N N . LEU C 1 197 ? 72.582 61.353 75.205 1.00 42.78 197 LEU C N 1
ATOM 5067 C CA . LEU C 1 197 ? 72.969 61.136 76.602 1.00 42.43 197 LEU C CA 1
ATOM 5068 C C . LEU C 1 197 ? 74.091 60.102 76.708 1.00 41.33 197 LEU C C 1
ATOM 5069 O O . LEU C 1 197 ? 75.063 60.303 77.451 1.00 41.55 197 LEU C O 1
ATOM 5074 N N . ILE C 1 198 ? 73.968 58.990 75.972 1.00 39.07 198 ILE C N 1
ATOM 5075 C CA . ILE C 1 198 ? 74.964 57.924 76.028 1.00 38.98 198 ILE C CA 1
ATOM 5076 C C . ILE C 1 198 ? 76.295 58.409 75.462 1.00 41.15 198 ILE C C 1
ATOM 5077 O O . ILE C 1 198 ? 77.363 57.987 75.913 1.00 43.75 198 ILE C O 1
ATOM 5082 N N . LEU C 1 199 ? 76.264 59.295 74.473 1.00 38.56 199 LEU C N 1
ATOM 5083 C CA . LEU C 1 199 ? 77.515 59.844 73.953 1.00 39.60 199 LEU C CA 1
ATOM 5084 C C . LEU C 1 199 ? 78.176 60.759 74.983 1.00 37.83 199 LEU C C 1
ATOM 5085 O O . LEU C 1 199 ? 79.391 60.716 75.183 1.00 33.53 199 LEU C O 1
ATOM 5090 N N . ALA C 1 200 ? 77.388 61.646 75.592 1.00 35.69 200 ALA C N 1
ATOM 5091 C CA . ALA C 1 200 ? 77.917 62.526 76.617 1.00 36.74 200 ALA C CA 1
ATOM 5092 C C . ALA C 1 200 ? 78.537 61.711 77.762 1.00 37.65 200 ALA C C 1
ATOM 5093 O O . ALA C 1 200 ? 79.676 61.962 78.178 1.00 37.07 200 ALA C O 1
ATOM 5095 N N . LEU C 1 201 ? 77.831 60.677 78.219 1.00 35.09 201 LEU C N 1
ATOM 5096 C CA . LEU C 1 201 ? 78.357 59.797 79.266 1.00 36.63 201 LEU C CA 1
ATOM 5097 C C . LEU C 1 201 ? 79.630 59.082 78.815 1.00 36.55 201 LEU C C 1
ATOM 5098 O O . LEU C 1 201 ? 80.561 58.900 79.611 1.00 35.09 201 LEU C O 1
ATOM 5103 N N . GLY C 1 202 ? 79.703 58.696 77.533 1.00 36.28 202 GLY C N 1
ATOM 5104 C CA . GLY C 1 202 ? 80.876 57.974 77.059 1.00 37.38 202 GLY C CA 1
ATOM 5105 C C . GLY C 1 202 ? 82.106 58.857 77.000 1.00 40.06 202 GLY C C 1
ATOM 5106 O O . GLY C 1 202 ? 83.226 58.413 77.311 1.00 39.19 202 GLY C O 1
ATOM 5107 N N . LEU C 1 203 ? 81.917 60.119 76.597 1.00 38.35 203 LEU C N 1
ATOM 5108 C CA . LEU C 1 203 ? 83.018 61.062 76.488 1.00 39.91 203 LEU C CA 1
ATOM 5109 C C . LEU C 1 203 ? 83.409 61.691 77.842 1.00 42.81 203 LEU C C 1
ATOM 5110 O O . LEU C 1 203 ? 84.542 62.162 77.984 1.00 45.34 203 LEU C O 1
ATOM 5115 N N . SER C 1 204 ? 82.510 61.731 78.820 1.00 42.54 204 SER C N 1
ATOM 5116 C CA . SER C 1 204 ? 82.822 62.354 80.110 1.00 43.44 204 SER C CA 1
ATOM 5117 C C . SER C 1 204 ? 83.059 61.364 81.229 1.00 43.34 204 SER C C 1
ATOM 5118 O O . SER C 1 204 ? 83.708 61.718 82.217 1.00 45.80 204 SER C O 1
ATOM 5121 N N . MET C 1 205 ? 82.559 60.144 81.085 1.00 42.45 205 MET C N 1
ATOM 5122 C CA . MET C 1 205 ? 82.575 59.154 82.149 1.00 45.72 205 MET C CA 1
ATOM 5123 C C . MET C 1 205 ? 82.820 57.759 81.584 1.00 49.05 205 MET C C 1
ATOM 5124 O O . MET C 1 205 ? 82.407 56.769 82.210 1.00 45.93 205 MET C O 1
ATOM 5129 N N . GLY C 1 206 ? 83.444 57.652 80.408 1.00 35.41 206 GLY C N 1
ATOM 5130 C CA . GLY C 1 206 ? 83.718 56.343 79.844 1.00 41.07 206 GLY C CA 1
ATOM 5131 C C . GLY C 1 206 ? 85.146 55.845 80.056 1.00 42.91 206 GLY C C 1
ATOM 5132 O O . GLY C 1 206 ? 85.447 54.672 79.778 1.00 42.78 206 GLY C O 1
ATOM 5133 N N . ALA C 1 207 ? 86.032 56.722 80.548 1.00 40.54 207 ALA C N 1
ATOM 5134 C CA . ALA C 1 207 ? 87.450 56.376 80.664 1.00 42.99 207 ALA C CA 1
ATOM 5135 C C . ALA C 1 207 ? 87.716 55.304 81.717 1.00 47.39 207 ALA C C 1
ATOM 5136 O O . ALA C 1 207 ? 88.595 54.461 81.521 1.00 51.03 207 ALA C O 1
ATOM 5138 N N . ASN C 1 208 ? 86.998 55.319 82.850 1.00 48.14 208 ASN C N 1
ATOM 5139 C CA . ASN C 1 208 ? 87.327 54.383 83.923 1.00 49.69 208 ASN C CA 1
ATOM 5140 C C . ASN C 1 208 ? 87.058 52.940 83.510 1.00 50.02 208 ASN C C 1
ATOM 5141 O O . ASN C 1 208 ? 87.887 52.053 83.760 1.00 49.98 208 ASN C O 1
ATOM 5146 N N . CYS C 1 209 ? 85.893 52.668 82.919 1.00 49.82 209 CYS C N 1
ATOM 5147 C CA . CYS C 1 209 ? 85.599 51.276 82.598 1.00 55.68 209 CYS C CA 1
ATOM 5148 C C . CYS C 1 209 ? 84.642 51.115 81.428 1.00 56.35 209 CYS C C 1
ATOM 5149 O O . CYS C 1 209 ? 83.905 50.123 81.372 1.00 51.73 209 CYS C O 1
ATOM 5152 N N . GLY C 1 210 ? 84.716 52.041 80.450 1.00 58.73 210 GLY C N 1
ATOM 5153 C CA . GLY C 1 210 ? 83.653 52.158 79.478 1.00 60.55 210 GLY C CA 1
ATOM 5154 C C . GLY C 1 210 ? 82.453 52.620 80.286 1.00 67.35 210 GLY C C 1
ATOM 5155 O O . GLY C 1 210 ? 82.546 53.037 81.438 1.00 78.26 210 GLY C O 1
ATOM 5156 N N . ILE C 1 211 ? 81.302 52.534 79.655 1.00 62.47 211 ILE C N 1
ATOM 5157 C CA . ILE C 1 211 ? 80.070 52.878 80.350 1.00 55.63 211 ILE C CA 1
ATOM 5158 C C . ILE C 1 211 ? 79.154 51.689 80.111 1.00 52.31 211 ILE C C 1
ATOM 5159 O O . ILE C 1 211 ? 78.207 51.806 79.327 1.00 52.33 211 ILE C O 1
ATOM 5164 N N . PRO C 1 212 ? 79.425 50.520 80.704 1.00 48.12 212 PRO C N 1
ATOM 5165 C CA . PRO C 1 212 ? 78.540 49.381 80.438 1.00 46.05 212 PRO C CA 1
ATOM 5166 C C . PRO C 1 212 ? 77.105 49.700 80.809 1.00 47.17 212 PRO C C 1
ATOM 5167 O O . PRO C 1 212 ? 76.183 49.405 80.031 1.00 47.35 212 PRO C O 1
ATOM 5171 N N . LEU C 1 213 ? 76.907 50.300 81.989 1.00 43.50 213 LEU C N 1
ATOM 5172 C CA . LEU C 1 213 ? 75.613 50.762 82.481 1.00 44.77 213 LEU C CA 1
ATOM 5173 C C . LEU C 1 213 ? 74.514 49.713 82.439 1.00 45.48 213 LEU C C 1
ATOM 5174 O O . LEU C 1 213 ? 73.342 50.059 82.607 1.00 48.90 213 LEU C O 1
ATOM 5179 N N . ASN C 1 214 ? 74.850 48.451 82.252 1.00 42.98 214 ASN C N 1
ATOM 5180 C CA . ASN C 1 214 ? 73.789 47.538 81.856 1.00 44.03 214 ASN C CA 1
ATOM 5181 C C . ASN C 1 214 ? 74.236 46.130 82.187 1.00 47.33 214 ASN C C 1
ATOM 5182 O O . ASN C 1 214 ? 75.073 45.571 81.480 1.00 50.41 214 ASN C O 1
ATOM 5187 N N . PRO C 1 215 ? 73.742 45.527 83.263 1.00 47.70 215 PRO C N 1
ATOM 5188 C CA . PRO C 1 215 ? 74.335 44.244 83.676 1.00 47.18 215 PRO C CA 1
ATOM 5189 C C . PRO C 1 215 ? 74.302 43.196 82.588 1.00 49.75 215 PRO C C 1
ATOM 5190 O O . PRO C 1 215 ? 75.232 42.379 82.511 1.00 49.03 215 PRO C O 1
ATOM 5194 N N . ALA C 1 216 ? 73.271 43.209 81.725 1.00 51.75 216 ALA C N 1
ATOM 5195 C CA . ALA C 1 216 ? 73.146 42.160 80.718 1.00 52.10 216 ALA C CA 1
ATOM 5196 C C . ALA C 1 216 ? 74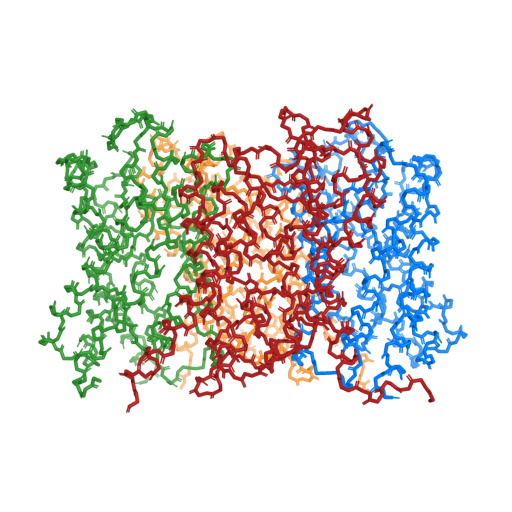.146 42.377 79.602 1.00 51.33 216 ALA C C 1
ATOM 5197 O O . ALA C 1 216 ? 74.742 41.421 79.105 1.00 50.60 216 ALA C O 1
ATOM 5199 N N . ARG C 1 217 ? 74.308 43.637 79.188 1.00 53.67 217 ARG C N 1
ATOM 5200 C CA . ARG C 1 217 ? 75.317 44.016 78.209 1.00 51.45 217 ARG C CA 1
ATOM 5201 C C . ARG C 1 217 ? 76.709 43.556 78.626 1.00 54.47 217 ARG C C 1
ATOM 5202 O O . ARG C 1 217 ? 77.561 43.316 77.766 1.00 53.55 217 ARG C O 1
ATOM 5210 N N . ASP C 1 218 ? 76.960 43.416 79.939 1.00 54.12 218 ASP C N 1
ATOM 5211 C CA . ASP C 1 218 ? 78.281 43.012 80.408 1.00 53.73 218 ASP C CA 1
ATOM 5212 C C . ASP C 1 218 ? 78.379 41.524 80.737 1.00 54.47 218 ASP C C 1
ATOM 5213 O O . ASP C 1 218 ? 79.253 40.837 80.202 1.00 58.65 218 ASP C O 1
ATOM 5218 N N . LEU C 1 219 ? 77.498 41.009 81.599 1.00 49.97 219 LEU C N 1
ATOM 5219 C CA . LEU C 1 219 ? 77.583 39.603 81.997 1.00 49.63 219 LEU C CA 1
ATOM 5220 C C . LEU C 1 219 ? 77.378 38.656 80.810 1.00 48.90 219 LEU C C 1
ATOM 5221 O O . LEU C 1 219 ? 78.095 37.655 80.665 1.00 51.29 219 LEU C O 1
ATOM 5226 N N . GLY C 1 220 ? 76.365 38.908 79.991 1.00 44.52 220 GLY C N 1
ATOM 5227 C CA . GLY C 1 220 ? 76.018 37.968 78.950 1.00 48.62 220 GLY C CA 1
ATOM 5228 C C . GLY C 1 220 ? 77.177 37.710 78.002 1.00 51.71 220 GLY C C 1
ATOM 5229 O O . GLY C 1 220 ? 77.540 36.559 77.717 1.00 53.15 220 GLY C O 1
ATOM 5230 N N . PRO C 1 221 ? 77.765 38.797 77.479 1.00 49.57 221 PRO C N 1
ATOM 5231 C CA . PRO C 1 221 ? 79.004 38.660 76.687 1.00 47.46 221 PRO C CA 1
ATOM 5232 C C . PRO C 1 221 ? 80.161 38.044 77.454 1.00 48.72 221 PRO C C 1
ATOM 5233 O O . PRO C 1 221 ? 80.942 37.282 76.872 1.00 50.06 221 PRO C O 1
ATOM 5237 N N . ARG C 1 222 ? 80.314 38.368 78.745 1.00 48.51 222 ARG C N 1
ATOM 5238 C CA . ARG C 1 222 ? 81.401 37.768 79.508 1.00 49.27 222 ARG C CA 1
ATOM 5239 C C . ARG C 1 222 ? 81.232 36.256 79.579 1.00 52.36 222 ARG C C 1
ATOM 5240 O O . ARG C 1 222 ? 82.195 35.505 79.369 1.00 54.10 222 ARG C O 1
ATOM 5248 N N . LEU C 1 223 ? 80.005 35.791 79.842 1.00 51.05 223 LEU C N 1
ATOM 5249 C CA . LEU C 1 223 ? 79.740 34.356 79.827 1.00 52.33 223 LEU C CA 1
ATOM 5250 C C . LEU C 1 223 ? 80.027 33.748 78.450 1.00 51.16 223 LEU C C 1
ATOM 5251 O O . LEU C 1 223 ? 80.521 32.615 78.359 1.00 50.34 223 LEU C O 1
ATOM 5256 N N . PHE C 1 224 ? 79.753 34.490 77.369 1.00 51.52 224 PHE C N 1
ATOM 5257 C CA . PHE C 1 224 ? 80.098 33.991 76.040 1.00 53.42 224 PHE C CA 1
ATOM 5258 C C . PHE C 1 224 ? 81.599 33.747 75.919 1.00 54.68 224 PHE C C 1
ATOM 5259 O O . PHE C 1 224 ? 82.026 32.643 75.562 1.00 56.31 224 PHE C O 1
ATOM 5267 N N . THR C 1 225 ? 82.422 34.775 76.207 1.00 50.95 225 THR C N 1
ATOM 5268 C CA . THR C 1 225 ? 83.870 34.620 76.052 1.00 51.20 225 THR C CA 1
ATOM 5269 C C . THR C 1 225 ? 84.409 33.559 76.994 1.00 56.35 225 THR C C 1
ATOM 5270 O O . THR C 1 225 ? 85.391 32.878 76.678 1.00 58.43 225 THR C O 1
ATOM 5274 N N . TYR C 1 226 ? 83.769 33.386 78.145 1.00 58.91 226 TYR C N 1
ATOM 5275 C CA . TYR C 1 226 ? 84.175 32.328 79.056 1.00 60.45 226 TYR C CA 1
ATOM 5276 C C . TYR C 1 226 ? 84.084 30.953 78.392 1.00 61.27 226 TYR C C 1
ATOM 5277 O O . TYR C 1 226 ? 85.026 30.158 78.461 1.00 60.81 226 TYR C O 1
ATOM 5286 N N . VAL C 1 227 ? 82.965 30.658 77.729 1.00 61.43 227 VAL C N 1
ATOM 5287 C CA . VAL C 1 227 ? 82.801 29.353 77.090 1.00 64.03 227 VAL C CA 1
ATOM 5288 C C . VAL C 1 227 ? 83.290 29.298 75.643 1.00 66.19 227 VAL C C 1
ATOM 5289 O O . VAL C 1 227 ? 83.475 28.194 75.101 1.00 68.56 227 VAL C O 1
ATOM 5293 N N . ALA C 1 228 ? 83.495 30.445 75.003 1.00 63.55 228 ALA C N 1
ATOM 5294 C CA . ALA C 1 228 ? 83.818 30.516 73.586 1.00 61.48 228 ALA C CA 1
ATOM 5295 C C . ALA C 1 228 ? 85.304 30.568 73.319 1.00 62.13 228 ALA C C 1
ATOM 5296 O O . ALA C 1 228 ? 85.697 30.911 72.200 1.00 63.14 228 ALA C O 1
ATOM 5298 N N . GLY C 1 229 ? 86.142 30.292 74.313 1.00 61.68 229 GLY C N 1
ATOM 5299 C CA . GLY C 1 229 ? 87.570 30.169 74.085 1.00 63.14 229 GLY C CA 1
ATOM 5300 C C . GLY C 1 229 ? 88.454 31.123 74.856 1.00 63.21 229 GLY C C 1
ATOM 5301 O O . GLY C 1 229 ? 89.686 30.985 74.767 1.00 66.27 229 GLY C O 1
ATOM 5302 N N . TRP C 1 230 ? 87.929 32.094 75.596 1.00 59.06 230 TRP C N 1
ATOM 5303 C CA . TRP C 1 230 ? 88.814 32.983 76.341 1.00 57.81 230 TRP C CA 1
ATOM 5304 C C . TRP C 1 230 ? 89.143 32.474 77.752 1.00 59.95 230 TRP C C 1
ATOM 5305 O O . TRP C 1 230 ? 90.195 32.829 78.298 1.00 61.22 230 TRP C O 1
ATOM 5316 N N . GLY C 1 231 ? 88.277 31.666 78.363 1.00 59.43 231 GLY C N 1
ATOM 5317 C CA . GLY C 1 231 ? 88.592 31.041 79.631 1.00 61.38 231 GLY C CA 1
ATOM 5318 C C . GLY C 1 231 ? 88.204 31.788 80.903 1.00 62.17 231 GLY C C 1
ATOM 5319 O O . GLY C 1 231 ? 87.560 32.844 80.879 1.00 61.35 231 GLY C O 1
ATOM 5320 N N . PRO C 1 232 ? 88.603 31.230 82.056 1.00 61.94 232 PRO C N 1
ATOM 5321 C CA . PRO C 1 232 ? 88.183 31.799 83.352 1.00 61.23 232 PRO C CA 1
ATOM 5322 C C . PRO C 1 232 ? 88.766 33.162 83.632 1.00 60.75 232 PRO C C 1
ATOM 5323 O O . PRO C 1 232 ? 88.293 33.841 84.560 1.00 58.07 232 PRO C O 1
ATOM 5327 N N . GLU C 1 233 ? 89.771 33.587 82.859 1.00 60.94 233 GLU C N 1
ATOM 5328 C CA . GLU C 1 233 ? 90.419 34.849 83.155 1.00 61.99 233 GLU C CA 1
ATOM 5329 C C . GLU C 1 233 ? 89.498 36.033 82.895 1.00 60.43 233 GLU C C 1
ATOM 5330 O O . GLU C 1 233 ? 89.767 37.128 83.403 1.00 62.62 233 GLU C O 1
ATOM 5336 N N . VAL C 1 234 ? 88.408 35.839 82.147 1.00 56.15 234 VAL C N 1
ATOM 5337 C CA . VAL C 1 234 ? 87.456 36.930 81.976 1.00 54.21 234 VAL C CA 1
ATOM 5338 C C . VAL C 1 234 ? 86.762 37.241 83.301 1.00 57.13 234 VAL C C 1
ATOM 5339 O O . VAL C 1 234 ? 86.253 38.351 83.481 1.00 55.66 234 VAL C O 1
ATOM 5343 N N . PHE C 1 235 ? 86.770 36.292 84.251 1.00 58.64 235 PHE C N 1
ATOM 5344 C CA . PHE C 1 235 ? 86.175 36.471 85.574 1.00 57.29 235 PHE C CA 1
ATOM 5345 C C . PHE C 1 235 ? 87.167 36.897 86.649 1.00 57.23 235 PHE C C 1
ATOM 5346 O O . PHE C 1 235 ? 86.744 37.443 87.675 1.00 56.27 235 PHE C O 1
ATOM 5354 N N . SER C 1 236 ? 88.464 36.663 86.442 1.00 58.42 236 SER C N 1
ATOM 5355 C CA . SER C 1 236 ? 89.484 37.064 87.397 1.00 56.26 236 SER C CA 1
ATOM 5356 C C . SER C 1 236 ? 90.205 38.345 87.004 1.00 54.17 236 SER C C 1
ATOM 5357 O O . SER C 1 236 ? 90.840 38.967 87.865 1.00 55.50 236 SER C O 1
ATOM 5360 N N . ALA C 1 237 ? 90.158 38.735 85.731 1.00 51.99 237 ALA C N 1
ATOM 5361 C CA . ALA C 1 237 ? 90.816 39.965 85.307 1.00 50.98 237 ALA C CA 1
ATOM 5362 C C . ALA C 1 237 ? 90.239 41.159 86.065 1.00 49.91 237 ALA C C 1
ATOM 5363 O O . ALA C 1 237 ? 89.083 41.153 86.484 1.00 48.51 237 ALA C O 1
ATOM 5365 N N . GLY C 1 238 ? 91.047 42.205 86.213 1.00 50.62 238 GLY C N 1
ATOM 5366 C CA . GLY C 1 238 ? 90.578 43.395 86.895 1.00 50.99 238 GLY C CA 1
ATOM 5367 C C . GLY C 1 238 ? 90.212 43.146 88.344 1.00 56.61 238 GLY C C 1
ATOM 5368 O O . GLY C 1 238 ? 89.218 43.696 88.834 1.00 55.45 238 GLY C O 1
ATOM 5369 N N . ASN C 1 239 ? 91.003 42.326 89.046 1.00 60.13 239 ASN C N 1
ATOM 5370 C CA . ASN C 1 239 ? 90.762 41.985 90.451 1.00 59.36 239 ASN C CA 1
ATOM 5371 C C . ASN C 1 239 ? 89.334 41.504 90.672 1.00 57.49 239 ASN C C 1
ATOM 5372 O O . ASN C 1 239 ? 88.645 41.941 91.598 1.00 57.64 239 ASN C O 1
ATOM 5377 N N . GLY C 1 240 ? 88.882 40.596 89.808 1.00 55.78 240 GLY C N 1
ATOM 5378 C CA . GLY C 1 240 ? 87.515 40.096 89.900 1.00 55.13 240 GLY C CA 1
ATOM 5379 C C . GLY C 1 240 ? 86.462 41.100 89.483 1.00 52.86 240 GLY C C 1
ATOM 5380 O O . GLY C 1 240 ? 85.372 41.133 90.065 1.00 51.53 240 GLY C O 1
ATOM 5381 N N . TRP C 1 241 ? 86.752 41.885 88.450 1.00 52.05 241 TRP C N 1
ATOM 5382 C CA . TRP C 1 241 ? 85.927 43.022 88.077 1.00 52.91 241 TRP C CA 1
ATOM 5383 C C . TRP C 1 241 ? 84.506 42.636 87.682 1.00 53.08 241 TRP C C 1
ATOM 5384 O O . TRP C 1 241 ? 83.601 43.466 87.811 1.00 52.68 241 TRP C O 1
ATOM 5395 N N . TRP C 1 242 ? 84.286 41.387 87.257 1.00 53.20 242 TRP C N 1
ATOM 5396 C CA . TRP C 1 242 ? 83.041 40.989 86.593 1.00 51.92 242 TRP C CA 1
ATOM 5397 C C . TRP C 1 242 ? 81.762 41.397 87.338 1.00 49.58 242 TRP C C 1
ATOM 5398 O O . TRP C 1 242 ? 80.743 41.678 86.690 1.00 47.17 242 TRP C O 1
ATOM 5409 N N . TRP C 1 243 ? 81.772 41.428 88.683 1.00 48.89 243 TRP C N 1
ATOM 5410 C CA . TRP C 1 243 ? 80.526 41.700 89.408 1.00 49.30 243 TRP C CA 1
ATOM 5411 C C . TRP C 1 243 ? 80.212 43.186 89.536 1.00 47.90 243 TRP C C 1
ATOM 5412 O O . TRP C 1 243 ? 79.051 43.538 89.773 1.00 47.00 243 TRP C O 1
ATOM 5423 N N . VAL C 1 244 ? 81.204 44.070 89.377 1.00 48.64 244 VAL C N 1
ATOM 5424 C CA . VAL C 1 244 ? 80.927 45.500 89.502 1.00 48.44 244 VAL C CA 1
ATOM 5425 C C . VAL C 1 244 ? 79.944 45.979 88.452 1.00 49.74 244 VAL C C 1
ATOM 5426 O O . VAL C 1 244 ? 78.984 46.689 88.812 1.00 50.22 244 VAL C O 1
ATOM 5430 N N . PRO C 1 245 ? 80.097 45.666 87.155 1.00 48.13 245 PRO C N 1
ATOM 5431 C CA . PRO C 1 245 ? 79.083 46.075 86.178 1.00 46.12 245 PRO C CA 1
ATOM 5432 C C . PRO C 1 245 ? 77.808 45.276 86.281 1.00 47.22 245 PRO C C 1
ATOM 5433 O O . PRO C 1 245 ? 76.829 45.610 85.592 1.00 48.58 245 PRO C O 1
ATOM 5437 N N . VAL C 1 246 ? 77.780 44.238 87.107 1.00 47.93 246 VAL C N 1
ATOM 5438 C CA . VAL C 1 246 ? 76.511 43.609 87.442 1.00 49.12 246 VAL C CA 1
ATOM 5439 C C . VAL C 1 246 ? 75.815 44.334 88.586 1.00 51.21 246 VAL C C 1
ATOM 5440 O O . VAL C 1 246 ? 74.652 44.726 88.465 1.00 53.53 246 VAL C O 1
ATOM 5444 N N . VAL C 1 247 ? 76.510 44.556 89.705 1.00 49.58 247 VAL C N 1
ATOM 5445 C CA . VAL C 1 247 ? 75.821 45.070 90.889 1.00 48.27 247 VAL C CA 1
ATOM 5446 C C . VAL C 1 247 ? 75.634 46.579 90.812 1.00 46.86 247 VAL C C 1
ATOM 5447 O O . VAL C 1 247 ? 74.584 47.099 91.204 1.00 45.80 247 VAL C O 1
ATOM 5451 N N . ALA C 1 248 ? 76.629 47.303 90.312 1.00 43.52 248 ALA C N 1
ATOM 5452 C CA . ALA C 1 248 ? 76.625 48.742 90.524 1.00 43.70 248 ALA C CA 1
ATOM 5453 C C . ALA C 1 248 ? 75.543 49.442 89.691 1.00 45.98 248 ALA C C 1
ATOM 5454 O O . ALA C 1 248 ? 74.962 50.439 90.154 1.00 45.73 248 ALA C O 1
ATOM 5456 N N . PRO C 1 249 ? 75.260 48.991 88.458 1.00 47.92 249 PRO C N 1
ATOM 5457 C CA . PRO C 1 249 ? 74.097 49.542 87.747 1.00 48.33 249 PRO C CA 1
ATOM 5458 C C . PRO C 1 249 ? 72.775 49.291 88.450 1.00 48.98 249 PRO C C 1
ATOM 5459 O O . PRO C 1 249 ? 71.856 50.110 88.318 1.00 49.44 249 PRO C O 1
ATOM 5463 N N . LEU C 1 250 ? 72.639 48.172 89.177 1.00 47.71 250 LEU C N 1
ATOM 5464 C CA . LEU C 1 250 ? 71.422 47.921 89.942 1.00 49.07 250 LEU C CA 1
ATOM 5465 C C . LEU C 1 250 ? 71.277 48.901 91.102 1.00 52.21 250 LEU C C 1
ATOM 5466 O O . LEU C 1 250 ? 70.162 49.343 91.414 1.00 55.08 250 LEU C O 1
ATOM 5471 N N . VAL C 1 251 ? 72.379 49.205 91.792 1.00 50.03 251 VAL C N 1
ATOM 5472 C CA . VAL C 1 251 ? 72.336 50.246 92.815 1.00 49.95 251 VAL C CA 1
ATOM 5473 C C . VAL C 1 251 ? 72.089 51.615 92.177 1.00 50.47 251 VAL C C 1
ATOM 5474 O O . VAL C 1 251 ? 71.344 52.436 92.722 1.00 50.56 251 VAL C O 1
ATOM 5478 N N . GLY C 1 252 ? 72.684 51.873 91.000 1.00 47.09 252 GLY C N 1
ATOM 5479 C CA . GLY C 1 252 ? 72.446 53.145 90.332 1.00 44.33 252 GLY C CA 1
ATOM 5480 C C . GLY C 1 252 ? 70.993 53.328 89.933 1.00 45.81 252 GLY C C 1
ATOM 5481 O O . GLY C 1 252 ? 70.420 54.412 90.085 1.00 47.50 252 GLY C O 1
ATOM 5482 N N . ALA C 1 253 ? 70.369 52.263 89.434 1.00 43.44 253 ALA C N 1
ATOM 5483 C CA . ALA C 1 253 ? 68.956 52.333 89.113 1.00 44.52 253 ALA C CA 1
ATOM 5484 C C . ALA C 1 253 ? 68.120 52.616 90.365 1.00 48.58 253 ALA C C 1
ATOM 5485 O O . ALA C 1 253 ? 67.212 53.458 90.343 1.00 50.70 253 ALA C O 1
ATOM 5487 N N . THR C 1 254 ? 68.417 51.938 91.476 1.00 50.52 254 THR C N 1
ATOM 5488 C CA . THR C 1 254 ? 67.678 52.191 92.711 1.00 49.37 254 THR C CA 1
ATOM 5489 C C . THR C 1 254 ? 67.863 53.619 93.204 1.00 49.04 254 THR C C 1
ATOM 5490 O O . THR C 1 254 ? 66.892 54.316 93.502 1.00 51.35 254 THR C O 1
ATOM 5494 N N . VAL C 1 255 ? 69.106 54.064 93.313 1.00 49.20 255 VAL C N 1
ATOM 5495 C CA . VAL C 1 255 ? 69.372 55.442 93.713 1.00 53.07 255 VAL C CA 1
ATOM 5496 C C . VAL C 1 255 ? 68.743 56.418 92.710 1.00 51.31 255 VAL C C 1
ATOM 5497 O O . VAL C 1 255 ? 68.050 57.375 93.092 1.00 52.82 255 VAL C O 1
ATOM 5501 N N . GLY C 1 256 ? 68.943 56.172 91.410 1.00 45.75 256 GLY C N 1
ATOM 5502 C CA . GLY C 1 256 ? 68.333 57.033 90.415 1.00 43.63 256 GLY C CA 1
ATOM 5503 C C . GLY C 1 256 ? 66.818 57.098 90.511 1.00 46.97 256 GLY C C 1
ATOM 5504 O O . GLY C 1 256 ? 66.222 58.161 90.335 1.00 52.05 256 GLY C O 1
ATOM 5505 N N . THR C 1 257 ? 66.165 55.966 90.758 1.00 43.99 257 THR C N 1
ATOM 5506 C CA . THR C 1 257 ? 64.713 56.019 90.831 1.00 47.05 257 THR C CA 1
ATOM 5507 C C . THR C 1 257 ? 64.245 56.804 92.057 1.00 49.11 257 THR C C 1
ATOM 5508 O O . THR C 1 257 ? 63.326 57.628 91.961 1.00 49.53 257 THR C O 1
ATOM 5512 N N . ALA C 1 258 ? 64.877 56.584 93.210 1.00 47.30 258 ALA C N 1
ATOM 5513 C CA . ALA C 1 258 ? 64.524 57.364 94.394 1.00 49.63 258 ALA C CA 1
ATOM 5514 C C . ALA C 1 258 ? 64.737 58.849 94.138 1.00 47.15 258 ALA C C 1
ATOM 5515 O O . ALA C 1 258 ? 63.898 59.686 94.501 1.00 49.45 258 ALA C O 1
ATOM 5517 N N . THR C 1 259 ? 65.858 59.185 93.512 1.00 45.68 259 THR C N 1
ATOM 5518 C CA . THR C 1 259 ? 66.173 60.571 93.196 1.00 48.53 259 THR C CA 1
ATOM 5519 C C . THR C 1 259 ? 65.113 61.190 92.294 1.00 46.79 259 THR C C 1
ATOM 5520 O O . THR C 1 259 ? 64.622 62.288 92.562 1.00 45.49 259 THR C O 1
ATOM 5524 N N . TYR C 1 260 ? 64.761 60.505 91.201 1.00 47.42 260 TYR C N 1
ATOM 5525 C CA . TYR C 1 260 ? 63.686 60.979 90.332 1.00 45.16 260 TYR C CA 1
ATOM 5526 C C . TYR C 1 260 ? 62.388 61.198 91.114 1.00 45.73 260 TYR C C 1
ATOM 5527 O O . TYR C 1 260 ? 61.766 62.262 91.012 1.00 45.20 260 TYR C O 1
ATOM 5536 N N . GLN C 1 261 ? 61.960 60.192 91.889 1.00 45.71 261 GLN C N 1
ATOM 5537 C CA . GLN C 1 261 ? 60.754 60.326 92.718 1.00 51.14 261 GLN C CA 1
ATOM 5538 C C . GLN C 1 261 ? 60.860 61.490 93.715 1.00 50.67 261 GLN C C 1
ATOM 5539 O O . GLN C 1 261 ? 59.876 62.209 93.950 1.00 49.67 261 GLN C O 1
ATOM 5545 N N . LEU C 1 262 ? 62.020 61.648 94.359 1.00 48.88 262 LEU C N 1
ATOM 5546 C CA . LEU C 1 262 ? 62.248 62.817 95.209 1.00 48.46 262 LEU C CA 1
ATOM 5547 C C . LEU C 1 262 ? 62.005 64.111 94.431 1.00 48.73 262 LEU C C 1
ATOM 5548 O O . LEU C 1 262 ? 61.349 65.037 94.923 1.00 49.98 262 LEU C O 1
ATOM 5553 N N . LEU C 1 263 ? 62.548 64.198 93.211 1.00 48.34 263 LEU C N 1
ATOM 5554 C CA . LEU C 1 263 ? 62.495 65.459 92.475 1.00 49.23 263 LEU C CA 1
ATOM 5555 C C . LEU C 1 263 ? 61.072 65.782 92.021 1.00 50.84 263 LEU C C 1
ATOM 5556 O O . LEU C 1 263 ? 60.635 66.942 92.090 1.00 50.11 263 LEU C O 1
ATOM 5561 N N . VAL C 1 264 ? 60.341 64.767 91.546 1.00 50.11 264 VAL C N 1
ATOM 5562 C CA . VAL C 1 264 ? 58.927 64.947 91.242 1.00 51.21 264 VAL C CA 1
ATOM 5563 C C . VAL C 1 264 ? 58.175 65.420 92.473 1.00 56.87 264 VAL C C 1
ATOM 5564 O O . VAL C 1 264 ? 57.388 66.371 92.411 1.00 61.81 264 VAL C O 1
ATOM 5568 N N . ALA C 1 265 ? 58.391 64.752 93.615 1.00 56.43 265 ALA C N 1
ATOM 5569 C CA . ALA C 1 265 ? 57.720 65.168 94.844 1.00 56.71 265 ALA C CA 1
ATOM 5570 C C . ALA C 1 265 ? 58.080 66.601 95.195 1.00 60.52 265 ALA C C 1
ATOM 5571 O O . ALA C 1 265 ? 57.220 67.377 95.613 1.00 62.85 265 ALA C O 1
ATOM 5573 N N . LEU C 1 266 ? 59.345 66.979 95.008 1.00 62.85 266 LEU C N 1
ATOM 5574 C CA . LEU C 1 266 ? 59.761 68.338 95.342 1.00 67.74 266 LEU C CA 1
ATOM 5575 C C . LEU C 1 266 ? 59.025 69.385 94.513 1.00 75.46 266 LEU C C 1
ATOM 5576 O O . LEU C 1 266 ? 58.863 70.524 94.966 1.00 77.15 266 LEU C O 1
ATOM 5581 N N . HIS C 1 267 ? 58.566 69.029 93.313 1.00 80.96 267 HIS C N 1
ATOM 5582 C CA . HIS C 1 267 ? 57.796 69.962 92.503 1.00 88.73 267 HIS C CA 1
ATOM 5583 C C . HIS C 1 267 ? 56.290 69.884 92.770 1.00 104.22 267 HIS C C 1
ATOM 5584 O O . HIS C 1 267 ? 55.597 70.896 92.621 1.00 107.78 267 HIS C O 1
ATOM 5591 N N . HIS C 1 268 ? 55.764 68.737 93.205 1.00 66.72 268 HIS C N 1
ATOM 5592 C CA . HIS C 1 268 ? 54.315 68.573 93.362 1.00 71.50 268 HIS C CA 1
ATOM 5593 C C . HIS C 1 268 ? 53.925 68.376 94.834 1.00 77.90 268 HIS C C 1
ATOM 5594 O O . HIS C 1 268 ? 53.721 67.246 95.300 1.00 81.31 268 HIS C O 1
ATOM 5601 N N . HIS D 1 13 ? 54.855 72.999 29.066 1.00 75.33 13 HIS D N 1
ATOM 5602 C CA . HIS D 1 13 ? 54.951 72.157 27.873 1.00 66.59 13 HIS D CA 1
ATOM 5603 C C . HIS D 1 13 ? 56.060 71.106 27.973 1.00 58.93 13 HIS D C 1
ATOM 5604 O O . HIS D 1 13 ? 56.137 70.199 27.139 1.00 60.16 13 HIS D O 1
ATOM 5611 N N . LEU D 1 14 ? 56.902 71.216 28.994 1.00 52.15 14 LEU D N 1
ATOM 5612 C CA . LEU D 1 14 ? 57.937 70.227 29.272 1.00 50.95 14 LEU D CA 1
ATOM 5613 C C . LEU D 1 14 ? 57.508 69.157 30.257 1.00 55.54 14 LEU D C 1
ATOM 5614 O O . LEU D 1 14 ? 58.339 68.318 30.602 1.00 57.10 14 LEU D O 1
ATOM 5619 N N . ARG D 1 15 ? 56.262 69.162 30.738 1.00 59.68 15 ARG D N 1
ATOM 5620 C CA . ARG D 1 15 ? 55.882 68.242 31.812 1.00 65.08 15 ARG D CA 1
ATOM 5621 C C . ARG D 1 15 ? 55.965 66.790 31.349 1.00 64.68 15 ARG D C 1
ATOM 5622 O O . ARG D 1 15 ? 55.409 66.424 30.314 1.00 65.06 15 ARG D O 1
ATOM 5630 N N . ILE D 1 16 ? 56.646 65.960 32.132 1.00 65.42 16 ILE D N 1
ATOM 5631 C CA . ILE D 1 16 ? 56.689 64.520 31.899 1.00 67.25 16 ILE D CA 1
ATOM 5632 C C . ILE D 1 16 ? 55.363 63.934 32.378 1.00 74.11 16 ILE D C 1
ATOM 5633 O O . ILE D 1 16 ? 55.046 63.999 33.566 1.00 74.84 16 ILE D O 1
ATOM 5638 N N . ARG D 1 17 ? 54.586 63.343 31.467 1.00 81.25 17 ARG D N 1
ATOM 5639 C CA . ARG D 1 17 ? 53.288 62.804 31.885 1.00 85.13 17 ARG D CA 1
ATOM 5640 C C . ARG D 1 17 ? 53.405 61.366 32.363 1.00 81.48 17 ARG D C 1
ATOM 5641 O O . ARG D 1 17 ? 52.667 60.937 33.253 1.00 85.71 17 ARG D O 1
ATOM 5649 N N . SER D 1 18 ? 54.331 60.616 31.796 1.00 71.53 18 SER D N 1
ATOM 5650 C CA . SER D 1 18 ? 54.548 59.238 32.200 1.00 64.45 18 SER D CA 1
ATOM 5651 C C . SER D 1 18 ? 55.077 59.148 33.631 1.00 62.24 18 SER D C 1
ATOM 5652 O O . SER D 1 18 ? 56.082 59.783 33.979 1.00 62.07 18 SER D O 1
ATOM 5655 N N . LEU D 1 19 ? 54.411 58.334 34.455 1.00 58.29 19 LEU D N 1
ATOM 5656 C CA . LEU D 1 19 ? 54.858 58.130 35.841 1.00 54.90 19 LEU D CA 1
ATOM 5657 C C . LEU D 1 19 ? 56.192 57.391 35.895 1.00 52.91 19 LEU D C 1
ATOM 5658 O O . LEU D 1 19 ? 57.077 57.738 36.688 1.00 52.68 19 LEU D O 1
ATOM 5663 N N . LEU D 1 20 ? 56.356 56.377 35.051 1.00 55.53 20 LEU D N 1
ATOM 5664 C CA . LEU D 1 20 ? 57.602 55.627 35.031 1.00 54.60 20 LEU D CA 1
ATOM 5665 C C . LEU D 1 20 ? 58.790 56.542 34.739 1.00 55.87 20 LEU D C 1
ATOM 5666 O O . LEU D 1 20 ? 59.823 56.471 35.421 1.00 54.53 20 LEU D O 1
ATOM 5671 N N . ALA D 1 21 ? 58.653 57.423 33.745 1.00 56.44 21 ALA D N 1
ATOM 5672 C CA . ALA D 1 21 ? 59.731 58.357 33.422 1.00 53.94 21 ALA D CA 1
ATOM 5673 C C . ALA D 1 21 ? 60.094 59.223 34.635 1.00 52.30 21 ALA D C 1
ATOM 5674 O O . ALA D 1 21 ? 61.273 59.388 34.967 1.00 51.75 21 ALA D O 1
ATOM 5676 N N . ARG D 1 22 ? 59.086 59.776 35.314 1.00 51.06 22 ARG D N 1
ATOM 5677 C CA . ARG D 1 22 ? 59.339 60.543 36.534 1.00 53.67 22 ARG D CA 1
ATOM 5678 C C . ARG D 1 22 ? 60.069 59.708 37.586 1.00 50.76 22 ARG D C 1
ATOM 5679 O O . ARG D 1 22 ? 61.017 60.192 38.216 1.00 50.90 22 ARG D O 1
ATOM 5687 N N . GLN D 1 23 ? 59.649 58.455 37.788 1.00 48.90 23 GLN D N 1
ATOM 5688 C CA . GLN D 1 23 ? 60.319 57.602 38.770 1.00 48.15 23 GLN D CA 1
ATOM 5689 C C . GLN D 1 23 ? 61.773 57.382 38.397 1.00 50.27 23 GLN D C 1
ATOM 5690 O O . GLN D 1 23 ? 62.659 57.473 39.258 1.00 49.46 23 GLN D O 1
ATOM 5696 N N . CYS D 1 24 ? 62.039 57.128 37.101 1.00 49.81 24 CYS D N 1
ATOM 5697 C CA . CYS D 1 24 ? 63.399 56.894 36.628 1.00 49.00 24 CYS D CA 1
ATOM 5698 C C . CYS D 1 24 ? 64.270 58.119 36.828 1.00 48.54 24 CYS D C 1
ATOM 5699 O O . CYS D 1 24 ? 65.434 58.005 37.228 1.00 50.06 24 CYS D O 1
ATOM 5702 N N . LEU D 1 25 ? 63.727 59.303 36.550 1.00 48.05 25 LEU D N 1
ATOM 5703 C CA . LEU D 1 25 ? 64.493 60.523 36.772 1.00 48.90 25 LEU D CA 1
ATOM 5704 C C . LEU D 1 25 ? 64.898 60.668 38.248 1.00 48.18 25 LEU D C 1
ATOM 5705 O O . LEU D 1 25 ? 66.037 61.063 38.556 1.00 45.89 25 LEU D O 1
ATOM 5710 N N . ALA D 1 26 ? 63.978 60.355 39.173 1.00 46.28 26 ALA D N 1
ATOM 5711 C CA . ALA D 1 26 ? 64.296 60.444 40.601 1.00 45.81 26 ALA D CA 1
ATOM 5712 C C . ALA D 1 26 ? 65.410 59.469 40.977 1.00 45.89 26 ALA D C 1
ATOM 5713 O O . ALA D 1 26 ? 66.366 59.838 41.673 1.00 46.63 26 ALA D O 1
ATOM 5715 N N . GLU D 1 27 ? 65.298 58.209 40.534 1.00 45.01 27 GLU D N 1
ATOM 5716 C CA . GLU D 1 27 ? 66.382 57.257 40.742 1.00 45.03 27 GLU D CA 1
ATOM 5717 C C . GLU D 1 27 ? 67.691 57.843 40.249 1.00 46.50 27 GLU D C 1
ATOM 5718 O O . GLU D 1 27 ? 68.713 57.802 40.942 1.00 45.34 27 GLU D O 1
ATOM 5724 N N . PHE D 1 28 ? 67.683 58.386 39.032 1.00 46.86 28 PHE D N 1
ATOM 5725 C CA . PHE D 1 28 ? 68.926 58.892 38.481 1.00 45.90 28 PHE D CA 1
ATOM 5726 C C . PHE D 1 28 ? 69.483 60.034 39.327 1.00 44.40 28 PHE D C 1
ATOM 5727 O O . PHE D 1 28 ? 70.695 60.095 39.562 1.00 43.46 28 PHE D O 1
ATOM 5735 N N . LEU D 1 29 ? 68.628 60.991 39.729 1.00 44.49 29 LEU D N 1
ATOM 5736 C CA . LEU D 1 29 ? 69.126 62.152 40.474 1.00 47.86 29 LEU D CA 1
ATOM 5737 C C . LEU D 1 29 ? 69.675 61.739 41.838 1.00 43.42 29 LEU D C 1
ATOM 5738 O O . LEU D 1 29 ? 70.741 62.200 42.263 1.00 42.53 29 LEU D O 1
ATOM 5743 N N . GLY D 1 30 ? 68.943 60.882 42.542 1.00 41.55 30 GLY D N 1
ATOM 5744 C CA . GLY D 1 30 ? 69.320 60.556 43.906 1.00 40.45 30 GLY D CA 1
ATOM 5745 C C . GLY D 1 30 ? 70.571 59.712 43.951 1.00 40.26 30 GLY D C 1
ATOM 5746 O O . GLY D 1 30 ? 71.446 59.938 44.793 1.00 38.91 30 GLY D O 1
ATOM 5747 N N . VAL D 1 31 ? 70.676 58.733 43.040 1.00 39.29 31 VAL D N 1
ATOM 5748 C CA . VAL D 1 31 ? 71.876 57.911 42.984 1.00 41.22 31 VAL D CA 1
ATOM 5749 C C . VAL D 1 31 ? 73.078 58.775 42.618 1.00 43.69 31 VAL D C 1
ATOM 5750 O O . VAL D 1 31 ? 74.163 58.641 43.204 1.00 40.84 31 VAL D O 1
ATOM 5754 N N . PHE D 1 32 ? 72.889 59.712 41.681 1.00 45.27 32 PHE D N 1
ATOM 5755 C CA . PHE D 1 32 ? 74.008 60.552 41.261 1.00 43.74 32 PHE D CA 1
ATOM 5756 C C . PHE D 1 32 ? 74.580 61.336 42.448 1.00 44.27 32 PHE D C 1
ATOM 5757 O O . PHE D 1 32 ? 75.800 61.349 42.671 1.00 44.72 32 PHE D O 1
ATOM 5765 N N . VAL D 1 33 ? 73.703 61.979 43.231 1.00 41.84 33 VAL D N 1
ATOM 5766 C CA . VAL D 1 33 ? 74.127 62.737 44.401 1.00 40.34 33 VAL D CA 1
ATOM 5767 C C . VAL D 1 33 ? 74.749 61.807 45.448 1.00 42.24 33 VAL D C 1
ATOM 5768 O O . VAL D 1 33 ? 75.803 62.111 46.024 1.00 39.47 33 VAL D O 1
ATOM 5772 N N . LEU D 1 34 ? 74.093 60.670 45.719 1.00 41.42 34 LEU D N 1
ATOM 5773 C CA . LEU D 1 34 ? 74.615 59.698 46.674 1.00 41.80 34 LEU D CA 1
ATOM 5774 C C . LEU D 1 34 ? 76.051 59.326 46.340 1.00 44.91 34 LEU D C 1
ATOM 5775 O O . LEU D 1 34 ? 76.908 59.226 47.236 1.00 45.51 34 LEU D O 1
ATOM 5780 N N . MET D 1 35 ? 76.335 59.144 45.041 1.00 40.78 35 MET D N 1
ATOM 5781 C CA . MET D 1 35 ? 77.605 58.577 44.619 1.00 43.63 35 MET D CA 1
ATOM 5782 C C . MET D 1 35 ? 78.698 59.637 44.541 1.00 42.23 35 MET D C 1
ATOM 5783 O O . MET D 1 35 ? 79.856 59.356 44.856 1.00 43.31 35 MET D O 1
ATOM 5788 N N . LEU D 1 36 ? 78.354 60.849 44.108 1.00 40.91 36 LEU D N 1
ATOM 5789 C CA . LEU D 1 36 ? 79.320 61.938 44.119 1.00 43.24 36 LEU D CA 1
ATOM 5790 C C . LEU D 1 36 ? 79.848 62.173 45.534 1.00 43.88 36 LEU D C 1
ATOM 5791 O O . LEU D 1 36 ? 81.067 62.215 45.769 1.00 43.48 36 LEU D O 1
ATOM 5796 N N . LEU D 1 37 ? 78.934 62.298 46.500 1.00 43.17 37 LEU D N 1
ATOM 5797 C CA . LEU D 1 37 ? 79.348 62.581 47.865 1.00 41.84 37 LEU D CA 1
ATOM 5798 C C . LEU D 1 37 ? 80.081 61.402 48.463 1.00 42.01 37 LEU D C 1
ATOM 5799 O O . LEU D 1 37 ? 81.024 61.592 49.233 1.00 44.78 37 LEU D O 1
ATOM 5804 N N . THR D 1 38 ? 79.682 60.183 48.104 1.00 40.15 38 THR D N 1
ATOM 5805 C CA . THR D 1 38 ? 80.279 59.014 48.731 1.00 40.31 38 THR D CA 1
ATOM 5806 C C . THR D 1 38 ? 81.688 58.787 48.222 1.00 41.00 38 THR D C 1
ATOM 5807 O O . THR D 1 38 ? 82.622 58.602 49.012 1.00 43.06 38 THR D O 1
ATOM 5811 N N . GLN D 1 39 ? 81.858 58.825 46.898 1.00 41.73 39 GLN D N 1
ATOM 5812 C CA . GLN D 1 39 ? 83.167 58.580 46.299 1.00 40.59 39 GLN D CA 1
ATOM 5813 C C . GLN D 1 39 ? 84.083 59.768 46.503 1.00 36.02 39 GLN D C 1
ATOM 5814 O O . GLN D 1 39 ? 85.297 59.596 46.632 1.00 37.64 39 GLN D O 1
ATOM 5820 N N . GLY D 1 40 ? 83.522 60.986 46.468 1.00 33.87 40 GLY D N 1
ATOM 5821 C CA . GLY D 1 40 ? 84.332 62.172 46.699 1.00 33.70 40 GLY D CA 1
ATOM 5822 C C . GLY D 1 40 ? 85.071 62.107 48.022 1.00 35.53 40 GLY D C 1
ATOM 5823 O O . GLY D 1 40 ? 86.268 62.416 48.094 1.00 37.01 40 GLY D O 1
ATOM 5824 N N . ALA D 1 41 ? 84.376 61.668 49.082 1.00 34.50 41 ALA D N 1
ATOM 5825 C CA . ALA D 1 41 ? 85.003 61.604 50.409 1.00 33.33 41 ALA D CA 1
ATOM 5826 C C . ALA D 1 41 ? 86.108 60.558 50.450 1.00 33.96 41 ALA D C 1
ATOM 5827 O O . ALA D 1 41 ? 87.147 60.796 51.055 1.00 38.27 41 ALA D O 1
ATOM 5829 N N . VAL D 1 42 ? 85.944 59.419 49.756 1.00 38.34 42 VAL D N 1
ATOM 5830 C CA . VAL D 1 42 ? 87.048 58.455 49.666 1.00 38.81 42 VAL D CA 1
ATOM 5831 C C . VAL D 1 42 ? 88.224 59.060 48.913 1.00 41.82 42 VAL D C 1
ATOM 5832 O O . VAL D 1 42 ? 89.379 58.918 49.322 1.00 44.91 42 VAL D O 1
ATOM 5836 N N . ALA D 1 43 ? 87.949 59.753 47.804 1.00 41.12 43 ALA D N 1
ATOM 5837 C CA . ALA D 1 43 ? 89.013 60.358 47.011 1.00 39.08 43 ALA D CA 1
ATOM 5838 C C . ALA D 1 43 ? 89.752 61.437 47.794 1.00 41.98 43 ALA D C 1
ATOM 5839 O O . ALA D 1 43 ? 90.984 61.548 47.707 1.00 44.90 43 ALA D O 1
ATOM 5841 N N . GLN D 1 44 ? 88.999 62.265 48.523 1.00 41.64 44 GLN D N 1
ATOM 5842 C CA . GLN D 1 44 ? 89.567 63.290 49.404 1.00 44.20 44 GLN D CA 1
ATOM 5843 C C . GLN D 1 44 ? 90.517 62.686 50.423 1.00 45.17 44 GLN D C 1
ATOM 5844 O O . GLN D 1 44 ? 91.644 63.171 50.601 1.00 48.34 44 GLN D O 1
ATOM 5850 N N . ALA D 1 45 ? 90.067 61.646 51.133 1.00 41.16 45 ALA D N 1
ATOM 5851 C CA . ALA D 1 45 ? 90.956 60.991 52.095 1.00 41.77 45 ALA D CA 1
ATOM 5852 C C . ALA D 1 45 ? 92.182 60.402 51.402 1.00 42.93 45 ALA D C 1
ATOM 5853 O O . ALA D 1 45 ? 93.322 60.687 51.788 1.00 44.68 45 ALA D O 1
ATOM 5855 N N . VAL D 1 46 ? 91.967 59.590 50.358 1.00 43.68 46 VAL D N 1
ATOM 5856 C CA . VAL D 1 46 ? 93.079 58.892 49.709 1.00 47.52 46 VAL D CA 1
ATOM 5857 C C . VAL D 1 46 ? 94.049 59.892 49.085 1.00 48.16 46 VAL D C 1
ATOM 5858 O O . VAL D 1 46 ? 95.234 59.944 49.440 1.00 48.34 46 VAL D O 1
ATOM 5862 N N . THR D 1 47 ? 93.566 60.689 48.126 1.00 46.98 47 THR D N 1
ATOM 5863 C CA . THR D 1 47 ? 94.504 61.508 47.358 1.00 48.22 47 THR D CA 1
ATOM 5864 C C . THR D 1 47 ? 95.245 62.511 48.239 1.00 50.53 47 THR D C 1
ATOM 5865 O O . THR D 1 47 ? 96.337 62.954 47.873 1.00 53.46 47 THR D O 1
ATOM 5869 N N . SER D 1 48 ? 94.684 62.891 49.401 1.00 48.04 48 SER D N 1
ATOM 5870 C CA . SER D 1 48 ? 95.356 63.893 50.229 1.00 46.20 48 SER D CA 1
ATOM 5871 C C . SER D 1 48 ? 96.388 63.290 51.168 1.00 49.54 48 SER D C 1
ATOM 5872 O O . SER D 1 48 ? 96.890 63.989 52.069 1.00 53.23 48 SER D O 1
ATOM 5875 N N . GLY D 1 49 ? 96.650 62.006 51.067 1.00 48.85 49 GLY D N 1
ATOM 5876 C CA . GLY D 1 49 ? 97.571 61.378 51.981 1.00 46.87 49 GLY D CA 1
ATOM 5877 C C . GLY D 1 49 ? 97.010 61.400 53.378 1.00 49.15 49 GLY D C 1
ATOM 5878 O O . GLY D 1 49 ? 97.732 61.407 54.345 1.00 49.61 49 GLY D O 1
ATOM 5879 N N . GLU D 1 50 ? 95.691 61.415 53.446 1.00 51.53 50 GLU D N 1
ATOM 5880 C CA . GLU D 1 50 ? 94.911 61.451 54.668 1.00 55.68 50 GLU D CA 1
ATOM 5881 C C . GLU D 1 50 ? 95.028 62.707 55.467 1.00 53.57 50 GLU D C 1
ATOM 5882 O O . GLU D 1 50 ? 94.883 62.690 56.655 1.00 51.28 50 GLU D O 1
ATOM 5888 N N . THR D 1 51 ? 95.282 63.804 54.796 1.00 52.27 51 THR D N 1
ATOM 5889 C CA . THR D 1 51 ? 95.398 65.063 55.469 1.00 48.44 51 THR D CA 1
ATOM 5890 C C . THR D 1 51 ? 94.121 65.852 55.358 1.00 47.16 51 THR D C 1
ATOM 5891 O O . THR D 1 51 ? 93.993 66.864 55.977 1.00 49.13 51 THR D O 1
ATOM 5895 N N . LYS D 1 52 ? 93.185 65.369 54.558 1.00 44.72 52 LYS D N 1
ATOM 5896 C CA . LYS D 1 52 ? 91.926 66.053 54.337 1.00 42.86 52 LYS D CA 1
ATOM 5897 C C . LYS D 1 52 ? 90.746 65.136 54.534 1.00 40.70 52 LYS D C 1
ATOM 5898 O O . LYS D 1 52 ? 89.608 65.591 54.408 1.00 43.59 52 LYS D O 1
ATOM 5904 N N . GLY D 1 53 ? 90.982 63.863 54.820 1.00 39.39 53 GLY D N 1
ATOM 5905 C CA . GLY D 1 53 ? 89.918 62.921 55.110 1.00 38.44 53 GLY D CA 1
ATOM 5906 C C . GLY D 1 53 ? 90.559 61.718 55.767 1.00 41.38 53 GLY D C 1
ATOM 5907 O O . GLY D 1 53 ? 91.785 61.601 55.807 1.00 41.80 53 GLY D O 1
ATOM 5908 N N . ASN D 1 54 ? 89.726 60.818 56.288 1.00 38.99 54 ASN D N 1
ATOM 5909 C CA . ASN D 1 54 ? 90.251 59.541 56.765 1.00 40.91 54 ASN D CA 1
ATOM 5910 C C . ASN D 1 54 ? 89.079 58.569 56.913 1.00 41.91 54 ASN D C 1
ATOM 5911 O O . ASN D 1 54 ? 87.967 58.869 56.476 1.00 42.28 54 ASN D O 1
ATOM 5916 N N . PHE D 1 55 ? 89.326 57.404 57.537 1.00 43.18 55 PHE D N 1
ATOM 5917 C CA . PHE D 1 55 ? 88.282 56.385 57.666 1.00 43.91 55 PHE D CA 1
ATOM 5918 C C . PHE D 1 55 ? 87.014 56.964 58.277 1.00 42.61 55 PHE D C 1
ATOM 5919 O O . PHE D 1 55 ? 85.906 56.667 57.822 1.00 46.00 55 PHE D O 1
ATOM 5927 N N . PHE D 1 56 ? 87.148 57.797 59.303 1.00 41.78 56 PHE D N 1
ATOM 5928 C CA . PHE D 1 56 ? 85.952 58.304 59.962 1.00 43.33 56 PHE D CA 1
ATOM 5929 C C . PHE D 1 56 ? 85.215 59.275 59.047 1.00 46.14 56 PHE D C 1
ATOM 5930 O O . PHE D 1 56 ? 83.989 59.214 58.891 1.00 46.17 56 PHE D O 1
ATOM 5938 N N . THR D 1 57 ? 85.965 60.183 58.443 1.00 46.85 57 THR D N 1
ATOM 5939 C CA . THR D 1 57 ? 85.425 61.097 57.451 1.00 45.97 57 THR D CA 1
ATOM 5940 C C . THR D 1 57 ? 84.723 60.364 56.305 1.00 43.59 57 THR D C 1
ATOM 5941 O O . THR D 1 57 ? 83.692 60.835 55.807 1.00 42.79 57 THR D O 1
ATOM 5945 N N . MET D 1 58 ? 85.254 59.210 55.870 1.00 39.94 58 MET D N 1
ATOM 5946 C CA . MET D 1 58 ? 84.570 58.464 54.808 1.00 41.05 58 MET D CA 1
ATOM 5947 C C . MET D 1 58 ? 83.238 57.911 55.298 1.00 40.45 58 MET D C 1
ATOM 5948 O O . MET D 1 58 ? 82.227 57.997 54.589 1.00 41.01 58 MET D O 1
ATOM 5953 N N . PHE D 1 59 ? 83.216 57.347 56.520 1.00 38.24 59 PHE D N 1
ATOM 5954 C CA . PHE D 1 59 ? 81.981 56.766 57.043 1.00 39.46 59 PHE D CA 1
ATOM 5955 C C . PHE D 1 59 ? 80.932 57.844 57.297 1.00 39.15 59 PHE D C 1
ATOM 5956 O O . PHE D 1 59 ? 79.749 57.658 56.988 1.00 39.87 59 PHE D O 1
ATOM 5964 N N . LEU D 1 60 ? 81.348 58.966 57.890 1.00 39.36 60 LEU D N 1
ATOM 5965 C CA . LEU D 1 60 ? 80.444 60.086 58.134 1.00 38.32 60 LEU D CA 1
ATOM 5966 C C . LEU D 1 60 ? 79.901 60.665 56.829 1.00 39.09 60 LEU D C 1
ATOM 5967 O O . LEU D 1 60 ? 78.693 60.898 56.692 1.00 39.90 60 LEU D O 1
ATOM 5972 N N . ALA D 1 61 ? 80.787 60.906 55.853 1.00 40.88 61 ALA D N 1
ATOM 5973 C CA . ALA D 1 61 ? 80.350 61.482 54.573 1.00 39.98 61 ALA D CA 1
ATOM 5974 C C . ALA D 1 61 ? 79.391 60.558 53.851 1.00 36.56 61 ALA D C 1
ATOM 5975 O O . ALA D 1 61 ? 78.390 61.009 53.287 1.00 40.18 61 ALA D O 1
ATOM 5977 N N . GLY D 1 62 ? 79.672 59.259 53.851 1.00 37.39 62 GLY D N 1
ATOM 5978 C CA . GLY D 1 62 ? 78.751 58.331 53.210 1.00 38.10 62 GLY D CA 1
ATOM 5979 C C . GLY D 1 62 ? 77.386 58.293 53.868 1.00 40.11 62 GLY D C 1
ATOM 5980 O O . GLY D 1 62 ? 76.381 58.025 53.213 1.00 42.90 62 GLY D O 1
ATOM 5981 N N . SER D 1 63 ? 77.309 58.605 55.152 1.00 41.06 63 SER D N 1
ATOM 5982 C CA . SER D 1 63 ? 75.982 58.600 55.738 1.00 42.22 63 SER D CA 1
ATOM 5983 C C . SER D 1 63 ? 75.280 59.938 55.545 1.00 39.21 63 SER D C 1
ATOM 5984 O O . SER D 1 63 ? 74.058 59.983 55.405 1.00 43.09 63 SER D O 1
ATOM 5987 N N . LEU D 1 64 ? 76.030 61.026 55.495 1.00 38.91 64 LEU D N 1
ATOM 5988 C CA . LEU D 1 64 ? 75.485 62.294 55.022 1.00 40.52 64 LEU D CA 1
ATOM 5989 C C . LEU D 1 64 ? 74.972 62.196 53.581 1.00 41.24 64 LEU D C 1
ATOM 5990 O O . LEU D 1 64 ? 73.913 62.751 53.265 1.00 41.17 64 LEU D O 1
ATOM 5995 N N . ALA D 1 65 ? 75.711 61.500 52.696 1.00 40.25 65 ALA D N 1
ATOM 5996 C CA . ALA D 1 65 ? 75.293 61.375 51.286 1.00 38.82 65 ALA D CA 1
ATOM 5997 C C . ALA D 1 65 ? 73.948 60.692 51.184 1.00 38.59 65 ALA D C 1
ATOM 5998 O O . ALA D 1 65 ? 73.084 61.107 50.401 1.00 39.01 65 ALA D O 1
ATOM 6000 N N . VAL D 1 66 ? 73.734 59.670 52.009 1.00 39.05 66 VAL D N 1
ATOM 6001 C CA . VAL D 1 66 ? 72.454 58.983 52.022 1.00 40.58 66 VAL D CA 1
ATOM 6002 C C . VAL D 1 66 ? 71.358 59.941 52.455 1.00 41.74 66 VAL D C 1
ATOM 6003 O O . VAL D 1 66 ? 70.327 60.079 51.778 1.00 41.56 66 VAL D O 1
ATOM 6007 N N . THR D 1 67 ? 71.570 60.634 53.591 1.00 40.01 67 THR D N 1
ATOM 6008 C CA . THR D 1 67 ? 70.581 61.606 54.049 1.00 40.56 67 THR D CA 1
ATOM 6009 C C . THR D 1 67 ? 70.211 62.574 52.933 1.00 41.32 67 THR D C 1
ATOM 6010 O O . THR D 1 67 ? 69.032 62.743 52.601 1.00 38.92 67 THR D O 1
ATOM 6014 N N . ILE D 1 68 ? 71.223 63.216 52.337 1.00 42.12 68 ILE D N 1
ATOM 6015 C CA . ILE D 1 68 ? 70.971 64.238 51.329 1.00 41.15 68 ILE D CA 1
ATOM 6016 C C . ILE D 1 68 ? 70.312 63.630 50.096 1.00 41.80 68 ILE D C 1
ATOM 6017 O O . ILE D 1 68 ? 69.357 64.192 49.547 1.00 38.20 68 ILE D O 1
ATOM 6022 N N . ALA D 1 69 ? 70.790 62.459 49.663 1.00 44.68 69 ALA D N 1
ATOM 6023 C CA . ALA D 1 69 ? 70.241 61.843 48.456 1.00 43.73 69 ALA D CA 1
ATOM 6024 C C . ALA D 1 69 ? 68.808 61.402 48.658 1.00 43.99 69 ALA D C 1
ATOM 6025 O O . ALA D 1 69 ? 68.029 61.408 47.707 1.00 42.38 69 ALA D O 1
ATOM 6027 N N . ILE D 1 70 ? 68.435 61.020 49.883 1.00 45.46 70 ILE D N 1
ATOM 6028 C CA . ILE D 1 70 ? 67.049 60.614 50.083 1.00 43.52 70 ILE D CA 1
ATOM 6029 C C . ILE D 1 70 ? 66.129 61.840 50.110 1.00 45.13 70 ILE D C 1
ATOM 6030 O O . ILE D 1 70 ? 64.971 61.756 49.681 1.00 42.96 70 ILE D O 1
ATOM 6035 N N . TYR D 1 71 ? 66.600 62.983 50.628 1.00 45.37 71 TYR D N 1
ATOM 6036 C CA . TYR D 1 71 ? 65.836 64.212 50.454 1.00 44.02 71 TYR D CA 1
ATOM 6037 C C . TYR D 1 71 ? 65.662 64.518 48.963 1.00 47.26 71 TYR D C 1
ATOM 6038 O O . TYR D 1 71 ? 64.541 64.686 48.466 1.00 47.86 71 TYR D O 1
ATOM 6047 N N . VAL D 1 72 ? 66.776 64.563 48.228 1.00 48.57 72 VAL D N 1
ATOM 6048 C CA . VAL D 1 72 ? 66.722 64.811 46.795 1.00 45.82 72 VAL D CA 1
ATOM 6049 C C . VAL D 1 72 ? 65.735 63.861 46.142 1.00 46.80 72 VAL D C 1
ATOM 6050 O O . VAL D 1 72 ? 64.942 64.264 45.295 1.00 48.91 72 VAL D O 1
ATOM 6054 N N . GLY D 1 73 ? 65.738 62.594 46.557 1.00 47.33 73 GLY D N 1
ATOM 6055 C CA . GLY D 1 73 ? 64.863 61.590 45.962 1.00 50.13 73 GLY D CA 1
ATOM 6056 C C . GLY D 1 73 ? 63.395 61.679 46.364 1.00 51.37 73 GLY D C 1
ATOM 6057 O O . GLY D 1 73 ? 62.592 60.885 45.853 1.00 50.94 73 GLY D O 1
ATOM 6058 N N . GLY D 1 74 ? 63.025 62.613 47.245 1.00 48.59 74 GLY D N 1
ATOM 6059 C CA . GLY D 1 74 ? 61.664 62.705 47.727 1.00 48.19 74 GLY D CA 1
ATOM 6060 C C . GLY D 1 74 ? 61.428 61.982 49.046 1.00 50.76 74 GLY D C 1
ATOM 6061 O O . GLY D 1 74 ? 60.330 61.437 49.258 1.00 52.18 74 GLY D O 1
ATOM 6062 N N . ASN D 1 75 ? 62.419 61.949 49.931 1.00 48.55 75 ASN D N 1
ATOM 6063 C CA . ASN D 1 75 ? 62.280 61.252 51.202 1.00 48.27 75 ASN D CA 1
ATOM 6064 C C . ASN D 1 75 ? 62.168 59.749 50.955 1.00 48.86 75 ASN D C 1
ATOM 6065 O O . ASN D 1 75 ? 62.318 59.283 49.818 1.00 48.31 75 ASN D O 1
ATOM 6070 N N . VAL D 1 76 ? 61.930 58.993 52.020 1.00 46.92 76 VAL D N 1
ATOM 6071 C CA . VAL D 1 76 ? 62.027 57.538 51.969 1.00 48.77 76 VAL D CA 1
ATOM 6072 C C . VAL D 1 76 ? 60.877 56.970 51.175 1.00 51.02 76 VAL D C 1
ATOM 6073 O O . VAL D 1 76 ? 60.947 55.859 50.640 1.00 54.09 76 VAL D O 1
ATOM 6077 N N . SER D 1 77 ? 59.806 57.731 51.089 1.00 52.10 77 SER D N 1
ATOM 6078 C CA . SER D 1 77 ? 58.652 57.425 50.268 1.00 54.34 77 SER D CA 1
ATOM 6079 C C . SER D 1 77 ? 58.925 57.580 48.761 1.00 54.50 77 SER D C 1
ATOM 6080 O O . SER D 1 77 ? 58.160 57.061 47.940 1.00 56.35 77 SER D O 1
ATOM 6083 N N . GLY D 1 78 ? 59.990 58.284 48.372 1.00 50.65 78 GLY D N 1
ATOM 6084 C CA . GLY D 1 78 ? 60.228 58.587 46.971 1.00 48.49 78 GLY D CA 1
ATOM 6085 C C . GLY D 1 78 ? 61.176 57.624 46.295 1.00 48.92 78 GLY D C 1
ATOM 6086 O O . GLY D 1 78 ? 60.888 56.426 46.209 1.00 50.27 78 GLY D O 1
ATOM 6087 N N . ALA D 1 79 ? 62.325 58.124 45.841 1.00 47.89 79 ALA D N 1
ATOM 6088 C CA . ALA D 1 79 ? 63.280 57.281 45.133 1.00 48.07 79 ALA D CA 1
ATOM 6089 C C . ALA D 1 79 ? 63.838 56.196 46.051 1.00 50.17 79 ALA D C 1
ATOM 6090 O O . ALA D 1 79 ? 63.931 56.369 47.271 1.00 50.01 79 ALA D O 1
ATOM 6092 N N . HIS D 1 80 ? 64.219 55.074 45.434 1.00 49.84 80 HIS D N 1
ATOM 6093 C CA . HIS D 1 80 ? 64.781 53.881 46.066 1.00 51.05 80 HIS D CA 1
ATOM 6094 C C . HIS D 1 80 ? 66.303 53.954 46.234 1.00 47.93 80 HIS D C 1
ATOM 6095 O O . HIS D 1 80 ? 66.824 53.599 47.292 1.00 47.71 80 HIS D O 1
ATOM 6102 N N . LEU D 1 81 ? 67.019 54.363 45.178 1.00 43.65 81 LEU D N 1
ATOM 6103 C CA . LEU D 1 81 ? 68.462 54.595 45.148 1.00 41.62 81 LEU D CA 1
ATOM 6104 C C . LEU D 1 81 ? 69.259 53.311 45.284 1.00 42.14 81 LEU D C 1
ATOM 6105 O O . LEU D 1 81 ? 70.486 53.357 45.346 1.00 43.83 81 LEU D O 1
ATOM 6110 N N . ASN D 1 82 ? 68.602 52.169 45.308 1.00 42.53 82 ASN D N 1
ATOM 6111 C CA . ASN D 1 82 ? 69.274 50.969 45.778 1.00 44.77 82 ASN D CA 1
ATOM 6112 C C . ASN D 1 82 ? 68.565 49.726 45.261 1.00 46.50 82 ASN D C 1
ATOM 6113 O O . ASN D 1 82 ? 67.407 49.485 45.627 1.00 46.99 82 ASN D O 1
ATOM 6118 N N . PRO D 1 83 ? 69.224 48.914 44.426 1.00 46.50 83 PRO D N 1
ATOM 6119 C CA . PRO D 1 83 ? 68.584 47.667 43.963 1.00 46.55 83 PRO D CA 1
ATOM 6120 C C . PRO D 1 83 ? 68.067 46.790 45.106 1.00 48.13 83 PRO D C 1
ATOM 6121 O O . PRO D 1 83 ? 67.081 46.062 44.924 1.00 49.20 83 PRO D O 1
ATOM 6125 N N . ALA D 1 84 ? 68.695 46.839 46.283 1.00 45.93 84 ALA D N 1
ATOM 6126 C CA . ALA D 1 84 ? 68.227 45.999 47.385 1.00 46.68 84 ALA D CA 1
ATOM 6127 C C . ALA D 1 84 ? 66.895 46.500 47.925 1.00 46.46 84 ALA D C 1
ATOM 6128 O O . ALA D 1 84 ? 65.995 45.707 48.219 1.00 48.16 84 ALA D O 1
ATOM 6130 N N . PHE D 1 85 ? 66.749 47.817 48.040 1.00 45.69 85 PHE D N 1
ATOM 6131 C CA . PHE D 1 85 ? 65.473 48.390 48.420 1.00 47.67 85 PHE D CA 1
ATOM 6132 C C . PHE D 1 85 ? 64.411 48.154 47.348 1.00 50.62 85 PHE D C 1
ATOM 6133 O O . PHE D 1 85 ? 63.259 47.834 47.667 1.00 55.26 85 PHE D O 1
ATOM 6141 N N . SER D 1 86 ? 64.772 48.311 46.069 1.00 47.76 86 SER D N 1
ATOM 6142 C CA . SER D 1 86 ? 63.809 48.036 45.013 1.00 44.74 86 SER D CA 1
ATOM 6143 C C . SER D 1 86 ? 63.328 46.586 45.070 1.00 47.31 86 SER D C 1
ATOM 6144 O O . SER D 1 86 ? 62.136 46.312 44.878 1.00 49.24 86 SER D O 1
ATOM 6147 N N . LEU D 1 87 ? 64.234 45.638 45.342 1.00 47.02 87 LEU D N 1
ATOM 6148 C CA . LEU D 1 87 ? 63.802 44.255 45.559 1.00 49.47 87 LEU D CA 1
ATOM 6149 C C . LEU D 1 87 ? 62.804 44.164 46.716 1.00 49.68 87 LEU D C 1
ATOM 6150 O O . LEU D 1 87 ? 61.746 43.527 46.598 1.00 49.67 87 LEU D O 1
ATOM 6155 N N . ALA D 1 88 ? 63.119 44.818 47.841 1.00 47.95 88 ALA D N 1
ATOM 6156 C CA . ALA D 1 88 ? 62.216 44.811 48.994 1.00 47.47 88 ALA D CA 1
ATOM 6157 C C . ALA D 1 88 ? 60.854 45.381 48.626 1.00 50.62 88 ALA D C 1
ATOM 6158 O O . ALA D 1 88 ? 59.820 44.830 49.020 1.00 54.46 88 ALA D O 1
ATOM 6160 N N . MET D 1 89 ? 60.831 46.492 47.876 1.00 50.45 89 MET D N 1
ATOM 6161 C CA . MET D 1 89 ? 59.556 47.082 47.473 1.00 51.75 89 MET D CA 1
ATOM 6162 C C . MET D 1 89 ? 58.762 46.129 46.590 1.00 54.62 89 MET D C 1
ATOM 6163 O O . MET D 1 89 ? 57.528 46.096 46.662 1.00 57.96 89 MET D O 1
ATOM 6168 N N . CYS D 1 90 ? 59.438 45.338 45.761 1.00 52.20 90 CYS D N 1
ATOM 6169 C CA . CYS D 1 90 ? 58.714 44.314 45.015 1.00 54.50 90 CYS D CA 1
ATOM 6170 C C . CYS D 1 90 ? 58.190 43.232 45.949 1.00 56.81 90 CYS D C 1
ATOM 6171 O O . CYS D 1 90 ? 57.024 42.821 45.855 1.00 59.32 90 CYS D O 1
ATOM 6174 N N . ILE D 1 91 ? 59.035 42.766 46.873 1.00 53.92 91 ILE D N 1
ATOM 6175 C CA . ILE D 1 91 ? 58.639 41.652 47.715 1.00 54.12 91 ILE D CA 1
ATOM 6176 C C . ILE D 1 91 ? 57.365 41.993 48.485 1.00 57.29 91 ILE D C 1
ATOM 6177 O O . ILE D 1 91 ? 56.461 41.158 48.601 1.00 60.46 91 ILE D O 1
ATOM 6182 N N . VAL D 1 92 ? 57.247 43.231 48.982 1.00 54.81 92 VAL D N 1
ATOM 6183 C CA . VAL D 1 92 ? 56.068 43.623 49.755 1.00 56.33 92 VAL D CA 1
ATOM 6184 C C . VAL D 1 92 ? 54.975 44.197 48.853 1.00 61.64 92 VAL D C 1
ATOM 6185 O O . VAL D 1 92 ? 53.984 44.759 49.340 1.00 65.91 92 VAL D O 1
ATOM 6189 N N . GLY D 1 93 ? 55.142 44.073 47.533 1.00 60.87 93 GLY D N 1
ATOM 6190 C CA . GLY D 1 93 ? 54.106 44.482 46.604 1.00 60.03 93 GLY D CA 1
ATOM 6191 C C . GLY D 1 93 ? 53.959 45.969 46.367 1.00 60.56 93 GLY D C 1
ATOM 6192 O O . GLY D 1 93 ? 52.892 46.415 45.940 1.00 60.38 93 GLY D O 1
ATOM 6193 N N . ARG D 1 94 ? 54.992 46.764 46.613 1.00 62.62 94 ARG D N 1
ATOM 6194 C CA . ARG D 1 94 ? 54.877 48.201 46.394 1.00 66.02 94 ARG D CA 1
ATOM 6195 C C . ARG D 1 94 ? 55.500 48.654 45.083 1.00 65.73 94 ARG D C 1
ATOM 6196 O O . ARG D 1 94 ? 55.224 49.769 44.631 1.00 68.82 94 ARG D O 1
ATOM 6204 N N . LEU D 1 95 ? 56.311 47.817 44.457 1.00 62.00 95 LEU D N 1
ATOM 6205 C CA . LEU D 1 95 ? 56.826 48.088 43.145 1.00 59.03 95 LEU D CA 1
ATOM 6206 C C . LEU D 1 95 ? 56.460 46.912 42.262 1.00 60.08 95 LEU D C 1
ATOM 6207 O O . LEU D 1 95 ? 56.767 45.768 42.623 1.00 62.93 95 LEU D O 1
ATOM 6212 N N . PRO D 1 96 ? 55.782 47.132 41.134 1.00 58.45 96 PRO D N 1
ATOM 6213 C CA . PRO D 1 96 ? 55.518 46.016 40.219 1.00 56.63 96 PRO D CA 1
ATOM 6214 C C . PRO D 1 96 ? 56.826 45.361 39.823 1.00 55.93 96 PRO D C 1
ATOM 6215 O O . PRO D 1 96 ? 57.820 46.044 39.563 1.00 56.02 96 PRO D O 1
ATOM 6219 N N . TRP D 1 97 ? 56.831 44.027 39.777 1.00 56.59 97 TRP D N 1
ATOM 6220 C CA . TRP D 1 97 ? 58.061 43.333 39.413 1.00 57.79 97 TRP D CA 1
ATOM 6221 C C . TRP D 1 97 ? 58.608 43.809 38.071 1.00 58.46 97 TRP D C 1
ATOM 6222 O O . TRP D 1 97 ? 59.829 43.896 37.888 1.00 58.39 97 TRP D O 1
ATOM 6233 N N . VAL D 1 98 ? 57.725 44.124 37.119 1.00 61.18 98 VAL D N 1
ATOM 6234 C CA . VAL D 1 98 ? 58.189 44.418 35.768 1.00 60.92 98 VAL D CA 1
ATOM 6235 C C . VAL D 1 98 ? 59.048 45.677 35.754 1.00 62.25 98 VAL D C 1
ATOM 6236 O O . VAL D 1 98 ? 59.933 45.815 34.904 1.00 63.39 98 VAL D O 1
ATOM 6240 N N . LYS D 1 99 ? 58.831 46.604 36.702 1.00 58.81 99 LYS D N 1
ATOM 6241 C CA . LYS D 1 99 ? 59.662 47.798 36.764 1.00 55.55 99 LYS D CA 1
ATOM 6242 C C . LYS D 1 99 ? 61.025 47.543 37.401 1.00 53.99 99 LYS D C 1
ATOM 6243 O O . LYS D 1 99 ? 61.906 48.408 37.299 1.00 51.22 99 LYS D O 1
ATOM 6249 N N . LEU D 1 100 ? 61.233 46.391 38.044 1.00 55.10 100 LEU D N 1
ATOM 6250 C CA . LEU D 1 100 ? 62.467 46.212 38.811 1.00 56.15 100 LEU D CA 1
ATOM 6251 C C . LEU D 1 100 ? 63.710 46.261 37.931 1.00 56.87 100 LEU D C 1
ATOM 6252 O O . LEU D 1 100 ? 64.698 46.896 38.345 1.00 57.27 100 LEU D O 1
ATOM 6257 N N . PRO D 1 101 ? 63.745 45.621 36.752 1.00 53.47 101 PRO D N 1
ATOM 6258 C CA . PRO D 1 101 ? 64.938 45.730 35.892 1.00 50.67 101 PRO D CA 1
ATOM 6259 C C . PRO D 1 101 ? 65.196 47.148 35.434 1.00 52.37 101 PRO D C 1
ATOM 6260 O O . PRO D 1 101 ? 66.360 47.513 35.220 1.00 52.20 101 PRO D O 1
ATOM 6264 N N . ILE D 1 102 ? 64.140 47.956 35.280 1.00 54.70 102 ILE D N 1
ATOM 6265 C CA . ILE D 1 102 ? 64.294 49.345 34.846 1.00 54.66 102 ILE D CA 1
ATOM 6266 C C . ILE D 1 102 ? 64.958 50.169 35.943 1.00 49.92 102 ILE D C 1
ATOM 6267 O O . ILE D 1 102 ? 65.896 50.933 35.690 1.00 50.31 102 ILE D O 1
ATOM 6272 N N . TYR D 1 103 ? 64.492 50.006 37.180 1.00 47.58 103 TYR D N 1
ATOM 6273 C CA . TYR D 1 103 ? 65.077 50.726 38.314 1.00 46.27 103 TYR D C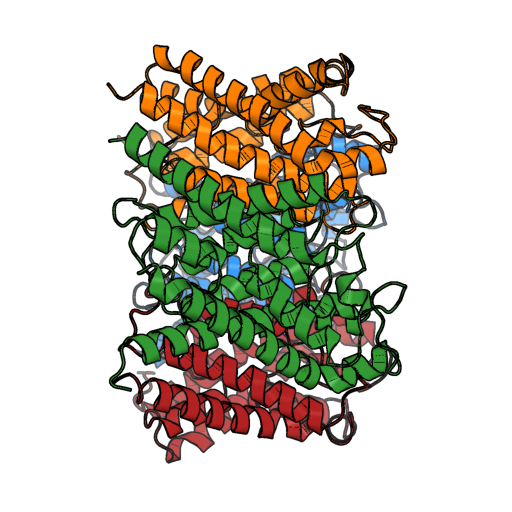A 1
ATOM 6274 C C . TYR D 1 103 ? 66.545 50.370 38.484 1.00 47.20 103 TYR D C 1
ATOM 6275 O O . TYR D 1 103 ? 67.403 51.250 38.625 1.00 48.36 103 TYR D O 1
ATOM 6284 N N . ILE D 1 104 ? 66.851 49.073 38.488 1.00 47.87 104 ILE D N 1
ATOM 6285 C CA . ILE D 1 104 ? 68.222 48.628 38.723 1.00 46.85 104 ILE D CA 1
ATOM 6286 C C . ILE D 1 104 ? 69.155 49.177 37.650 1.00 48.89 104 ILE D C 1
ATOM 6287 O O . ILE D 1 104 ? 70.259 49.650 37.946 1.00 49.85 104 ILE D O 1
ATOM 6292 N N . LEU D 1 105 ? 68.702 49.166 36.393 1.00 49.07 105 LEU D N 1
ATOM 6293 C CA . LEU D 1 105 ? 69.506 49.675 35.292 1.00 49.77 105 LEU D CA 1
ATOM 6294 C C . LEU D 1 105 ? 69.743 51.177 35.408 1.00 48.74 105 LEU D C 1
ATOM 6295 O O . LEU D 1 105 ? 70.849 51.654 35.125 1.00 47.63 105 LEU D O 1
ATOM 6300 N N . VAL D 1 106 ? 68.713 51.944 35.782 1.00 48.66 106 VAL D N 1
ATOM 6301 C CA . VAL D 1 106 ? 68.893 53.385 35.951 1.00 47.02 106 VAL D CA 1
ATOM 6302 C C . VAL D 1 106 ? 69.831 53.670 37.122 1.00 47.62 106 VAL D C 1
ATOM 6303 O O . VAL D 1 106 ? 70.700 54.552 37.046 1.00 44.18 106 VAL D O 1
ATOM 6307 N N . GLN D 1 107 ? 69.684 52.909 38.210 1.00 48.53 107 GLN D N 1
ATOM 6308 C CA . GLN D 1 107 ? 70.603 53.009 39.341 1.00 48.71 107 GLN D CA 1
ATOM 6309 C C . GLN D 1 107 ? 72.039 52.702 38.906 1.00 49.65 107 GLN D C 1
ATOM 6310 O O . GLN D 1 107 ? 72.964 53.475 39.197 1.00 49.38 107 GLN D O 1
ATOM 6316 N N . LEU D 1 108 ? 72.245 51.578 38.195 1.00 47.91 108 LEU D N 1
ATOM 6317 C CA . LEU D 1 108 ? 73.582 51.262 37.695 1.00 47.73 108 LEU D CA 1
ATOM 6318 C C . LEU D 1 108 ? 74.126 52.396 36.842 1.00 45.65 108 LEU D C 1
ATOM 6319 O O . LEU D 1 108 ? 75.276 52.816 37.019 1.00 43.72 108 LEU D O 1
ATOM 6324 N N . LEU D 1 109 ? 73.303 52.909 35.914 1.00 44.74 109 LEU D N 1
ATOM 6325 C CA . LEU D 1 109 ? 73.797 53.901 34.966 1.00 46.45 109 LEU D CA 1
ATOM 6326 C C . LEU D 1 109 ? 74.173 55.181 35.693 1.00 44.79 109 LEU D C 1
ATOM 6327 O O . LEU D 1 109 ? 75.246 55.757 35.447 1.00 41.77 109 LEU D O 1
ATOM 6332 N N . SER D 1 110 ? 73.311 55.612 36.632 1.00 42.21 110 SER D N 1
ATOM 6333 C CA . SER D 1 110 ? 73.586 56.814 37.412 1.00 43.21 110 SER D CA 1
ATOM 6334 C C . SER D 1 110 ? 74.905 56.675 38.176 1.00 45.18 110 SER D C 1
ATOM 6335 O O . SER D 1 110 ? 75.745 57.583 38.161 1.00 44.67 110 SER D O 1
ATOM 6338 N N . ALA D 1 111 ? 75.127 55.522 38.797 1.00 44.62 111 ALA D N 1
ATOM 6339 C CA . ALA D 1 111 ? 76.343 55.333 39.575 1.00 42.75 111 ALA D CA 1
ATOM 6340 C C . ALA D 1 111 ? 77.566 55.348 38.672 1.00 44.97 111 ALA D C 1
ATOM 6341 O O . ALA D 1 111 ? 78.604 55.927 39.025 1.00 48.94 111 ALA D O 1
ATOM 6343 N N . PHE D 1 112 ? 77.468 54.696 37.515 1.00 41.22 112 PHE D N 1
ATOM 6344 C CA . PHE D 1 112 ? 78.527 54.761 36.510 1.00 41.03 112 PHE D CA 1
ATOM 6345 C C . PHE D 1 112 ? 78.843 56.207 36.125 1.00 41.79 112 PHE D C 1
ATOM 6346 O O . PHE D 1 112 ? 80.011 56.617 36.105 1.00 41.43 112 PHE D O 1
ATOM 6354 N N . CYS D 1 113 ? 77.803 56.993 35.795 1.00 43.53 113 CYS D N 1
ATOM 6355 C CA . CYS D 1 113 ? 78.006 58.385 35.385 1.00 43.94 113 CYS D CA 1
ATOM 6356 C C . CYS D 1 113 ? 78.633 59.208 36.502 1.00 43.73 113 CYS D C 1
ATOM 6357 O O . CYS D 1 113 ? 79.543 60.010 36.256 1.00 45.26 113 CYS D O 1
ATOM 6360 N N . ALA D 1 114 ? 78.147 59.032 37.732 1.00 38.87 114 ALA D N 1
ATOM 6361 C CA . ALA D 1 114 ? 78.701 59.762 38.873 1.00 42.77 114 ALA D CA 1
ATOM 6362 C C . ALA D 1 114 ? 80.179 59.443 39.076 1.00 47.23 114 ALA D C 1
ATOM 6363 O O . ALA D 1 114 ? 80.953 60.314 39.496 1.00 47.51 114 ALA D O 1
ATOM 6365 N N . SER D 1 115 ? 80.578 58.195 38.808 1.00 45.59 115 SER D N 1
ATOM 6366 C CA . SER D 1 115 ? 81.991 57.852 38.862 1.00 42.08 115 SER D CA 1
ATOM 6367 C C . SER D 1 115 ? 82.783 58.675 37.860 1.00 42.74 115 SER D C 1
ATOM 6368 O O . SER D 1 115 ? 83.885 59.146 38.173 1.00 42.82 115 SER D O 1
ATOM 6371 N N . GLY D 1 116 ? 82.245 58.844 36.633 1.00 41.84 116 GLY D N 1
ATOM 6372 C CA . GLY D 1 116 ? 82.890 59.734 35.683 1.00 39.66 116 GLY D CA 1
ATOM 6373 C C . GLY D 1 116 ? 83.081 61.127 36.256 1.00 41.14 116 GLY D C 1
ATOM 6374 O O . GLY D 1 116 ? 84.161 61.714 36.141 1.00 43.56 116 GLY D O 1
ATOM 6375 N N . ALA D 1 117 ? 82.039 61.671 36.899 1.00 39.87 117 ALA D N 1
ATOM 6376 C CA . ALA D 1 117 ? 82.149 63.010 37.470 1.00 40.27 117 ALA D CA 1
ATOM 6377 C C . ALA D 1 117 ? 83.193 63.054 38.585 1.00 41.43 117 ALA D C 1
ATOM 6378 O O . ALA D 1 117 ? 83.997 63.993 38.658 1.00 39.82 117 ALA D O 1
ATOM 6380 N N . THR D 1 118 ? 83.200 62.044 39.462 1.00 41.61 118 THR D N 1
ATOM 6381 C CA . THR D 1 118 ? 84.238 61.947 40.488 1.00 40.93 118 THR D CA 1
ATOM 6382 C C . THR D 1 118 ? 85.628 61.982 39.861 1.00 43.19 118 THR D C 1
ATOM 6383 O O . THR D 1 118 ? 86.521 62.713 40.324 1.00 43.99 118 THR D O 1
ATOM 6387 N N . TYR D 1 119 ? 85.822 61.183 38.811 1.00 41.90 119 TYR D N 1
ATOM 6388 C CA . TYR D 1 119 ? 87.120 61.082 38.145 1.00 43.02 119 TYR D CA 1
ATOM 6389 C C . TYR D 1 119 ? 87.572 62.435 37.612 1.00 45.67 119 TYR D C 1
ATOM 6390 O O . TYR D 1 119 ? 88.744 62.799 37.733 1.00 50.38 119 TYR D O 1
ATOM 6399 N N . VAL D 1 120 ? 86.647 63.201 37.036 1.00 45.30 120 VAL D N 1
ATOM 6400 C CA . VAL D 1 120 ? 86.955 64.544 36.549 1.00 44.88 120 VAL D CA 1
ATOM 6401 C C . VAL D 1 120 ? 87.154 65.514 37.716 1.00 45.73 120 VAL D C 1
ATOM 6402 O O . VAL D 1 120 ? 88.097 66.320 37.713 1.00 45.82 120 VAL D O 1
ATOM 6406 N N . LEU D 1 121 ? 86.303 65.425 38.754 1.00 45.48 121 LEU D N 1
ATOM 6407 C CA . LEU D 1 121 ? 86.493 66.275 39.939 1.00 45.65 121 LEU D CA 1
ATOM 6408 C C . LEU D 1 121 ? 87.892 66.103 40.541 1.00 42.97 121 LEU D C 1
ATOM 6409 O O . LEU D 1 121 ? 88.537 67.086 40.918 1.00 41.85 121 LEU D O 1
ATOM 6414 N N . TYR D 1 122 ? 88.398 64.874 40.599 1.00 41.59 122 TYR D N 1
ATOM 6415 C CA . TYR D 1 122 ? 89.671 64.601 41.263 1.00 41.57 122 TYR D CA 1
ATOM 6416 C C . TYR D 1 122 ? 90.800 64.248 40.292 1.00 46.69 122 TYR D C 1
ATOM 6417 O O . TYR D 1 122 ? 91.766 63.589 40.692 1.00 49.51 122 TYR D O 1
ATOM 6426 N N . HIS D 1 123 ? 90.702 64.689 39.029 1.00 47.48 123 HIS D N 1
ATOM 6427 C CA . HIS D 1 123 ? 91.714 64.359 38.027 1.00 48.72 123 HIS D CA 1
ATOM 6428 C C . HIS D 1 123 ? 93.117 64.780 38.464 1.00 46.20 123 HIS D C 1
ATOM 6429 O O . HIS D 1 123 ? 94.044 63.961 38.508 1.00 47.33 123 HIS D O 1
ATOM 6436 N N . ASP D 1 124 ? 93.302 66.071 38.749 1.00 44.76 124 ASP D N 1
ATOM 6437 C CA . ASP D 1 124 ? 94.616 66.554 39.163 1.00 48.60 124 ASP D CA 1
ATOM 6438 C C . ASP D 1 124 ? 95.111 65.864 40.434 1.00 47.28 124 ASP D C 1
ATOM 6439 O O . ASP D 1 124 ? 96.304 65.547 40.544 1.00 49.50 124 ASP D O 1
ATOM 6444 N N . ALA D 1 125 ? 94.213 65.628 41.404 1.00 43.33 125 ALA D N 1
ATOM 6445 C CA . ALA D 1 125 ? 94.604 64.980 42.661 1.00 42.18 125 ALA D CA 1
ATOM 6446 C C . ALA D 1 125 ? 94.982 63.519 42.437 1.00 45.01 125 ALA D C 1
ATOM 6447 O O . ALA D 1 125 ? 95.944 63.028 43.040 1.00 47.09 125 ALA D O 1
ATOM 6449 N N . LEU D 1 126 ? 94.228 62.813 41.578 1.00 47.22 126 LEU D N 1
ATOM 6450 C CA . LEU D 1 126 ? 94.561 61.439 41.187 1.00 52.47 126 LEU D CA 1
ATOM 6451 C C . LEU D 1 126 ? 95.935 61.362 40.541 1.00 53.34 126 LEU D C 1
ATOM 6452 O O . LEU D 1 126 ? 96.780 60.546 40.933 1.00 53.52 126 LEU D O 1
ATOM 6457 N N . GLN D 1 127 ? 96.152 62.177 39.509 1.00 54.00 127 GLN D N 1
ATOM 6458 C CA . GLN D 1 127 ? 97.447 62.226 38.845 1.00 57.26 127 GLN D CA 1
ATOM 6459 C C . GLN D 1 127 ? 98.571 62.494 39.840 1.00 56.47 127 GLN D C 1
ATOM 6460 O O . GLN D 1 127 ? 99.615 61.834 39.811 1.00 57.18 127 GLN D O 1
ATOM 6466 N N . ASN D 1 128 ? 98.373 63.470 40.731 1.00 54.89 128 ASN D N 1
ATOM 6467 C CA . ASN D 1 128 ? 99.416 63.816 41.690 1.00 54.64 128 ASN D CA 1
ATOM 6468 C C . ASN D 1 128 ? 99.655 62.677 42.674 1.00 55.58 128 ASN D C 1
ATOM 6469 O O . ASN D 1 128 ? 100.801 62.372 43.016 1.00 56.24 128 ASN D O 1
ATOM 6474 N N . TYR D 1 129 ? 98.587 62.016 43.121 1.00 55.62 129 TYR D N 1
ATOM 6475 C CA . TYR D 1 129 ? 98.750 60.922 44.070 1.00 54.75 129 TYR D CA 1
ATOM 6476 C C . TYR D 1 129 ? 99.413 59.704 43.431 1.00 58.16 129 TYR D C 1
ATOM 6477 O O . TYR D 1 129 ? 100.265 59.061 44.053 1.00 57.69 129 TYR D O 1
ATOM 6486 N N . THR D 1 130 ? 99.031 59.367 42.196 1.00 58.45 130 THR D N 1
ATOM 6487 C CA . THR D 1 130 ? 99.441 58.119 41.566 1.00 59.39 130 THR D CA 1
ATOM 6488 C C . THR D 1 130 ? 100.574 58.276 40.563 1.00 62.16 130 THR D C 1
ATOM 6489 O O . THR D 1 130 ? 101.117 57.261 40.113 1.00 63.22 130 THR D O 1
ATOM 6493 N N . GLY D 1 131 ? 100.911 59.502 40.165 1.00 62.35 131 GLY D N 1
ATOM 6494 C CA . GLY D 1 131 ? 101.775 59.687 39.015 1.00 63.00 131 GLY D CA 1
ATOM 6495 C C . GLY D 1 131 ? 101.251 59.052 37.747 1.00 65.92 131 GLY D C 1
ATOM 6496 O O . GLY D 1 131 ? 102.025 58.805 36.823 1.00 69.66 131 GLY D O 1
ATOM 6497 N N . GLY D 1 132 ? 99.949 58.780 37.668 1.00 64.72 132 GLY D N 1
ATOM 6498 C CA . GLY D 1 132 ? 99.364 58.146 36.505 1.00 64.04 132 GLY D CA 1
ATOM 6499 C C . GLY D 1 132 ? 99.258 56.637 36.580 1.00 65.72 132 GLY D C 1
ATOM 6500 O O . GLY D 1 132 ? 98.703 56.028 35.666 1.00 66.68 132 GLY D O 1
ATOM 6501 N N . ASN D 1 133 ? 99.757 56.012 37.642 1.00 68.28 133 ASN D N 1
ATOM 6502 C CA . ASN D 1 133 ? 99.689 54.559 37.793 1.00 70.04 133 ASN D CA 1
ATOM 6503 C C . ASN D 1 133 ? 98.411 54.179 38.534 1.00 65.59 133 ASN D C 1
ATOM 6504 O O . ASN D 1 133 ? 98.323 54.330 39.749 1.00 66.18 133 ASN D O 1
ATOM 6509 N N . LEU D 1 134 ? 97.433 53.649 37.800 1.00 61.85 134 LEU D N 1
ATOM 6510 C CA . LEU D 1 134 ? 96.109 53.315 38.322 1.00 57.20 134 LEU D CA 1
ATOM 6511 C C . LEU D 1 134 ? 96.079 51.842 38.716 1.00 57.63 134 LEU D C 1
ATOM 6512 O O . LEU D 1 134 ? 95.930 50.961 37.866 1.00 59.12 134 LEU D O 1
ATOM 6517 N N . THR D 1 135 ? 96.194 51.569 40.016 1.00 58.02 135 THR D N 1
ATOM 6518 C CA . THR D 1 135 ? 96.303 50.211 40.530 1.00 57.62 135 THR D CA 1
ATOM 6519 C C . THR D 1 135 ? 95.091 49.860 41.384 1.00 55.99 135 THR D C 1
ATOM 6520 O O . THR D 1 135 ? 94.323 50.725 41.825 1.00 57.26 135 THR D O 1
ATOM 6524 N N . VAL D 1 136 ? 94.925 48.559 41.607 1.00 56.12 136 VAL D N 1
ATOM 6525 C CA . VAL D 1 136 ? 93.786 48.058 42.346 1.00 58.42 136 VAL D CA 1
ATOM 6526 C C . VAL D 1 136 ? 94.160 47.594 43.748 1.00 63.67 136 VAL D C 1
ATOM 6527 O O . VAL D 1 136 ? 93.334 47.710 44.658 1.00 63.63 136 VAL D O 1
ATOM 6531 N N . THR D 1 137 ? 95.376 47.079 43.946 1.00 68.79 137 THR D N 1
ATOM 6532 C CA . THR D 1 137 ? 95.909 46.713 45.250 1.00 71.68 137 THR D CA 1
ATOM 6533 C C . THR D 1 137 ? 97.268 47.379 45.427 1.00 74.55 137 THR D C 1
ATOM 6534 O O . THR D 1 137 ? 97.906 47.804 44.460 1.00 74.86 137 THR D O 1
ATOM 6538 N N . GLY D 1 138 ? 97.707 47.490 46.673 1.00 76.37 138 GLY D N 1
ATOM 6539 C CA . GLY D 1 138 ? 99.006 48.061 46.930 1.00 78.31 138 GLY D CA 1
ATOM 6540 C C . GLY D 1 138 ? 98.923 49.406 47.611 1.00 76.31 138 GLY D C 1
ATOM 6541 O O . GLY D 1 138 ? 97.842 49.978 47.764 1.00 73.80 138 GLY D O 1
ATOM 6542 N N . PRO D 1 139 ? 100.076 49.937 48.035 1.00 77.07 139 PRO D N 1
ATOM 6543 C CA . PRO D 1 139 ? 100.064 51.165 48.847 1.00 75.56 139 PRO D CA 1
ATOM 6544 C C . PRO D 1 139 ? 99.381 52.347 48.178 1.00 73.61 139 PRO D C 1
ATOM 6545 O O . PRO D 1 139 ? 98.825 53.206 48.879 1.00 74.90 139 PRO D O 1
ATOM 6549 N N . LYS D 1 140 ? 99.380 52.415 46.846 1.00 69.11 140 LYS D N 1
ATOM 6550 C CA . LYS D 1 140 ? 98.855 53.587 46.159 1.00 64.57 140 LYS D CA 1
ATOM 6551 C C . LYS D 1 140 ? 97.612 53.285 45.329 1.00 58.77 140 LYS D C 1
ATOM 6552 O O . LYS D 1 140 ? 97.242 54.103 44.488 1.00 57.77 140 LYS D O 1
ATOM 6558 N N . GLU D 1 141 ? 96.971 52.132 45.533 1.00 56.45 141 GLU D N 1
ATOM 6559 C CA . GLU D 1 141 ? 95.774 51.794 44.769 1.00 55.41 141 GLU D CA 1
ATOM 6560 C C . GLU D 1 141 ? 94.706 52.861 44.959 1.00 54.57 141 GLU D C 1
ATOM 6561 O O . GLU D 1 141 ? 94.578 53.446 46.039 1.00 59.16 141 GLU D O 1
ATOM 6567 N N . THR D 1 142 ? 93.940 53.119 43.896 1.00 51.01 142 THR D N 1
ATOM 6568 C CA . THR D 1 142 ? 92.888 54.124 43.918 1.00 48.63 142 THR D CA 1
ATOM 6569 C C . THR D 1 142 ? 91.550 53.578 43.439 1.00 47.94 142 THR D C 1
ATOM 6570 O O . THR D 1 142 ? 90.568 54.323 43.424 1.00 47.54 142 THR D O 1
ATOM 6574 N N . ALA D 1 143 ? 91.489 52.294 43.066 1.00 49.91 143 ALA D N 1
ATOM 6575 C CA . ALA D 1 143 ? 90.245 51.649 42.653 1.00 49.20 143 ALA D CA 1
ATOM 6576 C C . ALA D 1 143 ? 89.198 51.661 43.760 1.00 49.54 143 ALA D C 1
ATOM 6577 O O . ALA D 1 143 ? 87.994 51.652 43.476 1.00 46.58 143 ALA D O 1
ATOM 6579 N N . SER D 1 144 ? 89.626 51.674 45.031 1.00 50.41 144 SER D N 1
ATOM 6580 C CA . SER D 1 144 ? 88.644 51.688 46.100 1.00 48.20 144 SER D CA 1
ATOM 6581 C C . SER D 1 144 ? 87.997 53.058 46.266 1.00 48.28 144 SER D C 1
ATOM 6582 O O . SER D 1 144 ? 87.077 53.199 47.073 1.00 48.27 144 SER D O 1
ATOM 6585 N N . ILE D 1 145 ? 88.457 54.076 45.533 1.00 49.15 145 ILE D N 1
ATOM 6586 C CA . ILE D 1 145 ? 87.726 55.342 45.514 1.00 46.52 145 ILE D CA 1
ATOM 6587 C C . ILE D 1 145 ? 86.324 55.134 44.952 1.00 46.39 145 ILE D C 1
ATOM 6588 O O . ILE D 1 145 ? 85.360 55.750 45.413 1.00 48.03 145 ILE D O 1
ATOM 6593 N N . PHE D 1 146 ? 86.182 54.244 43.968 1.00 45.51 146 PHE D N 1
ATOM 6594 C CA . PHE D 1 146 ? 84.932 54.096 43.246 1.00 43.46 146 PHE D CA 1
ATOM 6595 C C . PHE D 1 146 ? 84.098 52.914 43.709 1.00 45.53 146 PHE D C 1
ATOM 6596 O O . PHE D 1 146 ? 82.879 53.057 43.855 1.00 44.00 146 PHE D O 1
ATOM 6604 N N . ALA D 1 147 ? 84.708 51.744 43.912 1.00 48.56 147 ALA D N 1
ATOM 6605 C CA . ALA D 1 147 ? 84.010 50.545 44.357 1.00 51.15 147 ALA D CA 1
ATOM 6606 C C . ALA D 1 147 ? 84.734 49.970 45.567 1.00 52.25 147 ALA D C 1
ATOM 6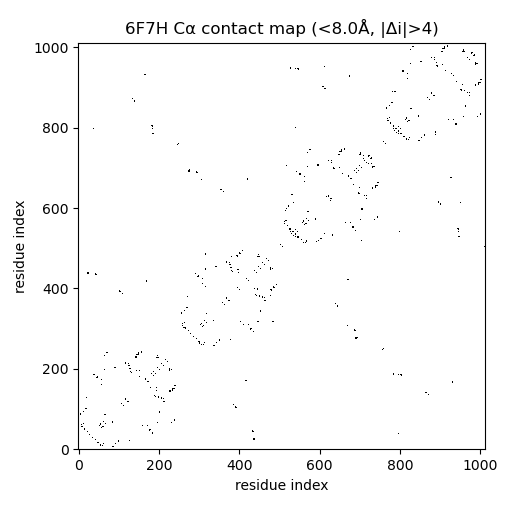607 O O . ALA D 1 147 ? 85.841 50.393 45.916 1.00 54.69 147 ALA D O 1
ATOM 6609 N N . THR D 1 148 ? 84.101 48.988 46.208 1.00 50.85 148 THR D N 1
ATOM 6610 C CA . THR D 1 148 ? 84.574 48.457 47.475 1.00 49.21 148 THR D CA 1
ATOM 6611 C C . THR D 1 148 ? 85.309 47.142 47.265 1.00 50.22 148 THR D C 1
ATOM 6612 O O . THR D 1 148 ? 84.998 46.367 46.358 1.00 54.44 148 THR D O 1
ATOM 6616 N N . TYR D 1 149 ? 86.292 46.904 48.117 1.00 49.43 149 TYR D N 1
ATOM 6617 C CA . TYR D 1 149 ? 87.184 45.762 48.121 1.00 51.34 149 TYR D CA 1
ATOM 6618 C C . TYR D 1 149 ? 87.348 45.232 49.544 1.00 53.37 149 TYR D C 1
ATOM 6619 O O . TYR D 1 149 ? 87.341 46.003 50.504 1.00 52.68 149 TYR D O 1
ATOM 6628 N N . PRO D 1 150 ? 87.502 43.923 49.708 1.00 54.35 150 PRO D N 1
ATOM 6629 C CA . PRO D 1 150 ? 87.545 43.346 51.057 1.00 53.37 150 PRO D CA 1
ATOM 6630 C C . PRO D 1 150 ? 88.898 43.532 51.724 1.00 54.85 150 PRO D C 1
ATOM 6631 O O . PRO D 1 150 ? 89.934 43.638 51.069 1.00 57.36 150 PRO D O 1
ATOM 6635 N N . ALA D 1 151 ? 88.887 43.570 53.055 1.00 53.12 151 ALA D N 1
ATOM 6636 C CA . ALA D 1 151 ? 90.156 43.532 53.756 1.00 53.28 151 ALA D CA 1
ATOM 6637 C C . ALA D 1 151 ? 90.925 42.305 53.279 1.00 54.49 151 ALA D C 1
ATOM 6638 O O . ALA D 1 151 ? 90.316 41.318 52.859 1.00 55.06 151 ALA D O 1
ATOM 6640 N N . PRO D 1 152 ? 92.258 42.337 53.323 1.00 55.86 152 PRO D N 1
ATOM 6641 C CA . PRO D 1 152 ? 93.035 41.161 52.853 1.00 57.42 152 PRO D CA 1
ATOM 6642 C C . PRO D 1 152 ? 92.692 39.859 53.569 1.00 57.99 152 PRO D C 1
ATOM 6643 O O . PRO D 1 152 ? 92.879 38.786 52.985 1.00 59.98 152 PRO D O 1
ATOM 6647 N N . TYR D 1 153 ? 92.214 39.902 54.817 1.00 55.94 153 TYR D N 1
ATOM 6648 C CA . TYR D 1 153 ? 92.023 38.670 55.589 1.00 55.31 153 TYR D CA 1
ATOM 6649 C C . TYR D 1 153 ? 90.671 38.021 55.324 1.00 57.29 153 TYR D C 1
ATOM 6650 O O . TYR D 1 153 ? 90.432 36.904 55.799 1.00 63.47 153 TYR D O 1
ATOM 6659 N N . LEU D 1 154 ? 89.791 38.689 54.588 1.00 51.61 154 LEU D N 1
ATOM 6660 C CA . LEU D 1 154 ? 88.395 38.300 54.504 1.00 52.95 154 LEU D CA 1
ATOM 6661 C C . LEU D 1 154 ? 88.155 37.256 53.409 1.00 59.10 154 LEU D C 1
ATOM 6662 O O . LEU D 1 154 ? 88.449 37.492 52.226 1.00 59.34 154 LEU D O 1
ATOM 6667 N N . SER D 1 155 ? 87.588 36.118 53.808 1.00 60.60 155 SER D N 1
ATOM 6668 C CA . SER D 1 155 ? 87.063 35.143 52.863 1.00 59.60 155 SER D CA 1
ATOM 6669 C C . SER D 1 155 ? 85.732 35.601 52.300 1.00 58.98 155 SER D C 1
ATOM 6670 O O . SER D 1 155 ? 84.993 36.371 52.930 1.00 55.41 155 SER D O 1
ATOM 6673 N N . LEU D 1 156 ? 85.436 35.111 51.092 1.00 62.56 156 LEU D N 1
ATOM 6674 C CA . LEU D 1 156 ? 84.141 35.352 50.460 1.00 61.03 156 LEU D CA 1
ATOM 6675 C C . LEU D 1 156 ? 82.988 35.016 51.409 1.00 57.90 156 LEU D C 1
ATOM 6676 O O . LEU D 1 156 ? 82.007 35.760 51.490 1.00 55.23 156 LEU D O 1
ATOM 6681 N N . ASN D 1 157 ? 83.094 33.895 52.135 1.00 60.68 157 ASN D N 1
ATOM 6682 C CA . ASN D 1 157 ? 82.052 33.500 53.080 1.00 59.27 157 ASN D CA 1
ATOM 6683 C C . ASN D 1 157 ? 81.790 34.597 54.099 1.00 56.67 157 ASN D C 1
ATOM 6684 O O . ASN D 1 157 ? 80.659 35.079 54.241 1.00 54.62 157 ASN D O 1
ATOM 6689 N N . ASN D 1 158 ? 82.834 34.985 54.837 1.00 56.60 158 ASN D N 1
ATOM 6690 C CA . ASN D 1 158 ? 82.691 36.040 55.833 1.00 54.53 158 ASN D CA 1
ATOM 6691 C C . ASN D 1 158 ? 82.243 37.348 55.184 1.00 55.06 158 ASN D C 1
ATOM 6692 O O . ASN D 1 158 ? 81.386 38.055 55.729 1.00 54.13 158 ASN D O 1
ATOM 6697 N N . GLY D 1 159 ? 82.794 37.675 54.002 1.00 53.11 159 GLY D N 1
ATOM 6698 C CA . GLY D 1 159 ? 82.352 38.866 53.303 1.00 47.39 159 GLY D CA 1
ATOM 6699 C C . GLY D 1 159 ? 80.894 38.773 52.900 1.00 49.19 159 GLY D C 1
ATOM 6700 O O . GLY D 1 159 ? 80.132 39.741 53.030 1.00 48.80 159 GLY D O 1
ATOM 6701 N N . PHE D 1 160 ? 80.477 37.604 52.411 1.00 49.05 160 PHE D N 1
ATOM 6702 C CA . PHE D 1 160 ? 79.080 37.437 52.050 1.00 50.99 160 PHE D CA 1
ATOM 6703 C C . PHE D 1 160 ? 78.177 37.693 53.253 1.00 56.66 160 PHE D C 1
ATOM 6704 O O . PHE D 1 160 ? 77.259 38.522 53.193 1.00 59.84 160 PHE D O 1
ATOM 6712 N N . LEU D 1 161 ? 78.441 37.005 54.366 1.00 54.32 161 LEU D N 1
ATOM 6713 C CA . LEU D 1 161 ? 77.632 37.192 55.563 1.00 55.14 161 LEU D CA 1
ATOM 6714 C C . LEU D 1 161 ? 77.588 38.659 55.966 1.00 53.42 161 LEU D C 1
ATOM 6715 O O . LEU D 1 161 ? 76.513 39.219 56.206 1.00 52.42 161 LEU D O 1
ATOM 6720 N N . ASP D 1 162 ? 78.760 39.299 56.041 1.00 52.94 162 ASP D N 1
ATOM 6721 C CA . ASP D 1 162 ? 78.829 40.712 56.399 1.00 53.28 162 ASP D CA 1
ATOM 6722 C C . ASP D 1 162 ? 77.854 41.566 55.576 1.00 53.23 162 ASP D C 1
ATOM 6723 O O . ASP D 1 162 ? 77.150 42.424 56.124 1.00 52.67 162 ASP D O 1
ATOM 6728 N N . GLN D 1 163 ? 77.772 41.338 54.264 1.00 53.68 163 GLN D N 1
ATOM 6729 C CA . GLN D 1 163 ? 76.880 42.179 53.475 1.00 52.57 163 GLN D CA 1
ATOM 6730 C C . GLN D 1 163 ? 75.416 41.761 53.604 1.00 51.09 163 GLN D C 1
ATOM 6731 O O . GLN D 1 163 ? 74.528 42.622 53.530 1.00 46.11 163 GLN D O 1
ATOM 6737 N N . VAL D 1 164 ? 75.142 40.465 53.804 1.00 52.78 164 VAL D N 1
ATOM 6738 C CA . VAL D 1 164 ? 73.777 40.022 54.099 1.00 51.37 164 VAL D CA 1
ATOM 6739 C C . VAL D 1 164 ? 73.271 40.686 55.373 1.00 53.07 164 VAL D C 1
ATOM 6740 O O . VAL D 1 164 ? 72.147 41.203 55.423 1.00 54.03 164 VAL D O 1
ATOM 6744 N N . LEU D 1 165 ? 74.112 40.722 56.411 1.00 53.29 165 LEU D N 1
ATOM 6745 C CA . LEU D 1 165 ? 73.685 41.289 57.685 1.00 51.78 165 LEU D CA 1
ATOM 6746 C C . LEU D 1 165 ? 73.495 42.799 57.577 1.00 49.65 165 LEU D C 1
ATOM 6747 O O . LEU D 1 165 ? 72.416 43.324 57.893 1.00 46.05 165 LEU D O 1
ATOM 6752 N N . GLY D 1 166 ? 74.540 43.507 57.124 1.00 46.42 166 GLY D N 1
ATOM 6753 C CA . GLY D 1 166 ? 74.462 44.952 57.012 1.00 43.24 166 GLY D CA 1
ATOM 6754 C C . GLY D 1 166 ? 73.267 45.409 56.208 1.00 46.63 166 GLY D C 1
ATOM 6755 O O . GLY D 1 166 ? 72.541 46.319 56.615 1.00 47.34 166 GLY D O 1
ATOM 6756 N N . THR D 1 167 ? 73.049 44.778 55.045 1.00 48.75 167 THR D N 1
ATOM 6757 C CA . THR D 1 167 ? 71.945 45.146 54.158 1.00 48.84 167 THR D CA 1
ATOM 6758 C C . THR D 1 167 ? 70.606 44.730 54.750 1.00 48.35 167 THR D C 1
ATOM 6759 O O . THR D 1 167 ? 69.622 45.471 54.642 1.00 48.84 167 THR D O 1
ATOM 6763 N N . GLY D 1 168 ? 70.543 43.540 55.361 1.00 45.99 168 GLY D N 1
ATOM 6764 C CA . GLY D 1 168 ? 69.313 43.136 56.033 1.00 49.24 168 GLY D CA 1
ATOM 6765 C C . GLY D 1 168 ? 68.898 44.118 57.115 1.00 52.58 168 GLY D C 1
ATOM 6766 O O . GLY D 1 168 ? 67.729 44.501 57.203 1.00 53.69 168 GLY D O 1
ATOM 6767 N N . MET D 1 169 ? 69.855 44.557 57.940 1.00 51.27 169 MET D N 1
ATOM 6768 C CA . MET D 1 169 ? 69.536 45.539 58.972 1.00 51.17 169 MET D CA 1
ATOM 6769 C C . MET D 1 169 ? 69.076 46.854 58.359 1.00 49.15 169 MET D C 1
ATOM 6770 O O . MET D 1 169 ? 68.111 47.462 58.841 1.00 50.21 169 MET D O 1
ATOM 6775 N N . LEU D 1 170 ? 69.768 47.330 57.316 1.00 45.42 170 LEU D N 1
ATOM 6776 C CA . LEU D 1 170 ? 69.347 48.576 56.677 1.00 44.64 170 LEU D CA 1
ATOM 6777 C C . LEU D 1 170 ? 67.910 48.473 56.173 1.00 49.40 170 LEU D C 1
ATOM 6778 O O . LEU D 1 170 ? 67.085 49.367 56.416 1.00 50.86 170 LEU D O 1
ATOM 6783 N N . ILE D 1 171 ? 67.589 47.372 55.473 1.00 48.63 171 ILE D N 1
ATOM 6784 C CA . ILE D 1 171 ? 66.274 47.227 54.866 1.00 49.02 171 ILE D CA 1
ATOM 6785 C C . ILE D 1 171 ? 65.181 47.179 55.926 1.00 51.37 171 ILE D C 1
ATOM 6786 O O . ILE D 1 171 ? 64.105 47.776 55.764 1.00 53.02 171 ILE D O 1
ATOM 6791 N N . VAL D 1 172 ? 65.421 46.438 57.009 1.00 50.21 172 VAL D N 1
ATOM 6792 C CA . VAL D 1 172 ? 64.439 46.364 58.075 1.00 49.22 172 VAL D CA 1
ATOM 6793 C C . VAL D 1 172 ? 64.170 47.757 58.625 1.00 51.36 172 VAL D C 1
ATOM 6794 O O . VAL D 1 172 ? 63.010 48.144 58.826 1.00 54.07 172 VAL D O 1
ATOM 6798 N N . GLY D 1 173 ? 65.228 48.551 58.828 1.00 50.13 173 GLY D N 1
ATOM 6799 C CA . GLY D 1 173 ? 65.038 49.921 59.289 1.00 49.36 173 GLY D CA 1
ATOM 6800 C C . GLY D 1 173 ? 64.221 50.747 58.308 1.00 50.80 173 GLY D C 1
ATOM 6801 O O . GLY D 1 173 ? 63.243 51.406 58.689 1.00 51.26 173 GLY D O 1
ATOM 6802 N N . LEU D 1 174 ? 64.601 50.706 57.021 1.00 46.93 174 LEU D N 1
ATOM 6803 C CA . LEU D 1 174 ? 63.838 51.426 56.004 1.00 47.56 174 LEU D CA 1
ATOM 6804 C C . LEU D 1 174 ? 62.382 50.973 55.995 1.00 50.11 174 LEU D C 1
ATOM 6805 O O . LEU D 1 174 ? 61.462 51.802 55.957 1.00 53.79 174 LEU D O 1
ATOM 6810 N N . LEU D 1 175 ? 62.142 49.657 56.057 1.00 47.46 175 LEU D N 1
ATOM 6811 C CA . LEU D 1 175 ? 60.760 49.192 56.115 1.00 47.98 175 LEU D CA 1
ATOM 6812 C C . LEU D 1 175 ? 60.043 49.749 57.339 1.00 48.83 175 LEU D C 1
ATOM 6813 O O . LEU D 1 175 ? 58.891 50.202 57.246 1.00 49.88 175 LEU D O 1
ATOM 6818 N N . ALA D 1 176 ? 60.708 49.755 58.496 1.00 48.01 176 ALA D N 1
ATOM 6819 C CA . ALA D 1 176 ? 60.023 50.245 59.691 1.00 50.31 176 ALA D CA 1
ATOM 6820 C C . ALA D 1 176 ? 59.736 51.741 59.578 1.00 51.35 176 ALA D C 1
ATOM 6821 O O . ALA D 1 176 ? 58.669 52.208 59.994 1.00 51.89 176 ALA D O 1
ATOM 6823 N N . ILE D 1 177 ? 60.665 52.507 59.017 1.00 52.75 177 ILE D N 1
ATOM 6824 C CA . ILE D 1 177 ? 60.413 53.934 58.837 1.00 56.05 177 ILE D CA 1
ATOM 6825 C C . ILE D 1 177 ? 59.270 54.157 57.857 1.00 57.39 177 ILE D C 1
ATOM 6826 O O . ILE D 1 177 ? 58.451 55.060 58.042 1.00 56.36 177 ILE D O 1
ATOM 6831 N N . LEU D 1 178 ? 59.183 53.322 56.812 1.00 60.04 178 LEU D N 1
ATOM 6832 C CA . LEU D 1 178 ? 58.142 53.479 55.799 1.00 60.72 178 LEU D CA 1
ATOM 6833 C C . LEU D 1 178 ? 56.778 53.046 56.320 1.00 61.82 178 LEU D C 1
ATOM 6834 O O . LEU D 1 178 ? 55.769 53.693 56.025 1.00 63.09 178 LEU D O 1
ATOM 6839 N N . ASP D 1 179 ? 56.723 51.951 57.079 1.00 66.92 179 ASP D N 1
ATOM 6840 C CA . ASP D 1 179 ? 55.449 51.380 57.506 1.00 65.59 179 ASP D CA 1
ATOM 6841 C C . ASP D 1 179 ? 54.642 52.363 58.354 1.00 66.87 179 ASP D C 1
ATOM 6842 O O . ASP D 1 179 ? 55.028 52.678 59.489 1.00 64.61 179 ASP D O 1
ATOM 6847 N N . ARG D 1 180 ? 53.505 52.840 57.823 1.00 69.56 180 ARG D N 1
ATOM 6848 C CA . ARG D 1 180 ? 52.664 53.806 58.528 1.00 71.45 180 ARG D CA 1
ATOM 6849 C C . ARG D 1 180 ? 51.834 53.179 59.651 1.00 68.89 180 ARG D C 1
ATOM 6850 O O . ARG D 1 180 ? 51.210 53.911 60.432 1.00 67.55 180 ARG D O 1
ATOM 6858 N N . ARG D 1 181 ? 51.813 51.852 59.760 1.00 66.58 181 ARG D N 1
ATOM 6859 C CA . ARG D 1 181 ? 51.268 51.230 60.956 1.00 64.01 181 ARG D CA 1
ATOM 6860 C C . ARG D 1 181 ? 52.142 51.492 62.175 1.00 65.16 181 ARG D C 1
ATOM 6861 O O . ARG D 1 181 ? 51.661 51.341 63.302 1.00 63.48 181 ARG D O 1
ATOM 6869 N N . ASN D 1 182 ? 53.413 51.873 61.983 1.00 66.66 182 ASN D N 1
ATOM 6870 C CA . ASN D 1 182 ? 54.233 52.315 63.109 1.00 63.68 182 ASN D CA 1
ATOM 6871 C C . ASN D 1 182 ? 53.977 53.797 63.393 1.00 65.11 182 ASN D C 1
ATOM 6872 O O . ASN D 1 182 ? 53.373 54.518 62.590 1.00 68.62 182 ASN D O 1
ATOM 6877 N N . LYS D 1 183 ? 54.440 54.253 64.561 1.00 62.05 183 LYS D N 1
ATOM 6878 C CA . LYS D 1 183 ? 54.227 55.644 64.949 1.00 63.02 183 LYS D CA 1
ATOM 6879 C C . LYS D 1 183 ? 55.093 56.592 64.132 1.00 63.67 183 LYS D C 1
ATOM 6880 O O . LYS D 1 183 ? 54.740 57.767 63.960 1.00 61.53 183 LYS D O 1
ATOM 6886 N N . GLY D 1 184 ? 56.229 56.110 63.645 1.00 66.48 184 GLY D N 1
ATOM 6887 C CA . GLY D 1 184 ? 57.061 56.872 62.738 1.00 73.03 184 GLY D CA 1
ATOM 6888 C C . GLY D 1 184 ? 57.870 57.951 63.422 1.00 78.63 184 GLY D C 1
ATOM 6889 O O . GLY D 1 184 ? 57.495 58.430 64.493 1.00 101.16 184 GLY D O 1
ATOM 6890 N N . VAL D 1 185 ? 58.985 58.336 62.814 1.00 64.00 185 VAL D N 1
ATOM 6891 C CA . VAL D 1 185 ? 59.746 59.489 63.273 1.00 55.15 185 VAL D CA 1
ATOM 6892 C C . VAL D 1 185 ? 59.128 60.731 62.644 1.00 54.61 185 VAL D C 1
ATOM 6893 O O . VAL D 1 185 ? 58.262 60.612 61.766 1.00 55.22 185 VAL D O 1
ATOM 6897 N N . PRO D 1 186 ? 59.498 61.936 63.068 1.00 53.87 186 PRO D N 1
ATOM 6898 C CA . PRO D 1 186 ? 58.728 63.112 62.640 1.00 53.29 186 PRO D CA 1
ATOM 6899 C C . PRO D 1 186 ? 58.841 63.342 61.143 1.00 52.35 186 PRO D C 1
ATOM 6900 O O . PRO D 1 186 ? 59.863 63.045 60.512 1.00 51.14 186 PRO D O 1
ATOM 6904 N N . ALA D 1 187 ? 57.762 63.884 60.581 1.00 52.43 187 ALA D N 1
ATOM 6905 C CA . ALA D 1 187 ? 57.716 64.154 59.150 1.00 52.44 187 ALA D CA 1
ATOM 6906 C C . ALA D 1 187 ? 58.861 65.086 58.771 1.00 50.89 187 ALA D C 1
ATOM 6907 O O . ALA D 1 187 ? 59.108 66.098 59.437 1.00 49.96 187 ALA D O 1
ATOM 6909 N N . GLY D 1 188 ? 59.596 64.713 57.725 1.00 49.02 188 GLY D N 1
ATOM 6910 C CA . GLY D 1 188 ? 60.702 65.516 57.269 1.00 47.06 188 GLY D CA 1
ATOM 6911 C C . GLY D 1 188 ? 62.036 65.183 57.899 1.00 47.91 188 GLY D C 1
ATOM 6912 O O . GLY D 1 188 ? 63.043 65.775 57.500 1.00 50.66 188 GLY D O 1
ATOM 6913 N N . LEU D 1 189 ? 62.088 64.260 58.868 1.00 45.59 189 LEU D N 1
ATOM 6914 C CA . LEU D 1 189 ? 63.358 63.894 59.473 1.00 45.44 189 LEU D CA 1
ATOM 6915 C C . LEU D 1 189 ? 63.757 62.451 59.205 1.00 45.63 189 LEU D C 1
ATOM 6916 O O . LEU D 1 189 ? 64.878 62.066 59.553 1.00 43.15 189 LEU D O 1
ATOM 6921 N N . GLU D 1 190 ? 62.871 61.644 58.628 1.00 41.68 190 GLU D N 1
ATOM 6922 C CA . GLU D 1 190 ? 63.245 60.306 58.173 1.00 44.22 190 GLU D CA 1
ATOM 6923 C C . GLU D 1 190 ? 64.639 60.248 57.546 1.00 44.17 190 GLU D C 1
ATOM 6924 O O . GLU D 1 190 ? 65.429 59.386 57.950 1.00 43.44 190 GLU D O 1
ATOM 6930 N N . PRO D 1 191 ? 64.999 61.081 56.561 1.00 43.88 191 PRO D N 1
ATOM 6931 C CA . PRO D 1 191 ? 66.320 60.904 55.921 1.00 43.80 191 PRO D CA 1
ATOM 6932 C C . PRO D 1 191 ? 67.468 61.042 56.908 1.00 45.12 191 PRO D C 1
ATOM 6933 O O . PRO D 1 191 ? 68.495 60.358 56.771 1.00 47.23 191 PRO D O 1
ATOM 6937 N N . VAL D 1 192 ? 67.297 61.898 57.919 1.00 40.57 192 VAL D N 1
ATOM 6938 C CA . VAL D 1 192 ? 68.317 62.117 58.939 1.00 41.82 192 VAL D CA 1
ATOM 6939 C C . VAL D 1 192 ? 68.523 60.850 59.755 1.00 42.78 192 VAL D C 1
ATOM 6940 O O . VAL D 1 192 ? 69.656 60.411 59.988 1.00 43.12 192 VAL D O 1
ATOM 6944 N N . VAL D 1 193 ? 67.427 60.202 60.132 1.00 43.83 193 VAL D N 1
ATOM 6945 C CA . VAL D 1 193 ? 67.491 58.966 60.898 1.00 43.44 193 VAL D CA 1
ATOM 6946 C C . VAL D 1 193 ? 68.068 57.824 60.062 1.00 43.50 193 VAL D C 1
ATOM 6947 O O . VAL D 1 193 ? 68.822 56.983 60.577 1.00 42.47 193 VAL D O 1
ATOM 6951 N N . VAL D 1 194 ? 67.747 57.775 58.759 1.00 40.60 194 VAL D N 1
ATOM 6952 C CA . VAL D 1 194 ? 68.390 56.792 57.896 1.00 39.18 194 VAL D CA 1
ATOM 6953 C C . VAL D 1 194 ? 69.893 57.039 57.881 1.00 42.74 194 VAL D C 1
ATOM 6954 O O . VAL D 1 194 ? 70.699 56.116 58.078 1.00 42.49 194 VAL D O 1
ATOM 6958 N N . GLY D 1 195 ? 70.293 58.300 57.684 1.00 45.09 195 GLY D N 1
ATOM 6959 C CA . GLY D 1 195 ? 71.707 58.641 57.785 1.00 43.42 195 GLY D CA 1
ATOM 6960 C C . GLY D 1 195 ? 72.337 58.140 59.073 1.00 40.63 195 GLY D C 1
ATOM 6961 O O . GLY D 1 195 ? 73.391 57.504 59.050 1.00 37.34 195 GLY D O 1
ATOM 6962 N N . MET D 1 196 ? 71.677 58.386 60.215 1.00 41.29 196 MET D N 1
ATOM 6963 C CA . MET D 1 196 ? 72.186 57.859 61.491 1.00 43.01 196 MET D CA 1
ATOM 6964 C C . MET D 1 196 ? 72.338 56.338 61.459 1.00 40.82 196 MET D C 1
ATOM 6965 O O . MET D 1 196 ? 73.285 55.796 62.046 1.00 38.67 196 MET D O 1
ATOM 6970 N N . LEU D 1 197 ? 71.395 55.632 60.811 1.00 39.08 197 LEU D N 1
ATOM 6971 C CA . LEU D 1 197 ? 71.529 54.184 60.663 1.00 41.62 197 LEU D CA 1
ATOM 6972 C C . LEU D 1 197 ? 72.757 53.824 59.838 1.00 40.50 197 LEU D C 1
ATOM 6973 O O . LEU D 1 197 ? 73.484 52.875 60.170 1.00 40.39 197 LEU D O 1
ATOM 6978 N N . ILE D 1 198 ? 72.997 54.574 58.746 1.00 38.36 198 ILE D N 1
ATOM 6979 C CA . ILE D 1 198 ? 74.140 54.295 57.890 1.00 36.53 198 ILE D CA 1
ATOM 6980 C C . ILE D 1 198 ? 75.431 54.522 58.650 1.00 42.49 198 ILE D C 1
ATOM 6981 O O . ILE D 1 198 ? 76.382 53.736 58.540 1.00 41.59 198 ILE D O 1
ATOM 6986 N N . LEU D 1 199 ? 75.490 55.607 59.422 1.00 39.93 199 LEU D N 1
ATOM 6987 C CA . LEU D 1 199 ? 76.681 55.900 60.215 1.00 39.60 199 LEU D CA 1
ATOM 6988 C C . LEU D 1 199 ? 76.967 54.769 61.200 1.00 41.35 199 LEU D C 1
ATOM 6989 O O . LEU D 1 199 ? 78.110 54.307 61.323 1.00 39.55 199 LEU D O 1
ATOM 6994 N N . ALA D 1 200 ? 75.928 54.315 61.914 1.00 42.22 200 ALA D N 1
ATOM 6995 C CA . ALA D 1 200 ? 76.064 53.217 62.872 1.00 42.14 200 ALA D CA 1
ATOM 6996 C C . ALA D 1 200 ? 76.586 51.947 62.197 1.00 41.62 200 ALA D C 1
ATOM 6997 O O . ALA D 1 200 ? 77.505 51.290 62.703 1.00 38.28 200 ALA D O 1
ATOM 6999 N N . LEU D 1 201 ? 76.010 51.593 61.038 1.00 42.64 201 LEU D N 1
ATOM 7000 C CA . LEU D 1 201 ? 76.458 50.411 60.300 1.00 42.73 201 LEU D CA 1
ATOM 7001 C C . LEU D 1 201 ? 77.908 50.547 59.872 1.00 42.40 201 LEU D C 1
ATOM 7002 O O . LEU D 1 201 ? 78.668 49.568 59.886 1.00 44.22 201 LEU D O 1
ATOM 7007 N N . GLY D 1 202 ? 78.299 51.749 59.463 1.00 39.90 202 GLY D N 1
ATOM 7008 C CA . GLY D 1 202 ? 79.661 51.968 59.018 1.00 41.30 202 GLY D CA 1
ATOM 7009 C C . GLY D 1 202 ? 80.678 51.826 60.133 1.00 42.09 202 GLY D C 1
ATOM 7010 O O . GLY D 1 202 ? 81.790 51.343 59.903 1.00 43.09 202 GLY D O 1
ATOM 7011 N N . LEU D 1 203 ? 80.324 52.270 61.351 1.00 37.30 203 LEU D N 1
ATOM 7012 C CA . LEU D 1 203 ? 81.239 52.188 62.490 1.00 37.46 203 LEU D CA 1
ATOM 7013 C C . LEU D 1 203 ? 81.221 50.824 63.177 1.00 41.68 203 LEU D C 1
ATOM 7014 O O . LEU D 1 203 ? 82.155 50.504 63.915 1.00 44.66 203 LEU D O 1
ATOM 7019 N N . SER D 1 204 ? 80.190 50.011 62.967 1.00 42.43 204 SER D N 1
ATOM 7020 C CA . SER D 1 204 ? 80.112 48.720 63.634 1.00 42.83 204 SER D CA 1
ATOM 7021 C C . SER D 1 204 ? 80.379 47.539 62.718 1.00 47.87 204 SER D C 1
ATOM 7022 O O . SER D 1 204 ? 80.869 46.517 63.198 1.00 51.37 204 SER D O 1
ATOM 7025 N N . MET D 1 205 ? 80.094 47.648 61.420 1.00 46.56 205 MET D N 1
ATOM 7026 C CA . MET D 1 205 ? 80.340 46.542 60.510 1.00 50.33 205 MET D CA 1
ATOM 7027 C C . MET D 1 205 ? 80.797 47.054 59.141 1.00 49.47 205 MET D C 1
ATOM 7028 O O . MET D 1 205 ? 80.469 46.474 58.098 1.00 51.01 205 MET D O 1
ATOM 7033 N N . GLY D 1 206 ? 81.608 48.120 59.134 1.00 46.07 206 GLY D N 1
ATOM 7034 C CA . GLY D 1 206 ? 82.239 48.649 57.945 1.00 44.42 206 GLY D CA 1
ATOM 7035 C C . GLY D 1 206 ? 83.683 48.244 57.735 1.00 47.55 206 GLY D C 1
ATOM 7036 O O . GLY D 1 206 ? 84.279 48.623 56.723 1.00 50.09 206 GLY D O 1
ATOM 7037 N N . ALA D 1 207 ? 84.268 47.463 58.644 1.00 49.32 207 ALA D N 1
ATOM 7038 C CA . ALA D 1 207 ? 85.692 47.140 58.542 1.00 50.70 207 ALA D CA 1
ATOM 7039 C C . ALA D 1 207 ? 85.967 46.019 57.536 1.00 51.75 207 ALA D C 1
ATOM 7040 O O . ALA D 1 207 ? 87.000 46.030 56.853 1.00 54.88 207 ALA D O 1
ATOM 7042 N N . ASN D 1 208 ? 85.064 45.045 57.426 1.00 50.52 208 ASN D N 1
ATOM 7043 C CA . ASN D 1 208 ? 85.348 43.887 56.594 1.00 50.43 208 ASN D CA 1
ATOM 7044 C C . ASN D 1 208 ? 85.458 44.267 55.127 1.00 54.77 208 ASN D C 1
ATOM 7045 O O . ASN D 1 208 ? 86.356 43.786 54.428 1.00 57.38 208 ASN D O 1
ATOM 7050 N N . CYS D 1 209 ? 84.566 45.131 54.640 1.00 57.23 209 CYS D N 1
ATOM 7051 C CA . CYS D 1 209 ? 84.576 45.457 53.219 1.00 61.74 209 CYS D CA 1
ATOM 7052 C C . CYS D 1 209 ? 83.901 46.782 52.885 1.00 61.46 209 CYS D C 1
ATOM 7053 O O . CYS D 1 209 ? 83.373 46.935 51.783 1.00 60.88 209 CYS D O 1
ATOM 7056 N N . GLY D 1 210 ? 83.896 47.741 53.809 1.00 60.36 210 GLY D N 1
ATOM 7057 C CA . GLY D 1 210 ? 83.433 49.072 53.452 1.00 59.47 210 GLY D CA 1
ATOM 7058 C C . GLY D 1 210 ? 81.948 49.213 53.184 1.00 59.40 210 GLY D C 1
ATOM 7059 O O . GLY D 1 210 ? 81.539 50.126 52.449 1.00 61.05 210 GLY D O 1
ATOM 7060 N N . ILE D 1 211 ? 81.162 48.364 53.797 1.00 55.66 211 ILE D N 1
ATOM 7061 C CA . ILE D 1 211 ? 79.726 48.442 53.760 1.00 53.89 211 ILE D CA 1
ATOM 7062 C C . ILE D 1 211 ? 78.998 49.088 52.566 1.00 53.41 211 ILE D C 1
ATOM 7063 O O . ILE D 1 211 ? 78.375 50.131 52.690 1.00 52.10 211 ILE D O 1
ATOM 7068 N N . PRO D 1 212 ? 79.075 48.388 51.372 1.00 49.08 212 PRO D N 1
ATOM 7069 C CA . PRO D 1 212 ? 78.371 49.015 50.249 1.00 45.97 212 PRO D CA 1
ATOM 7070 C C . PRO D 1 212 ? 76.862 48.929 50.343 1.00 48.13 212 PRO D C 1
ATOM 7071 O O . PRO D 1 212 ? 76.237 49.893 49.997 1.00 50.78 212 PRO D O 1
ATOM 7075 N N . LEU D 1 213 ? 76.313 47.809 50.787 1.00 46.10 213 LEU D N 1
ATOM 7076 C CA . LEU D 1 213 ? 74.877 47.621 50.946 1.00 48.74 213 LEU D CA 1
ATOM 7077 C C . LEU D 1 213 ? 74.039 48.040 49.772 1.00 51.22 213 LEU D C 1
ATOM 7078 O O . LEU D 1 213 ? 72.872 48.282 49.908 1.00 53.03 213 LEU D O 1
ATOM 7083 N N . ASN D 1 214 ? 74.636 48.138 48.613 1.00 51.05 214 ASN D N 1
ATOM 7084 C CA . ASN D 1 214 ? 73.933 48.675 47.448 1.00 47.88 214 ASN D CA 1
ATOM 7085 C C . ASN D 1 214 ? 74.614 48.143 46.183 1.00 47.52 214 ASN D C 1
ATOM 7086 O O . ASN D 1 214 ? 75.687 48.624 45.790 1.00 47.16 214 ASN D O 1
ATOM 7091 N N . PRO D 1 215 ? 74.030 47.144 45.532 1.00 43.02 215 PRO D N 1
ATOM 7092 C CA . PRO D 1 215 ? 74.654 46.610 44.301 1.00 45.91 215 PRO D CA 1
ATOM 7093 C C . PRO D 1 215 ? 74.953 47.653 43.232 1.00 47.72 215 PRO D C 1
ATOM 7094 O O . PRO D 1 215 ? 75.990 47.546 42.581 1.00 50.70 215 PRO D O 1
ATOM 7098 N N . ALA D 1 216 ? 74.097 48.657 43.034 1.00 46.75 216 ALA D N 1
ATOM 7099 C CA . ALA D 1 216 ? 74.363 49.656 41.999 1.00 44.90 216 ALA D CA 1
ATOM 7100 C C . ALA D 1 216 ? 75.543 50.534 42.381 1.00 45.01 216 ALA D C 1
ATOM 7101 O O . ALA D 1 216 ? 76.353 50.909 41.522 1.00 47.12 216 ALA D O 1
ATOM 7103 N N . ARG D 1 217 ? 75.617 50.903 43.665 1.00 43.49 217 ARG D N 1
ATOM 7104 C CA . ARG D 1 217 ? 76.700 51.713 44.205 1.00 43.11 217 ARG D CA 1
ATOM 7105 C C . ARG D 1 217 ? 78.043 51.025 44.050 1.00 44.78 217 ARG D C 1
ATOM 7106 O O . ARG D 1 217 ? 79.079 51.693 44.082 1.00 43.57 217 ARG D O 1
ATOM 7114 N N . ASP D 1 218 ? 78.053 49.700 43.923 1.00 46.54 218 ASP D N 1
ATOM 7115 C CA . ASP D 1 218 ? 79.307 48.976 43.798 1.00 49.55 218 ASP D CA 1
ATOM 7116 C C . ASP D 1 218 ? 79.629 48.571 42.357 1.00 50.10 218 ASP D C 1
ATOM 7117 O O . ASP D 1 218 ? 80.728 48.860 41.880 1.00 52.09 218 ASP D O 1
ATOM 7122 N N . LEU D 1 219 ? 78.689 47.928 41.652 1.00 48.51 219 LEU D N 1
ATOM 7123 C CA . LEU D 1 219 ? 78.980 47.362 40.334 1.00 49.05 219 LEU D CA 1
ATOM 7124 C C . LEU D 1 219 ? 79.194 48.453 39.276 1.00 51.63 219 LEU D C 1
ATOM 7125 O O . LEU D 1 219 ? 80.132 48.372 38.476 1.00 51.48 219 LEU D O 1
ATOM 7130 N N . GLY D 1 220 ? 78.326 49.469 39.245 1.00 51.57 220 GLY D N 1
ATOM 7131 C CA . GLY D 1 220 ? 78.412 50.546 38.283 1.00 48.83 220 GLY D CA 1
ATOM 7132 C C . GLY D 1 220 ? 79.784 51.198 38.273 1.00 50.27 220 GLY D C 1
ATOM 7133 O O . GLY D 1 220 ? 80.455 51.307 37.229 1.00 52.30 220 GLY D O 1
ATOM 7134 N N . PRO D 1 221 ? 80.234 51.627 39.461 1.00 47.76 221 PRO D N 1
ATOM 7135 C CA . PRO D 1 221 ? 81.564 52.234 39.559 1.00 45.07 221 PRO D CA 1
ATOM 7136 C C . PRO D 1 221 ? 82.693 51.252 39.292 1.00 45.03 221 PRO D C 1
ATOM 7137 O O . PRO D 1 221 ? 83.745 51.660 38.777 1.00 43.58 221 PRO D O 1
ATOM 7141 N N . ARG D 1 222 ? 82.521 49.975 39.642 1.00 45.39 222 ARG D N 1
ATOM 7142 C CA . ARG D 1 222 ? 83.521 48.981 39.265 1.00 45.59 222 ARG D CA 1
ATOM 7143 C C . ARG D 1 222 ? 83.638 48.888 37.740 1.00 42.88 222 ARG D C 1
ATOM 7144 O O . ARG D 1 222 ? 84.746 48.864 37.188 1.00 42.11 222 ARG D O 1
ATOM 7152 N N . LEU D 1 223 ? 82.496 48.846 37.048 1.00 43.02 223 LEU D N 1
ATOM 7153 C CA . LEU D 1 223 ? 82.505 48.906 35.587 1.00 46.88 223 LEU D CA 1
ATOM 7154 C C . LEU D 1 223 ? 83.191 50.174 35.095 1.00 46.76 223 LEU D C 1
ATOM 7155 O O . LEU D 1 223 ? 83.962 50.134 34.135 1.00 49.98 223 LEU D O 1
ATOM 7160 N N . PHE D 1 224 ? 82.971 51.306 35.765 1.00 45.61 224 PHE D N 1
ATOM 7161 C CA . PHE D 1 224 ? 83.688 52.505 35.355 1.00 42.96 224 PHE D CA 1
ATOM 7162 C C . PHE D 1 224 ? 85.201 52.315 35.451 1.00 44.46 224 PHE D C 1
ATOM 7163 O O . PHE D 1 224 ? 85.939 52.689 34.533 1.00 48.18 224 PHE D O 1
ATOM 7171 N N . THR D 1 225 ? 85.689 51.740 36.552 1.00 44.22 225 THR D N 1
ATOM 7172 C CA . THR D 1 225 ? 87.135 51.623 36.703 1.00 47.38 225 THR D CA 1
ATOM 7173 C C . THR D 1 225 ? 87.714 50.575 35.756 1.00 49.31 225 THR D C 1
ATOM 7174 O O . THR D 1 225 ? 88.876 50.682 35.354 1.00 50.95 225 THR D O 1
ATOM 7178 N N . TYR D 1 226 ? 86.918 49.576 35.375 1.00 50.35 226 TYR D N 1
ATOM 7179 C CA . TYR D 1 226 ? 87.334 48.619 34.348 1.00 53.20 226 TYR D CA 1
ATOM 7180 C C . TYR D 1 226 ? 87.755 49.310 33.046 1.00 53.12 226 TYR D C 1
ATOM 7181 O O . TYR D 1 226 ? 88.831 49.031 32.491 1.00 51.46 226 TYR D O 1
ATOM 7190 N N . VAL D 1 227 ? 86.914 50.221 32.542 1.00 51.75 227 VAL D N 1
ATOM 7191 C CA . VAL D 1 227 ? 87.165 50.849 31.245 1.00 52.50 227 VAL D CA 1
ATOM 7192 C C . VAL D 1 227 ? 87.952 52.146 31.309 1.00 51.16 227 VAL D C 1
ATOM 7193 O O . VAL D 1 227 ? 88.383 52.635 30.252 1.00 51.90 227 VAL D O 1
ATOM 7197 N N . ALA D 1 228 ? 88.116 52.742 32.489 1.00 48.36 228 ALA D N 1
ATOM 7198 C CA . ALA D 1 228 ? 88.658 54.090 32.611 1.00 47.35 228 ALA D CA 1
ATOM 7199 C C . ALA D 1 228 ? 90.100 54.100 33.104 1.00 50.18 228 ALA D C 1
ATOM 7200 O O . ALA D 1 228 ? 90.628 55.170 33.441 1.00 51.45 228 ALA D O 1
ATOM 7202 N N . GLY D 1 229 ? 90.748 52.935 33.159 1.00 52.28 229 GLY D N 1
ATOM 7203 C CA . GLY D 1 229 ? 92.173 52.882 33.422 1.00 53.19 229 GLY D CA 1
ATOM 7204 C C . GLY D 1 229 ? 92.637 51.808 34.390 1.00 57.07 229 GLY D C 1
ATOM 7205 O O . GLY D 1 229 ? 93.833 51.507 34.440 1.00 60.82 229 GLY D O 1
ATOM 7206 N N . TRP D 1 230 ? 91.727 51.196 35.147 1.00 54.56 230 TRP D N 1
ATOM 7207 C CA . TRP D 1 230 ? 92.166 50.224 36.145 1.00 55.59 230 TRP D CA 1
ATOM 7208 C C . TRP D 1 230 ? 92.231 48.788 35.616 1.00 57.89 230 TRP D C 1
ATOM 7209 O O . TRP D 1 230 ? 92.934 47.962 36.218 1.00 61.81 230 TRP D O 1
ATOM 7220 N N . GLY D 1 231 ? 91.519 48.463 34.525 1.00 52.58 231 GLY D N 1
ATOM 7221 C CA . GLY D 1 231 ? 91.623 47.157 33.906 1.00 52.54 231 GLY D CA 1
ATOM 7222 C C . GLY D 1 231 ? 90.915 46.012 34.615 1.00 54.07 231 GLY D C 1
ATOM 7223 O O . GLY D 1 231 ? 90.119 46.204 35.538 1.00 56.71 231 GLY D O 1
ATOM 7224 N N . PRO D 1 232 ? 91.183 44.779 34.181 1.00 54.83 232 PRO D N 1
ATOM 7225 C CA . PRO D 1 232 ? 90.366 43.642 34.641 1.00 53.51 232 PRO D CA 1
ATOM 7226 C C . PRO D 1 232 ? 90.633 43.239 36.075 1.00 53.71 232 PRO D C 1
ATOM 7227 O O . PRO D 1 232 ? 89.882 42.425 36.631 1.00 52.06 232 PRO D O 1
ATOM 7231 N N . GLU D 1 233 ? 91.695 43.749 36.684 1.00 57.40 233 GLU D N 1
ATOM 7232 C CA . GLU D 1 233 ? 91.968 43.401 38.069 1.00 57.44 233 GLU D CA 1
ATOM 7233 C C . GLU D 1 233 ? 90.852 43.862 39.004 1.00 55.31 233 GLU D C 1
ATOM 7234 O O . GLU D 1 233 ? 90.740 43.337 40.118 1.00 55.45 233 GLU D O 1
ATOM 7240 N N . VAL D 1 234 ? 90.009 44.815 38.584 1.00 53.94 234 VAL D N 1
ATOM 7241 C CA . VAL D 1 234 ? 88.898 45.203 39.445 1.00 52.67 234 VAL D CA 1
ATOM 7242 C C . VAL D 1 234 ? 87.895 44.061 39.604 1.00 53.76 234 VAL D C 1
ATOM 7243 O O . VAL D 1 234 ? 87.146 44.054 40.594 1.00 49.99 234 VAL D O 1
ATOM 7247 N N . PHE D 1 235 ? 87.883 43.077 38.676 1.00 54.63 235 PHE D N 1
ATOM 7248 C CA . PHE D 1 235 ? 87.031 41.896 38.813 1.00 55.49 235 PHE D CA 1
ATOM 7249 C C . PHE D 1 235 ? 87.755 40.674 39.382 1.00 61.79 235 PHE D C 1
ATOM 7250 O O . PHE D 1 235 ? 87.097 39.807 39.976 1.00 65.14 235 PHE D O 1
ATOM 7258 N N . SER D 1 236 ? 89.079 40.584 39.264 1.00 61.52 236 SER D N 1
ATOM 7259 C CA . SER D 1 236 ? 89.770 39.465 39.901 1.00 60.45 236 SER D CA 1
ATOM 7260 C C . SER D 1 236 ? 90.167 39.742 41.355 1.00 55.77 236 SER D C 1
ATOM 7261 O O . SER D 1 236 ? 90.175 38.812 42.166 1.00 55.97 236 SER D O 1
ATOM 7264 N N . ALA D 1 237 ? 90.488 40.991 41.704 1.00 54.34 237 ALA D N 1
ATOM 7265 C CA . ALA D 1 237 ? 90.889 41.342 43.070 1.00 53.47 237 ALA D CA 1
ATOM 7266 C C . ALA D 1 237 ? 89.953 40.724 44.098 1.00 52.44 237 ALA D C 1
ATOM 7267 O O . ALA D 1 237 ? 88.765 40.521 43.843 1.00 51.59 237 ALA D O 1
ATOM 7269 N N . GLY D 1 238 ? 90.503 40.418 45.272 1.00 54.77 238 GLY D N 1
ATOM 7270 C CA . GLY D 1 238 ? 89.712 39.886 46.373 1.00 55.14 238 GLY D CA 1
ATOM 7271 C C . GLY D 1 238 ? 89.143 38.495 46.164 1.00 58.92 238 GLY D C 1
ATOM 7272 O O . GLY D 1 238 ? 88.089 38.176 46.732 1.00 59.63 238 GLY D O 1
ATOM 7273 N N . ASN D 1 239 ? 89.800 37.654 45.354 1.00 61.68 239 ASN D N 1
ATOM 7274 C CA . ASN D 1 239 ? 89.278 36.327 45.010 1.00 62.65 239 ASN D CA 1
ATOM 7275 C C . ASN D 1 239 ? 87.955 36.438 44.255 1.00 59.58 239 ASN D C 1
ATOM 7276 O O . ASN D 1 239 ? 86.992 35.724 44.538 1.00 59.06 239 ASN D O 1
ATOM 7281 N N . GLY D 1 240 ? 87.899 37.365 43.298 1.00 57.75 240 GLY D N 1
ATOM 7282 C CA . GLY D 1 240 ? 86.686 37.548 42.523 1.00 59.15 240 GLY D CA 1
ATOM 7283 C C . GLY D 1 240 ? 85.599 38.171 43.375 1.00 60.04 240 GLY D C 1
ATOM 7284 O O . GLY D 1 240 ? 84.457 37.705 43.421 1.00 60.76 240 GLY D O 1
ATOM 7285 N N . TRP D 1 241 ? 85.963 39.252 44.054 1.00 58.96 241 TRP D N 1
ATOM 7286 C CA . TRP D 1 241 ? 85.088 39.839 45.058 1.00 56.35 241 TRP D CA 1
ATOM 7287 C C . TRP D 1 241 ? 83.874 40.519 44.433 1.00 53.42 241 TRP D C 1
ATOM 7288 O O . TRP D 1 241 ? 82.814 40.599 45.070 1.00 52.35 241 TRP D O 1
ATOM 7299 N N . TRP D 1 242 ? 84.000 40.971 43.180 1.00 51.20 242 TRP D N 1
ATOM 7300 C CA . TRP D 1 242 ? 83.015 41.868 42.576 1.00 49.57 242 TRP D CA 1
ATOM 7301 C C . TRP D 1 242 ? 81.571 41.389 42.753 1.00 50.57 242 TRP D C 1
ATOM 7302 O O . TRP D 1 242 ? 80.653 42.211 42.871 1.00 49.42 242 TRP D O 1
ATOM 7313 N N . TRP D 1 243 ? 81.329 40.080 42.740 1.00 51.77 243 TRP D N 1
ATOM 7314 C CA . TRP D 1 243 ? 79.937 39.644 42.760 1.00 52.97 243 TRP D CA 1
ATOM 7315 C C . TRP D 1 243 ? 79.327 39.648 44.164 1.00 52.66 243 TRP D C 1
ATOM 7316 O O . TRP D 1 243 ? 78.096 39.598 44.294 1.00 51.15 243 TRP D O 1
ATOM 7327 N N . VAL D 1 244 ? 80.138 39.733 45.213 1.00 52.30 244 VAL D N 1
ATOM 7328 C CA . VAL D 1 244 ? 79.597 39.652 46.565 1.00 53.62 244 VAL D CA 1
ATOM 7329 C C . VAL D 1 244 ? 78.746 40.895 46.858 1.00 53.81 244 VAL D C 1
ATOM 7330 O O . VAL D 1 244 ? 77.601 40.750 47.332 1.00 52.82 244 VAL D O 1
ATOM 7334 N N . PRO D 1 245 ? 79.220 42.125 46.599 1.00 51.96 245 PRO D N 1
ATOM 7335 C CA . PRO D 1 245 ? 78.343 43.296 46.813 1.00 49.23 245 PRO D CA 1
ATOM 7336 C C . PRO D 1 245 ? 77.195 43.383 45.815 1.00 50.11 245 PRO D C 1
ATOM 7337 O O . PRO D 1 245 ? 76.377 44.306 45.918 1.00 49.63 245 PRO D O 1
ATOM 7341 N N . VAL D 1 246 ? 77.120 42.464 44.846 1.00 48.11 246 VAL D N 1
ATOM 7342 C CA . VAL D 1 246 ? 75.956 42.381 43.978 1.00 49.09 246 VAL D CA 1
ATOM 7343 C C . VAL D 1 246 ? 74.955 41.432 44.629 1.00 50.94 246 VAL D C 1
ATOM 7344 O O . VAL D 1 246 ? 73.809 41.816 44.880 1.00 53.05 246 VAL D O 1
ATOM 7348 N N . VAL D 1 247 ? 75.372 40.189 44.910 1.00 50.05 247 VAL D N 1
ATOM 7349 C CA . VAL D 1 247 ? 74.414 39.169 45.336 1.00 52.66 247 VAL D CA 1
ATOM 7350 C C . VAL D 1 247 ? 74.058 39.309 46.824 1.00 54.90 247 VAL D C 1
ATOM 7351 O O . VAL D 1 247 ? 72.880 39.242 47.204 1.00 56.33 247 VAL D O 1
ATOM 7355 N N . ALA D 1 248 ? 75.053 39.503 47.693 1.00 54.51 248 ALA D N 1
ATOM 7356 C CA . ALA D 1 248 ? 74.775 39.458 49.132 1.00 54.17 248 ALA D CA 1
ATOM 7357 C C . ALA D 1 248 ? 73.737 40.487 49.567 1.00 50.52 248 ALA D C 1
ATOM 7358 O O . ALA D 1 248 ? 72.810 40.122 50.310 1.00 47.20 248 ALA D O 1
ATOM 7360 N N . PRO D 1 249 ? 73.804 41.751 49.148 1.00 51.57 249 PRO D N 1
ATOM 7361 C CA . PRO D 1 249 ? 72.776 42.708 49.591 1.00 51.41 249 PRO D CA 1
ATOM 7362 C C . PRO D 1 249 ? 71.379 42.348 49.121 1.00 54.46 249 PRO D C 1
ATOM 7363 O O . PRO D 1 249 ? 70.407 42.629 49.838 1.00 55.93 249 PRO D O 1
ATOM 7367 N N . LEU D 1 250 ? 71.248 41.733 47.937 1.00 52.74 250 LEU D N 1
ATOM 7368 C CA . LEU D 1 250 ? 69.943 41.259 47.489 1.00 50.35 250 LEU D CA 1
ATOM 7369 C C . LEU D 1 250 ? 69.445 40.115 48.360 1.00 51.01 250 LEU D C 1
ATOM 7370 O O . LEU D 1 250 ? 68.249 40.029 48.666 1.00 50.18 250 LEU D O 1
ATOM 7375 N N . VAL D 1 251 ? 70.338 39.193 48.719 1.00 53.05 251 VAL D N 1
ATOM 7376 C CA . VAL D 1 251 ? 69.993 38.174 49.708 1.00 53.51 251 VAL D CA 1
ATOM 7377 C C . VAL D 1 251 ? 69.642 38.828 51.041 1.00 50.43 251 VAL D C 1
ATOM 7378 O O . VAL D 1 251 ? 68.674 38.446 51.696 1.00 51.81 251 VAL D O 1
ATOM 7382 N N . GLY D 1 252 ? 70.392 39.849 51.439 1.00 49.19 252 GLY D N 1
ATOM 7383 C CA . GLY D 1 252 ? 70.089 40.521 52.696 1.00 50.28 252 GLY D CA 1
ATOM 7384 C C . GLY D 1 252 ? 68.737 41.206 52.680 1.00 51.08 252 GLY D C 1
ATOM 7385 O O . GLY D 1 252 ? 67.986 41.144 53.656 1.00 51.91 252 GLY D O 1
ATOM 7386 N N . ALA D 1 253 ? 68.392 41.835 51.558 1.00 53.53 253 ALA D N 1
ATOM 7387 C CA . ALA D 1 253 ? 67.099 42.501 51.450 1.00 51.41 253 ALA D CA 1
ATOM 7388 C C . ALA D 1 253 ? 65.943 41.498 51.475 1.00 50.92 253 ALA D C 1
ATOM 7389 O O . ALA D 1 253 ? 64.864 41.799 51.997 1.00 54.23 253 ALA D O 1
ATOM 7391 N N . THR D 1 254 ? 66.149 40.300 50.933 1.00 48.15 254 THR D N 1
ATOM 7392 C CA . THR D 1 254 ? 65.099 39.282 50.942 1.00 51.01 254 THR D CA 1
ATOM 7393 C C . THR D 1 254 ? 64.873 38.732 52.344 1.00 55.18 254 THR D C 1
ATOM 7394 O O . THR D 1 254 ? 63.727 38.553 52.776 1.00 57.14 254 THR D O 1
ATOM 7398 N N . VAL D 1 255 ? 65.962 38.440 53.058 1.00 54.63 255 VAL D N 1
ATOM 7399 C CA . VAL D 1 255 ? 65.860 37.928 54.415 1.00 54.32 255 VAL D CA 1
ATOM 7400 C C . VAL D 1 255 ? 65.344 39.009 55.343 1.00 52.80 255 VAL D C 1
ATOM 7401 O O . VAL D 1 255 ? 64.487 38.754 56.199 1.00 51.33 255 VAL D O 1
ATOM 7405 N N . GLY D 1 256 ? 65.829 40.236 55.168 1.00 51.78 256 GLY D N 1
ATOM 7406 C CA . GLY D 1 256 ? 65.353 41.332 55.999 1.00 52.72 256 GLY D CA 1
ATOM 7407 C C . GLY D 1 256 ? 63.870 41.591 55.820 1.00 54.00 256 GLY D C 1
ATOM 7408 O O . GLY D 1 256 ? 63.128 41.731 56.802 1.00 56.14 256 GLY D O 1
ATOM 7409 N N . THR D 1 257 ? 63.411 41.617 54.557 1.00 50.16 257 THR D N 1
ATOM 7410 C CA . THR D 1 257 ? 61.994 41.824 54.264 1.00 49.17 257 THR D CA 1
ATOM 7411 C C . THR D 1 257 ? 61.141 40.695 54.812 1.00 52.69 257 THR D C 1
ATOM 7412 O O . THR D 1 257 ? 60.039 40.932 55.328 1.00 55.94 257 THR D O 1
ATOM 7416 N N . ALA D 1 258 ? 61.591 39.452 54.644 1.00 53.87 258 ALA D N 1
ATOM 7417 C CA . ALA D 1 258 ? 60.831 38.340 55.196 1.00 55.03 258 ALA D CA 1
ATOM 7418 C C . ALA D 1 258 ? 60.802 38.421 56.721 1.00 56.45 258 ALA D C 1
ATOM 7419 O O . ALA D 1 258 ? 59.763 38.183 57.347 1.00 59.00 258 ALA D O 1
ATOM 7421 N N . THR D 1 259 ? 61.924 38.804 57.329 1.00 55.17 259 THR D N 1
ATOM 7422 C CA . THR D 1 259 ? 61.986 38.918 58.782 1.00 57.63 259 THR D CA 1
ATOM 7423 C C . THR D 1 259 ? 61.050 40.012 59.286 1.00 57.99 259 THR D C 1
ATOM 7424 O O . THR D 1 259 ? 60.241 39.783 60.197 1.00 55.60 259 THR D O 1
ATOM 7428 N N . TYR D 1 260 ? 61.125 41.204 58.678 1.00 58.45 260 TYR D N 1
ATOM 7429 C CA . TYR D 1 260 ? 60.195 42.270 59.036 1.00 57.08 260 TYR D CA 1
ATOM 7430 C C . TYR D 1 260 ? 58.749 41.802 58.918 1.00 61.36 260 TYR D C 1
ATOM 7431 O O . TYR D 1 260 ? 57.916 42.108 59.781 1.00 62.49 260 TYR D O 1
ATOM 7440 N N . GLN D 1 261 ? 58.434 41.035 57.868 1.00 61.26 261 GLN D N 1
ATOM 7441 C CA . GLN D 1 261 ? 57.033 40.768 57.572 1.00 61.71 261 GLN D CA 1
ATOM 7442 C C . GLN D 1 261 ? 56.430 39.743 58.523 1.00 61.75 261 GLN D C 1
ATOM 7443 O O . GLN D 1 261 ? 55.249 39.852 58.884 1.00 63.39 261 GLN D O 1
ATOM 7449 N N . LEU D 1 262 ? 57.189 38.725 58.926 1.00 60.55 262 LEU D N 1
ATOM 7450 C CA . LEU D 1 262 ? 56.599 37.803 59.883 1.00 64.01 262 LEU D CA 1
ATOM 7451 C C . LEU D 1 262 ? 56.550 38.433 61.266 1.00 65.97 262 LEU D C 1
ATOM 7452 O O . LEU D 1 262 ? 55.603 38.200 62.021 1.00 69.38 262 LEU D O 1
ATOM 7457 N N . LEU D 1 263 ? 57.554 39.246 61.613 1.00 64.35 263 LEU D N 1
ATOM 7458 C CA . LEU D 1 263 ? 57.498 39.980 62.876 1.00 62.44 263 LEU D CA 1
ATOM 7459 C C . LEU D 1 263 ? 56.197 40.752 62.982 1.00 60.98 263 LEU D C 1
ATOM 7460 O O . LEU D 1 263 ? 55.501 40.677 63.995 1.00 59.35 263 LEU D O 1
ATOM 7465 N N . VAL D 1 264 ? 55.849 41.459 61.925 1.00 59.77 264 VAL D N 1
ATOM 7466 C CA . VAL D 1 264 ? 54.617 42.198 61.881 1.00 60.82 264 VAL D CA 1
ATOM 7467 C C . VAL D 1 264 ? 53.526 41.160 61.998 1.00 63.99 264 VAL D C 1
ATOM 7468 O O . VAL D 1 264 ? 52.571 41.330 62.719 1.00 68.10 264 VAL D O 1
ATOM 7472 N N . ALA D 1 265 ? 53.688 40.067 61.273 1.00 61.72 265 ALA D N 1
ATOM 7473 C CA . ALA D 1 265 ? 52.772 38.963 61.359 1.00 62.05 265 ALA D CA 1
ATOM 7474 C C . ALA D 1 265 ? 53.552 38.358 62.469 1.00 67.33 265 ALA D C 1
ATOM 7475 O O . ALA D 1 265 ? 54.746 38.081 62.296 1.00 68.85 265 ALA D O 1
ATOM 7477 N N . LEU D 1 266 ? 52.881 38.223 63.598 1.00 68.11 266 LEU D N 1
ATOM 7478 C CA . LEU D 1 266 ? 53.397 37.761 64.874 1.00 67.57 266 LEU D CA 1
ATOM 7479 C C . LEU D 1 266 ? 52.905 38.748 65.910 1.00 69.81 266 LEU D C 1
ATOM 7480 O O . LEU D 1 266 ? 52.902 38.453 67.073 1.00 76.41 266 LEU D O 1
ATOM 7485 N N . HIS D 1 267 ? 52.488 39.925 65.493 1.00 67.40 267 HIS D N 1
ATOM 7486 C CA . HIS D 1 267 ? 51.989 40.908 66.401 1.00 68.28 267 HIS D CA 1
ATOM 7487 C C . HIS D 1 267 ? 50.588 41.209 66.002 1.00 72.99 267 HIS D C 1
ATOM 7488 O O . HIS D 1 267 ? 49.907 41.943 66.674 1.00 74.55 267 HIS D O 1
ATOM 7495 N N . HIS D 1 268 ? 50.136 40.641 64.897 1.00 77.19 268 HIS D N 1
ATOM 7496 C CA . HIS D 1 268 ? 48.746 40.875 64.548 1.00 82.53 268 HIS D CA 1
ATOM 7497 C C . HIS D 1 268 ? 47.816 39.924 65.310 1.00 85.16 268 HIS D C 1
ATOM 7498 O O . HIS D 1 268 ? 46.911 40.364 66.030 1.00 86.76 268 HIS D O 1
#

Nearest PDB structures (foldseek):
  6f7h-assembly1_A  TM=1.004E+00  e=1.037E-38  Homo sapiens
  8amw-assembly1_C  TM=9.610E-01  e=9.872E-21  Homo sapiens
  6kxw-assembly1_A  TM=9.624E-01  e=1.487E-19  Homo sapiens
  6kxw-assembly1_C  TM=9.602E-01  e=8.903E-18  Homo sapiens
  6kxw-assembly1_B  TM=9.539E-01  e=4.158E-18  Homo sapiens